Protein 3EN9 (pdb70)

Foldseek 3Di:
DPWAKEWEFEFQEFKTFIWIATLVLRTQDWDIDGHFFDDPDPPGDDSLVVNLVVVVVRVVVVCVRPPLLRHAEYEYAQDAHAQSRNVSRLVVSVVSCVVSVHFYYHDHQVVLLVVVLVSQKVDPWAFEFEAEFAWTFTWGDDDQFIATQETELFGTLCVLQCVLCVLVPHHPPCLVVLLVLLVVADDQDDADQADFALYGYCPRRSVVLSVCVVVPDDSSNSSVNSCLRVLVSSLVSSLVVCVVRVDQEYEYAEPSCPRVLSVQLNVLQSVVVNGHYGYGPPSSRYTHGNSRGNVSCQVVVQPDGDDSVNSNRDNFDHRRVDRHRRHDQWDKDWDDDPPFIKIKIFRDFRPSHDVVVRLCLLLQLLVQFLVVQDVLVVLVAAEWAWDDGDSVRSMTITGDDDAAFQLVCCVVPVLVLLLLLQSLLSCLLQQKQQRHDESRQWGDDPHIYGYGRSVMDGHNDLLRSLNSVVSHLSNCCRSVVVCNVSSNVSSLVNSVVRHVCSVVSPVVNVVSSVSGHDD/DFAKEWFWEQFEFKTFIWIATQVQDTQDWDIDGDDDVDDLVVSLVVNLVVVVVRVVVVCVRPPLLRHAEYEYAQDAHRDSRNVSRLVVSVVSCVVSVHFYYYDHPVVLLVVVQVSQKVDDFAFEFEAEQAWTFTWGDDDQFIATQETEQDGTLQVLQCVLCVLVVHDPVCLVVLLVLLVVADDADDADQAAFALYGYCPRRSVVLSVCVVVDHDSSNSSNNSCQSSLVSSLLSSLPVCVVNVGQEYEYAEDNCVRVLSVLLNVLSSVVVNGYYGYGDPSSRYGHGNSSRNVRSQCVVQPDTDDSVRSHRDNHDHRGVDRDRRDVPQWDWDWDADPNATKIKTAGDARVSHDNVVRLVLLLLLLVQFQVVLVVLVVLVAAEWAWPDRDSVRSMTITGDDPFDFQLPDCLVPLVVLLLLLLSLLSQLQQQKAQSHDERRQWGDDPHIYGYGRSPMDGGNPLLRSLSSVVSHLVHCCVRVVPVSVCSVVSSLVSNVVRHVVSVPSVVSNVVSPD

Solvent-accessible surface area: 42790 Å² total; per-residue (Å²): 217,126,55,56,15,0,0,0,0,0,0,3,21,62,62,0,0,0,0,0,0,3,23,111,18,94,51,70,20,26,82,46,52,36,23,34,32,9,80,140,54,159,80,103,66,76,5,14,63,0,0,51,89,7,0,75,128,0,19,134,61,0,60,119,92,19,77,84,108,108,0,44,0,0,0,0,0,4,0,12,1,65,2,51,0,0,103,28,0,0,71,29,0,67,78,18,7,119,100,27,183,72,42,4,1,0,0,1,1,1,0,0,0,0,6,2,0,38,63,38,27,147,0,112,65,6,0,0,0,2,0,12,23,35,22,5,28,0,0,0,38,45,59,150,66,5,22,29,12,0,38,25,15,20,38,4,0,8,44,0,14,30,72,0,4,106,68,9,53,18,7,36,37,1,26,57,7,0,34,106,12,5,192,156,15,133,106,26,3,132,18,54,46,23,6,38,1,20,9,0,16,0,47,41,0,10,68,26,0,39,122,11,78,84,86,65,48,125,31,29,6,0,0,40,0,0,4,1,15,0,0,0,0,0,0,5,2,0,10,47,0,8,65,48,19,139,35,48,25,0,0,0,0,0,42,20,2,71,12,82,53,0,72,97,1,0,109,38,5,1,111,67,70,140,26,76,38,45,43,6,65,159,94,17,11,10,17,1,0,0,1,0,0,28,0,0,0,11,8,15,113,63,50,71,164,26,59,72,132,93,0,120,27,33,12,58,27,120,2,21,102,3,109,20,47,34,117,79,35,25,67,92,113,143,91,62,159,152,103,143,37,26,23,45,24,44,4,64,108,12,62,14,10,19,130,106,5,3,68,91,9,34,72,39,5,1,17,69,0,10,156,23,0,49,68,0,62,115,38,47,2,33,6,2,141,42,102,95,49,54,62,108,67,15,87,2,80,6,21,74,24,101,34,140,62,0,69,95,34,0,41,143,59,33,85,1,0,68,48,0,0,44,2,0,0,57,0,0,130,65,51,1,3,1,12,12,0,21,6,38,21,0,26,46,73,187,73,0,48,0,33,13,0,1,27,7,118,118,15,101,102,28,88,40,5,0,15,0,0,5,4,0,47,63,13,2,49,6,30,3,45,111,78,34,119,68,0,42,92,72,0,20,84,0,1,111,66,35,12,124,92,56,110,87,0,31,102,34,4,91,96,6,62,177,125,62,46,204,142,186,60,54,12,0,0,0,0,0,0,8,31,44,66,0,0,0,0,0,0,7,26,113,16,103,42,61,20,29,86,45,50,76,21,158,75,77,84,69,54,132,91,3,0,77,33,0,51,120,3,0,74,114,2,16,133,64,0,62,117,92,19,72,84,108,108,0,47,0,0,0,0,0,2,0,20,24,82,13,28,0,0,132,26,0,0,78,28,0,56,70,18,8,115,102,29,160,50,51,9,0,0,0,1,1,5,0,0,0,1,7,1,0,40,62,35,30,148,6,127,58,6,0,0,0,2,0,13,44,61,34,3,32,0,0,0,45,29,58,160,43,5,44,34,6,0,44,24,73,60,36,6,0,8,49,0,10,28,65,0,2,109,76,5,124,42,66,71,58,0,24,87,87,0,29,112,41,5,175,122,16,148,108,22,9,129,18,52,44,34,12,38,4,34,5,0,18,0,50,40,0,14,62,25,0,34,122,10,72,87,81,68,54,100,44,38,8,0,0,42,0,0,4,2,8,0,0,0,0,0,0,6,2,0,9,36,0,15,52,60,8,131,30,44,22,0,0,0,0,1,46,21,3,64,13,80,55,0,85,111,0,0,112,42,4,1,120,61,48,145,28,74,41,39,48,7,67,168,94,16,11,12,28,0,0,0,0,0,0,23,0,0,0,13,6,32,97,63,49,62,166,29,57,82,125,90,0,125,32,28,54,126,23,134,7,28,105,6,105,23,43,32,112,76,40,36,17,57,113,116,148,78,70,28,11,124,29,83,0,15,28,26,41,5,58,106,21,58,14,11,11,116,91,3,1,58,72,10,36,71,38,9,1,13,80,0,0,45,9,0,21,35,1,103,88,36,59,2,39,4,4,36,12,0,10,4,39,28,86,69,18,83,1,18,7,23,74,26,108,17,96,64,0,50,95,25,1,62,134,51,50,71,2,4,59,61,2,0,48,9,1,0,41,1,0,90,53,50,4,0,1,7,22,1,23,6,35,19,1,23,38,63,142,54,3,52,1,39,30,0,2,33,1,82,100,10,107,114,34,120,25,1,2,29,0,3,18,11,7,40,74,19,4,76,23,47,11,66,140,62,29,107,62,5,58,90,86,2,42,88,0,2,102,68,32,14,128,117,74,116,75,0,52,108,44,21,129,84,64,116,208

Sequence (1030 aa):
MDPMICLGLEGTAEKTGVGIVTSDGEVLFNKTIMYKPPKQGINPREAADHHAETFPKLIKEAFEVVDKNEIDLIAFSQGPGLGPSLRVTATVARTLSLTLKKPIIGVNHCIAHIEIGKLTTEAEDPLTLYVSGGNTQVIAYVSKKYRVFGETLDIAVGNCLDQFARYVNLPHPGGPYIEELARKGKKLVDLPYTVKGMDIAFSGLLTAAMRAYDAGERLEDICYSLQEYAFSMLTEITERALAHTNKGEVMLVGGVAANNRLREMLKAMCEGQNVDFYVPPKEFCGDNGAMIAWLGLLMHKNGRWMSLDETKIIPNYRTDMVEVNWIAEADIKRDSYLDFDVIIKERVKKGYRDERLDENIRKSRTAREARYLALVKDFGIPAPYIFDVDLDNKRIMMSYINGKLAKDVIEDNLDIAYKIGEIVGKLHKNDVIHNDLTTSNFIFDKDLYIIDFGLGKISNLDEDKAVDLIVFKKAVLSTHHEKFDEIWERFLEGYKSVYDRWEIILELMKDVERRARYVDPMICLGLEGTAEKTGVGIVTSDGEVLFNKTIMYKPGINPREAADHHAETFPKLIKEAFEVVDKNEIDLIAFSQGPGLGPSLRVTATVARTLSLTLKKPIIGVNHCIAHIEIGKLTTEAEDPLTLYVSGGNTQVIAYVSKKYRVFGETLDIAVGNCLDQFARYVNLPHPGGPYIEELARKGKKLVDLPYTVKGMDIAFSGLLTAAMRAYDAGERLEDICYSLQEYAFSMLTEITERALAHTNKGEVMLVGGVAANNRLREMLKAMCEGQNVDFYVPPKEFCGDNGAMIAWLGLLMHKNGRWMSLDETKIIPNYRTDMVEVNWIGAEADIKRDSYLDFDVIIKERVKKGYRDERLDENIRKSRTAREARYLALVKDFGIPAPYIFDVDLDNKRIMMSYINGKLAKDVIEDNLDIAYKIGEIVGKLHKNDVIHNDLTTSNFIFDKDLYIIDFGLGKISNLDEDKAVDLIVFKKAVLSTHHEKFDEIWERFLEGYKSVYDRWEIILELMKDVER

Organism: Methanocaldococcus jannaschii (strain ATCC 43067 / DSM 2661 / JAL-1 / JCM 10045 / NBRC 100440) (NCBI:txid243232)

Secondary structure (DSSP, 8-state):
--S-EEEEEE-SSSEEEEEEEETTS-EEEEEEEE-----SSSS---HHHHHHHHHHHHHHHHHHHS-GGG--EEEEEEESS-HHHHHHHHHHHHHHHHHHT--EEEEEHHHHHHHHHHHHSS-SS-EEEEE-SS-EEEEEEETTEEEEEEEBSSS-HHHHHHHHHHHTTPPSS-HHHHHHHHHT----------EETTEE--HHHHHHHHHHHHTT--HHHHHHHHHHHHHHHHHHHHHHHHHHHT-SEEEEESGGGG-HHHHHHHHHHHHHTT-EEE---HHHHSS-HHHHHHHHHHHHHT-----GGG----TT--STTS-------EEEEEEE-SS-EEEEEEE---TTS-HHHHHHHHHHHHHHHHHHHHHGGGGT-----EEEEETTTTEEEEE---SEEHHHHSTT-THHHHHHHHHHHHHHHTTEE-TT--TTSEEESSSEEE---TT-EE---HHHHHHHHHHHHHHHHHH-GGGHHHHHHHHHHHHHHH-TTHHHHHHHHHHHHT-S---/---EEEEEE-SSSEEEEEEEETTS-EEEEEEEE------HHHHHHHHHHHHHHHHHHHHTTS-GGGEEEEEEEEESS-HHHHHHHHHHHHHHHHHTT--EEEEEHHHHHHHHHHHSSS-SS-EEEEESSS-EEEEEEETTEEEEEEEBSSS-HHHHHHHHHHHTT--SS-HHHHHHHHHT--SPP-----EETTEE--HHHHHHHHHHHHTT--HHHHHHHHHHHHHHHHHHHHHHHHHHHT-SEEEEESGGGG-HHHHHHHHHHHHTTT-EEE---HHHHSS-HHHHHHHHHHHHHTS--B-TGGG---TT--GGGS-------SEEEEEEEETTEEEEEEEE---TTS-HHHHHHHHHHHHHHHHHHHHHGGGTT-----EEEEETTTTEEEEE---SEEGGGTTTT-HHHHHHHHHHHHHHHHTTEE-S---GGGEEESSSEEE---TT-EE---HHHHHHHHHHHHHHHHHH-TTTHHHHHHHHHHHHHHH-TTHHHHHHHHHHH--

InterPro domains:
  IPR000719 Protein kinase domain [PS50011] (333-535)
  IPR000905 Gcp-like domain [PF00814] (27-291)
  IPR000905 Gcp-like domain [PTHR11735] (1-323)
  IPR008266 Tyrosine-protein kinase, active site [PS00109] (447-459)
  IPR009220 Probable bifunctional tRNA threonylcarbamoyladenosine biosynthesis protein [MF_01447] (1-534)
  IPR009220 Probable bifunctional tRNA threonylcarbamoyladenosine biosynthesis protein [PIRSF036401] (1-534)
  IPR011009 Protein kinase-like domain superfamily [SSF56112] (337-484)
  IPR017860 Peptidase M22, conserved site [PS01016] (91-111)
  IPR017861 Kae1/TsaD family [PR00789] (4-17)
  IPR017861 Kae1/TsaD family [PR00789] (71-91)
  IPR017861 Kae1/TsaD family [PR00789] (92-111)
  IPR017861 Kae1/TsaD family [PR00789] (124-136)
  IPR017861 Kae1/TsaD family [PR00789] (146-167)
  IPR017861 Kae1/TsaD family [PR00789] (247-256)
  IPR017861 Kae1/TsaD family [TIGR00329] (4-290)
  IPR018934 RIO-type domain [PF01163] (359-469)
  IPR022495 Serine/threonine-protein kinase Bud32 [TIGR03724] (342-534)
  IPR034680 tRNA N6-adenosine threonylcarbamoyltransferase Kae1, archaeal/eukaryotic [MF_01446] (1-324)
  IPR043129 ATPase, nucleotide binding domain [SSF53067] (1-292)

Structure (mmCIF, N/CA/C/O backbone):
data_3EN9
#
_entry.id   3EN9
#
_cell.length_a   148.730
_cell.length_b   148.730
_cell.length_c   136.420
_cell.angle_alpha   90.00
_cell.angle_beta   90.00
_cell.angle_gamma   90.00
#
_symmetry.space_group_name_H-M   'P 41 2 2'
#
loop_
_entity.id
_entity.type
_entity.pdbx_description
1 polymer 'O-sialoglycoprotein endopeptidase/protein kinase'
2 non-polymer 'MAGNESIUM ION'
3 non-polymer 'HEXATANTALUM DODECABROMIDE'
4 water water
#
loop_
_atom_site.group_PDB
_atom_site.id
_atom_site.type_symbol
_atom_site.label_atom_id
_atom_site.label_alt_id
_atom_site.label_comp_id
_atom_site.label_asym_id
_atom_site.label_entity_id
_atom_site.label_seq_id
_atom_site.pdbx_PDB_ins_code
_atom_site.Cartn_x
_atom_site.Cartn_y
_atom_site.Cartn_z
_atom_site.occupancy
_atom_site.B_iso_or_equiv
_atom_site.auth_seq_id
_atom_site.auth_comp_id
_atom_site.auth_asym_id
_atom_site.auth_atom_id
_atom_site.pdbx_PDB_model_num
ATOM 1 N N . MET A 1 3 ? 49.803 86.246 29.569 1.00 146.47 -2 MET A N 1
ATOM 2 C CA . MET A 1 3 ? 48.617 85.585 30.107 1.00 144.96 -2 MET A CA 1
ATOM 3 C C . MET A 1 3 ? 48.883 84.925 31.461 1.00 143.30 -2 MET A C 1
ATOM 4 O O . MET A 1 3 ? 47.998 84.278 32.027 1.00 142.57 -2 MET A O 1
ATOM 9 N N . ASP A 1 4 ? 50.098 85.101 31.979 1.00 141.34 -1 ASP A N 1
ATOM 10 C CA . ASP A 1 4 ? 50.503 84.449 33.223 1.00 138.33 -1 ASP A CA 1
ATOM 11 C C . ASP A 1 4 ? 49.558 84.753 34.389 1.00 131.49 -1 ASP A C 1
ATOM 12 O O . ASP A 1 4 ? 48.896 83.847 34.895 1.00 131.26 -1 ASP A O 1
ATOM 17 N N . PRO A 1 5 ? 49.488 86.024 34.823 1.00 125.24 0 PRO A N 1
ATOM 18 C CA . PRO A 1 5 ? 48.522 86.316 35.883 1.00 118.39 0 PRO A CA 1
ATOM 19 C C . PRO A 1 5 ? 47.108 86.297 35.314 1.00 111.84 0 PRO A C 1
ATOM 20 O O . PRO A 1 5 ? 46.770 87.139 34.470 1.00 111.13 0 PRO A O 1
ATOM 24 N N . MET A 1 6 ? 46.308 85.326 35.752 1.00 105.49 1 MET A N 1
ATOM 25 C CA . MET A 1 6 ? 44.886 85.281 35.435 1.00 98.05 1 MET A CA 1
ATOM 26 C C . MET A 1 6 ? 44.204 86.401 36.214 1.00 90.89 1 MET A C 1
ATOM 27 O O . MET A 1 6 ? 44.388 86.520 37.421 1.00 89.69 1 MET A O 1
ATOM 32 N N . ILE A 1 7 ? 43.437 87.238 35.526 1.00 85.60 2 ILE A N 1
ATOM 33 C CA . ILE A 1 7 ? 42.833 88.381 36.188 1.00 81.56 2 ILE A CA 1
ATOM 34 C C . ILE A 1 7 ? 41.310 88.211 36.305 1.00 77.77 2 ILE A C 1
ATOM 35 O O . ILE A 1 7 ? 40.657 87.710 35.391 1.00 78.29 2 ILE A O 1
ATOM 40 N N . CYS A 1 8 ? 40.757 88.621 37.445 1.00 74.21 3 CYS A N 1
ATOM 41 C CA . CYS A 1 8 ? 39.328 88.483 37.719 1.00 70.30 3 CYS A CA 1
ATOM 42 C C . CYS A 1 8 ? 38.687 89.799 38.136 1.00 65.79 3 CYS A C 1
ATOM 43 O O . CYS A 1 8 ? 39.249 90.561 38.914 1.00 66.20 3 CYS A O 1
ATOM 46 N N . LEU A 1 9 ? 37.502 90.055 37.604 1.00 62.43 4 LEU A N 1
ATOM 47 C CA . LEU A 1 9 ? 36.704 91.210 37.999 1.00 59.19 4 LEU A CA 1
ATOM 48 C C . LEU A 1 9 ? 35.582 90.767 38.927 1.00 56.89 4 LEU A C 1
ATOM 49 O O . LEU A 1 9 ? 34.765 89.914 38.562 1.00 54.14 4 LEU A O 1
ATOM 54 N N . GLY A 1 10 ? 35.543 91.349 40.123 1.00 57.05 5 GLY A N 1
ATOM 55 C CA . GLY A 1 10 ? 34.532 91.001 41.106 1.00 55.33 5 GLY A CA 1
ATOM 56 C C . GLY A 1 10 ? 33.588 92.136 41.438 1.00 55.21 5 GLY A C 1
ATOM 57 O O . GLY A 1 10 ? 33.985 93.306 41.497 1.00 56.07 5 GLY A O 1
ATOM 58 N N . LEU A 1 11 ? 32.324 91.783 41.652 1.00 54.21 6 LEU A N 1
ATOM 59 C CA . LEU A 1 11 ? 31.293 92.735 42.074 1.00 50.66 6 LEU A CA 1
ATOM 60 C C . LEU A 1 11 ? 30.900 92.531 43.540 1.00 52.18 6 LEU A C 1
ATOM 61 O O . LEU A 1 11 ? 30.640 91.404 43.972 1.00 55.40 6 LEU A O 1
ATOM 66 N N . GLU A 1 12 ? 30.885 93.614 44.314 1.00 51.04 7 GLU A N 1
ATOM 67 C CA . GLU A 1 12 ? 30.322 93.585 45.660 1.00 50.00 7 GLU A CA 1
ATOM 68 C C . GLU A 1 12 ? 29.009 94.342 45.656 1.00 47.88 7 GLU A C 1
ATOM 69 O O . GLU A 1 12 ? 28.918 95.427 45.108 1.00 47.66 7 GLU A O 1
ATOM 75 N N . GLY A 1 13 ? 27.984 93.762 46.256 1.00 48.34 8 GLY A N 1
ATOM 76 C CA . GLY A 1 13 ? 26.707 94.440 46.356 1.00 50.24 8 GLY A CA 1
ATOM 77 C C . GLY A 1 13 ? 25.765 93.738 47.307 1.00 52.46 8 GLY A C 1
ATOM 78 O O . GLY A 1 13 ? 24.576 93.572 47.012 1.00 53.77 8 GLY A O 1
ATOM 79 N N . THR A 1 14 ? 26.285 93.300 48.446 1.00 52.13 9 THR A N 1
ATOM 80 C CA . THR A 1 14 ? 25.448 92.539 49.362 1.00 53.41 9 THR A CA 1
ATOM 81 C C . THR A 1 14 ? 24.666 93.496 50.219 1.00 54.92 9 THR A C 1
ATOM 82 O O . THR A 1 14 ? 23.631 93.142 50.750 1.00 55.15 9 THR A O 1
ATOM 86 N N . ALA A 1 15 ? 25.166 94.716 50.362 1.00 57.00 10 ALA A N 1
ATOM 87 C CA . ALA A 1 15 ? 24.590 95.612 51.348 1.00 58.70 10 ALA A CA 1
ATOM 88 C C . ALA A 1 15 ? 24.372 97.018 50.815 1.00 61.65 10 ALA A C 1
ATOM 89 O O . ALA A 1 15 ? 23.588 97.220 49.897 1.00 61.61 10 ALA A O 1
ATOM 91 N N . GLU A 1 16 ? 25.074 97.984 51.395 1.00 63.69 11 GLU A N 1
ATOM 92 C CA . GLU A 1 16 ? 24.866 99.381 51.056 1.00 64.50 11 GLU A CA 1
ATOM 93 C C . GLU A 1 16 ? 26.011 99.964 50.213 1.00 59.69 11 GLU A C 1
ATOM 94 O O . GLU A 1 16 ? 25.986 101.125 49.820 1.00 57.83 11 GLU A O 1
ATOM 100 N N . LYS A 1 17 ? 27.004 99.146 49.911 1.00 57.89 12 LYS A N 1
ATOM 101 C CA . LYS A 1 17 ? 28.152 99.634 49.167 1.00 57.51 12 LYS A CA 1
ATOM 102 C C . LYS A 1 17 ? 28.307 98.978 47.808 1.00 54.43 12 LYS A C 1
ATOM 103 O O . LYS A 1 17 ? 28.290 97.763 47.689 1.00 54.06 12 LYS A O 1
ATOM 109 N N . THR A 1 18 ? 28.461 99.802 46.781 1.00 52.55 13 THR A N 1
ATOM 110 C CA . THR A 1 18 ? 28.698 99.312 45.435 1.00 50.98 13 THR A CA 1
ATOM 111 C C . THR A 1 18 ? 30.209 99.265 45.188 1.00 53.04 13 THR A C 1
ATOM 112 O O . THR A 1 18 ? 30.891 100.296 45.214 1.00 54.06 13 THR A O 1
ATOM 116 N N . GLY A 1 19 ? 30.733 98.068 44.952 1.00 51.62 14 GLY A N 1
ATOM 117 C CA . GLY A 1 19 ? 32.160 97.895 44.834 1.00 50.72 14 GLY A CA 1
ATOM 118 C C . GLY A 1 19 ? 32.572 97.046 43.656 1.00 52.53 14 GLY A C 1
ATOM 119 O O . GLY A 1 19 ? 32.042 95.970 43.433 1.00 54.64 14 GLY A O 1
ATOM 120 N N . VAL A 1 20 ? 33.542 97.541 42.904 1.00 53.04 15 VAL A N 1
ATOM 121 C CA . VAL A 1 20 ? 34.049 96.851 41.736 1.00 54.33 15 VAL A CA 1
ATOM 122 C C . VAL A 1 20 ? 35.551 96.662 41.877 1.00 57.99 15 VAL A C 1
ATOM 123 O O . VAL A 1 20 ? 36.275 97.603 42.191 1.00 60.00 15 VAL A O 1
ATOM 127 N N . GLY A 1 21 ? 36.017 95.439 41.662 1.00 59.73 16 GLY A N 1
ATOM 128 C CA . GLY A 1 21 ? 37.420 95.134 41.854 1.00 62.60 16 GLY A CA 1
ATOM 129 C C . GLY A 1 21 ? 38.019 94.313 40.724 1.00 65.19 16 GLY A C 1
ATOM 130 O O . GLY A 1 21 ? 37.344 93.448 40.144 1.00 64.69 16 GLY A O 1
ATOM 131 N N . ILE A 1 22 ? 39.286 94.595 40.408 1.00 64.43 17 ILE A N 1
ATOM 132 C CA . ILE A 1 22 ? 40.051 93.752 39.500 1.00 64.02 17 ILE A CA 1
ATOM 133 C C . ILE A 1 22 ? 41.312 93.266 40.191 1.00 66.85 17 ILE A C 1
ATOM 134 O O . ILE A 1 22 ? 42.106 94.059 40.702 1.00 70.07 17 ILE A O 1
ATOM 139 N N . VAL A 1 23 ? 41.492 91.954 40.214 1.00 64.06 18 VAL A N 1
ATOM 140 C CA . VAL A 1 23 ? 42.608 91.364 40.925 1.00 62.43 18 VAL A CA 1
ATOM 141 C C . VAL A 1 23 ? 43.222 90.257 40.066 1.00 65.22 18 VAL A C 1
ATOM 142 O O . VAL A 1 23 ? 42.534 89.653 39.250 1.00 65.44 18 VAL A O 1
ATOM 146 N N . THR A 1 24 ? 44.520 90.007 40.229 1.00 66.88 19 THR A N 1
ATOM 147 C CA . THR A 1 24 ? 45.182 88.943 39.489 1.00 68.33 19 THR A CA 1
ATOM 148 C C . THR A 1 24 ? 45.524 87.777 40.405 1.00 69.46 19 THR A C 1
ATOM 149 O O . THR A 1 24 ? 45.769 87.967 41.593 1.00 70.05 19 THR A O 1
ATOM 153 N N . SER A 1 25 ? 45.561 86.572 39.849 1.00 70.04 20 SER A N 1
ATOM 154 C CA . SER A 1 25 ? 45.836 85.382 40.649 1.00 70.43 20 SER A CA 1
ATOM 155 C C . SER A 1 25 ? 47.134 85.520 41.419 1.00 71.82 20 SER A C 1
ATOM 156 O O . SER A 1 25 ? 47.379 84.774 42.362 1.00 70.97 20 SER A O 1
ATOM 159 N N . ASP A 1 26 ? 47.961 86.481 41.013 1.00 74.54 21 ASP A N 1
ATOM 160 C CA . ASP A 1 26 ? 49.230 86.739 41.689 1.00 78.43 21 ASP A CA 1
ATOM 161 C C . ASP A 1 26 ? 49.054 87.647 42.911 1.00 77.20 21 ASP A C 1
ATOM 162 O O . ASP A 1 26 ? 50.023 88.033 43.559 1.00 79.04 21 ASP A O 1
ATOM 167 N N . GLY A 1 27 ? 47.810 87.983 43.226 1.00 74.07 22 GLY A N 1
ATOM 168 C CA . GLY A 1 27 ? 47.518 88.735 44.431 1.00 71.12 22 GLY A CA 1
ATOM 169 C C . GLY A 1 27 ? 47.621 90.228 44.211 1.00 69.44 22 GLY A C 1
ATOM 170 O O . GLY A 1 27 ? 47.591 91.015 45.160 1.00 68.27 22 GLY A O 1
ATOM 171 N N . GLU A 1 28 ? 47.746 90.621 42.950 1.00 69.46 23 GLU A N 1
ATOM 172 C CA . GLU A 1 28 ? 47.864 92.030 42.613 1.00 70.97 23 GLU A CA 1
ATOM 173 C C . GLU A 1 28 ? 46.481 92.659 42.426 1.00 71.16 23 GLU A C 1
ATOM 174 O O . GLU A 1 28 ? 45.623 92.093 41.738 1.00 69.62 23 GLU A O 1
ATOM 180 N N . VAL A 1 29 ? 46.273 93.819 43.055 1.00 69.75 24 VAL A N 1
ATOM 181 C CA . VAL A 1 29 ? 45.031 94.564 42.915 1.00 65.69 24 VAL A CA 1
ATOM 182 C C . VAL A 1 29 ? 45.226 95.679 41.899 1.00 67.31 24 VAL A C 1
ATOM 183 O O . VAL A 1 29 ? 45.846 96.699 42.187 1.00 69.53 24 VAL A O 1
ATOM 187 N N . LEU A 1 30 ? 44.703 95.462 40.699 1.00 66.48 25 LEU A N 1
ATOM 188 C CA . LEU A 1 30 ? 44.817 96.414 39.612 1.00 66.03 25 LEU A CA 1
ATOM 189 C C . LEU A 1 30 ? 43.777 97.526 39.731 1.00 65.73 25 LEU A C 1
ATOM 190 O O . LEU A 1 30 ? 43.970 98.634 39.237 1.00 65.90 25 LEU A O 1
ATOM 195 N N . PHE A 1 31 ? 42.670 97.222 40.395 1.00 64.59 26 PHE A N 1
ATOM 196 C CA . PHE A 1 31 ? 41.563 98.156 40.492 1.00 62.21 26 PHE A CA 1
ATOM 197 C C . PHE A 1 31 ? 40.673 97.834 41.679 1.00 61.96 26 PHE A C 1
ATOM 198 O O . PHE A 1 31 ? 40.412 96.664 41.958 1.00 62.88 26 PHE A O 1
ATOM 206 N N . ASN A 1 32 ? 40.193 98.876 42.356 1.00 59.97 27 ASN A N 1
ATOM 207 C CA . ASN A 1 32 ? 39.295 98.719 43.490 1.00 57.68 27 ASN A CA 1
ATOM 208 C C . ASN A 1 32 ? 38.664 100.031 43.934 1.00 58.52 27 ASN A C 1
ATOM 209 O O . ASN A 1 32 ? 39.273 100.777 44.704 1.00 61.03 27 ASN A O 1
ATOM 214 N N . LYS A 1 33 ? 37.445 100.300 43.462 1.00 56.38 28 LYS A N 1
ATOM 215 C CA . LYS A 1 33 ? 36.678 101.472 43.892 1.00 57.55 28 LYS A CA 1
ATOM 216 C C . LYS A 1 33 ? 35.292 101.061 44.376 1.00 56.60 28 LYS A C 1
ATOM 217 O O . LYS A 1 33 ? 34.679 100.151 43.820 1.00 55.53 28 LYS A O 1
ATOM 223 N N . THR A 1 34 ? 34.805 101.746 45.409 1.00 55.46 29 THR A N 1
ATOM 224 C CA . THR A 1 34 ? 33.503 101.471 45.980 1.00 55.03 29 THR A CA 1
ATOM 225 C C . THR A 1 34 ? 32.777 102.787 46.269 1.00 56.59 29 THR A C 1
ATOM 226 O O . THR A 1 34 ? 33.398 103.768 46.687 1.00 57.99 29 THR A O 1
ATOM 230 N N . ILE A 1 35 ? 31.461 102.797 46.051 1.00 53.96 30 ILE A N 1
ATOM 231 C CA . ILE A 1 35 ? 30.621 103.960 46.340 1.00 52.24 30 ILE A CA 1
ATOM 232 C C . ILE A 1 35 ? 29.399 103.576 47.181 1.00 52.86 30 ILE A C 1
ATOM 233 O O . ILE A 1 35 ? 28.731 102.563 46.923 1.00 53.40 30 ILE A O 1
ATOM 238 N N . MET A 1 36 ? 29.095 104.402 48.173 1.00 50.62 31 MET A N 1
ATOM 239 C CA . MET A 1 36 ? 28.059 104.056 49.124 1.00 48.50 31 MET A CA 1
ATOM 240 C C . MET A 1 36 ? 26.685 104.616 48.777 1.00 49.84 31 MET A C 1
ATOM 241 O O . MET A 1 36 ? 26.557 105.704 48.204 1.00 53.29 31 MET A O 1
ATOM 246 N N . TYR A 1 37 ? 25.666 103.848 49.143 1.00 47.37 32 TYR A N 1
ATOM 247 C CA . TYR A 1 37 ? 24.280 104.281 49.113 1.00 47.47 32 TYR A CA 1
ATOM 248 C C . TYR A 1 37 ? 24.049 105.439 50.092 1.00 50.74 32 TYR A C 1
ATOM 249 O O . TYR A 1 37 ? 24.448 105.374 51.254 1.00 51.50 32 TYR A O 1
ATOM 258 N N . LYS A 1 38 ? 23.412 106.502 49.619 1.00 51.55 33 LYS A N 1
ATOM 259 C CA . LYS A 1 38 ? 23.099 107.640 50.472 1.00 50.92 33 LYS A CA 1
ATOM 260 C C . LYS A 1 38 ? 21.584 107.721 50.573 1.00 53.04 33 LYS A C 1
ATOM 261 O O . LYS A 1 38 ? 20.929 108.243 49.687 1.00 55.45 33 LYS A O 1
ATOM 267 N N . PRO A 1 39 ? 21.022 107.186 51.658 1.00 53.24 34 PRO A N 1
ATOM 268 C CA . PRO A 1 39 ? 19.574 107.012 51.777 1.00 55.67 34 PRO A CA 1
ATOM 269 C C . PRO A 1 39 ? 18.832 108.333 51.772 1.00 63.60 34 PRO A C 1
ATOM 270 O O . PRO A 1 39 ? 19.265 109.270 52.441 1.00 64.82 34 PRO A O 1
ATOM 274 N N . PRO A 1 40 ? 17.722 108.407 51.023 1.00 69.97 35 PRO A N 1
ATOM 275 C CA . PRO A 1 40 ? 16.803 109.549 51.025 1.00 74.84 35 PRO A CA 1
ATOM 276 C C . PRO A 1 40 ? 15.839 109.463 52.201 1.00 80.99 35 PRO A C 1
ATOM 277 O O . PRO A 1 40 ? 15.707 108.386 52.786 1.00 80.96 35 PRO A O 1
ATOM 281 N N . LYS A 1 41 ? 15.183 110.575 52.530 1.00 86.32 36 LYS A N 1
ATOM 282 C CA . LYS A 1 41 ? 14.226 110.637 53.642 1.00 90.94 36 LYS A CA 1
ATOM 283 C C . LYS A 1 41 ? 13.277 109.425 53.677 1.00 95.60 36 LYS A C 1
ATOM 284 O O . LYS A 1 41 ? 12.702 109.034 52.653 1.00 94.28 36 LYS A O 1
ATOM 290 N N . GLN A 1 42 ? 13.136 108.836 54.865 1.00 101.36 37 GLN A N 1
ATOM 291 C CA . GLN A 1 42 ? 12.443 107.556 55.036 1.00 106.44 37 GLN A CA 1
ATOM 292 C C . GLN A 1 42 ? 10.929 107.665 54.903 1.00 109.78 37 GLN A C 1
ATOM 293 O O . GLN A 1 42 ? 10.202 106.764 55.325 1.00 110.05 37 GLN A O 1
ATOM 299 N N . GLY A 1 43 ? 10.458 108.761 54.314 1.00 112.16 38 GLY A N 1
ATOM 300 C CA . GLY A 1 43 ? 9.032 108.987 54.147 1.00 113.98 38 GLY A CA 1
ATOM 301 C C . GLY A 1 43 ? 8.446 108.310 52.922 1.00 114.09 38 GLY A C 1
ATOM 302 O O . GLY A 1 43 ? 8.711 107.134 52.661 1.00 113.15 38 GLY A O 1
ATOM 303 N N . ILE A 1 44 ? 7.626 109.050 52.181 1.00 114.96 39 ILE A N 1
ATOM 304 C CA . ILE A 1 44 ? 7.111 108.573 50.902 1.00 113.78 39 ILE A CA 1
ATOM 305 C C . ILE A 1 44 ? 8.132 108.913 49.827 1.00 110.69 39 ILE A C 1
ATOM 306 O O . ILE A 1 44 ? 9.057 109.687 50.075 1.00 111.39 39 ILE A O 1
ATOM 311 N N . ASN A 1 45 ? 7.961 108.348 48.637 1.00 106.63 40 ASN A N 1
ATOM 312 C CA . ASN A 1 45 ? 8.966 108.483 47.589 1.00 101.35 40 ASN A CA 1
ATOM 313 C C . ASN A 1 45 ? 10.236 107.749 48.043 1.00 93.92 40 ASN A C 1
ATOM 314 O O . ASN A 1 45 ? 11.301 108.355 48.209 1.00 92.51 40 ASN A O 1
ATOM 319 N N . PRO A 1 46 ? 10.119 106.426 48.255 1.00 87.53 41 PRO A N 1
ATOM 320 C CA . PRO A 1 46 ? 11.207 105.642 48.840 1.00 82.48 41 PRO A CA 1
ATOM 321 C C . PRO A 1 46 ? 12.198 105.162 47.789 1.00 77.78 41 PRO A C 1
ATOM 322 O O . PRO A 1 46 ? 11.903 105.138 46.589 1.00 78.59 41 PRO A O 1
ATOM 326 N N . ARG A 1 47 ? 13.384 104.795 48.257 1.00 70.45 42 ARG A N 1
ATOM 327 C CA . ARG A 1 47 ? 14.388 104.184 47.415 1.00 61.48 42 ARG A CA 1
ATOM 328 C C . ARG A 1 47 ? 14.958 103.047 48.219 1.00 56.62 42 ARG A C 1
ATOM 329 O O . ARG A 1 47 ? 14.719 102.944 49.411 1.00 56.42 42 ARG A O 1
ATOM 337 N N . GLU A 1 48 ? 15.718 102.193 47.562 1.00 54.55 43 GLU A N 1
ATOM 338 C CA . GLU A 1 48 ? 16.375 101.089 48.228 1.00 52.98 43 GLU A CA 1
ATOM 339 C C . GLU A 1 48 ? 17.808 100.991 47.698 1.00 49.09 43 GLU A C 1
ATOM 340 O O . GLU A 1 48 ? 18.117 101.524 46.620 1.00 48.17 43 GLU A O 1
ATOM 346 N N . ALA A 1 49 ? 18.691 100.339 48.453 1.00 45.98 44 ALA A N 1
ATOM 347 C CA . ALA A 1 49 ? 20.082 100.208 48.025 1.00 42.59 44 ALA A CA 1
ATOM 348 C C . ALA A 1 49 ? 20.190 99.590 46.633 1.00 44.10 44 ALA A C 1
ATOM 349 O O . ALA A 1 49 ? 21.026 100.001 45.832 1.00 45.06 44 ALA A O 1
ATOM 351 N N . ALA A 1 50 ? 19.339 98.611 46.342 1.00 44.30 45 ALA A N 1
ATOM 352 C CA . ALA A 1 50 ? 19.257 98.053 44.988 1.00 42.46 45 ALA A CA 1
ATOM 353 C C . ALA A 1 50 ? 19.232 99.133 43.893 1.00 47.52 45 ALA A C 1
ATOM 354 O O . ALA A 1 50 ? 19.969 99.030 42.900 1.00 50.76 45 ALA A O 1
ATOM 356 N N . ASP A 1 51 ? 18.390 100.157 44.070 1.00 46.66 46 ASP A N 1
ATOM 357 C CA . ASP A 1 51 ? 18.303 101.270 43.112 1.00 47.20 46 ASP A CA 1
ATOM 358 C C . ASP A 1 51 ? 19.664 101.936 42.972 1.00 47.23 46 ASP A C 1
ATOM 359 O O . ASP A 1 51 ? 20.104 102.255 41.872 1.00 47.50 46 ASP A O 1
ATOM 364 N N . HIS A 1 52 ? 20.334 102.131 44.104 1.00 48.66 47 HIS A N 1
ATOM 365 C CA . HIS A 1 52 ? 21.683 102.687 44.119 1.00 47.57 47 HIS A CA 1
ATOM 366 C C . HIS A 1 52 ? 22.669 101.805 43.370 1.00 45.11 47 HIS A C 1
ATOM 367 O O . HIS A 1 52 ? 23.489 102.305 42.593 1.00 44.23 47 HIS A O 1
ATOM 374 N N . HIS A 1 53 ? 22.590 100.498 43.592 1.00 43.91 48 HIS A N 1
ATOM 375 C CA . HIS A 1 53 ? 23.495 99.592 42.890 1.00 45.05 48 HIS A CA 1
ATOM 376 C C . HIS A 1 53 ? 23.271 99.645 41.382 1.00 45.13 48 HIS A C 1
ATOM 377 O O . HIS A 1 53 ? 24.216 99.649 40.594 1.00 44.67 48 HIS A O 1
ATOM 384 N N . ALA A 1 54 ? 22.014 99.729 40.976 1.00 44.04 49 ALA A N 1
ATOM 385 C CA . ALA A 1 54 ? 21.732 99.729 39.561 1.00 42.54 49 ALA A CA 1
ATOM 386 C C . ALA A 1 54 ? 22.312 100.978 38.896 1.00 45.53 49 ALA A C 1
ATOM 387 O O . ALA A 1 54 ? 22.865 100.902 37.794 1.00 44.01 49 ALA A O 1
ATOM 389 N N . GLU A 1 55 ? 22.204 102.118 39.571 1.00 48.98 50 GLU A N 1
ATOM 390 C CA . GLU A 1 55 ? 22.760 103.361 39.034 1.00 52.14 50 GLU A CA 1
ATOM 391 C C . GLU A 1 55 ? 24.277 103.397 39.089 1.00 53.31 50 GLU A C 1
ATOM 392 O O . GLU A 1 55 ? 24.895 104.057 38.282 1.00 57.80 50 GLU A O 1
ATOM 398 N N . THR A 1 56 ? 24.878 102.692 40.040 1.00 51.27 51 THR A N 1
ATOM 399 C CA . THR A 1 56 ? 26.286 102.898 40.349 1.00 50.34 51 THR A CA 1
ATOM 400 C C . THR A 1 56 ? 27.225 101.894 39.676 1.00 51.11 51 THR A C 1
ATOM 401 O O . THR A 1 56 ? 28.306 102.267 39.197 1.00 50.82 51 THR A O 1
ATOM 405 N N . PHE A 1 57 ? 26.815 100.630 39.627 1.00 49.71 52 PHE A N 1
ATOM 406 C CA . PHE A 1 57 ? 27.639 99.589 39.007 1.00 48.11 52 PHE A CA 1
ATOM 407 C C . PHE A 1 57 ? 28.174 99.968 37.634 1.00 48.76 52 PHE A C 1
ATOM 408 O O . PHE A 1 57 ? 29.333 99.749 37.346 1.00 50.98 52 PHE A O 1
ATOM 416 N N . PRO A 1 58 ? 27.322 100.503 36.757 1.00 47.73 53 PRO A N 1
ATOM 417 C CA . PRO A 1 58 ? 27.918 100.743 35.444 1.00 49.70 53 PRO A CA 1
ATOM 418 C C . PRO A 1 58 ? 28.850 101.950 35.434 1.00 52.25 53 PRO A C 1
ATOM 419 O O . PRO A 1 58 ? 29.716 101.980 34.577 1.00 56.00 53 PRO A O 1
ATOM 423 N N . LYS A 1 59 ? 28.690 102.913 36.338 1.00 52.32 54 LYS A N 1
ATOM 424 C CA . LYS A 1 59 ? 29.639 104.030 36.391 1.00 57.43 54 LYS A CA 1
ATOM 425 C C . LYS A 1 59 ? 31.010 103.487 36.787 1.00 58.05 54 LYS A C 1
ATOM 426 O O . LYS A 1 59 ? 32.040 103.861 36.223 1.00 60.07 54 LYS A O 1
ATOM 432 N N . LEU A 1 60 ? 30.994 102.569 37.743 1.00 56.32 55 LEU A N 1
ATOM 433 C CA . LEU A 1 60 ? 32.198 101.948 38.264 1.00 54.95 55 LEU A CA 1
ATOM 434 C C . LEU A 1 60 ? 32.879 101.006 37.279 1.00 56.10 55 LEU A C 1
ATOM 435 O O . LEU A 1 60 ? 34.097 100.857 37.298 1.00 55.32 55 LEU A O 1
ATOM 440 N N . ILE A 1 61 ? 32.083 100.351 36.440 1.00 57.02 56 ILE A N 1
ATOM 441 C CA . ILE A 1 61 ? 32.601 99.363 35.504 1.00 57.92 56 ILE A CA 1
ATOM 442 C C . ILE A 1 61 ? 33.278 100.077 34.342 1.00 58.32 56 ILE A C 1
ATOM 443 O O . ILE A 1 61 ? 34.271 99.593 33.798 1.00 58.15 56 ILE A O 1
ATOM 448 N N . LYS A 1 62 ? 32.735 101.237 33.977 1.00 58.93 57 LYS A N 1
ATOM 449 C CA . LYS A 1 62 ? 33.366 102.108 32.986 1.00 60.01 57 LYS A CA 1
ATOM 450 C C . LYS A 1 62 ? 34.786 102.487 33.440 1.00 60.89 57 LYS A C 1
ATOM 451 O O . LYS A 1 62 ? 35.751 102.326 32.696 1.00 62.37 57 LYS A O 1
ATOM 457 N N . GLU A 1 63 ? 34.903 102.972 34.673 1.00 59.98 58 GLU A N 1
ATOM 458 C CA . GLU A 1 63 ? 36.193 103.327 35.222 1.00 61.11 58 GLU A CA 1
ATOM 459 C C . GLU A 1 63 ? 37.123 102.137 35.174 1.00 61.64 58 GLU A C 1
ATOM 460 O O . GLU A 1 63 ? 38.286 102.273 34.803 1.00 65.92 58 GLU A O 1
ATOM 466 N N . ALA A 1 64 ? 36.611 100.971 35.545 1.00 58.32 59 ALA A N 1
ATOM 467 C CA . ALA A 1 64 ? 37.423 99.768 35.571 1.00 59.47 59 ALA A CA 1
ATOM 468 C C . ALA A 1 64 ? 37.995 99.459 34.190 1.00 62.22 59 ALA A C 1
ATOM 469 O O . ALA A 1 64 ? 39.165 99.071 34.059 1.00 64.60 59 ALA A O 1
ATOM 471 N N . PHE A 1 65 ? 37.168 99.630 33.165 1.00 59.70 60 PHE A N 1
ATOM 472 C CA . PHE A 1 65 ? 37.564 99.252 31.820 1.00 60.10 60 PHE A CA 1
ATOM 473 C C . PHE A 1 65 ? 38.472 100.309 31.213 1.00 63.76 60 PHE A C 1
ATOM 474 O O . PHE A 1 65 ? 39.131 100.084 30.195 1.00 64.04 60 PHE A O 1
ATOM 482 N N . GLU A 1 66 ? 38.483 101.476 31.840 1.00 64.72 61 GLU A N 1
ATOM 483 C CA . GLU A 1 66 ? 39.433 102.507 31.487 1.00 65.00 61 GLU A CA 1
ATOM 484 C C . GLU A 1 66 ? 40.810 102.190 32.073 1.00 65.47 61 GLU A C 1
ATOM 485 O O . GLU A 1 66 ? 41.822 102.661 31.558 1.00 68.24 61 GLU A O 1
ATOM 491 N N . VAL A 1 67 ? 40.855 101.398 33.143 1.00 61.72 62 VAL A N 1
ATOM 492 C CA . VAL A 1 67 ? 42.141 101.034 33.724 1.00 61.53 62 VAL A CA 1
ATOM 493 C C . VAL A 1 67 ? 42.705 99.735 33.166 1.00 66.18 62 VAL A C 1
ATOM 494 O O . VAL A 1 67 ? 43.902 99.656 32.896 1.00 70.85 62 VAL A O 1
ATOM 498 N N . VAL A 1 68 ? 41.865 98.716 33.000 1.00 65.23 63 VAL A N 1
ATOM 499 C CA . VAL A 1 68 ? 42.322 97.492 32.347 1.00 64.07 63 VAL A CA 1
ATOM 500 C C . VAL A 1 68 ? 41.465 97.091 31.160 1.00 65.38 63 VAL A C 1
ATOM 501 O O . VAL A 1 68 ? 40.270 97.397 31.094 1.00 63.11 63 VAL A O 1
ATOM 505 N N . ASP A 1 69 ? 42.101 96.397 30.224 1.00 68.03 64 ASP A N 1
ATOM 506 C CA . ASP A 1 69 ? 41.434 95.922 29.024 1.00 70.81 64 ASP A CA 1
ATOM 507 C C . ASP A 1 69 ? 40.426 94.830 29.382 1.00 69.22 64 ASP A C 1
ATOM 508 O O . ASP A 1 69 ? 40.793 93.795 29.937 1.00 69.54 64 ASP A O 1
ATOM 513 N N . LYS A 1 70 ? 39.159 95.056 29.063 1.00 67.19 65 LYS A N 1
ATOM 514 C CA . LYS A 1 70 ? 38.135 94.073 29.390 1.00 67.00 65 LYS A CA 1
ATOM 515 C C . LYS A 1 70 ? 38.401 92.712 28.742 1.00 66.28 65 LYS A C 1
ATOM 516 O O . LYS A 1 70 ? 37.971 91.671 29.252 1.00 65.11 65 LYS A O 1
ATOM 522 N N . ASN A 1 71 ? 39.118 92.717 27.625 1.00 67.55 66 ASN A N 1
ATOM 523 C CA . ASN A 1 71 ? 39.438 91.472 26.939 1.00 69.58 66 ASN A CA 1
ATOM 524 C C . ASN A 1 71 ? 40.486 90.688 27.705 1.00 72.55 66 ASN A C 1
ATOM 525 O O . ASN A 1 71 ? 40.659 89.485 27.508 1.00 72.82 66 ASN A O 1
ATOM 530 N N . GLU A 1 72 ? 41.152 91.385 28.618 1.00 74.72 67 GLU A N 1
ATOM 531 C CA . GLU A 1 72 ? 42.173 90.790 29.457 1.00 77.50 67 GLU A CA 1
ATOM 532 C C . GLU A 1 72 ? 41.600 90.076 30.683 1.00 77.15 67 GLU A C 1
ATOM 533 O O . GLU A 1 72 ? 42.284 89.235 31.283 1.00 79.82 67 GLU A O 1
ATOM 539 N N . ILE A 1 73 ? 40.361 90.399 31.066 1.00 73.04 68 ILE A N 1
ATOM 540 C CA . ILE A 1 73 ? 39.790 89.781 32.261 1.00 70.42 68 ILE A CA 1
ATOM 541 C C . ILE A 1 73 ? 39.297 88.364 31.951 1.00 69.40 68 ILE A C 1
ATOM 542 O O . ILE A 1 73 ? 38.681 88.127 30.918 1.00 70.19 68 ILE A O 1
ATOM 547 N N . ASP A 1 74 ? 39.604 87.422 32.839 1.00 69.42 69 ASP A N 1
ATOM 548 C CA . ASP A 1 74 ? 39.416 85.998 32.561 1.00 70.87 69 ASP A CA 1
ATOM 549 C C . ASP A 1 74 ? 38.300 85.370 33.363 1.00 69.57 69 ASP A C 1
ATOM 550 O O . ASP A 1 74 ? 37.799 84.303 33.023 1.00 70.16 69 ASP A O 1
ATOM 555 N N . LEU A 1 75 ? 37.917 86.028 34.442 1.00 67.45 70 LEU A N 1
ATOM 556 C CA . LEU A 1 75 ? 36.874 85.496 35.294 1.00 66.11 70 LEU A CA 1
ATOM 557 C C . LEU A 1 75 ? 36.103 86.660 35.873 1.00 63.15 70 LEU A C 1
ATOM 558 O O . LEU A 1 75 ? 36.677 87.708 36.180 1.00 62.33 70 LEU A O 1
ATOM 563 N N . ILE A 1 76 ? 34.798 86.496 36.011 1.00 61.12 71 ILE A N 1
ATOM 564 C CA . ILE A 1 76 ? 34.034 87.487 36.744 1.00 59.76 71 ILE A CA 1
ATOM 565 C C . ILE A 1 76 ? 33.366 86.855 37.961 1.00 59.46 71 ILE A C 1
ATOM 566 O O . ILE A 1 76 ? 32.780 85.771 37.880 1.00 61.04 71 ILE A O 1
ATOM 571 N N . ALA A 1 77 ? 33.510 87.522 39.099 1.00 57.21 72 ALA A N 1
ATOM 572 C CA . ALA A 1 77 ? 32.965 87.030 40.354 1.00 56.96 72 ALA A CA 1
ATOM 573 C C . ALA A 1 77 ? 32.005 88.049 40.963 1.00 56.60 72 ALA A C 1
ATOM 574 O O . ALA A 1 77 ? 32.113 89.249 40.718 1.00 57.54 72 ALA A O 1
ATOM 576 N N . PHE A 1 78 ? 31.065 87.574 41.767 1.00 55.24 73 PHE A N 1
ATOM 577 C CA . PHE A 1 78 ? 30.153 88.487 42.442 1.00 54.01 73 PHE A CA 1
ATOM 578 C C . PHE A 1 78 ? 29.757 87.938 43.789 1.00 55.00 73 PHE A C 1
ATOM 579 O O . PHE A 1 78 ? 29.838 86.730 44.029 1.00 54.69 73 PHE A O 1
ATOM 587 N N . SER A 1 79 ? 29.334 88.844 44.666 1.00 55.08 74 SER A N 1
ATOM 588 C CA . SER A 1 79 ? 28.933 88.490 46.014 1.00 53.71 74 SER A CA 1
ATOM 589 C C . SER A 1 79 ? 27.574 87.823 45.963 1.00 53.98 74 SER A C 1
ATOM 590 O O . SER A 1 79 ? 26.580 88.462 45.676 1.00 55.22 74 SER A O 1
ATOM 593 N N . GLN A 1 80 ? 27.548 86.522 46.223 1.00 55.48 75 GLN A N 1
ATOM 594 C CA . GLN A 1 80 ? 26.334 85.722 46.109 1.00 57.35 75 GLN A CA 1
ATOM 595 C C . GLN A 1 80 ? 25.443 85.832 47.352 1.00 57.75 75 GLN A C 1
ATOM 596 O O . GLN A 1 80 ? 24.257 85.505 47.316 1.00 55.73 75 GLN A O 1
ATOM 602 N N . GLY A 1 81 ? 26.045 86.294 48.448 1.00 58.06 76 GLY A N 1
ATOM 603 C CA . GLY A 1 81 ? 25.418 86.317 49.754 1.00 53.47 76 GLY A CA 1
ATOM 604 C C . GLY A 1 81 ? 26.472 86.229 50.840 1.00 49.41 76 GLY A C 1
ATOM 605 O O . GLY A 1 81 ? 27.655 86.019 50.559 1.00 48.76 76 GLY A O 1
ATOM 606 N N . PRO A 1 82 ? 26.055 86.397 52.097 1.00 46.20 77 PRO A N 1
ATOM 607 C CA . PRO A 1 82 ? 24.676 86.690 52.474 1.00 44.67 77 PRO A CA 1
ATOM 608 C C . PRO A 1 82 ? 24.391 88.152 52.186 1.00 43.68 77 PRO A C 1
ATOM 609 O O . PRO A 1 82 ? 25.265 88.823 51.666 1.00 43.90 77 PRO A O 1
ATOM 613 N N . GLY A 1 83 ? 23.195 88.637 52.509 1.00 43.69 78 GLY A N 1
ATOM 614 C CA . GLY A 1 83 ? 22.863 90.039 52.323 1.00 43.56 78 GLY A CA 1
ATOM 615 C C . GLY A 1 83 ? 21.452 90.341 51.844 1.00 46.32 78 GLY A C 1
ATOM 616 O O . GLY A 1 83 ? 20.609 89.450 51.744 1.00 45.77 78 GLY A O 1
ATOM 617 N N . LEU A 1 84 ? 21.207 91.622 51.557 1.00 48.37 79 LEU A N 1
ATOM 618 C CA . LEU A 1 84 ? 19.922 92.112 51.086 1.00 50.01 79 LEU A CA 1
ATOM 619 C C . LEU A 1 84 ? 19.571 91.502 49.750 1.00 51.85 79 LEU A C 1
ATOM 620 O O . LEU A 1 84 ? 20.350 91.591 48.800 1.00 55.04 79 LEU A O 1
ATOM 625 N N . GLY A 1 85 ? 18.387 90.900 49.676 1.00 47.97 80 GLY A N 1
ATOM 626 C CA . GLY A 1 85 ? 17.949 90.224 48.478 1.00 45.42 80 GLY A CA 1
ATOM 627 C C . GLY A 1 85 ? 17.913 91.145 47.272 1.00 47.79 80 GLY A C 1
ATOM 628 O O . GLY A 1 85 ? 18.486 90.857 46.209 1.00 47.13 80 GLY A O 1
ATOM 629 N N . PRO A 1 86 ? 17.200 92.261 47.405 1.00 47.74 81 PRO A N 1
ATOM 630 C CA . PRO A 1 86 ? 17.119 93.101 46.209 1.00 47.26 81 PRO A CA 1
ATOM 631 C C . PRO A 1 86 ? 18.492 93.605 45.776 1.00 48.13 81 PRO A C 1
ATOM 632 O O . PRO A 1 86 ? 18.682 93.895 44.605 1.00 49.90 81 PRO A O 1
ATOM 636 N N . SER A 1 87 ? 19.445 93.690 46.697 1.00 49.11 82 SER A N 1
ATOM 637 C CA . SER A 1 87 ? 20.785 94.135 46.325 1.00 50.89 82 SER A CA 1
ATOM 638 C C . SER A 1 87 ? 21.566 93.008 45.656 1.00 49.44 82 SER A C 1
ATOM 639 O O . SER A 1 87 ? 22.262 93.217 44.665 1.00 49.91 82 SER A O 1
ATOM 642 N N . LEU A 1 88 ? 21.413 91.809 46.201 1.00 47.30 83 LEU A N 1
ATOM 643 C CA . LEU A 1 88 ? 21.998 90.609 45.623 1.00 46.61 83 LEU A CA 1
ATOM 644 C C . LEU A 1 88 ? 21.598 90.416 44.156 1.00 47.70 83 LEU A C 1
ATOM 645 O O . LEU A 1 88 ? 22.437 90.064 43.328 1.00 49.36 83 LEU A O 1
ATOM 650 N N . ARG A 1 89 ? 20.327 90.677 43.839 1.00 45.94 84 ARG A N 1
ATOM 651 C CA . ARG A 1 89 ? 19.796 90.445 42.497 1.00 46.62 84 ARG A CA 1
ATOM 652 C C . ARG A 1 89 ? 20.327 91.420 41.476 1.00 49.85 84 ARG A C 1
ATOM 653 O O . ARG A 1 89 ? 20.611 91.031 40.352 1.00 55.57 84 ARG A O 1
ATOM 661 N N . VAL A 1 90 ? 20.449 92.690 41.838 1.00 48.76 85 VAL A N 1
ATOM 662 C CA . VAL A 1 90 ? 21.079 93.640 40.923 1.00 45.73 85 VAL A CA 1
ATOM 663 C C . VAL A 1 90 ? 22.539 93.243 40.701 1.00 47.17 85 VAL A C 1
ATOM 664 O O . VAL A 1 90 ? 23.000 93.146 39.566 1.00 49.03 85 VAL A O 1
ATOM 668 N N . THR A 1 91 ? 23.264 92.989 41.784 1.00 46.76 86 THR A N 1
ATOM 669 C CA . THR A 1 91 ? 24.631 92.508 41.652 1.00 49.92 86 THR A CA 1
ATOM 670 C C . THR A 1 91 ? 24.727 91.278 40.721 1.00 49.30 86 THR A C 1
ATOM 671 O O . THR A 1 91 ? 25.524 91.270 39.777 1.00 44.98 86 THR A O 1
ATOM 675 N N . ALA A 1 92 ? 23.891 90.264 40.966 1.00 49.83 87 ALA A N 1
ATOM 676 C CA . ALA A 1 92 ? 23.915 89.043 40.152 1.00 49.27 87 ALA A CA 1
ATOM 677 C C . ALA A 1 92 ? 23.593 89.291 38.682 1.00 48.94 87 ALA A C 1
ATOM 678 O O . ALA A 1 92 ? 24.263 88.738 37.793 1.00 50.37 87 ALA A O 1
ATOM 680 N N . THR A 1 93 ? 22.580 90.119 38.425 1.00 45.37 88 THR A N 1
ATOM 681 C CA . THR A 1 93 ? 22.145 90.367 37.057 1.00 48.23 88 THR A CA 1
ATOM 682 C C . THR A 1 93 ? 23.244 91.104 36.279 1.00 51.02 88 THR A C 1
ATOM 683 O O . THR A 1 93 ? 23.420 90.889 35.084 1.00 54.62 88 THR A O 1
ATOM 687 N N . VAL A 1 94 ? 24.000 91.952 36.968 1.00 49.40 89 VAL A N 1
ATOM 688 C CA . VAL A 1 94 ? 25.073 92.703 36.333 1.00 47.77 89 VAL A CA 1
ATOM 689 C C . VAL A 1 94 ? 26.248 91.778 36.096 1.00 46.73 89 VAL A C 1
ATOM 690 O O . VAL A 1 94 ? 26.884 91.807 35.044 1.00 46.70 89 VAL A O 1
ATOM 694 N N . ALA A 1 95 ? 26.537 90.945 37.082 1.00 48.74 90 ALA A N 1
ATOM 695 C CA . ALA A 1 95 ? 27.599 89.956 36.932 1.00 49.77 90 ALA A CA 1
ATOM 696 C C . ALA A 1 95 ? 27.284 88.963 35.810 1.00 50.62 90 ALA A C 1
ATOM 697 O O . ALA A 1 95 ? 28.182 88.549 35.085 1.00 49.35 90 ALA A O 1
ATOM 699 N N . ARG A 1 96 ? 26.013 88.591 35.654 1.00 51.84 91 ARG A N 1
ATOM 700 C CA . ARG A 1 96 ? 25.662 87.610 34.628 1.00 53.02 91 ARG A CA 1
ATOM 701 C C . ARG A 1 96 ? 25.784 88.213 33.244 1.00 54.84 91 ARG A C 1
ATOM 702 O O . ARG A 1 96 ? 26.256 87.574 32.309 1.00 58.00 91 ARG A O 1
ATOM 710 N N . THR A 1 97 ? 25.387 89.466 33.116 1.00 53.76 92 THR A N 1
ATOM 711 C CA . THR A 1 97 ? 25.506 90.143 31.836 1.00 53.50 92 THR A CA 1
ATOM 712 C C . THR A 1 97 ? 26.966 90.222 31.390 1.00 54.08 92 THR A C 1
ATOM 713 O O . THR A 1 97 ? 27.265 90.137 30.203 1.00 56.92 92 THR A O 1
ATOM 717 N N . LEU A 1 98 ? 27.874 90.371 32.343 1.00 54.51 93 LEU A N 1
ATOM 718 C CA . LEU A 1 98 ? 29.302 90.489 32.036 1.00 55.86 93 LEU A CA 1
ATOM 719 C C . LEU A 1 98 ? 29.858 89.161 31.556 1.00 60.00 93 LEU A C 1
ATOM 720 O O . LEU A 1 98 ? 30.602 89.101 30.579 1.00 61.57 93 LEU A O 1
ATOM 725 N N . SER A 1 99 ? 29.498 88.095 32.259 1.00 61.86 94 SER A N 1
ATOM 726 C CA . SER A 1 99 ? 29.945 86.761 31.893 1.00 62.27 94 SER A CA 1
ATOM 727 C C . SER A 1 99 ? 29.463 86.390 30.492 1.00 62.48 94 SER A C 1
ATOM 728 O O . SER A 1 99 ? 30.194 85.772 29.718 1.00 65.36 94 SER A O 1
ATOM 731 N N . LEU A 1 100 ? 28.237 86.780 30.163 1.00 59.61 95 LEU A N 1
ATOM 732 C CA . LEU A 1 100 ? 27.644 86.417 28.882 1.00 59.61 95 LEU A CA 1
ATOM 733 C C . LEU A 1 100 ? 28.200 87.223 27.698 1.00 63.21 95 LEU A C 1
ATOM 734 O O . LEU A 1 100 ? 28.269 86.722 26.571 1.00 63.96 95 LEU A O 1
ATOM 739 N N . THR A 1 101 ? 28.592 88.471 27.927 1.00 64.39 96 THR A N 1
ATOM 740 C CA . THR A 1 101 ? 29.004 89.276 26.789 1.00 66.76 96 THR A CA 1
ATOM 741 C C . THR A 1 101 ? 30.500 89.195 26.620 1.00 65.23 96 THR A C 1
ATOM 742 O O . THR A 1 101 ? 30.999 89.310 25.512 1.00 67.60 96 THR A O 1
ATOM 746 N N . LEU A 1 102 ? 31.212 88.992 27.722 1.00 63.35 97 LEU A N 1
ATOM 747 C CA . LEU A 1 102 ? 32.650 88.737 27.677 1.00 62.89 97 LEU A CA 1
ATOM 748 C C . LEU A 1 102 ? 32.884 87.281 27.326 1.00 66.66 97 LEU A C 1
ATOM 749 O O . LEU A 1 102 ? 33.988 86.890 26.939 1.00 68.34 97 LEU A O 1
ATOM 754 N N . LYS A 1 103 ? 31.843 86.472 27.496 1.00 67.90 98 LYS A N 1
ATOM 755 C CA . LYS A 1 103 ? 31.934 85.054 27.207 1.00 69.73 98 LYS A CA 1
ATOM 756 C C . LYS A 1 103 ? 33.027 84.439 28.091 1.00 66.95 98 LYS A C 1
ATOM 757 O O . LYS A 1 103 ? 33.938 83.788 27.598 1.00 68.08 98 LYS A O 1
ATOM 763 N N . LYS A 1 104 ? 32.926 84.667 29.399 1.00 62.89 99 LYS A N 1
ATOM 764 C CA . LYS A 1 104 ? 33.901 84.175 30.362 1.00 61.30 99 LYS A CA 1
ATOM 765 C C . LYS A 1 104 ? 33.187 83.532 31.538 1.00 62.87 99 LYS A C 1
ATOM 766 O O . LYS A 1 104 ? 32.006 83.757 31.749 1.00 61.33 99 LYS A O 1
ATOM 772 N N . PRO A 1 105 ? 33.903 82.711 32.316 1.00 66.84 100 PRO A N 1
ATOM 773 C CA . PRO A 1 105 ? 33.193 81.996 33.378 1.00 65.90 100 PRO A CA 1
ATOM 774 C C . PRO A 1 105 ? 32.782 82.950 34.493 1.00 62.83 100 PRO A C 1
ATOM 775 O O . PRO A 1 105 ? 33.315 84.050 34.579 1.00 60.00 100 PRO A O 1
ATOM 779 N N . ILE A 1 106 ? 31.860 82.513 35.346 1.00 62.80 101 ILE A N 1
ATOM 780 C CA . ILE A 1 106 ? 31.354 83.343 36.430 1.00 59.64 101 ILE A CA 1
ATOM 781 C C . ILE A 1 106 ? 31.374 82.519 37.702 1.00 57.55 101 ILE A C 1
ATOM 782 O O . ILE A 1 106 ? 31.094 81.327 37.672 1.00 56.97 101 ILE A O 1
ATOM 787 N N . ILE A 1 107 ? 31.720 83.143 38.821 1.00 56.69 102 ILE A N 1
ATOM 788 C CA . ILE A 1 107 ? 31.675 82.433 40.091 1.00 56.49 102 ILE A CA 1
ATOM 789 C C . ILE A 1 107 ? 31.018 83.238 41.224 1.00 57.52 102 ILE A C 1
ATOM 790 O O . ILE A 1 107 ? 31.384 84.389 41.489 1.00 59.25 102 ILE A O 1
ATOM 795 N N . GLY A 1 108 ? 30.038 82.619 41.876 1.00 56.40 103 GLY A N 1
ATOM 796 C CA . GLY A 1 108 ? 29.370 83.202 43.028 1.00 56.89 103 GLY A CA 1
ATOM 797 C C . GLY A 1 108 ? 30.142 82.907 44.297 1.00 60.19 103 GLY A C 1
ATOM 798 O O . GLY A 1 108 ? 30.568 81.777 44.533 1.00 65.33 103 GLY A O 1
ATOM 799 N N . VAL A 1 109 ? 30.310 83.930 45.124 1.00 57.73 104 VAL A N 1
ATOM 800 C CA . VAL A 1 109 ? 31.287 83.917 46.205 1.00 54.76 104 VAL A CA 1
ATOM 801 C C . VAL A 1 109 ? 30.623 84.324 47.510 1.00 53.73 104 VAL A C 1
ATOM 802 O O . VAL A 1 109 ? 29.714 85.152 47.524 1.00 56.16 104 VAL A O 1
ATOM 806 N N . ASN A 1 110 ? 31.050 83.717 48.606 1.00 51.68 105 ASN A N 1
ATOM 807 C CA . ASN A 1 110 ? 30.545 84.094 49.916 1.00 50.59 105 ASN A CA 1
ATOM 808 C C . ASN A 1 110 ? 31.215 85.365 50.435 1.00 48.42 105 ASN A C 1
ATOM 809 O O . ASN A 1 110 ? 32.407 85.375 50.710 1.00 49.04 105 ASN A O 1
ATOM 814 N N . HIS A 1 111 ? 30.420 86.423 50.559 1.00 46.67 106 HIS A N 1
ATOM 815 C CA . HIS A 1 111 ? 30.846 87.743 51.008 1.00 45.12 106 HIS A CA 1
ATOM 816 C C . HIS A 1 111 ? 31.608 87.684 52.328 1.00 48.42 106 HIS A C 1
ATOM 817 O O . HIS A 1 111 ? 32.625 88.353 52.517 1.00 50.68 106 HIS A O 1
ATOM 824 N N . CYS A 1 112 ? 31.106 86.884 53.256 1.00 49.14 107 CYS A N 1
ATOM 825 C CA . CYS A 1 112 ? 31.740 86.800 54.553 1.00 50.17 107 CYS A CA 1
ATOM 826 C C . CYS A 1 112 ? 33.150 86.237 54.474 1.00 55.92 107 CYS A C 1
ATOM 827 O O . CYS A 1 112 ? 34.064 86.787 55.065 1.00 56.98 107 CYS A O 1
ATOM 830 N N . ILE A 1 113 ? 33.345 85.135 53.759 1.00 60.19 108 ILE A N 1
ATOM 831 C CA . ILE A 1 113 ? 34.676 84.553 53.765 1.00 63.10 108 ILE A CA 1
ATOM 832 C C . ILE A 1 113 ? 35.572 85.255 52.767 1.00 62.92 108 ILE A C 1
ATOM 833 O O . ILE A 1 113 ? 36.757 84.982 52.699 1.00 67.58 108 ILE A O 1
ATOM 838 N N . ALA A 1 114 ? 35.002 86.190 52.018 1.00 58.87 109 ALA A N 1
ATOM 839 C CA . ALA A 1 114 ? 35.787 87.064 51.161 1.00 57.68 109 ALA A CA 1
ATOM 840 C C . ALA A 1 114 ? 36.403 88.182 51.988 1.00 55.36 109 ALA A C 1
ATOM 841 O O . ALA A 1 114 ? 37.536 88.581 51.747 1.00 54.77 109 ALA A O 1
ATOM 843 N N . HIS A 1 115 ? 35.657 88.701 52.955 1.00 53.59 110 HIS A N 1
ATOM 844 C CA . HIS A 1 115 ? 36.225 89.696 53.855 1.00 54.09 110 HIS A CA 1
ATOM 845 C C . HIS A 1 115 ? 37.509 89.169 54.487 1.00 57.99 110 HIS A C 1
ATOM 846 O O . HIS A 1 115 ? 38.492 89.902 54.644 1.00 58.64 110 HIS A O 1
ATOM 853 N N . ILE A 1 116 ? 37.498 87.899 54.877 1.00 57.42 111 ILE A N 1
ATOM 854 C CA . ILE A 1 116 ? 38.633 87.393 55.618 1.00 57.43 111 ILE A CA 1
ATOM 855 C C . ILE A 1 116 ? 39.762 86.955 54.707 1.00 59.52 111 ILE A C 1
ATOM 856 O O . ILE A 1 116 ? 40.922 87.139 55.047 1.00 61.52 111 ILE A O 1
ATOM 861 N N . GLU A 1 117 ? 39.440 86.419 53.535 1.00 60.58 112 GLU A N 1
ATOM 862 C CA . GLU A 1 117 ? 40.501 86.035 52.605 1.00 62.13 112 GLU A CA 1
ATOM 863 C C . GLU A 1 117 ? 41.416 87.195 52.159 1.00 62.11 112 GLU A C 1
ATOM 864 O O . GLU A 1 117 ? 42.639 87.013 52.079 1.00 63.61 112 GLU A O 1
ATOM 870 N N . ILE A 1 118 ? 40.859 88.377 51.893 1.00 59.95 113 ILE A N 1
ATOM 871 C CA . ILE A 1 118 ? 41.729 89.512 51.581 1.00 61.60 113 ILE A CA 1
ATOM 872 C C . ILE A 1 118 ? 42.398 90.021 52.824 1.00 60.84 113 ILE A C 1
ATOM 873 O O . ILE A 1 118 ? 43.357 90.787 52.739 1.00 61.90 113 ILE A O 1
ATOM 878 N N . GLY A 1 119 ? 41.864 89.635 53.974 1.00 57.28 114 GLY A N 1
ATOM 879 C CA . GLY A 1 119 ? 42.557 89.867 55.222 1.00 56.89 114 GLY A CA 1
ATOM 880 C C . GLY A 1 119 ? 43.897 89.166 55.188 1.00 59.08 114 GLY A C 1
ATOM 881 O O . GLY A 1 119 ? 44.917 89.758 55.536 1.00 60.10 114 GLY A O 1
ATOM 882 N N . LYS A 1 120 ? 43.888 87.908 54.744 1.00 60.20 115 LYS A N 1
ATOM 883 C CA . LYS A 1 120 ? 45.068 87.050 54.762 1.00 63.58 115 LYS A CA 1
ATOM 884 C C . LYS A 1 120 ? 46.054 87.480 53.701 1.00 67.29 115 LYS A C 1
ATOM 885 O O . LYS A 1 120 ? 47.274 87.386 53.883 1.00 70.76 115 LYS A O 1
ATOM 891 N N . LEU A 1 121 ? 45.493 87.968 52.602 1.00 66.99 116 LEU A N 1
ATOM 892 C CA . LEU A 1 121 ? 46.234 88.404 51.426 1.00 66.97 116 LEU A CA 1
ATOM 893 C C . LEU A 1 121 ? 46.888 89.762 51.660 1.00 68.05 116 LEU A C 1
ATOM 894 O O . LEU A 1 121 ? 47.903 90.101 51.062 1.00 72.32 116 LEU A O 1
ATOM 899 N N . THR A 1 122 ? 46.315 90.531 52.563 1.00 64.52 117 THR A N 1
ATOM 900 C CA . THR A 1 122 ? 46.579 91.952 52.591 1.00 62.56 117 THR A CA 1
ATOM 901 C C . THR A 1 122 ? 47.243 92.321 53.922 1.00 61.20 117 THR A C 1
ATOM 902 O O . THR A 1 122 ? 47.632 93.462 54.158 1.00 60.55 117 THR A O 1
ATOM 906 N N . THR A 1 123 ? 47.387 91.314 54.771 1.00 59.51 118 THR A N 1
ATOM 907 C CA . THR A 1 123 ? 47.843 91.485 56.133 1.00 61.11 118 THR A CA 1
ATOM 908 C C . THR A 1 123 ? 48.778 90.322 56.407 1.00 65.28 118 THR A C 1
ATOM 909 O O . THR A 1 123 ? 48.863 89.385 55.597 1.00 66.03 118 THR A O 1
ATOM 913 N N . GLU A 1 124 ? 49.486 90.376 57.530 1.00 67.25 119 GLU A N 1
ATOM 914 C CA . GLU A 1 124 ? 50.384 89.292 57.894 1.00 71.50 119 GLU A CA 1
ATOM 915 C C . GLU A 1 124 ? 49.691 88.169 58.661 1.00 72.80 119 GLU A C 1
ATOM 916 O O . GLU A 1 124 ? 50.338 87.343 59.297 1.00 75.49 119 GLU A O 1
ATOM 922 N N . ALA A 1 125 ? 48.367 88.148 58.607 1.00 70.95 120 ALA A N 1
ATOM 923 C CA . ALA A 1 125 ? 47.600 87.076 59.199 1.00 69.79 120 ALA A CA 1
ATOM 924 C C . ALA A 1 125 ? 47.636 85.885 58.260 1.00 71.99 120 ALA A C 1
ATOM 925 O O . ALA A 1 125 ? 47.740 86.061 57.047 1.00 73.11 120 ALA A O 1
ATOM 927 N N . GLU A 1 126 ? 47.554 84.675 58.807 1.00 74.22 121 GLU A N 1
ATOM 928 C CA . GLU A 1 126 ? 47.476 83.479 57.961 1.00 77.00 121 GLU A CA 1
ATOM 929 C C . GLU A 1 126 ? 46.392 82.469 58.370 1.00 77.13 121 GLU A C 1
ATOM 930 O O . GLU A 1 126 ? 45.887 81.717 57.540 1.00 78.08 121 GLU A O 1
ATOM 936 N N . ASP A 1 127 ? 46.029 82.463 59.644 1.00 75.95 122 ASP A N 1
ATOM 937 C CA . ASP A 1 127 ? 45.007 81.551 60.135 1.00 73.61 122 ASP A CA 1
ATOM 938 C C . ASP A 1 127 ? 44.332 82.148 61.365 1.00 69.69 122 ASP A C 1
ATOM 939 O O . ASP A 1 127 ? 44.382 81.577 62.451 1.00 70.87 122 ASP A O 1
ATOM 944 N N . PRO A 1 128 ? 43.688 83.306 61.187 1.00 66.72 123 PRO A N 1
ATOM 945 C CA . PRO A 1 128 ? 43.129 84.112 62.273 1.00 65.57 123 PRO A CA 1
ATOM 946 C C . PRO A 1 128 ? 41.698 83.746 62.697 1.00 62.64 123 PRO A C 1
ATOM 947 O O . PRO A 1 128 ? 40.899 83.241 61.912 1.00 62.51 123 PRO A O 1
ATOM 951 N N . LEU A 1 129 ? 41.407 84.000 63.965 1.00 60.29 124 LEU A N 1
ATOM 952 C CA . LEU A 1 129 ? 40.050 84.072 64.454 1.00 58.92 124 LEU A CA 1
ATOM 953 C C . LEU A 1 129 ? 39.598 85.482 64.120 1.00 60.09 124 LEU A C 1
ATOM 954 O O . LEU A 1 129 ? 40.193 86.459 64.585 1.00 60.43 124 LEU A O 1
ATOM 959 N N . THR A 1 130 ? 38.563 85.606 63.301 1.00 59.65 125 THR A N 1
ATOM 960 C CA . THR A 1 130 ? 38.234 86.929 62.793 1.00 59.52 125 THR A CA 1
ATOM 961 C C . THR A 1 130 ? 36.847 87.432 63.200 1.00 56.29 125 THR A C 1
ATOM 962 O O . THR A 1 130 ? 35.843 86.736 63.032 1.00 55.53 125 THR A O 1
ATOM 966 N N . LEU A 1 131 ? 36.828 88.628 63.792 1.00 53.16 126 LEU A N 1
ATOM 967 C CA . LEU A 1 131 ? 35.590 89.269 64.200 1.00 50.20 126 LEU A CA 1
ATOM 968 C C . LEU A 1 131 ? 35.151 90.130 63.040 1.00 49.81 126 LEU A C 1
ATOM 969 O O . LEU A 1 131 ? 35.848 91.083 62.676 1.00 49.63 126 LEU A O 1
ATOM 974 N N . TYR A 1 132 ? 34.020 89.777 62.434 1.00 47.96 127 TYR A N 1
ATOM 975 C CA . TYR A 1 132 ? 33.507 90.542 61.300 1.00 48.79 127 TYR A CA 1
ATOM 976 C C . TYR A 1 132 ? 32.313 91.389 61.729 1.00 49.17 127 TYR A C 1
ATOM 977 O O . TYR A 1 132 ? 31.268 90.858 62.074 1.00 50.10 127 TYR A O 1
ATOM 986 N N . VAL A 1 133 ? 32.486 92.707 61.733 1.00 49.25 128 VAL A N 1
ATOM 987 C CA . VAL A 1 133 ? 31.402 93.623 62.111 1.00 48.19 128 VAL A CA 1
ATOM 988 C C . VAL A 1 133 ? 31.088 94.639 61.019 1.00 50.70 128 VAL A C 1
ATOM 989 O O . VAL A 1 133 ? 31.973 95.182 60.354 1.00 50.52 128 VAL A O 1
ATOM 993 N N . SER A 1 134 ? 29.804 94.899 60.851 1.00 53.88 129 SER A N 1
ATOM 994 C CA . SER A 1 134 ? 29.332 95.817 59.830 1.00 53.80 129 SER A CA 1
ATOM 995 C C . SER A 1 134 ? 27.888 96.163 60.136 1.00 51.72 129 SER A C 1
ATOM 996 O O . SER A 1 134 ? 27.375 95.867 61.218 1.00 51.01 129 SER A O 1
ATOM 999 N N . GLY A 1 135 ? 27.228 96.777 59.168 1.00 49.99 130 GLY A N 1
ATOM 1000 C CA . GLY A 1 135 ? 25.873 97.236 59.363 1.00 50.10 130 GLY A CA 1
ATOM 1001 C C . GLY A 1 135 ? 24.865 96.114 59.395 1.00 50.84 130 GLY A C 1
ATOM 1002 O O . GLY A 1 135 ? 23.830 96.239 60.025 1.00 53.43 130 GLY A O 1
ATOM 1003 N N . GLY A 1 136 ? 25.162 95.022 58.704 1.00 50.20 131 GLY A N 1
ATOM 1004 C CA . GLY A 1 136 ? 24.216 93.937 58.576 1.00 50.52 131 GLY A CA 1
ATOM 1005 C C . GLY A 1 136 ? 24.748 92.638 59.141 1.00 52.24 131 GLY A C 1
ATOM 1006 O O . GLY A 1 136 ? 24.003 91.676 59.369 1.00 52.32 131 GLY A O 1
ATOM 1007 N N . ASN A 1 137 ? 26.050 92.622 59.378 1.00 52.20 132 ASN A N 1
ATOM 1008 C CA . ASN A 1 137 ? 26.722 91.419 59.823 1.00 52.41 132 ASN A CA 1
ATOM 1009 C C . ASN A 1 137 ? 27.490 91.647 61.118 1.00 51.58 132 ASN A C 1
ATOM 1010 O O . ASN A 1 137 ? 28.110 92.690 61.302 1.00 53.70 132 ASN A O 1
ATOM 1015 N N . THR A 1 138 ? 27.421 90.696 62.034 1.00 48.49 133 THR A N 1
ATOM 1016 C CA . THR A 1 138 ? 28.446 90.605 63.064 1.00 49.13 133 THR A CA 1
ATOM 1017 C C . THR A 1 138 ? 28.576 89.173 63.522 1.00 49.60 133 THR A C 1
ATOM 1018 O O . THR A 1 138 ? 27.679 88.619 64.146 1.00 48.74 133 THR A O 1
ATOM 1022 N N . GLN A 1 139 ? 29.704 88.569 63.183 1.00 50.70 134 GLN A N 1
ATOM 1023 C CA . GLN A 1 139 ? 29.969 87.218 63.615 1.00 52.12 134 GLN A CA 1
ATOM 1024 C C . GLN A 1 139 ? 31.457 86.939 63.769 1.00 50.84 134 GLN A C 1
ATOM 1025 O O . GLN A 1 139 ? 32.284 87.568 63.122 1.00 50.36 134 GLN A O 1
ATOM 1031 N N . VAL A 1 140 ? 31.780 85.994 64.647 1.00 51.04 135 VAL A N 1
ATOM 1032 C CA . VAL A 1 140 ? 33.151 85.554 64.865 1.00 51.52 135 VAL A CA 1
ATOM 1033 C C . VAL A 1 140 ? 33.425 84.302 64.036 1.00 55.13 135 VAL A C 1
ATOM 1034 O O . VAL A 1 140 ? 32.785 83.282 64.246 1.00 57.94 135 VAL A O 1
ATOM 1038 N N . ILE A 1 141 ? 34.352 84.380 63.085 1.00 56.01 136 ILE A N 1
ATOM 1039 C CA . ILE A 1 141 ? 34.637 83.248 62.190 1.00 56.25 136 ILE A CA 1
ATOM 1040 C C . ILE A 1 141 ? 36.072 82.758 62.259 1.00 58.68 136 ILE A C 1
ATOM 1041 O O . ILE A 1 141 ? 37.015 83.551 62.351 1.00 58.91 136 ILE A O 1
ATOM 1046 N N . ALA A 1 142 ? 36.226 81.439 62.195 1.00 59.70 137 ALA A N 1
ATOM 1047 C CA . ALA A 1 142 ? 37.536 80.807 62.099 1.00 58.77 137 ALA A CA 1
ATOM 1048 C C . ALA A 1 142 ? 37.449 79.561 61.220 1.00 59.96 137 ALA A C 1
ATOM 1049 O O . ALA A 1 142 ? 36.416 78.893 61.192 1.00 60.31 137 ALA A O 1
ATOM 1051 N N . TYR A 1 143 ? 38.530 79.254 60.501 1.00 61.17 138 TYR A N 1
ATOM 1052 C CA . TYR A 1 143 ? 38.594 78.048 59.669 1.00 63.28 138 TYR A CA 1
ATOM 1053 C C . TYR A 1 143 ? 38.968 76.820 60.506 1.00 68.07 138 TYR A C 1
ATOM 1054 O O . TYR A 1 143 ? 40.116 76.659 60.932 1.00 71.84 138 TYR A O 1
ATOM 1063 N N . VAL A 1 144 ? 37.988 75.959 60.752 1.00 67.41 139 VAL A N 1
ATOM 1064 C CA . VAL A 1 144 ? 38.206 74.774 61.567 1.00 67.96 139 VAL A CA 1
ATOM 1065 C C . VAL A 1 144 ? 37.555 73.562 60.935 1.00 71.98 139 VAL A C 1
ATOM 1066 O O . VAL A 1 144 ? 36.401 73.632 60.480 1.00 72.84 139 VAL A O 1
ATOM 1070 N N . SER A 1 145 ? 38.306 72.457 60.911 1.00 72.35 140 SER A N 1
ATOM 1071 C CA . SER A 1 145 ? 37.877 71.213 60.267 1.00 71.10 140 SER A CA 1
ATOM 1072 C C . SER A 1 145 ? 37.433 71.427 58.821 1.00 71.60 140 SER A C 1
ATOM 1073 O O . SER A 1 145 ? 36.319 71.063 58.448 1.00 71.51 140 SER A O 1
ATOM 1076 N N . LYS A 1 146 ? 38.304 72.020 58.014 1.00 71.89 141 LYS A N 1
ATOM 1077 C CA . LYS A 1 146 ? 38.094 72.038 56.574 1.00 74.02 141 LYS A CA 1
ATOM 1078 C C . LYS A 1 146 ? 36.974 72.977 56.141 1.00 72.85 141 LYS A C 1
ATOM 1079 O O . LYS A 1 146 ? 36.588 72.985 54.968 1.00 72.98 141 LYS A O 1
ATOM 1085 N N . LYS A 1 147 ? 36.459 73.765 57.083 1.00 70.78 142 LYS A N 1
ATOM 1086 C CA . LYS A 1 147 ? 35.351 74.676 56.798 1.00 67.12 142 LYS A CA 1
ATOM 1087 C C . LYS A 1 147 ? 35.431 75.976 57.598 1.00 64.43 142 LYS A C 1
ATOM 1088 O O . LYS A 1 147 ? 35.847 75.977 58.758 1.00 64.39 142 LYS A O 1
ATOM 1094 N N . TYR A 1 148 ? 35.032 77.083 56.974 1.00 61.90 143 TYR A N 1
ATOM 1095 C CA . TYR A 1 148 ? 34.893 78.339 57.697 1.00 58.34 143 TYR A CA 1
ATOM 1096 C C . TYR A 1 148 ? 33.616 78.300 58.516 1.00 56.45 143 TYR A C 1
ATOM 1097 O O . TYR A 1 148 ? 32.541 78.161 57.964 1.00 56.41 143 TYR A O 1
ATOM 1106 N N . ARG A 1 149 ? 33.737 78.437 59.831 1.00 55.94 144 ARG A N 1
ATOM 1107 C CA . ARG A 1 149 ? 32.601 78.264 60.728 1.00 56.36 144 ARG A CA 1
ATOM 1108 C C . ARG A 1 149 ? 32.379 79.482 61.622 1.00 54.88 144 ARG A C 1
ATOM 1109 O O . ARG A 1 149 ? 33.320 80.197 61.964 1.00 56.57 144 ARG A O 1
ATOM 1117 N N . VAL A 1 150 ? 31.120 79.690 62.003 1.00 51.66 145 VAL A N 1
ATOM 1118 C CA . VAL A 1 150 ? 30.721 80.723 62.946 1.00 48.66 145 VAL A CA 1
ATOM 1119 C C . VAL A 1 150 ? 30.786 80.182 64.362 1.00 54.34 145 VAL A C 1
ATOM 1120 O O . VAL A 1 150 ? 30.199 79.161 64.671 1.00 60.20 145 VAL A O 1
ATOM 1124 N N . PHE A 1 151 ? 31.497 80.871 65.232 1.00 55.28 146 PHE A N 1
ATOM 1125 C CA . PHE A 1 151 ? 31.596 80.445 66.614 1.00 57.74 146 PHE A CA 1
ATOM 1126 C C . PHE A 1 151 ? 30.865 81.419 67.536 1.00 59.65 146 PHE A C 1
ATOM 1127 O O . PHE A 1 151 ? 30.675 81.167 68.726 1.00 64.65 146 PHE A O 1
ATOM 1135 N N . GLY A 1 152 ? 30.448 82.535 66.975 1.00 54.92 147 GLY A N 1
ATOM 1136 C CA . GLY A 1 152 ? 29.767 83.546 67.746 1.00 54.85 147 GLY A CA 1
ATOM 1137 C C . GLY A 1 152 ? 29.136 84.473 66.743 1.00 54.80 147 GLY A C 1
ATOM 1138 O O . GLY A 1 152 ? 29.730 84.774 65.708 1.00 56.07 147 GLY A O 1
ATOM 1139 N N . GLU A 1 153 ? 27.916 84.898 67.016 1.00 53.57 148 GLU A N 1
ATOM 1140 C CA . GLU A 1 153 ? 27.251 85.785 66.084 1.00 55.20 148 GLU A CA 1
ATOM 1141 C C . GLU A 1 153 ? 26.183 86.537 66.825 1.00 50.53 148 GLU A C 1
ATOM 1142 O O . GLU A 1 153 ? 25.833 86.175 67.938 1.00 49.87 148 GLU A O 1
ATOM 1148 N N . THR A 1 154 ? 25.699 87.612 66.225 1.00 46.02 149 THR A N 1
ATOM 1149 C CA . THR A 1 154 ? 24.598 88.318 66.823 1.00 46.37 149 THR A CA 1
ATOM 1150 C C . THR A 1 154 ? 23.298 87.506 66.706 1.00 47.46 149 THR A C 1
ATOM 1151 O O . THR A 1 154 ? 23.090 86.775 65.747 1.00 46.31 149 THR A O 1
ATOM 1155 N N . LEU A 1 155 ? 22.446 87.646 67.712 1.00 48.86 150 LEU A N 1
ATOM 1156 C CA . LEU A 1 155 ? 21.140 87.000 67.746 1.00 48.82 150 LEU A CA 1
ATOM 1157 C C . LEU A 1 155 ? 20.025 87.891 67.232 1.00 50.85 150 LEU A C 1
ATOM 1158 O O . LEU A 1 155 ? 18.883 87.466 67.180 1.00 55.87 150 LEU A O 1
ATOM 1163 N N . ASP A 1 156 ? 20.320 89.139 66.903 1.00 49.36 151 ASP A N 1
ATOM 1164 C CA . ASP A 1 156 ? 19.271 90.003 66.382 1.00 50.52 151 ASP A CA 1
ATOM 1165 C C . ASP A 1 156 ? 19.796 90.945 65.303 1.00 52.07 151 ASP A C 1
ATOM 1166 O O . ASP A 1 156 ? 19.969 90.545 64.153 1.00 56.59 151 ASP A O 1
ATOM 1171 N N . ILE A 1 157 ? 20.055 92.188 65.669 1.00 48.48 152 ILE A N 1
ATOM 1172 C CA . ILE A 1 157 ? 20.667 93.127 64.748 1.00 46.35 152 ILE A CA 1
ATOM 1173 C C . ILE A 1 157 ? 22.198 93.146 64.846 1.00 46.90 152 ILE A C 1
ATOM 1174 O O . ILE A 1 157 ? 22.767 92.775 65.864 1.00 48.02 152 ILE A O 1
ATOM 1179 N N . ALA A 1 158 ? 22.854 93.575 63.773 1.00 47.87 153 ALA A N 1
ATOM 1180 C CA . ALA A 1 158 ? 24.309 93.742 63.744 1.00 45.66 153 ALA A CA 1
ATOM 1181 C C . ALA A 1 158 ? 24.709 95.045 64.451 1.00 47.21 153 ALA A C 1
ATOM 1182 O O . ALA A 1 158 ? 23.892 95.964 64.547 1.00 49.51 153 ALA A O 1
ATOM 1184 N N . VAL A 1 159 ? 25.944 95.118 64.957 1.00 47.04 154 VAL A N 1
ATOM 1185 C CA . VAL A 1 159 ? 26.392 96.276 65.748 1.00 48.25 154 VAL A CA 1
ATOM 1186 C C . VAL A 1 159 ? 26.322 97.587 64.949 1.00 51.85 154 VAL A C 1
ATOM 1187 O O . VAL A 1 159 ? 25.894 98.629 65.465 1.00 53.91 154 VAL A O 1
ATOM 1191 N N . GLY A 1 160 ? 26.748 97.523 63.689 1.00 51.11 155 GLY A N 1
ATOM 1192 C CA . GLY A 1 160 ? 26.630 98.648 62.794 1.00 50.37 155 GLY A CA 1
ATOM 1193 C C . GLY A 1 160 ? 25.206 99.160 62.767 1.00 51.59 155 GLY A C 1
ATOM 1194 O O . GLY A 1 160 ? 24.970 100.370 62.785 1.00 53.40 155 GLY A O 1
ATOM 1195 N N . ASN A 1 161 ? 24.243 98.244 62.726 1.00 50.12 156 ASN A N 1
ATOM 1196 C CA . ASN A 1 161 ? 22.854 98.667 62.718 1.00 49.94 156 ASN A CA 1
ATOM 1197 C C . ASN A 1 161 ? 22.374 99.229 64.050 1.00 48.25 156 ASN A C 1
ATOM 1198 O O . ASN A 1 161 ? 21.550 100.142 64.079 1.00 47.81 156 ASN A O 1
ATOM 1203 N N . CYS A 1 162 ? 22.879 98.674 65.148 1.00 46.26 157 CYS A N 1
ATOM 1204 C CA . CYS A 1 162 ? 22.614 99.232 66.471 1.00 46.99 157 CYS A CA 1
ATOM 1205 C C . CYS A 1 162 ? 23.001 100.702 66.536 1.00 52.11 157 CYS A C 1
ATOM 1206 O O . CYS A 1 162 ? 22.201 101.553 66.902 1.00 55.84 157 CYS A O 1
ATOM 1209 N N . LEU A 1 163 ? 24.242 101.001 66.176 1.00 51.93 158 LEU A N 1
ATOM 1210 C CA . LEU A 1 163 ? 24.697 102.379 66.125 1.00 50.45 158 LEU A CA 1
ATOM 1211 C C . LEU A 1 163 ? 23.886 103.265 65.161 1.00 50.76 158 LEU A C 1
ATOM 1212 O O . LEU A 1 163 ? 23.591 104.411 65.484 1.00 50.26 158 LEU A O 1
ATOM 1217 N N . ASP A 1 164 ? 23.539 102.730 63.989 1.00 51.20 159 ASP A N 1
ATOM 1218 C CA . ASP A 1 164 ? 22.874 103.498 62.953 1.00 54.17 159 ASP A CA 1
ATOM 1219 C C . ASP A 1 164 ? 21.510 103.932 63.417 1.00 54.87 159 ASP A C 1
ATOM 1220 O O . ASP A 1 164 ? 21.133 105.094 63.253 1.00 56.08 159 ASP A O 1
ATOM 1225 N N . GLN A 1 165 ? 20.769 102.999 64.007 1.00 54.59 160 GLN A N 1
ATOM 1226 C CA . GLN A 1 165 ? 19.450 103.309 64.565 1.00 54.42 160 GLN A CA 1
ATOM 1227 C C . GLN A 1 165 ? 19.520 104.326 65.705 1.00 54.42 160 GLN A C 1
ATOM 1228 O O . GLN A 1 165 ? 18.651 105.187 65.830 1.00 56.05 160 GLN A O 1
ATOM 1234 N N . PHE A 1 166 ? 20.541 104.217 66.546 1.00 53.40 161 PHE A N 1
ATOM 1235 C CA . PHE A 1 166 ? 20.692 105.152 67.653 1.00 52.85 161 PHE A CA 1
ATOM 1236 C C . PHE A 1 166 ? 20.966 106.545 67.117 1.00 57.16 161 PHE A C 1
ATOM 1237 O O . PHE A 1 166 ? 20.332 107.510 67.533 1.00 59.26 161 PHE A O 1
ATOM 1245 N N . ALA A 1 167 ? 21.923 106.641 66.195 1.00 57.13 162 ALA A N 1
ATOM 1246 C CA . ALA A 1 167 ? 22.263 107.907 65.550 1.00 54.89 162 ALA A CA 1
ATOM 1247 C C . ALA A 1 167 ? 21.012 108.562 64.970 1.00 53.97 162 ALA A C 1
ATOM 1248 O O . ALA A 1 167 ? 20.842 109.776 65.043 1.00 50.81 162 ALA A O 1
ATOM 1250 N N . ARG A 1 168 ? 20.143 107.743 64.383 1.00 55.81 163 ARG A N 1
ATOM 1251 C CA . ARG A 1 168 ? 18.928 108.241 63.761 1.00 59.16 163 ARG A CA 1
ATOM 1252 C C . ARG A 1 168 ? 18.023 108.813 64.846 1.00 58.11 163 ARG A C 1
ATOM 1253 O O . ARG A 1 168 ? 17.468 109.890 64.706 1.00 59.39 163 ARG A O 1
ATOM 1261 N N . TYR A 1 169 ? 17.910 108.082 65.942 1.00 56.09 164 TYR A N 1
ATOM 1262 C CA . TYR A 1 169 ? 17.016 108.430 67.021 1.00 55.17 164 TYR A CA 1
ATOM 1263 C C . TYR A 1 169 ? 17.385 109.776 67.578 1.00 53.89 164 TYR A C 1
ATOM 1264 O O . TYR A 1 169 ? 16.526 110.572 67.914 1.00 52.52 164 TYR A O 1
ATOM 1273 N N . VAL A 1 170 ? 18.679 110.025 67.686 1.00 57.56 165 VAL A N 1
ATOM 1274 C CA . VAL A 1 170 ? 19.173 111.234 68.333 1.00 59.59 165 VAL A CA 1
ATOM 1275 C C . VAL A 1 170 ? 19.458 112.307 67.289 1.00 60.52 165 VAL A C 1
ATOM 1276 O O . VAL A 1 170 ? 19.997 113.365 67.592 1.00 62.35 165 VAL A O 1
ATOM 1280 N N . ASN A 1 171 ? 19.083 112.025 66.048 1.00 60.13 166 ASN A N 1
ATOM 1281 C CA . ASN A 1 171 ? 19.055 113.054 65.020 1.00 62.47 166 ASN A CA 1
ATOM 1282 C C . ASN A 1 171 ? 20.408 113.455 64.472 1.00 58.10 166 ASN A C 1
ATOM 1283 O O . ASN A 1 171 ? 20.598 114.591 64.041 1.00 58.22 166 ASN A O 1
ATOM 1288 N N . LEU A 1 172 ? 21.345 112.519 64.490 1.00 54.80 167 LEU A N 1
ATOM 1289 C CA . LEU A 1 172 ? 22.634 112.717 63.848 1.00 51.79 167 LEU A CA 1
ATOM 1290 C C . LEU A 1 172 ? 22.533 112.347 62.367 1.00 52.69 167 LEU A C 1
ATOM 1291 O O . LEU A 1 172 ? 21.693 111.524 61.975 1.00 55.60 167 LEU A O 1
ATOM 1296 N N . PRO A 1 173 ? 23.362 112.969 61.526 1.00 51.99 168 PRO A N 1
ATOM 1297 C CA . PRO A 1 173 ? 23.280 112.708 60.087 1.00 54.06 168 PRO A CA 1
ATOM 1298 C C . PRO A 1 173 ? 23.927 111.380 59.714 1.00 54.28 168 PRO A C 1
ATOM 1299 O O . PRO A 1 173 ? 24.625 110.769 60.529 1.00 53.35 168 PRO A O 1
ATOM 1303 N N . HIS A 1 174 ? 23.710 110.943 58.481 1.00 55.87 169 HIS A N 1
ATOM 1304 C CA . HIS A 1 174 ? 24.171 109.630 58.049 1.00 56.31 169 HIS A CA 1
ATOM 1305 C C . HIS A 1 174 ? 25.434 109.760 57.222 1.00 55.70 169 HIS A C 1
ATOM 1306 O O . HIS A 1 174 ? 25.509 110.618 56.351 1.00 58.54 169 HIS A O 1
ATOM 1313 N N . PRO A 1 175 ? 26.452 108.936 57.500 1.00 54.17 170 PRO A N 1
ATOM 1314 C CA . PRO A 1 175 ? 26.591 107.907 58.531 1.00 52.79 170 PRO A CA 1
ATOM 1315 C C . PRO A 1 175 ? 26.820 108.551 59.903 1.00 53.87 170 PRO A C 1
ATOM 1316 O O . PRO A 1 175 ? 27.578 109.506 59.992 1.00 52.83 170 PRO A O 1
ATOM 1320 N N . GLY A 1 176 ? 26.199 108.025 60.953 1.00 55.52 171 GLY A N 1
ATOM 1321 C CA . GLY A 1 176 ? 26.294 108.644 62.264 1.00 56.73 171 GLY A CA 1
ATOM 1322 C C . GLY A 1 176 ? 27.399 108.062 63.119 1.00 56.10 171 GLY A C 1
ATOM 1323 O O . GLY A 1 176 ? 27.808 108.661 64.113 1.00 56.16 171 GLY A O 1
ATOM 1324 N N . GLY A 1 177 ? 27.886 106.893 62.717 1.00 53.93 172 GLY A N 1
ATOM 1325 C CA . GLY A 1 177 ? 28.981 106.241 63.404 1.00 50.57 172 GLY A CA 1
ATOM 1326 C C . GLY A 1 177 ? 30.057 107.219 63.830 1.00 51.48 172 GLY A C 1
ATOM 1327 O O . GLY A 1 177 ? 30.420 107.277 65.005 1.00 54.91 172 GLY A O 1
ATOM 1328 N N . PRO A 1 178 ? 30.588 107.997 62.880 1.00 48.85 173 PRO A N 1
ATOM 1329 C CA . PRO A 1 178 ? 31.688 108.918 63.256 1.00 47.06 173 PRO A CA 1
ATOM 1330 C C . PRO A 1 178 ? 31.291 109.911 64.328 1.00 47.92 173 PRO A C 1
ATOM 1331 O O . PRO A 1 178 ? 32.104 110.231 65.202 1.00 47.20 173 PRO A O 1
ATOM 1335 N N . TYR A 1 179 ? 30.044 110.372 64.292 1.00 50.08 174 TYR A N 1
ATOM 1336 C CA . TYR A 1 179 ? 29.584 111.310 65.316 1.00 52.17 174 TYR A CA 1
ATOM 1337 C C . TYR A 1 179 ? 29.490 110.689 66.710 1.00 53.32 174 TYR A C 1
ATOM 1338 O O . TYR A 1 179 ? 29.856 111.318 67.702 1.00 55.72 174 TYR A O 1
ATOM 1347 N N . ILE A 1 180 ? 28.990 109.458 66.784 1.00 50.25 175 ILE A N 1
ATOM 1348 C CA . ILE A 1 180 ? 28.877 108.791 68.067 1.00 50.69 175 ILE A CA 1
ATOM 1349 C C . ILE A 1 180 ? 30.268 108.572 68.642 1.00 55.27 175 ILE A C 1
ATOM 1350 O O . ILE A 1 180 ? 30.484 108.667 69.841 1.00 57.72 175 ILE A O 1
ATOM 1355 N N . GLU A 1 181 ? 31.215 108.275 67.766 1.00 56.16 176 GLU A N 1
ATOM 1356 C CA . GLU A 1 181 ? 32.574 107.991 68.193 1.00 54.58 176 GLU A CA 1
ATOM 1357 C C . GLU A 1 181 ? 33.260 109.240 68.739 1.00 54.94 176 GLU A C 1
ATOM 1358 O O . GLU A 1 181 ? 34.064 109.162 69.651 1.00 56.01 176 GLU A O 1
ATOM 1364 N N . GLU A 1 182 ? 32.934 110.391 68.175 1.00 56.06 177 GLU A N 1
ATOM 1365 C CA . GLU A 1 182 ? 33.473 111.639 68.665 1.00 60.34 177 GLU A CA 1
ATOM 1366 C C . GLU A 1 182 ? 32.787 112.053 69.959 1.00 60.59 177 GLU A C 1
ATOM 1367 O O . GLU A 1 182 ? 33.444 112.465 70.906 1.00 62.95 177 GLU A O 1
ATOM 1373 N N . LEU A 1 183 ? 31.469 111.957 70.012 1.00 59.83 178 LEU A N 1
ATOM 1374 C CA . LEU A 1 183 ? 30.766 112.334 71.232 1.00 60.96 178 LEU A CA 1
ATOM 1375 C C . LEU A 1 183 ? 31.210 111.466 72.407 1.00 59.34 178 LEU A C 1
ATOM 1376 O O . LEU A 1 183 ? 31.329 111.941 73.545 1.00 57.39 178 LEU A O 1
ATOM 1381 N N . ALA A 1 184 ? 31.470 110.195 72.118 1.00 57.61 179 ALA A N 1
ATOM 1382 C CA . ALA A 1 184 ? 31.868 109.255 73.149 1.00 59.52 179 ALA A CA 1
ATOM 1383 C C . ALA A 1 184 ? 33.184 109.651 73.823 1.00 60.50 179 ALA A C 1
ATOM 1384 O O . ALA A 1 184 ? 33.396 109.376 75.003 1.00 58.91 179 ALA A O 1
ATOM 1386 N N . ARG A 1 185 ? 34.058 110.295 73.062 1.00 62.60 180 ARG A N 1
ATOM 1387 C CA . ARG A 1 185 ? 35.346 110.735 73.578 1.00 65.91 180 ARG A CA 1
ATOM 1388 C C . ARG A 1 185 ? 35.169 111.813 74.640 1.00 67.16 180 ARG A C 1
ATOM 1389 O O . ARG A 1 185 ? 35.958 111.899 75.564 1.00 68.65 180 ARG A O 1
ATOM 1397 N N . LYS A 1 186 ? 34.123 112.617 74.515 1.00 68.65 181 LYS A N 1
ATOM 1398 C CA . LYS A 1 186 ? 33.837 113.667 75.490 1.00 72.59 181 LYS A CA 1
ATOM 1399 C C . LYS A 1 186 ? 32.935 113.204 76.644 1.00 73.85 181 LYS A C 1
ATOM 1400 O O . LYS A 1 186 ? 32.526 114.009 77.475 1.00 74.90 181 LYS A O 1
ATOM 1406 N N . GLY A 1 187 ? 32.623 111.914 76.697 1.00 74.74 182 GLY A N 1
ATOM 1407 C CA . GLY A 1 187 ? 31.750 111.396 77.735 1.00 76.48 182 GLY A CA 1
ATOM 1408 C C . GLY A 1 187 ? 32.542 110.924 78.932 1.00 80.06 182 GLY A C 1
ATOM 1409 O O . GLY A 1 187 ? 33.748 110.711 78.834 1.00 81.41 182 GLY A O 1
ATOM 1410 N N . LYS A 1 188 ? 31.873 110.742 80.065 1.00 82.44 183 LYS A N 1
ATOM 1411 C CA . LYS A 1 188 ? 32.596 110.433 81.295 1.00 85.20 183 LYS A CA 1
ATOM 1412 C C . LYS A 1 188 ? 31.807 109.597 82.283 1.00 81.38 183 LYS A C 1
ATOM 1413 O O . LYS A 1 188 ? 32.391 108.815 83.031 1.00 81.12 183 LYS A O 1
ATOM 1419 N N . LYS A 1 189 ? 30.490 109.766 82.293 1.00 78.23 184 LYS A N 1
ATOM 1420 C CA . LYS A 1 189 ? 29.617 108.905 83.094 1.00 75.41 184 LYS A CA 1
ATOM 1421 C C . LYS A 1 189 ? 29.313 107.618 82.336 1.00 72.33 184 LYS A C 1
ATOM 1422 O O . LYS A 1 189 ? 29.035 107.644 81.137 1.00 72.68 184 LYS A O 1
ATOM 1428 N N . LEU A 1 190 ? 29.368 106.489 83.026 1.00 69.21 185 LEU A N 1
ATOM 1429 C CA . LEU A 1 190 ? 29.036 105.219 82.391 1.00 67.07 185 LEU A CA 1
ATOM 1430 C C . LEU A 1 190 ? 27.604 104.826 82.717 1.00 66.72 185 LEU A C 1
ATOM 1431 O O . LEU A 1 190 ? 27.354 104.130 83.692 1.00 68.29 185 LEU A O 1
ATOM 1436 N N . VAL A 1 191 ? 26.675 105.288 81.887 1.00 65.81 186 VAL A N 1
ATOM 1437 C CA . VAL A 1 191 ? 25.236 105.091 82.079 1.00 64.51 186 VAL A CA 1
ATOM 1438 C C . VAL A 1 191 ? 24.841 103.638 82.242 1.00 64.02 186 VAL A C 1
ATOM 1439 O O . VAL A 1 191 ? 25.427 102.769 81.624 1.00 62.85 186 VAL A O 1
ATOM 1443 N N . ASP A 1 192 ? 23.836 103.379 83.072 1.00 67.60 187 ASP A N 1
ATOM 1444 C CA . ASP A 1 192 ? 23.325 102.018 83.275 1.00 67.51 187 ASP A CA 1
ATOM 1445 C C . ASP A 1 192 ? 22.709 101.465 81.991 1.00 61.97 187 ASP A C 1
ATOM 1446 O O . ASP A 1 192 ? 21.733 102.008 81.496 1.00 61.47 187 ASP A O 1
ATOM 1451 N N . LEU A 1 193 ? 23.289 100.389 81.464 1.00 57.87 188 LEU A N 1
ATOM 1452 C CA . LEU A 1 193 ? 22.834 99.767 80.218 1.00 56.77 188 LEU A CA 1
ATOM 1453 C C . LEU A 1 193 ? 22.895 98.241 80.363 1.00 55.72 188 LEU A C 1
ATOM 1454 O O . LEU A 1 193 ? 23.647 97.723 81.189 1.00 56.22 188 LEU A O 1
ATOM 1459 N N . PRO A 1 194 ? 22.089 97.508 79.587 1.00 52.98 189 PRO A N 1
ATOM 1460 C CA . PRO A 1 194 ? 22.187 96.043 79.657 1.00 52.71 189 PRO A CA 1
ATOM 1461 C C . PRO A 1 194 ? 23.396 95.444 78.913 1.00 54.82 189 PRO A C 1
ATOM 1462 O O . PRO A 1 194 ? 23.545 95.652 77.704 1.00 57.35 189 PRO A O 1
ATOM 1466 N N . TYR A 1 195 ? 24.226 94.686 79.628 1.00 51.62 190 TYR A N 1
ATOM 1467 C CA . TYR A 1 195 ? 25.323 93.946 79.016 1.00 49.79 190 TYR A CA 1
ATOM 1468 C C . TYR A 1 195 ? 24.850 92.547 78.633 1.00 51.88 190 TYR A C 1
ATOM 1469 O O . TYR A 1 195 ? 24.570 91.725 79.492 1.00 52.65 190 TYR A O 1
ATOM 1478 N N . THR A 1 196 ? 24.750 92.254 77.345 1.00 54.76 191 THR A N 1
ATOM 1479 C CA . THR A 1 196 ? 24.102 90.998 76.983 1.00 57.78 191 THR A CA 1
ATOM 1480 C C . THR A 1 196 ? 24.898 90.028 76.095 1.00 58.87 191 THR A C 1
ATOM 1481 O O . THR A 1 196 ? 24.768 90.026 74.879 1.00 59.42 191 THR A O 1
ATOM 1485 N N . VAL A 1 197 ? 25.704 89.190 76.741 1.00 59.99 192 VAL A N 1
ATOM 1486 C CA . VAL A 1 197 ? 26.399 88.089 76.087 1.00 60.20 192 VAL A CA 1
ATOM 1487 C C . VAL A 1 197 ? 25.706 86.769 76.441 1.00 62.39 192 VAL A C 1
ATOM 1488 O O . VAL A 1 197 ? 25.348 86.547 77.597 1.00 64.78 192 VAL A O 1
ATOM 1492 N N . LYS A 1 198 ? 25.503 85.898 75.458 1.00 60.96 193 LYS A N 1
ATOM 1493 C CA . LYS A 1 198 ? 24.902 84.593 75.724 1.00 60.14 193 LYS A CA 1
ATOM 1494 C C . LYS A 1 198 ? 25.718 83.514 75.052 1.00 59.78 193 LYS A C 1
ATOM 1495 O O . LYS A 1 198 ? 25.662 83.364 73.839 1.00 58.44 193 LYS A O 1
ATOM 1501 N N . GLY A 1 199 ? 26.464 82.739 75.827 1.00 61.46 194 GLY A N 1
ATOM 1502 C CA . GLY A 1 199 ? 27.361 81.773 75.217 1.00 62.58 194 GLY A CA 1
ATOM 1503 C C . GLY A 1 199 ? 28.445 82.540 74.481 1.00 62.39 194 GLY A C 1
ATOM 1504 O O . GLY A 1 199 ? 29.152 83.356 75.092 1.00 61.65 194 GLY A O 1
ATOM 1505 N N . MET A 1 200 ? 28.577 82.302 73.178 1.00 61.03 195 MET A N 1
ATOM 1506 C CA . MET A 1 200 ? 29.529 83.074 72.385 1.00 60.96 195 MET A CA 1
ATOM 1507 C C . MET A 1 200 ? 28.835 84.043 71.449 1.00 60.04 195 MET A C 1
ATOM 1508 O O . MET A 1 200 ? 29.471 84.680 70.615 1.00 61.47 195 MET A O 1
ATOM 1513 N N . ASP A 1 201 ? 27.525 84.153 71.608 1.00 56.84 196 ASP A N 1
ATOM 1514 C CA . ASP A 1 201 ? 26.717 85.039 70.797 1.00 55.12 196 ASP A CA 1
ATOM 1515 C C . ASP A 1 201 ? 26.412 86.304 71.577 1.00 52.35 196 ASP A C 1
ATOM 1516 O O . ASP A 1 201 ? 26.659 86.370 72.789 1.00 51.06 196 ASP A O 1
ATOM 1521 N N . ILE A 1 202 ? 25.881 87.310 70.888 1.00 50.99 197 ILE A N 1
ATOM 1522 C CA . ILE A 1 202 ? 25.367 88.498 71.566 1.00 50.32 197 ILE A CA 1
ATOM 1523 C C . ILE A 1 202 ? 24.061 89.041 70.983 1.00 49.02 197 ILE A C 1
ATOM 1524 O O . ILE A 1 202 ? 23.575 88.609 69.926 1.00 47.19 197 ILE A O 1
ATOM 1529 N N . ALA A 1 203 ? 23.504 90.010 71.693 1.00 49.17 198 ALA A N 1
ATOM 1530 C CA . ALA A 1 203 ? 22.280 90.663 71.279 1.00 49.20 198 ALA A CA 1
ATOM 1531 C C . ALA A 1 203 ? 22.357 92.183 71.546 1.00 48.48 198 ALA A C 1
ATOM 1532 O O . ALA A 1 203 ? 22.779 92.594 72.623 1.00 49.33 198 ALA A O 1
ATOM 1534 N N . PHE A 1 204 ? 21.948 93.001 70.571 1.00 46.31 199 PHE A N 1
ATOM 1535 C CA . PHE A 1 204 ? 22.082 94.455 70.675 1.00 48.06 199 PHE A CA 1
ATOM 1536 C C . PHE A 1 204 ? 20.755 95.167 70.816 1.00 52.26 199 PHE A C 1
ATOM 1537 O O . PHE A 1 204 ? 20.705 96.383 70.950 1.00 52.85 199 PHE A O 1
ATOM 1545 N N . SER A 1 205 ? 19.665 94.423 70.780 1.00 55.82 200 SER A N 1
ATOM 1546 C CA . SER A 1 205 ? 18.378 95.086 70.772 1.00 57.81 200 SER A CA 1
ATOM 1547 C C . SER A 1 205 ? 18.031 95.757 72.092 1.00 56.83 200 SER A C 1
ATOM 1548 O O . SER A 1 205 ? 17.576 96.901 72.107 1.00 57.57 200 SER A O 1
ATOM 1551 N N . GLY A 1 206 ? 18.269 95.061 73.195 1.00 56.01 201 GLY A N 1
ATOM 1552 C CA . GLY A 1 206 ? 17.948 95.604 74.503 1.00 57.10 201 GLY A CA 1
ATOM 1553 C C . GLY A 1 206 ? 18.767 96.848 74.756 1.00 58.34 201 GLY A C 1
ATOM 1554 O O . GLY A 1 206 ? 18.241 97.889 75.151 1.00 60.30 201 GLY A O 1
ATOM 1555 N N . LEU A 1 207 ? 20.066 96.711 74.505 1.00 56.16 202 LEU A N 1
ATOM 1556 C CA . LEU A 1 207 ? 21.034 97.793 74.556 1.00 51.34 202 LEU A CA 1
ATOM 1557 C C . LEU A 1 207 ? 20.548 99.009 73.795 1.00 50.48 202 LEU A C 1
ATOM 1558 O O . LEU A 1 207 ? 20.420 100.094 74.353 1.00 52.59 202 LEU A O 1
ATOM 1563 N N . LEU A 1 208 ? 20.292 98.832 72.508 1.00 47.52 203 LEU A N 1
ATOM 1564 C CA . LEU A 1 208 ? 19.798 99.930 71.699 1.00 47.19 203 LEU A CA 1
ATOM 1565 C C . LEU A 1 208 ? 18.630 100.616 72.406 1.00 52.15 203 LEU A C 1
ATOM 1566 O O . LEU A 1 208 ? 18.651 101.827 72.602 1.00 53.31 203 LEU A O 1
ATOM 1571 N N . THR A 1 209 ? 17.631 99.832 72.821 1.00 54.93 204 THR A N 1
ATOM 1572 C CA . THR A 1 209 ? 16.442 100.379 73.476 1.00 55.15 204 THR A CA 1
ATOM 1573 C C . THR A 1 209 ? 16.766 101.130 74.777 1.00 54.41 204 THR A C 1
ATOM 1574 O O . THR A 1 209 ? 16.250 102.233 75.027 1.00 56.56 204 THR A O 1
ATOM 1578 N N . ALA A 1 210 ? 17.611 100.543 75.608 1.00 48.47 205 ALA A N 1
ATOM 1579 C CA . ALA A 1 210 ? 17.994 101.233 76.823 1.00 50.13 205 ALA A CA 1
ATOM 1580 C C . ALA A 1 210 ? 18.733 102.551 76.520 1.00 55.75 205 ALA A C 1
ATOM 1581 O O . ALA A 1 210 ? 18.529 103.552 77.209 1.00 58.13 205 ALA A O 1
ATOM 1583 N N . ALA A 1 211 ? 19.580 102.551 75.488 1.00 56.17 206 ALA A N 1
ATOM 1584 C CA . ALA A 1 211 ? 20.256 103.773 75.067 1.00 56.23 206 ALA A CA 1
ATOM 1585 C C . ALA A 1 211 ? 19.217 104.823 74.698 1.00 57.34 206 ALA A C 1
ATOM 1586 O O . ALA A 1 211 ? 19.355 105.990 75.057 1.00 57.24 206 ALA A O 1
ATOM 1588 N N . MET A 1 212 ? 18.170 104.396 73.991 1.00 57.10 207 MET A N 1
ATOM 1589 C CA . MET A 1 212 ? 17.102 105.298 73.588 1.00 58.60 207 MET A CA 1
ATOM 1590 C C . MET A 1 212 ? 16.378 105.866 74.809 1.00 61.25 207 MET A C 1
ATOM 1591 O O . MET A 1 212 ? 16.153 107.070 74.901 1.00 61.39 207 MET A O 1
ATOM 1596 N N . ARG A 1 213 ? 16.027 104.993 75.746 1.00 63.26 208 ARG A N 1
ATOM 1597 C CA . ARG A 1 213 ? 15.323 105.403 76.954 1.00 65.20 208 ARG A CA 1
ATOM 1598 C C . ARG A 1 213 ? 16.185 106.318 77.810 1.00 64.97 208 ARG A C 1
ATOM 1599 O O . ARG A 1 213 ? 15.680 107.210 78.495 1.00 67.14 208 ARG A O 1
ATOM 1607 N N . ALA A 1 214 ? 17.488 106.088 77.785 1.00 62.58 209 ALA A N 1
ATOM 1608 C CA . ALA A 1 214 ? 18.398 106.932 78.540 1.00 61.70 209 ALA A CA 1
ATOM 1609 C C . ALA A 1 214 ? 18.412 108.326 77.921 1.00 62.61 209 ALA A C 1
ATOM 1610 O O . ALA A 1 214 ? 18.496 109.335 78.622 1.00 62.44 209 ALA A O 1
ATOM 1612 N N . TYR A 1 215 ? 18.325 108.376 76.599 1.00 63.15 210 TYR A N 1
ATOM 1613 C CA . TYR A 1 215 ? 18.281 109.650 75.903 1.00 66.16 210 TYR A CA 1
ATOM 1614 C C . TYR A 1 215 ? 17.012 110.417 76.269 1.00 67.95 210 TYR A C 1
ATOM 1615 O O . TYR A 1 215 ? 17.057 111.625 76.503 1.00 68.73 210 TYR A O 1
ATOM 1624 N N . ASP A 1 216 ? 15.890 109.700 76.310 1.00 66.34 211 ASP A N 1
ATOM 1625 C CA . ASP A 1 216 ? 14.603 110.282 76.658 1.00 66.03 211 ASP A CA 1
ATOM 1626 C C . ASP A 1 216 ? 14.571 110.764 78.107 1.00 67.17 211 ASP A C 1
ATOM 1627 O O . ASP A 1 216 ? 13.869 111.716 78.441 1.00 68.33 211 ASP A O 1
ATOM 1632 N N . ALA A 1 217 ? 15.332 110.093 78.963 1.00 65.79 212 ALA A N 1
ATOM 1633 C CA . ALA A 1 217 ? 15.365 110.411 80.383 1.00 65.32 212 ALA A CA 1
ATOM 1634 C C . ALA A 1 217 ? 16.265 111.613 80.671 1.00 66.49 212 ALA A C 1
ATOM 1635 O O . ALA A 1 217 ? 16.360 112.079 81.815 1.00 68.53 212 ALA A O 1
ATOM 1637 N N . GLY A 1 218 ? 16.934 112.103 79.634 1.00 64.89 213 GLY A N 1
ATOM 1638 C CA . GLY A 1 218 ? 17.809 113.253 79.768 1.00 66.24 213 GLY A CA 1
ATOM 1639 C C . GLY A 1 218 ? 19.223 112.981 80.260 1.00 67.28 213 GLY A C 1
ATOM 1640 O O . GLY A 1 218 ? 19.800 113.808 80.961 1.00 66.73 213 GLY A O 1
ATOM 1641 N N . GLU A 1 219 ? 19.787 111.831 79.900 1.00 69.71 214 GLU A N 1
ATOM 1642 C CA . GLU A 1 219 ? 21.205 111.578 80.135 1.00 73.26 214 GLU A CA 1
ATOM 1643 C C . GLU A 1 219 ? 22.025 112.339 79.090 1.00 74.19 214 GLU A C 1
ATOM 1644 O O . GLU A 1 219 ? 21.579 112.512 77.964 1.00 76.01 214 GLU A O 1
ATOM 1650 N N . ARG A 1 220 ? 23.218 112.798 79.450 1.00 72.65 215 ARG A N 1
ATOM 1651 C CA . ARG A 1 220 ? 24.056 113.528 78.496 1.00 71.28 215 ARG A CA 1
ATOM 1652 C C . ARG A 1 220 ? 24.394 112.711 77.240 1.00 66.22 215 ARG A C 1
ATOM 1653 O O . ARG A 1 220 ? 24.930 111.608 77.336 1.00 64.83 215 ARG A O 1
ATOM 1661 N N . LEU A 1 221 ? 24.105 113.262 76.064 1.00 63.33 216 LEU A N 1
ATOM 1662 C CA . LEU A 1 221 ? 24.371 112.552 74.811 1.00 60.88 216 LEU A CA 1
ATOM 1663 C C . LEU A 1 221 ? 25.759 111.920 74.789 1.00 60.63 216 LEU A C 1
ATOM 1664 O O . LEU A 1 221 ? 25.918 110.761 74.409 1.00 61.49 216 LEU A O 1
ATOM 1669 N N . GLU A 1 222 ? 26.754 112.687 75.211 1.00 60.71 217 GLU A N 1
ATOM 1670 C CA . GLU A 1 222 ? 28.136 112.231 75.248 1.00 62.01 217 GLU A CA 1
ATOM 1671 C C . GLU A 1 222 ? 28.305 110.973 76.102 1.00 60.79 217 GLU A C 1
ATOM 1672 O O . GLU A 1 222 ? 28.958 110.008 75.695 1.00 59.97 217 GLU A O 1
ATOM 1678 N N . ASP A 1 223 ? 27.720 110.985 77.295 1.00 60.92 218 ASP A N 1
ATOM 1679 C CA . ASP A 1 223 ? 27.774 109.818 78.171 1.00 59.93 218 ASP A CA 1
ATOM 1680 C C . ASP A 1 223 ? 27.064 108.612 77.550 1.00 57.39 218 ASP A C 1
ATOM 1681 O O . ASP A 1 223 ? 27.562 107.488 77.609 1.00 56.73 218 ASP A O 1
ATOM 1686 N N . ILE A 1 224 ? 25.893 108.840 76.969 1.00 56.15 219 ILE A N 1
ATOM 1687 C CA . ILE A 1 224 ? 25.185 107.745 76.346 1.00 59.21 219 ILE A CA 1
ATOM 1688 C C . ILE A 1 224 ? 26.050 107.144 75.238 1.00 59.20 219 ILE A C 1
ATOM 1689 O O . ILE A 1 224 ? 26.184 105.923 75.151 1.00 58.67 219 ILE A O 1
ATOM 1694 N N . CYS A 1 225 ? 26.659 107.999 74.416 1.00 58.54 220 CYS A N 1
ATOM 1695 C CA . CYS A 1 225 ? 27.523 107.517 73.332 1.00 57.16 220 CYS A CA 1
ATOM 1696 C C . CYS A 1 225 ? 28.727 106.740 73.837 1.00 57.75 220 CYS A C 1
ATOM 1697 O O . CYS A 1 225 ? 29.028 105.663 73.333 1.00 56.98 220 CYS A O 1
ATOM 1700 N N . TYR A 1 226 ? 29.429 107.303 74.818 1.00 58.61 221 TYR A N 1
ATOM 1701 C CA . TYR A 1 226 ? 30.531 106.593 75.454 1.00 56.88 221 TYR A CA 1
ATOM 1702 C C . TYR A 1 226 ? 30.056 105.226 75.961 1.00 53.06 221 TYR A C 1
ATOM 1703 O O . TYR A 1 226 ? 30.692 104.207 75.708 1.00 52.39 221 TYR A O 1
ATOM 1712 N N . SER A 1 227 ? 28.925 105.208 76.654 1.00 51.28 222 SER A N 1
ATOM 1713 C CA . SER A 1 227 ? 28.415 103.965 77.220 1.00 53.49 222 SER A CA 1
ATOM 1714 C C . SER A 1 227 ? 28.023 102.964 76.138 1.00 52.33 222 SER A C 1
ATOM 1715 O O . SER A 1 227 ? 28.451 101.817 76.184 1.00 54.27 222 SER A O 1
ATOM 1718 N N . LEU A 1 228 ? 27.222 103.407 75.170 1.00 48.84 223 LEU A N 1
ATOM 1719 C CA . LEU A 1 228 ? 26.857 102.575 74.037 1.00 48.19 223 LEU A CA 1
ATOM 1720 C C . LEU A 1 228 ? 28.069 101.840 73.500 1.00 50.32 223 LEU A C 1
ATOM 1721 O O . LEU A 1 228 ? 28.039 100.623 73.319 1.00 51.11 223 LEU A O 1
ATOM 1726 N N . GLN A 1 229 ? 29.137 102.587 73.253 1.00 50.81 224 GLN A N 1
ATOM 1727 C CA . GLN A 1 229 ? 30.347 102.019 72.668 1.00 49.82 224 GLN A CA 1
ATOM 1728 C C . GLN A 1 229 ? 31.064 101.055 73.616 1.00 48.77 224 GLN A C 1
ATOM 1729 O O . GLN A 1 229 ? 31.327 99.909 73.257 1.00 47.53 224 GLN A O 1
ATOM 1735 N N . GLU A 1 230 ? 31.365 101.505 74.829 1.00 49.45 225 GLU A N 1
ATOM 1736 C CA . GLU A 1 230 ? 31.992 100.627 75.810 1.00 51.09 225 GLU A CA 1
ATOM 1737 C C . GLU A 1 230 ? 31.272 99.275 75.960 1.00 53.40 225 GLU A C 1
ATOM 1738 O O . GLU A 1 230 ? 31.913 98.222 75.988 1.00 53.86 225 GLU A O 1
ATOM 1744 N N . TYR A 1 231 ? 29.945 99.305 76.052 1.00 52.16 226 TYR A N 1
ATOM 1745 C CA . TYR A 1 231 ? 29.185 98.082 76.254 1.00 53.19 226 TYR A CA 1
ATOM 1746 C C . TYR A 1 231 ? 29.241 97.171 75.039 1.00 55.16 226 TYR A C 1
ATOM 1747 O O . TYR A 1 231 ? 29.575 95.986 75.139 1.00 54.55 226 TYR A O 1
ATOM 1756 N N . ALA A 1 232 ? 28.889 97.738 73.891 1.00 55.06 227 ALA A N 1
ATOM 1757 C CA . ALA A 1 232 ? 28.824 96.987 72.662 1.00 51.86 227 ALA A CA 1
ATOM 1758 C C . ALA A 1 232 ? 30.198 96.431 72.336 1.00 54.12 227 ALA A C 1
ATOM 1759 O O . ALA A 1 232 ? 30.331 95.254 71.970 1.00 55.91 227 ALA A O 1
ATOM 1761 N N . PHE A 1 233 ? 31.225 97.269 72.471 1.00 52.34 228 PHE A N 1
ATOM 1762 C CA . PHE A 1 233 ? 32.567 96.839 72.102 1.00 50.19 228 PHE A CA 1
ATOM 1763 C C . PHE A 1 233 ? 33.134 95.827 73.074 1.00 50.96 228 PHE A C 1
ATOM 1764 O O . PHE A 1 233 ? 33.817 94.897 72.660 1.00 53.14 228 PHE A O 1
ATOM 1772 N N . SER A 1 234 ? 32.833 95.990 74.359 1.00 50.02 229 SER A N 1
ATOM 1773 C CA . SER A 1 234 ? 33.200 94.991 75.359 1.00 50.14 229 SER A CA 1
ATOM 1774 C C . SER A 1 234 ? 32.519 93.648 75.076 1.00 51.69 229 SER A C 1
ATOM 1775 O O . SER A 1 234 ? 33.144 92.588 75.120 1.00 52.98 229 SER A O 1
ATOM 1778 N N . MET A 1 235 ? 31.223 93.697 74.801 1.00 50.97 230 MET A N 1
ATOM 1779 C CA . MET A 1 235 ? 30.497 92.489 74.484 1.00 50.79 230 MET A CA 1
ATOM 1780 C C . MET A 1 235 ? 31.175 91.795 73.314 1.00 54.03 230 MET A C 1
ATOM 1781 O O . MET A 1 235 ? 31.320 90.567 73.306 1.00 56.70 230 MET A O 1
ATOM 1786 N N . LEU A 1 236 ? 31.593 92.580 72.325 1.00 52.70 231 LEU A N 1
ATOM 1787 C CA . LEU A 1 236 ? 32.194 92.010 71.124 1.00 52.28 231 LEU A CA 1
ATOM 1788 C C . LEU A 1 236 ? 33.597 91.494 71.398 1.00 56.54 231 LEU A C 1
ATOM 1789 O O . LEU A 1 236 ? 34.036 90.518 70.792 1.00 58.17 231 LEU A O 1
ATOM 1794 N N . THR A 1 237 ? 34.302 92.156 72.307 1.00 56.35 232 THR A N 1
ATOM 1795 C CA . THR A 1 237 ? 35.649 91.731 72.646 1.00 58.39 232 THR A CA 1
ATOM 1796 C C . THR A 1 237 ? 35.562 90.461 73.502 1.00 58.98 232 THR A C 1
ATOM 1797 O O . THR A 1 237 ? 36.403 89.560 73.391 1.00 61.25 232 THR A O 1
ATOM 1801 N N . GLU A 1 238 ? 34.529 90.376 74.333 1.00 55.79 233 GLU A N 1
ATOM 1802 C CA . GLU A 1 238 ? 34.341 89.188 75.152 1.00 55.75 233 GLU A CA 1
ATOM 1803 C C . GLU A 1 238 ? 34.101 87.933 74.315 1.00 53.35 233 GLU A C 1
ATOM 1804 O O . GLU A 1 238 ? 34.767 86.925 74.507 1.00 53.61 233 GLU A O 1
ATOM 1810 N N . ILE A 1 239 ? 33.154 87.980 73.392 1.00 51.57 234 ILE A N 1
ATOM 1811 C CA . ILE A 1 239 ? 32.859 86.777 72.633 1.00 53.11 234 ILE A CA 1
ATOM 1812 C C . ILE A 1 239 ? 34.022 86.378 71.737 1.00 56.76 234 ILE A C 1
ATOM 1813 O O . ILE A 1 239 ? 34.194 85.196 71.436 1.00 58.72 234 ILE A O 1
ATOM 1818 N N . THR A 1 240 ? 34.821 87.362 71.322 1.00 57.38 235 THR A N 1
ATOM 1819 C CA . THR A 1 240 ? 36.018 87.089 70.543 1.00 57.87 235 THR A CA 1
ATOM 1820 C C . THR A 1 240 ? 37.053 86.448 71.466 1.00 61.01 235 THR A C 1
ATOM 1821 O O . THR A 1 240 ? 37.713 85.479 71.090 1.00 63.04 235 THR A O 1
ATOM 1825 N N . GLU A 1 241 ? 37.186 86.982 72.677 1.00 59.91 236 GLU A N 1
ATOM 1826 C CA . GLU A 1 241 ? 38.019 86.343 73.677 1.00 62.62 236 GLU A CA 1
ATOM 1827 C C . GLU A 1 241 ? 37.579 84.894 73.908 1.00 65.12 236 GLU A C 1
ATOM 1828 O O . GLU A 1 241 ? 38.416 83.991 73.909 1.00 66.52 236 GLU A O 1
ATOM 1834 N N . ARG A 1 242 ? 36.277 84.663 74.095 1.00 65.50 237 ARG A N 1
ATOM 1835 C CA . ARG A 1 242 ? 35.785 83.304 74.345 1.00 67.20 237 ARG A CA 1
ATOM 1836 C C . ARG A 1 242 ? 36.033 82.417 73.125 1.00 66.98 237 ARG A C 1
ATOM 1837 O O . ARG A 1 242 ? 36.381 81.251 73.256 1.00 68.84 237 ARG A O 1
ATOM 1845 N N . ALA A 1 243 ? 35.853 82.970 71.933 1.00 65.15 238 ALA A N 1
ATOM 1846 C CA . ALA A 1 243 ? 36.062 82.194 70.715 1.00 64.59 238 ALA A CA 1
ATOM 1847 C C . ALA A 1 243 ? 37.532 81.804 70.572 1.00 64.96 238 ALA A C 1
ATOM 1848 O O . ALA A 1 243 ? 37.876 80.752 70.031 1.00 63.28 238 ALA A O 1
ATOM 1850 N N . LEU A 1 244 ? 38.392 82.679 71.068 1.00 67.37 239 LEU A N 1
ATOM 1851 C CA . LEU A 1 244 ? 39.828 82.528 70.937 1.00 70.21 239 LEU A CA 1
ATOM 1852 C C . LEU A 1 244 ? 40.299 81.349 71.778 1.00 74.06 239 LEU A C 1
ATOM 1853 O O . LEU A 1 244 ? 41.032 80.472 71.305 1.00 74.88 239 LEU A O 1
ATOM 1858 N N . ALA A 1 245 ? 39.862 81.333 73.032 1.00 75.98 240 ALA A N 1
ATOM 1859 C CA . ALA A 1 245 ? 40.176 80.236 73.927 1.00 78.59 240 ALA A CA 1
ATOM 1860 C C . ALA A 1 245 ? 39.539 78.934 73.434 1.00 81.40 240 ALA A C 1
ATOM 1861 O O . ALA A 1 245 ? 39.875 77.857 73.912 1.00 83.09 240 ALA A O 1
ATOM 1863 N N . HIS A 1 246 ? 38.643 79.041 72.456 1.00 81.39 241 HIS A N 1
ATOM 1864 C CA . HIS A 1 246 ? 37.790 77.926 72.054 1.00 81.40 241 HIS A CA 1
ATOM 1865 C C . HIS A 1 246 ? 38.219 77.275 70.737 1.00 82.67 241 HIS A C 1
ATOM 1866 O O . HIS A 1 246 ? 37.937 76.104 70.493 1.00 83.55 241 HIS A O 1
ATOM 1873 N N . THR A 1 247 ? 38.895 78.042 69.889 1.00 83.22 242 THR A N 1
ATOM 1874 C CA . THR A 1 247 ? 39.341 77.559 68.588 1.00 83.06 242 THR A CA 1
ATOM 1875 C C . THR A 1 247 ? 40.846 77.361 68.607 1.00 84.97 242 THR A C 1
ATOM 1876 O O . THR A 1 247 ? 41.442 76.888 67.636 1.00 84.87 242 THR A O 1
ATOM 1880 N N . ASN A 1 248 ? 41.455 77.741 69.726 1.00 86.64 243 ASN A N 1
ATOM 1881 C CA . ASN A 1 248 ? 42.899 77.704 69.867 1.00 88.17 243 ASN A CA 1
ATOM 1882 C C . ASN A 1 248 ? 43.588 78.229 68.611 1.00 86.75 243 ASN A C 1
ATOM 1883 O O . ASN A 1 248 ? 44.205 77.473 67.856 1.00 90.55 243 ASN A O 1
ATOM 1888 N N . LYS A 1 249 ? 43.448 79.531 68.387 1.00 80.08 244 LYS A N 1
ATOM 1889 C CA . LYS A 1 249 ? 44.118 80.219 67.296 1.00 73.43 244 LYS A CA 1
ATOM 1890 C C . LYS A 1 249 ? 45.095 81.197 67.939 1.00 72.57 244 LYS A C 1
ATOM 1891 O O . LYS A 1 249 ? 44.972 81.504 69.128 1.00 72.65 244 LYS A O 1
ATOM 1897 N N . GLY A 1 250 ? 46.055 81.697 67.169 1.00 71.65 245 GLY A N 1
ATOM 1898 C CA . GLY A 1 250 ? 47.105 82.524 67.736 1.00 72.72 245 GLY A CA 1
ATOM 1899 C C . GLY A 1 250 ? 47.134 83.941 67.207 1.00 72.33 245 GLY A C 1
ATOM 1900 O O . GLY A 1 250 ? 48.097 84.691 67.402 1.00 73.52 245 GLY A O 1
ATOM 1901 N N . GLU A 1 251 ? 46.063 84.312 66.529 1.00 70.38 246 GLU A N 1
ATOM 1902 C CA . GLU A 1 251 ? 45.953 85.646 65.970 1.00 69.33 246 GLU A CA 1
ATOM 1903 C C . GLU A 1 251 ? 44.481 85.984 65.772 1.00 66.90 246 GLU A C 1
ATOM 1904 O O . GLU A 1 251 ? 43.651 85.096 65.548 1.00 67.37 246 GLU A O 1
ATOM 1910 N N . VAL A 1 252 ? 44.159 87.266 65.889 1.00 63.63 247 VAL A N 1
ATOM 1911 C CA . VAL A 1 252 ? 42.801 87.741 65.692 1.00 59.22 247 VAL A CA 1
ATOM 1912 C C . VAL A 1 252 ? 42.803 88.788 64.584 1.00 60.85 247 VAL A C 1
ATOM 1913 O O . VAL A 1 252 ? 43.677 89.657 64.552 1.00 61.80 247 VAL A O 1
ATOM 1917 N N . MET A 1 253 ? 41.838 88.703 63.669 1.00 60.16 248 MET A N 1
ATOM 1918 C CA . MET A 1 253 ? 41.721 89.711 62.619 1.00 58.80 248 MET A CA 1
ATOM 1919 C C . MET A 1 253 ? 40.358 90.402 62.676 1.00 59.32 248 MET A C 1
ATOM 1920 O O . MET A 1 253 ? 39.315 89.754 62.688 1.00 58.32 248 MET A O 1
ATOM 1925 N N . LEU A 1 254 ? 40.387 91.727 62.747 1.00 59.83 249 LEU A N 1
ATOM 1926 C CA . LEU A 1 254 ? 39.173 92.526 62.780 1.00 57.68 249 LEU A CA 1
ATOM 1927 C C . LEU A 1 254 ? 38.898 93.010 61.374 1.00 58.71 249 LEU A C 1
ATOM 1928 O O . LEU A 1 254 ? 39.812 93.430 60.669 1.00 60.23 249 LEU A O 1
ATOM 1933 N N . VAL A 1 255 ? 37.631 92.963 60.982 1.00 57.69 250 VAL A N 1
ATOM 1934 C CA . VAL A 1 255 ? 37.226 93.136 59.592 1.00 55.62 250 VAL A CA 1
ATOM 1935 C C . VAL A 1 255 ? 35.833 93.755 59.510 1.00 55.09 250 VAL A C 1
ATOM 1936 O O . VAL A 1 255 ? 34.953 93.458 60.336 1.00 54.74 250 VAL A O 1
ATOM 1940 N N . GLY A 1 256 ? 35.633 94.617 58.519 1.00 54.56 251 GLY A N 1
ATOM 1941 C CA . GLY A 1 256 ? 34.334 95.231 58.316 1.00 54.22 251 GLY A CA 1
ATOM 1942 C C . GLY A 1 256 ? 34.303 96.730 58.538 1.00 53.91 251 GLY A C 1
ATOM 1943 O O . GLY A 1 256 ? 35.178 97.284 59.191 1.00 57.97 251 GLY A O 1
ATOM 1944 N N . GLY A 1 257 ? 33.289 97.383 57.987 1.00 48.64 252 GLY A N 1
ATOM 1945 C CA . GLY A 1 257 ? 33.140 98.813 58.106 1.00 47.58 252 GLY A CA 1
ATOM 1946 C C . GLY A 1 257 ? 33.264 99.352 59.521 1.00 50.33 252 GLY A C 1
ATOM 1947 O O . GLY A 1 257 ? 33.736 100.472 59.736 1.00 52.19 252 GLY A O 1
ATOM 1948 N N . VAL A 1 258 ? 32.832 98.566 60.497 1.00 48.79 253 VAL A N 1
ATOM 1949 C CA . VAL A 1 258 ? 32.833 99.045 61.870 1.00 48.99 253 VAL A CA 1
ATOM 1950 C C . VAL A 1 258 ? 34.257 99.044 62.426 1.00 49.61 253 VAL A C 1
ATOM 1951 O O . VAL A 1 258 ? 34.571 99.787 63.363 1.00 50.64 253 VAL A O 1
ATOM 1955 N N . ALA A 1 259 ? 35.126 98.237 61.821 1.00 50.23 254 ALA A N 1
ATOM 1956 C CA . ALA A 1 259 ? 36.546 98.220 62.190 1.00 51.05 254 ALA A CA 1
ATOM 1957 C C . ALA A 1 259 ? 37.152 99.612 62.118 1.00 52.17 254 ALA A C 1
ATOM 1958 O O . ALA A 1 259 ? 38.200 99.850 62.680 1.00 56.16 254 ALA A O 1
ATOM 1960 N N . ALA A 1 260 ? 36.487 100.524 61.421 1.00 50.51 255 ALA A N 1
ATOM 1961 C CA . ALA A 1 260 ? 36.935 101.913 61.323 1.00 50.76 255 ALA A CA 1
ATOM 1962 C C . ALA A 1 260 ? 36.983 102.609 62.679 1.00 53.19 255 ALA A C 1
ATOM 1963 O O . ALA A 1 260 ? 37.717 103.579 62.851 1.00 53.23 255 ALA A O 1
ATOM 1965 N N . ASN A 1 261 ? 36.196 102.113 63.634 1.00 52.23 256 ASN A N 1
ATOM 1966 C CA . ASN A 1 261 ? 36.091 102.758 64.933 1.00 52.11 256 ASN A CA 1
ATOM 1967 C C . ASN A 1 261 ? 37.349 102.542 65.753 1.00 56.14 256 ASN A C 1
ATOM 1968 O O . ASN A 1 261 ? 37.628 101.414 66.151 1.00 59.06 256 ASN A O 1
ATOM 1973 N N . ASN A 1 262 ? 38.104 103.614 66.008 1.00 56.72 257 ASN A N 1
ATOM 1974 C CA . ASN A 1 262 ? 39.362 103.513 66.755 1.00 59.49 257 ASN A CA 1
ATOM 1975 C C . ASN A 1 262 ? 39.215 102.802 68.101 1.00 60.30 257 ASN A C 1
ATOM 1976 O O . ASN A 1 262 ? 39.999 101.914 68.439 1.00 59.47 257 ASN A O 1
ATOM 1981 N N . ARG A 1 263 ? 38.212 103.214 68.872 1.00 61.84 258 ARG A N 1
ATOM 1982 C CA . ARG A 1 263 ? 37.960 102.661 70.201 1.00 59.31 258 ARG A CA 1
ATOM 1983 C C . ARG A 1 263 ? 37.840 101.151 70.131 1.00 59.49 258 ARG A C 1
ATOM 1984 O O . ARG A 1 263 ? 38.540 100.425 70.834 1.00 62.71 258 ARG A O 1
ATOM 1992 N N . LEU A 1 264 ? 36.945 100.677 69.276 1.00 54.11 259 LEU A N 1
ATOM 1993 C CA . LEU A 1 264 ? 36.829 99.250 69.062 1.00 50.47 259 LEU A CA 1
ATOM 1994 C C . LEU A 1 264 ? 38.182 98.640 68.699 1.00 48.44 259 LEU A C 1
ATOM 1995 O O . LEU A 1 264 ? 38.556 97.614 69.232 1.00 47.63 259 LEU A O 1
ATOM 2000 N N . ARG A 1 265 ? 38.926 99.269 67.801 1.00 50.38 260 ARG A N 1
ATOM 2001 C CA . ARG A 1 265 ? 40.256 98.757 67.479 1.00 53.78 260 ARG A CA 1
ATOM 2002 C C . ARG A 1 265 ? 41.187 98.652 68.684 1.00 55.32 260 ARG A C 1
ATOM 2003 O O . ARG A 1 265 ? 41.914 97.672 68.821 1.00 56.78 260 ARG A O 1
ATOM 2011 N N . GLU A 1 266 ? 41.152 99.633 69.572 1.00 56.19 261 GLU A N 1
ATOM 2012 C CA . GLU A 1 266 ? 42.097 99.626 70.674 1.00 60.88 261 GLU A CA 1
ATOM 2013 C C . GLU A 1 266 ? 41.695 98.671 71.790 1.00 60.74 261 GLU A C 1
ATOM 2014 O O . GLU A 1 266 ? 42.536 97.969 72.345 1.00 63.21 261 GLU A O 1
ATOM 2020 N N . MET A 1 267 ? 40.413 98.627 72.112 1.00 59.22 262 MET A N 1
ATOM 2021 C CA . MET A 1 267 ? 39.919 97.650 73.082 1.00 58.17 262 MET A CA 1
ATOM 2022 C C . MET A 1 267 ? 40.242 96.246 72.600 1.00 56.86 262 MET A C 1
ATOM 2023 O O . MET A 1 267 ? 40.631 95.398 73.378 1.00 56.69 262 MET A O 1
ATOM 2028 N N . LEU A 1 268 ? 40.091 96.020 71.301 1.00 57.03 263 LEU A N 1
ATOM 2029 C CA . LEU A 1 268 ? 40.390 94.731 70.697 1.00 57.29 263 LEU A CA 1
ATOM 2030 C C . LEU A 1 268 ? 41.901 94.416 70.727 1.00 63.05 263 LEU A C 1
ATOM 2031 O O . LEU A 1 268 ? 42.291 93.262 70.938 1.00 65.39 263 LEU A O 1
ATOM 2036 N N . LYS A 1 269 ? 42.758 95.421 70.535 1.00 62.90 264 LYS A N 1
ATOM 2037 C CA . LYS A 1 269 ? 44.189 95.157 70.653 1.00 63.50 264 LYS A CA 1
ATOM 2038 C C . LYS A 1 269 ? 44.619 94.870 72.097 1.00 63.15 264 LYS A C 1
ATOM 2039 O O . LYS A 1 269 ? 45.470 94.009 72.335 1.00 66.32 264 LYS A O 1
ATOM 2045 N N . ALA A 1 270 ? 44.045 95.578 73.061 1.00 57.08 265 ALA A N 1
ATOM 2046 C CA . ALA A 1 270 ? 44.394 95.296 74.438 1.00 52.72 265 ALA A CA 1
ATOM 2047 C C . ALA A 1 270 ? 44.090 93.838 74.691 1.00 54.36 265 ALA A C 1
ATOM 2048 O O . ALA A 1 270 ? 44.931 93.096 75.197 1.00 53.35 265 ALA A O 1
ATOM 2050 N N . MET A 1 271 ? 42.883 93.418 74.323 1.00 56.58 266 MET A N 1
ATOM 2051 C CA . MET A 1 271 ? 42.467 92.051 74.613 1.00 57.51 266 MET A CA 1
ATOM 2052 C C . MET A 1 271 ? 43.489 91.063 74.051 1.00 60.45 266 MET A C 1
ATOM 2053 O O . MET A 1 271 ? 43.934 90.167 74.760 1.00 61.21 266 MET A O 1
ATOM 2058 N N . CYS A 1 272 ? 43.875 91.245 72.791 1.00 62.69 267 CYS A N 1
ATOM 2059 C CA . CYS A 1 272 ? 44.830 90.338 72.154 1.00 65.76 267 CYS A CA 1
ATOM 2060 C C . CYS A 1 272 ? 46.204 90.404 72.826 1.00 69.01 267 CYS A C 1
ATOM 2061 O O . CYS A 1 272 ? 46.891 89.399 72.916 1.00 69.84 267 CYS A O 1
ATOM 2064 N N . GLU A 1 273 ? 46.599 91.584 73.296 1.00 71.58 268 GLU A N 1
ATOM 2065 C CA . GLU A 1 273 ? 47.871 91.735 73.997 1.00 75.61 268 GLU A CA 1
ATOM 2066 C C . GLU A 1 273 ? 47.837 90.999 75.326 1.00 78.39 268 GLU A C 1
ATOM 2067 O O . GLU A 1 273 ? 48.834 90.414 75.747 1.00 78.96 268 GLU A O 1
ATOM 2073 N N . GLY A 1 274 ? 46.683 91.043 75.986 1.00 80.06 269 GLY A N 1
ATOM 2074 C CA . GLY A 1 274 ? 46.479 90.312 77.219 1.00 81.84 269 GLY A CA 1
ATOM 2075 C C . GLY A 1 274 ? 46.665 88.819 77.022 1.00 85.17 269 GLY A C 1
ATOM 2076 O O . GLY A 1 274 ? 47.301 88.161 77.848 1.00 87.53 269 GLY A O 1
ATOM 2077 N N . GLN A 1 275 ? 46.127 88.287 75.924 1.00 85.02 270 GLN A N 1
ATOM 2078 C CA . GLN A 1 275 ? 46.169 86.847 75.652 1.00 86.49 270 GLN A CA 1
ATOM 2079 C C . GLN A 1 275 ? 47.382 86.443 74.811 1.00 87.48 270 GLN A C 1
ATOM 2080 O O . GLN A 1 275 ? 47.462 85.313 74.325 1.00 87.53 270 GLN A O 1
ATOM 2086 N N . ASN A 1 276 ? 48.321 87.373 74.662 1.00 88.00 271 ASN A N 1
ATOM 2087 C CA . ASN A 1 276 ? 49.518 87.198 73.831 1.00 88.33 271 ASN A CA 1
ATOM 2088 C C . ASN A 1 276 ? 49.260 86.596 72.441 1.00 85.41 271 ASN A C 1
ATOM 2089 O O . ASN A 1 276 ? 49.898 85.625 72.027 1.00 87.08 271 ASN A O 1
ATOM 2094 N N . VAL A 1 277 ? 48.319 87.196 71.724 1.00 80.94 272 VAL A N 1
ATOM 2095 C CA . VAL A 1 277 ? 48.040 86.816 70.348 1.00 77.22 272 VAL A CA 1
ATOM 2096 C C . VAL A 1 277 ? 48.218 88.025 69.439 1.00 75.82 272 VAL A C 1
ATOM 2097 O O . VAL A 1 277 ? 48.220 89.184 69.899 1.00 74.46 272 VAL A O 1
ATOM 2101 N N . ASP A 1 278 ? 48.381 87.751 68.147 1.00 74.83 273 ASP A N 1
ATOM 2102 C CA . ASP A 1 278 ? 48.562 88.821 67.178 1.00 73.50 273 ASP A CA 1
ATOM 2103 C C . ASP A 1 278 ? 47.218 89.400 66.781 1.00 70.39 273 ASP A C 1
ATOM 2104 O O . ASP A 1 278 ? 46.189 88.728 66.856 1.00 69.99 273 ASP A O 1
ATOM 2109 N N . PHE A 1 279 ? 47.243 90.663 66.376 1.00 67.90 274 PHE A N 1
ATOM 2110 C CA . PHE A 1 279 ? 46.041 91.392 66.022 1.00 62.25 274 PHE A CA 1
ATOM 2111 C C . PHE A 1 279 ? 46.253 92.169 64.729 1.00 62.61 274 PHE A C 1
ATOM 2112 O O . PHE A 1 279 ? 47.085 93.083 64.667 1.00 63.65 274 PHE A O 1
ATOM 2120 N N . TYR A 1 280 ? 45.477 91.811 63.708 1.00 61.49 275 TYR A N 1
ATOM 2121 C CA . TYR A 1 280 ? 45.591 92.401 62.381 1.00 60.83 275 TYR A CA 1
ATOM 2122 C C . TYR A 1 280 ? 44.310 93.095 61.916 1.00 58.60 275 TYR A C 1
ATOM 2123 O O . TYR A 1 280 ? 43.216 92.625 62.212 1.00 63.18 275 TYR A O 1
ATOM 2132 N N . VAL A 1 281 ? 44.451 94.201 61.184 1.00 52.65 276 VAL A N 1
ATOM 2133 C CA . VAL A 1 281 ? 43.336 94.821 60.475 1.00 51.44 276 VAL A CA 1
ATOM 2134 C C . VAL A 1 281 ? 43.717 95.184 59.038 1.00 55.58 276 VAL A C 1
ATOM 2135 O O . VAL A 1 281 ? 44.732 95.839 58.802 1.00 61.70 276 VAL A O 1
ATOM 2139 N N . PRO A 1 282 ? 42.898 94.778 58.064 1.00 53.61 277 PRO A N 1
ATOM 2140 C CA . PRO A 1 282 ? 43.281 95.151 56.705 1.00 53.44 277 PRO A CA 1
ATOM 2141 C C . PRO A 1 282 ? 43.243 96.666 56.537 1.00 55.34 277 PRO A C 1
ATOM 2142 O O . PRO A 1 282 ? 42.645 97.355 57.363 1.00 56.30 277 PRO A O 1
ATOM 2146 N N . PRO A 1 283 ? 43.879 97.183 55.473 1.00 56.78 278 PRO A N 1
ATOM 2147 C CA . PRO A 1 283 ? 43.815 98.614 55.160 1.00 56.94 278 PRO A CA 1
ATOM 2148 C C . PRO A 1 283 ? 42.390 99.009 54.853 1.00 59.99 278 PRO A C 1
ATOM 2149 O O . PRO A 1 283 ? 41.637 98.175 54.372 1.00 61.90 278 PRO A O 1
ATOM 2153 N N . LYS A 1 284 ? 42.034 100.260 55.116 1.00 62.02 279 LYS A N 1
ATOM 2154 C CA . LYS A 1 284 ? 40.673 100.740 54.921 1.00 61.58 279 LYS A CA 1
ATOM 2155 C C . LYS A 1 284 ? 39.958 100.137 53.703 1.00 58.85 279 LYS A C 1
ATOM 2156 O O . LYS A 1 284 ? 38.822 99.688 53.817 1.00 62.75 279 LYS A O 1
ATOM 2162 N N . GLU A 1 285 ? 40.629 100.105 52.556 1.00 55.37 280 GLU A N 1
ATOM 2163 C CA . GLU A 1 285 ? 40.001 99.782 51.270 1.00 53.71 280 GLU A CA 1
ATOM 2164 C C . GLU A 1 285 ? 39.700 98.302 51.093 1.00 53.76 280 GLU A C 1
ATOM 2165 O O . GLU A 1 285 ? 39.053 97.900 50.121 1.00 53.32 280 GLU A O 1
ATOM 2171 N N . PHE A 1 286 ? 40.204 97.490 52.009 1.00 53.08 281 PHE A N 1
ATOM 2172 C CA . PHE A 1 286 ? 39.931 96.065 51.976 1.00 54.66 281 PHE A CA 1
ATOM 2173 C C . PHE A 1 286 ? 39.244 95.668 53.251 1.00 54.27 281 PHE A C 1
ATOM 2174 O O . PHE A 1 286 ? 38.881 94.517 53.433 1.00 55.79 281 PHE A O 1
ATOM 2182 N N . CYS A 1 287 ? 39.054 96.642 54.127 1.00 53.08 282 CYS A N 1
ATOM 2183 C CA . CYS A 1 287 ? 38.382 96.409 55.390 1.00 53.01 282 CYS A CA 1
ATOM 2184 C C . CYS A 1 287 ? 36.849 96.473 55.285 1.00 50.82 282 CYS A C 1
ATOM 2185 O O . CYS A 1 287 ? 36.147 95.603 55.778 1.00 49.78 282 CYS A O 1
ATOM 2188 N N . GLY A 1 288 ? 36.335 97.514 54.651 1.00 50.21 283 GLY A N 1
ATOM 2189 C CA . GLY A 1 288 ? 34.901 97.640 54.460 1.00 47.97 283 GLY A CA 1
ATOM 2190 C C . GLY A 1 288 ? 34.547 96.884 53.203 1.00 49.31 283 GLY A C 1
ATOM 2191 O O . GLY A 1 288 ? 35.446 96.350 52.526 1.00 51.31 283 GLY A O 1
ATOM 2192 N N . ASP A 1 289 ? 33.255 96.814 52.896 1.00 48.09 284 ASP A N 1
ATOM 2193 C CA . ASP A 1 289 ? 32.803 96.150 51.680 1.00 52.09 284 ASP A CA 1
ATOM 2194 C C . ASP A 1 289 ? 33.565 96.691 50.466 1.00 55.94 284 ASP A C 1
ATOM 2195 O O . ASP A 1 289 ? 33.724 97.904 50.305 1.00 57.62 284 ASP A O 1
ATOM 2200 N N . ASN A 1 290 ? 34.056 95.783 49.630 1.00 55.63 285 ASN A N 1
ATOM 2201 C CA . ASN A 1 290 ? 34.769 96.168 48.429 1.00 54.18 285 ASN A CA 1
ATOM 2202 C C . ASN A 1 290 ? 34.761 95.047 47.397 1.00 54.36 285 ASN A C 1
ATOM 2203 O O . ASN A 1 290 ? 34.537 93.892 47.747 1.00 54.96 285 ASN A O 1
ATOM 2208 N N . GLY A 1 291 ? 35.003 95.394 46.133 1.00 53.03 286 GLY A N 1
ATOM 2209 C CA . GLY A 1 291 ? 34.961 94.431 45.048 1.00 50.58 286 GLY A CA 1
ATOM 2210 C C . GLY A 1 291 ? 36.198 93.557 44.906 1.00 49.47 286 GLY A C 1
ATOM 2211 O O . GLY A 1 291 ? 36.140 92.450 44.359 1.00 48.91 286 GLY A O 1
ATOM 2212 N N . ALA A 1 292 ? 37.324 94.048 45.397 1.00 49.85 287 ALA A N 1
ATOM 2213 C CA . ALA A 1 292 ? 38.581 93.322 45.249 1.00 51.74 287 ALA A CA 1
ATOM 2214 C C . ALA A 1 292 ? 38.517 91.975 45.965 1.00 53.15 287 ALA A C 1
ATOM 2215 O O . ALA A 1 292 ? 39.034 90.978 45.483 1.00 54.73 287 ALA A O 1
ATOM 2217 N N . MET A 1 293 ? 37.879 91.954 47.125 1.00 52.11 288 MET A N 1
ATOM 2218 C CA . MET A 1 293 ? 37.813 90.741 47.907 1.00 53.24 288 MET A CA 1
ATOM 2219 C C . MET A 1 293 ? 36.958 89.697 47.200 1.00 54.94 288 MET A C 1
ATOM 2220 O O . MET A 1 293 ? 37.268 88.511 47.216 1.00 57.81 288 MET A O 1
ATOM 2225 N N . ILE A 1 294 ? 35.881 90.144 46.568 1.00 53.29 289 ILE A N 1
ATOM 2226 C CA . ILE A 1 294 ? 35.063 89.256 45.759 1.00 52.13 289 ILE A CA 1
ATOM 2227 C C . ILE A 1 294 ? 35.904 88.606 44.668 1.00 53.83 289 ILE A C 1
ATOM 2228 O O . ILE A 1 294 ? 35.862 87.386 44.478 1.00 53.35 289 ILE A O 1
ATOM 2233 N N . ALA A 1 295 ? 36.663 89.435 43.954 1.00 53.96 290 ALA A N 1
ATOM 2234 C CA . ALA A 1 295 ? 37.526 88.952 42.892 1.00 55.94 290 ALA A CA 1
ATOM 2235 C C . ALA A 1 295 ? 38.570 87.947 43.398 1.00 57.23 290 ALA A C 1
ATOM 2236 O O . ALA A 1 295 ? 38.730 86.866 42.822 1.00 58.73 290 ALA A O 1
ATOM 2238 N N . TRP A 1 296 ? 39.275 88.294 44.470 1.00 56.07 291 TRP A N 1
ATOM 2239 C CA . TRP A 1 296 ? 40.355 87.441 44.938 1.00 58.79 291 TRP A CA 1
ATOM 2240 C C . TRP A 1 296 ? 39.837 86.078 45.364 1.00 61.62 291 TRP A C 1
ATOM 2241 O O . TRP A 1 296 ? 40.464 85.062 45.075 1.00 63.62 291 TRP A O 1
ATOM 2252 N N . LEU A 1 297 ? 38.689 86.050 46.033 1.00 61.71 292 LEU A N 1
ATOM 2253 C CA . LEU A 1 297 ? 38.114 84.780 46.464 1.00 61.96 292 LEU A CA 1
ATOM 2254 C C . LEU A 1 297 ? 37.622 84.046 45.236 1.00 65.26 292 LEU A C 1
ATOM 2255 O O . LEU A 1 297 ? 37.797 82.836 45.123 1.00 69.04 292 LEU A O 1
ATOM 2260 N N . GLY A 1 298 ? 37.019 84.784 44.306 1.00 64.36 293 GLY A N 1
ATOM 2261 C CA . GLY A 1 298 ? 36.639 84.221 43.022 1.00 63.63 293 GLY A CA 1
ATOM 2262 C C . GLY A 1 298 ? 37.774 83.412 42.411 1.00 64.30 293 GLY A C 1
ATOM 2263 O O . GLY A 1 298 ? 37.593 82.258 42.043 1.00 63.49 293 GLY A O 1
ATOM 2264 N N . LEU A 1 299 ? 38.950 84.030 42.319 1.00 66.48 294 LEU A N 1
ATOM 2265 C CA . LEU A 1 299 ? 40.160 83.387 41.810 1.00 67.35 294 LEU A CA 1
ATOM 2266 C C . LEU A 1 299 ? 40.534 82.151 42.605 1.00 66.97 294 LEU A C 1
ATOM 2267 O O . LEU A 1 299 ? 40.763 81.094 42.045 1.00 66.55 294 LEU A O 1
ATOM 2272 N N . LEU A 1 300 ? 40.612 82.302 43.918 1.00 68.04 295 LEU A N 1
ATOM 2273 C CA . LEU A 1 300 ? 40.920 81.189 44.801 1.00 71.06 295 LEU A CA 1
ATOM 2274 C C . LEU A 1 300 ? 40.143 79.921 44.462 1.00 73.47 295 LEU A C 1
ATOM 2275 O O . LEU A 1 300 ? 40.709 78.838 44.419 1.00 76.72 295 LEU A O 1
ATOM 2280 N N . MET A 1 301 ? 38.849 80.050 44.217 1.00 73.67 296 MET A N 1
ATOM 2281 C CA . MET A 1 301 ? 37.999 78.876 44.035 1.00 76.04 296 MET A CA 1
ATOM 2282 C C . MET A 1 301 ? 38.080 78.317 42.620 1.00 76.83 296 MET A C 1
ATOM 2283 O O . MET A 1 301 ? 37.954 77.109 42.392 1.00 77.53 296 MET A O 1
ATOM 2288 N N . HIS A 1 302 ? 38.284 79.212 41.670 1.00 77.18 297 HIS A N 1
ATOM 2289 C CA . HIS A 1 302 ? 38.304 78.844 40.271 1.00 80.22 297 HIS A CA 1
ATOM 2290 C C . HIS A 1 302 ? 39.697 78.373 39.894 1.00 86.67 297 HIS A C 1
ATOM 2291 O O . HIS A 1 302 ? 39.859 77.448 39.102 1.00 88.51 297 HIS A O 1
ATOM 2298 N N . LYS A 1 303 ? 40.698 79.032 40.474 1.00 89.41 298 LYS A N 1
ATOM 2299 C CA . LYS A 1 303 ? 42.094 78.661 40.308 1.00 90.66 298 LYS A CA 1
ATOM 2300 C C . LYS A 1 303 ? 42.241 77.242 40.817 1.00 90.30 298 LYS A C 1
ATOM 2301 O O . LYS A 1 303 ? 43.084 76.489 40.343 1.00 91.92 298 LYS A O 1
ATOM 2307 N N . ASN A 1 304 ? 41.408 76.879 41.786 1.00 88.32 299 ASN A N 1
ATOM 2308 C CA . ASN A 1 304 ? 41.423 75.527 42.325 1.00 87.96 299 ASN A CA 1
ATOM 2309 C C . ASN A 1 304 ? 40.330 74.669 41.714 1.00 87.71 299 ASN A C 1
ATOM 2310 O O . ASN A 1 304 ? 39.972 73.613 42.235 1.00 87.59 299 ASN A O 1
ATOM 2315 N N . GLY A 1 305 ? 39.813 75.145 40.590 1.00 88.01 300 GLY A N 1
ATOM 2316 C CA . GLY A 1 305 ? 38.940 74.356 39.749 1.00 89.56 300 GLY A CA 1
ATOM 2317 C C . GLY A 1 305 ? 37.559 74.174 40.317 1.00 90.08 300 GLY A C 1
ATOM 2318 O O . GLY A 1 305 ? 37.273 73.158 40.944 1.00 91.11 300 GLY A O 1
ATOM 2319 N N . ARG A 1 306 ? 36.709 75.175 40.117 1.00 89.48 301 ARG A N 1
ATOM 2320 C CA . ARG A 1 306 ? 35.291 75.035 40.395 1.00 88.52 301 ARG A CA 1
ATOM 2321 C C . ARG A 1 306 ? 34.513 76.010 39.516 1.00 88.55 301 ARG A C 1
ATOM 2322 O O . ARG A 1 306 ? 34.925 77.158 39.311 1.00 87.62 301 ARG A O 1
ATOM 2330 N N . TRP A 1 307 ? 33.399 75.521 38.981 1.00 89.32 302 TRP A N 1
ATOM 2331 C CA . TRP A 1 307 ? 32.646 76.218 37.952 1.00 89.43 302 TRP A CA 1
ATOM 2332 C C . TRP A 1 307 ? 31.251 76.579 38.415 1.00 86.02 302 TRP A C 1
ATOM 2333 O O . TRP A 1 307 ? 30.780 76.094 39.439 1.00 85.38 302 TRP A O 1
ATOM 2344 N N . MET A 1 308 ? 30.583 77.421 37.638 1.00 83.76 303 MET A N 1
ATOM 2345 C CA . MET A 1 308 ? 29.200 77.734 37.915 1.00 82.96 303 MET A CA 1
ATOM 2346 C C . MET A 1 308 ? 28.390 77.929 36.653 1.00 83.54 303 MET A C 1
ATOM 2347 O O . MET A 1 308 ? 28.700 78.789 35.829 1.00 82.87 303 MET A O 1
ATOM 2352 N N . SER A 1 309 ? 27.350 77.116 36.515 1.00 84.41 304 SER A N 1
ATOM 2353 C CA . SER A 1 309 ? 26.348 77.334 35.492 1.00 85.04 304 SER A CA 1
ATOM 2354 C C . SER A 1 309 ? 25.582 78.579 35.895 1.00 82.59 304 SER A C 1
ATOM 2355 O O . SER A 1 309 ? 25.440 78.865 37.082 1.00 79.79 304 SER A O 1
ATOM 2358 N N . LEU A 1 310 ? 25.092 79.321 34.915 1.00 84.39 305 LEU A N 1
ATOM 2359 C CA . LEU A 1 310 ? 24.276 80.482 35.212 1.00 87.38 305 LEU A CA 1
ATOM 2360 C C . LEU A 1 310 ? 23.137 80.158 36.180 1.00 90.00 305 LEU A C 1
ATOM 2361 O O . LEU A 1 310 ? 22.692 81.035 36.911 1.00 91.15 305 LEU A O 1
ATOM 2366 N N . ASP A 1 311 ? 22.663 78.912 36.190 1.00 90.91 306 ASP A N 1
ATOM 2367 C CA . ASP A 1 311 ? 21.582 78.529 37.106 1.00 90.12 306 ASP A CA 1
ATOM 2368 C C . ASP A 1 311 ? 22.062 78.301 38.537 1.00 87.22 306 ASP A C 1
ATOM 2369 O O . ASP A 1 311 ? 21.269 78.327 39.484 1.00 86.36 306 ASP A O 1
ATOM 2374 N N . GLU A 1 312 ? 23.363 78.083 38.687 1.00 85.28 307 GLU A N 1
ATOM 2375 C CA . GLU A 1 312 ? 23.978 77.997 40.007 1.00 83.21 307 GLU A CA 1
ATOM 2376 C C . GLU A 1 312 ? 24.340 79.373 40.578 1.00 77.26 307 GLU A C 1
ATOM 2377 O O . GLU A 1 312 ? 24.826 79.477 41.700 1.00 77.99 307 GLU A O 1
ATOM 2383 N N . THR A 1 313 ? 24.118 80.428 39.806 1.00 71.08 308 THR A N 1
ATOM 2384 C CA . THR A 1 313 ? 24.407 81.771 40.287 1.00 65.82 308 THR A CA 1
ATOM 2385 C C . THR A 1 313 ? 23.187 82.443 40.891 1.00 62.49 308 THR A C 1
ATOM 2386 O O . THR A 1 313 ? 23.032 83.640 40.772 1.00 61.60 308 THR A O 1
ATOM 2390 N N . LYS A 1 314 ? 22.314 81.672 41.518 1.00 64.14 309 LYS A N 1
ATOM 2391 C CA . LYS A 1 314 ? 21.172 82.235 42.232 1.00 67.37 309 LYS A CA 1
ATOM 2392 C C . LYS A 1 314 ? 21.642 82.821 43.551 1.00 65.67 309 LYS A C 1
ATOM 2393 O O . LYS A 1 314 ? 22.485 82.231 44.235 1.00 66.30 309 LYS A O 1
ATOM 2399 N N . ILE A 1 315 ? 21.112 83.985 43.911 1.00 62.26 310 ILE A N 1
ATOM 2400 C CA . ILE A 1 315 ? 21.570 84.645 45.127 1.00 59.39 310 ILE A CA 1
ATOM 2401 C C . ILE A 1 315 ? 21.092 83.902 46.380 1.00 57.10 310 ILE A C 1
ATOM 2402 O O . ILE A 1 315 ? 19.993 83.354 46.396 1.00 59.64 310 ILE A O 1
ATOM 2407 N N . ILE A 1 316 ? 21.949 83.837 47.395 1.00 51.93 311 ILE A N 1
ATOM 2408 C CA . ILE A 1 316 ? 21.633 83.158 48.646 1.00 50.50 311 ILE A CA 1
ATOM 2409 C C . ILE A 1 316 ? 21.627 84.178 49.760 1.00 50.33 311 ILE A C 1
ATOM 2410 O O . ILE A 1 316 ? 22.655 84.387 50.394 1.00 50.29 311 ILE A O 1
ATOM 2415 N N . PRO A 1 317 ? 20.477 84.817 50.015 1.00 50.80 312 PRO A N 1
ATOM 2416 C CA . PRO A 1 317 ? 20.407 85.875 51.042 1.00 49.31 312 PRO A CA 1
ATOM 2417 C C . PRO A 1 317 ? 20.963 85.461 52.409 1.00 49.88 312 PRO A C 1
ATOM 2418 O O . PRO A 1 317 ? 21.526 86.281 53.131 1.00 50.84 312 PRO A O 1
ATOM 2422 N N . ASN A 1 318 ? 20.806 84.201 52.777 1.00 48.83 313 ASN A N 1
ATOM 2423 C CA . ASN A 1 318 ? 21.311 83.776 54.068 1.00 48.11 313 ASN A CA 1
ATOM 2424 C C . ASN A 1 318 ? 22.436 82.754 53.938 1.00 52.92 313 ASN A C 1
ATOM 2425 O O . ASN A 1 318 ? 22.507 81.803 54.711 1.00 55.12 313 ASN A O 1
ATOM 2430 N N . TYR A 1 319 ? 23.297 82.966 52.942 1.00 54.77 314 TYR A N 1
ATOM 2431 C CA . TYR A 1 319 ? 24.474 82.145 52.688 1.00 55.55 314 TYR A CA 1
ATOM 2432 C C . TYR A 1 319 ? 25.252 81.992 53.985 1.00 57.52 314 TYR A C 1
ATOM 2433 O O . TYR A 1 319 ? 25.779 82.971 54.518 1.00 57.39 314 TYR A O 1
ATOM 2442 N N . ARG A 1 320 ? 25.317 80.773 54.506 1.00 58.83 315 ARG A N 1
ATOM 2443 C CA . ARG A 1 320 ? 26.067 80.534 55.726 1.00 60.92 315 ARG A CA 1
ATOM 2444 C C . ARG A 1 320 ? 27.468 80.190 55.328 1.00 61.50 315 ARG A C 1
ATOM 2445 O O . ARG A 1 320 ? 27.725 79.798 54.207 1.00 62.98 315 ARG A O 1
ATOM 2453 N N . THR A 1 321 ? 28.384 80.329 56.260 1.00 64.01 316 THR A N 1
ATOM 2454 C CA . THR A 1 321 ? 29.783 80.139 55.979 1.00 65.24 316 THR A CA 1
ATOM 2455 C C . THR A 1 321 ? 30.081 78.626 55.820 1.00 67.14 316 THR A C 1
ATOM 2456 O O . THR A 1 321 ? 30.824 78.225 54.911 1.00 65.02 316 THR A O 1
ATOM 2460 N N . ASP A 1 322 ? 29.464 77.809 56.686 1.00 69.79 317 ASP A N 1
ATOM 2461 C CA . ASP A 1 322 ? 29.435 76.336 56.585 1.00 72.91 317 ASP A CA 1
ATOM 2462 C C . ASP A 1 322 ? 29.171 75.818 55.185 1.00 73.76 317 ASP A C 1
ATOM 2463 O O . ASP A 1 322 ? 29.727 74.803 54.766 1.00 74.31 317 ASP A O 1
ATOM 2468 N N . MET A 1 323 ? 28.261 76.488 54.489 1.00 73.07 318 MET A N 1
ATOM 2469 C CA . MET A 1 323 ? 27.796 76.020 53.195 1.00 73.38 318 MET A CA 1
ATOM 2470 C C . MET A 1 323 ? 28.862 76.124 52.105 1.00 73.73 318 MET A C 1
ATOM 2471 O O . MET A 1 323 ? 28.621 75.744 50.961 1.00 75.01 318 MET A O 1
ATOM 2476 N N . VAL A 1 324 ? 30.032 76.653 52.435 1.00 73.22 319 VAL A N 1
ATOM 2477 C CA . VAL A 1 324 ? 31.051 76.836 51.410 1.00 74.01 319 VAL A CA 1
ATOM 2478 C C . VAL A 1 324 ? 32.160 75.798 51.459 1.00 77.54 319 VAL A C 1
ATOM 2479 O O . VAL A 1 324 ? 32.943 75.744 52.411 1.00 78.15 319 VAL A O 1
ATOM 2483 N N . GLU A 1 325 ? 32.214 74.979 50.415 1.00 79.86 320 GLU A N 1
ATOM 2484 C CA . GLU A 1 325 ? 33.272 74.002 50.247 1.00 83.33 320 GLU A CA 1
ATOM 2485 C C . GLU A 1 325 ? 34.605 74.726 50.126 1.00 80.05 320 GLU A C 1
ATOM 2486 O O . GLU A 1 325 ? 34.836 75.445 49.153 1.00 79.60 320 GLU A O 1
ATOM 2492 N N . VAL A 1 326 ? 35.484 74.553 51.106 1.00 76.99 321 VAL A N 1
ATOM 2493 C CA . VAL A 1 326 ? 36.795 75.177 51.012 1.00 74.78 321 VAL A CA 1
ATOM 2494 C C . VAL A 1 326 ? 37.719 74.308 50.182 1.00 73.82 321 VAL A C 1
ATOM 2495 O O . VAL A 1 326 ? 37.791 73.109 50.404 1.00 75.96 321 VAL A O 1
ATOM 2499 N N . ASN A 1 327 ? 38.429 74.912 49.235 1.00 71.49 322 ASN A N 1
ATOM 2500 C CA . ASN A 1 327 ? 39.279 74.155 48.320 1.00 71.21 322 ASN A CA 1
ATOM 2501 C C . ASN A 1 327 ? 40.614 74.829 48.008 1.00 69.10 322 ASN A C 1
ATOM 2502 O O . ASN A 1 327 ? 41.316 74.415 47.093 1.00 68.91 322 ASN A O 1
ATOM 2507 N N . TRP A 1 328 ? 40.955 75.868 48.762 1.00 67.31 323 TRP A N 1
ATOM 2508 C CA . TRP A 1 328 ? 42.113 76.691 48.453 1.00 67.08 323 TRP A CA 1
ATOM 2509 C C . TRP A 1 328 ? 43.110 76.775 49.595 1.00 71.02 323 TRP A C 1
ATOM 2510 O O . TRP A 1 328 ? 44.044 77.566 49.532 1.00 72.26 323 TRP A O 1
ATOM 2521 N N . ILE A 1 329 ? 42.932 75.967 50.635 1.00 74.76 324 ILE A N 1
ATOM 2522 C CA . ILE A 1 329 ? 43.843 76.037 51.784 1.00 80.23 324 ILE A CA 1
ATOM 2523 C C . ILE A 1 329 ? 44.998 75.022 51.762 1.00 83.14 324 ILE A C 1
ATOM 2524 O O . ILE A 1 329 ? 44.916 73.959 51.140 1.00 84.84 324 ILE A O 1
ATOM 2529 N N . ALA A 1 348 ? 40.170 83.005 78.690 1.00 78.34 343 ALA A N 1
ATOM 2530 C CA . ALA A 1 348 ? 39.498 82.444 79.862 1.00 78.32 343 ALA A CA 1
ATOM 2531 C C . ALA A 1 348 ? 39.093 83.540 80.847 1.00 79.56 343 ALA A C 1
ATOM 2532 O O . ALA A 1 348 ? 39.899 84.416 81.182 1.00 80.68 343 ALA A O 1
ATOM 2534 N N . GLU A 1 349 ? 37.841 83.473 81.304 1.00 77.86 344 GLU A N 1
ATOM 2535 C CA . GLU A 1 349 ? 37.266 84.466 82.211 1.00 75.02 344 GLU A CA 1
ATOM 2536 C C . GLU A 1 349 ? 37.542 84.162 83.678 1.00 74.83 344 GLU A C 1
ATOM 2537 O O . GLU A 1 349 ? 37.607 85.075 84.501 1.00 74.62 344 GLU A O 1
ATOM 2543 N N . ALA A 1 350 ? 37.709 82.885 84.007 1.00 76.07 345 ALA A N 1
ATOM 2544 C CA . ALA A 1 350 ? 37.881 82.493 85.403 1.00 79.35 345 ALA A CA 1
ATOM 2545 C C . ALA A 1 350 ? 39.090 81.609 85.684 1.00 81.72 345 ALA A C 1
ATOM 2546 O O . ALA A 1 350 ? 39.205 80.502 85.166 1.00 81.46 345 ALA A O 1
ATOM 2548 N N . ASP A 1 351 ? 39.981 82.109 86.531 1.00 84.42 346 ASP A N 1
ATOM 2549 C CA . ASP A 1 351 ? 41.035 81.292 87.112 1.00 86.79 346 ASP A CA 1
ATOM 2550 C C . ASP A 1 351 ? 40.444 80.354 88.166 1.00 86.77 346 ASP A C 1
ATOM 2551 O O . ASP A 1 351 ? 39.810 80.808 89.112 1.00 87.67 346 ASP A O 1
ATOM 2556 N N . ILE A 1 352 ? 40.633 79.049 88.005 1.00 86.58 347 ILE A N 1
ATOM 2557 C CA . ILE A 1 352 ? 40.185 78.104 89.030 1.00 86.62 347 ILE A CA 1
ATOM 2558 C C . ILE A 1 352 ? 41.366 77.368 89.686 1.00 87.39 347 ILE A C 1
ATOM 2559 O O . ILE A 1 352 ? 42.273 76.909 89.004 1.00 86.63 347 ILE A O 1
ATOM 2564 N N . LYS A 1 353 ? 41.354 77.274 91.013 1.00 90.25 348 LYS A N 1
ATOM 2565 C CA . LYS A 1 353 ? 42.408 76.577 91.750 1.00 94.90 348 LYS A CA 1
ATOM 2566 C C . LYS A 1 353 ? 41.838 75.537 92.710 1.00 95.99 348 LYS A C 1
ATOM 2567 O O . LYS A 1 353 ? 40.800 75.764 93.334 1.00 95.53 348 LYS A O 1
ATOM 2573 N N . ARG A 1 354 ? 42.534 74.408 92.833 1.00 97.57 349 ARG A N 1
ATOM 2574 C CA . ARG A 1 354 ? 42.098 73.302 93.684 1.00 99.44 349 ARG A CA 1
ATOM 2575 C C . ARG A 1 354 ? 42.952 73.186 94.947 1.00 101.88 349 ARG A C 1
ATOM 2576 O O . ARG A 1 354 ? 44.159 72.996 94.871 1.00 101.68 349 ARG A O 1
ATOM 2584 N N . ASP A 1 355 ? 42.310 73.319 96.103 1.00 105.01 350 ASP A N 1
ATOM 2585 C CA . ASP A 1 355 ? 42.969 73.211 97.400 1.00 109.52 350 ASP A CA 1
ATOM 2586 C C . ASP A 1 355 ? 42.560 71.878 98.022 1.00 113.12 350 ASP A C 1
ATOM 2587 O O . ASP A 1 355 ? 41.407 71.461 97.903 1.00 111.90 350 ASP A O 1
ATOM 2592 N N . SER A 1 356 ? 43.501 71.202 98.674 1.00 118.56 351 SER A N 1
ATOM 2593 C CA . SER A 1 356 ? 43.208 69.911 99.295 1.00 122.96 351 SER A CA 1
ATOM 2594 C C . SER A 1 356 ? 43.629 69.827 100.760 1.00 127.87 351 SER A C 1
ATOM 2595 O O . SER A 1 356 ? 44.670 70.355 101.153 1.00 127.97 351 SER A O 1
ATOM 2598 N N . TYR A 1 357 ? 42.804 69.165 101.564 1.00 132.17 352 TYR A N 1
ATOM 2599 C CA . TYR A 1 357 ? 43.268 68.611 102.828 1.00 137.15 352 TYR A CA 1
ATOM 2600 C C . TYR A 1 357 ? 43.565 67.145 102.533 1.00 136.81 352 TYR A C 1
ATOM 2601 O O . TYR A 1 357 ? 43.613 66.751 101.372 1.00 137.23 352 TYR A O 1
ATOM 2610 N N . LEU A 1 358 ? 43.767 66.323 103.551 1.00 135.97 353 LEU A N 1
ATOM 2611 C CA . LEU A 1 358 ? 44.145 64.947 103.256 1.00 135.51 353 LEU A CA 1
ATOM 2612 C C . LEU A 1 358 ? 42.963 64.079 102.801 1.00 132.52 353 LEU A C 1
ATOM 2613 O O . LEU A 1 358 ? 43.127 62.880 102.553 1.00 134.54 353 LEU A O 1
ATOM 2618 N N . ASP A 1 359 ? 41.782 64.686 102.673 1.00 127.14 354 ASP A N 1
ATOM 2619 C CA . ASP A 1 359 ? 40.598 63.960 102.195 1.00 123.54 354 ASP A CA 1
ATOM 2620 C C . ASP A 1 359 ? 39.449 64.857 101.706 1.00 115.48 354 ASP A C 1
ATOM 2621 O O . ASP A 1 359 ? 38.587 64.407 100.943 1.00 112.40 354 ASP A O 1
ATOM 2626 N N . PHE A 1 360 ? 39.445 66.115 102.152 1.00 111.49 355 PHE A N 1
ATOM 2627 C CA . PHE A 1 360 ? 38.472 67.117 101.697 1.00 106.25 355 PHE A CA 1
ATOM 2628 C C . PHE A 1 360 ? 39.023 67.937 100.520 1.00 104.46 355 PHE A C 1
ATOM 2629 O O . PHE A 1 360 ? 40.219 68.235 100.461 1.00 104.25 355 PHE A O 1
ATOM 2637 N N . ASP A 1 361 ? 38.152 68.319 99.593 1.00 102.42 356 ASP A N 1
ATOM 2638 C CA . ASP A 1 361 ? 38.589 69.114 98.448 1.00 100.14 356 ASP A CA 1
ATOM 2639 C C . ASP A 1 361 ? 37.685 70.301 98.144 1.00 96.22 356 ASP A C 1
ATOM 2640 O O . ASP A 1 361 ? 36.456 70.160 98.080 1.00 95.97 356 ASP A O 1
ATOM 2645 N N . VAL A 1 362 ? 38.304 71.467 97.952 1.00 92.29 357 VAL A N 1
ATOM 2646 C CA . VAL A 1 362 ? 37.581 72.682 97.563 1.00 87.33 357 VAL A CA 1
ATOM 2647 C C . VAL A 1 362 ? 38.187 73.317 96.315 1.00 82.73 357 VAL A C 1
ATOM 2648 O O . VAL A 1 362 ? 39.392 73.218 96.086 1.00 84.05 357 VAL A O 1
ATOM 2652 N N . ILE A 1 363 ? 37.365 73.971 95.504 1.00 77.59 358 ILE A N 1
ATOM 2653 C CA . ILE A 1 363 ? 37.929 74.808 94.447 1.00 75.22 358 ILE A CA 1
ATOM 2654 C C . ILE A 1 363 ? 37.537 76.272 94.629 1.00 72.53 358 ILE A C 1
ATOM 2655 O O . ILE A 1 363 ? 36.424 76.584 95.063 1.00 71.65 358 ILE A O 1
ATOM 2660 N N . ILE A 1 364 ? 38.467 77.170 94.329 1.00 71.65 359 ILE A N 1
ATOM 2661 C CA . ILE A 1 364 ? 38.143 78.586 94.344 1.00 71.59 359 ILE A CA 1
ATOM 2662 C C . ILE A 1 364 ? 38.159 79.114 92.908 1.00 71.35 359 ILE A C 1
ATOM 2663 O O . ILE A 1 364 ? 39.098 78.875 92.152 1.00 74.14 359 ILE A O 1
ATOM 2668 N N . LYS A 1 365 ? 37.085 79.800 92.533 1.00 66.85 360 LYS A N 1
ATOM 2669 C CA . LYS A 1 365 ? 36.915 80.317 91.186 1.00 62.68 360 LYS A CA 1
ATOM 2670 C C . LYS A 1 365 ? 37.032 81.822 91.214 1.00 61.73 360 LYS A C 1
ATOM 2671 O O . LYS A 1 365 ? 36.187 82.491 91.779 1.00 63.26 360 LYS A O 1
ATOM 2677 N N . GLU A 1 366 ? 38.069 82.363 90.600 1.00 61.58 361 GLU A N 1
ATOM 2678 C CA . GLU A 1 366 ? 38.235 83.813 90.581 1.00 62.82 361 GLU A CA 1
ATOM 2679 C C . GLU A 1 366 ? 37.988 84.427 89.212 1.00 61.25 361 GLU A C 1
ATOM 2680 O O . GLU A 1 366 ? 38.688 84.125 88.261 1.00 63.50 361 GLU A O 1
ATOM 2686 N N . ARG A 1 367 ? 36.989 85.291 89.107 1.00 59.31 362 ARG A N 1
ATOM 2687 C CA . ARG A 1 367 ? 36.784 86.017 87.864 1.00 59.17 362 ARG A CA 1
ATOM 2688 C C . ARG A 1 367 ? 37.779 87.171 87.766 1.00 60.97 362 ARG A C 1
ATOM 2689 O O . ARG A 1 367 ? 37.638 88.226 88.394 1.00 56.63 362 ARG A O 1
ATOM 2697 N N . VAL A 1 368 ? 38.807 86.935 86.966 1.00 66.82 363 VAL A N 1
ATOM 2698 C CA . VAL A 1 368 ? 39.932 87.849 86.866 1.00 69.72 363 VAL A CA 1
ATOM 2699 C C . VAL A 1 368 ? 39.595 89.094 86.038 1.00 67.92 363 VAL A C 1
ATOM 2700 O O . VAL A 1 368 ? 38.676 89.086 85.218 1.00 64.97 363 VAL A O 1
ATOM 2704 N N . LYS A 1 369 ? 40.342 90.167 86.262 1.00 69.44 364 LYS A N 1
ATOM 2705 C CA . LYS A 1 369 ? 40.020 91.427 85.621 1.00 70.38 364 LYS A CA 1
ATOM 2706 C C . LYS A 1 369 ? 40.419 91.443 84.153 1.00 69.20 364 LYS A C 1
ATOM 2707 O O . LYS A 1 369 ? 41.386 90.814 83.744 1.00 69.77 364 LYS A O 1
ATOM 2713 N N . LYS A 1 370 ? 39.636 92.156 83.362 1.00 68.18 365 LYS A N 1
ATOM 2714 C CA . LYS A 1 370 ? 39.897 92.286 81.942 1.00 67.53 365 LYS A CA 1
ATOM 2715 C C . LYS A 1 370 ? 40.381 93.708 81.703 1.00 66.86 365 LYS A C 1
ATOM 2716 O O . LYS A 1 370 ? 39.635 94.681 81.888 1.00 66.92 365 LYS A O 1
ATOM 2722 N N . GLY A 1 371 ? 41.647 93.823 81.319 1.00 65.60 366 GLY A N 1
ATOM 2723 C CA . GLY A 1 371 ? 42.269 95.117 81.167 1.00 64.33 366 GLY A CA 1
ATOM 2724 C C . GLY A 1 371 ? 41.660 95.919 80.049 1.00 62.45 366 GLY A C 1
ATOM 2725 O O . GLY A 1 371 ? 41.614 97.144 80.114 1.00 63.29 366 GLY A O 1
ATOM 2726 N N . TYR A 1 372 ? 41.185 95.230 79.022 1.00 61.06 367 TYR A N 1
ATOM 2727 C CA . TYR A 1 372 ? 40.637 95.916 77.858 1.00 61.75 367 TYR A CA 1
ATOM 2728 C C . TYR A 1 372 ? 39.384 96.754 78.138 1.00 63.16 367 TYR A C 1
ATOM 2729 O O . TYR A 1 372 ? 39.114 97.722 77.426 1.00 65.09 367 TYR A O 1
ATOM 2738 N N . ARG A 1 373 ? 38.616 96.410 79.163 1.00 62.24 368 ARG A N 1
ATOM 2739 C CA . ARG A 1 373 ? 37.406 97.191 79.417 1.00 61.97 368 ARG A CA 1
ATOM 2740 C C . ARG A 1 373 ? 37.559 98.280 80.481 1.00 63.07 368 ARG A C 1
ATOM 2741 O O . ARG A 1 373 ? 38.462 98.239 81.322 1.00 64.17 368 ARG A O 1
ATOM 2749 N N . ASP A 1 374 ? 36.673 99.266 80.401 1.00 62.55 369 ASP A N 1
ATOM 2750 C CA . ASP A 1 374 ? 36.551 100.325 81.387 1.00 64.42 369 ASP A CA 1
ATOM 2751 C C . ASP A 1 374 ? 36.453 99.697 82.778 1.00 64.09 369 ASP A C 1
ATOM 2752 O O . ASP A 1 374 ? 35.570 98.886 83.045 1.00 63.07 369 ASP A O 1
ATOM 2757 N N . GLU A 1 375 ? 37.368 100.054 83.667 1.00 65.70 370 GLU A N 1
ATOM 2758 C CA . GLU A 1 375 ? 37.390 99.440 84.991 1.00 67.81 370 GLU A CA 1
ATOM 2759 C C . GLU A 1 375 ? 36.027 99.447 85.692 1.00 65.26 370 GLU A C 1
ATOM 2760 O O . GLU A 1 375 ? 35.690 98.494 86.388 1.00 65.81 370 GLU A O 1
ATOM 2766 N N . ARG A 1 376 ? 35.243 100.507 85.518 1.00 62.32 371 ARG A N 1
ATOM 2767 C CA . ARG A 1 376 ? 33.899 100.538 86.096 1.00 60.99 371 ARG A CA 1
ATOM 2768 C C . ARG A 1 376 ? 33.038 99.355 85.630 1.00 58.34 371 ARG A C 1
ATOM 2769 O O . ARG A 1 376 ? 32.457 98.646 86.453 1.00 58.38 371 ARG A O 1
ATOM 2777 N N . LEU A 1 377 ? 32.960 99.154 84.316 1.00 56.18 372 LEU A N 1
ATOM 2778 C CA . LEU A 1 377 ? 32.271 98.001 83.745 1.00 56.77 372 LEU A CA 1
ATOM 2779 C C . LEU A 1 377 ? 32.843 96.697 84.317 1.00 59.49 372 LEU A C 1
ATOM 2780 O O . LEU A 1 377 ? 32.105 95.823 84.788 1.00 60.73 372 LEU A O 1
ATOM 2785 N N . ASP A 1 378 ? 34.169 96.587 84.269 1.00 58.28 373 ASP A N 1
ATOM 2786 C CA . ASP A 1 378 ? 34.879 95.382 84.651 1.00 56.90 373 ASP A CA 1
ATOM 2787 C C . ASP A 1 378 ? 34.506 94.985 86.070 1.00 56.95 373 ASP A C 1
ATOM 2788 O O . ASP A 1 378 ? 34.341 93.808 86.385 1.00 54.53 373 ASP A O 1
ATOM 2793 N N . GLU A 1 379 ? 34.367 95.992 86.921 1.00 59.23 374 GLU A N 1
ATOM 2794 C CA . GLU A 1 379 ? 34.000 95.786 88.303 1.00 61.41 374 GLU A CA 1
ATOM 2795 C C . GLU A 1 379 ? 32.571 95.247 88.409 1.00 63.19 374 GLU A C 1
ATOM 2796 O O . GLU A 1 379 ? 32.297 94.379 89.241 1.00 64.68 374 GLU A O 1
ATOM 2802 N N . ASN A 1 380 ? 31.657 95.756 87.587 1.00 63.48 375 ASN A N 1
ATOM 2803 C CA . ASN A 1 380 ? 30.285 95.282 87.671 1.00 68.28 375 ASN A CA 1
ATOM 2804 C C . ASN A 1 380 ? 30.117 93.909 87.059 1.00 66.46 375 ASN A C 1
ATOM 2805 O O . ASN A 1 380 ? 29.341 93.093 87.546 1.00 68.75 375 ASN A O 1
ATOM 2810 N N . ILE A 1 381 ? 30.845 93.647 85.989 1.00 60.77 376 ILE A N 1
ATOM 2811 C CA . ILE A 1 381 ? 30.721 92.359 85.344 1.00 57.07 376 ILE A CA 1
ATOM 2812 C C . ILE A 1 381 ? 31.261 91.240 86.233 1.00 56.02 376 ILE A C 1
ATOM 2813 O O . ILE A 1 381 ? 30.657 90.178 86.345 1.00 59.16 376 ILE A O 1
ATOM 2818 N N . ARG A 1 382 ? 32.387 91.479 86.879 1.00 50.56 377 ARG A N 1
ATOM 2819 C CA . ARG A 1 382 ? 32.975 90.446 87.703 1.00 49.74 377 ARG A CA 1
ATOM 2820 C C . ARG A 1 382 ? 32.197 90.204 88.998 1.00 50.82 377 ARG A C 1
ATOM 2821 O O . ARG A 1 382 ? 32.040 89.070 89.430 1.00 50.98 377 ARG A O 1
ATOM 2829 N N . LYS A 1 383 ? 31.719 91.269 89.624 1.00 52.78 378 LYS A N 1
ATOM 2830 C CA . LYS A 1 383 ? 31.015 91.141 90.891 1.00 54.68 378 LYS A CA 1
ATOM 2831 C C . LYS A 1 383 ? 29.654 90.496 90.695 1.00 55.17 378 LYS A C 1
ATOM 2832 O O . LYS A 1 383 ? 29.320 89.528 91.370 1.00 57.10 378 LYS A O 1
ATOM 2838 N N . SER A 1 384 ? 28.874 91.033 89.765 1.00 52.77 379 SER A N 1
ATOM 2839 C CA . SER A 1 384 ? 27.519 90.547 89.558 1.00 52.91 379 SER A CA 1
ATOM 2840 C C . SER A 1 384 ? 27.468 89.091 89.079 1.00 52.30 379 SER A C 1
ATOM 2841 O O . SER A 1 384 ? 26.693 88.293 89.607 1.00 53.37 379 SER A O 1
ATOM 2844 N N . ARG A 1 385 ? 28.299 88.735 88.106 1.00 49.05 380 ARG A N 1
ATOM 2845 C CA . ARG A 1 385 ? 28.382 87.336 87.677 1.00 46.59 380 ARG A CA 1
ATOM 2846 C C . ARG A 1 385 ? 28.782 86.420 88.828 1.00 46.96 380 ARG A C 1
ATOM 2847 O O . ARG A 1 385 ? 28.180 85.373 89.027 1.00 47.20 380 ARG A O 1
ATOM 2855 N N . THR A 1 386 ? 29.777 86.826 89.604 1.00 49.44 381 THR A N 1
ATOM 2856 C CA . THR A 1 386 ? 30.170 86.060 90.783 1.00 52.95 381 THR A CA 1
ATOM 2857 C C . THR A 1 386 ? 28.996 85.888 91.756 1.00 55.34 381 THR A C 1
ATOM 2858 O O . THR A 1 386 ? 28.732 84.785 92.224 1.00 57.87 381 THR A O 1
ATOM 2862 N N . ALA A 1 387 ? 28.283 86.969 92.048 1.00 53.97 382 ALA A N 1
ATOM 2863 C CA . ALA A 1 387 ? 27.191 86.899 93.010 1.00 51.95 382 ALA A CA 1
ATOM 2864 C C . ALA A 1 387 ? 26.058 86.037 92.447 1.00 53.26 382 ALA A C 1
ATOM 2865 O O . ALA A 1 387 ? 25.552 85.130 93.121 1.00 55.16 382 ALA A O 1
ATOM 2867 N N . ARG A 1 388 ? 25.676 86.320 91.206 1.00 51.37 383 ARG A N 1
ATOM 2868 C CA . ARG A 1 388 ? 24.677 85.533 90.503 1.00 50.68 383 ARG A CA 1
ATOM 2869 C C . ARG A 1 388 ? 25.042 84.067 90.567 1.00 50.55 383 ARG A C 1
ATOM 2870 O O . ARG A 1 388 ? 24.241 83.231 90.966 1.00 50.45 383 ARG A O 1
ATOM 2878 N N . GLU A 1 389 ? 26.260 83.753 90.156 1.00 51.37 384 GLU A N 1
ATOM 2879 C CA . GLU A 1 389 ? 26.655 82.361 90.034 1.00 51.92 384 GLU A CA 1
ATOM 2880 C C . GLU A 1 389 ? 26.492 81.627 91.361 1.00 51.10 384 GLU A C 1
ATOM 2881 O O . GLU A 1 389 ? 25.865 80.555 91.421 1.00 50.03 384 GLU A O 1
ATOM 2887 N N . ALA A 1 390 ? 27.057 82.212 92.417 1.00 49.14 385 ALA A N 1
ATOM 2888 C CA . ALA A 1 390 ? 26.916 81.662 93.758 1.00 48.39 385 ALA A CA 1
ATOM 2889 C C . ALA A 1 390 ? 25.450 81.459 94.112 1.00 52.21 385 ALA A C 1
ATOM 2890 O O . ALA A 1 390 ? 25.039 80.391 94.587 1.00 54.22 385 ALA A O 1
ATOM 2892 N N . ARG A 1 391 ? 24.661 82.501 93.889 1.00 53.16 386 ARG A N 1
ATOM 2893 C CA . ARG A 1 391 ? 23.269 82.465 94.274 1.00 55.20 386 ARG A CA 1
ATOM 2894 C C . ARG A 1 391 ? 22.557 81.381 93.463 1.00 53.95 386 ARG A C 1
ATOM 2895 O O . ARG A 1 391 ? 21.777 80.611 94.005 1.00 54.58 386 ARG A O 1
ATOM 2903 N N . TYR A 1 392 ? 22.857 81.297 92.169 1.00 54.15 387 TYR A N 1
ATOM 2904 C CA . TYR A 1 392 ? 22.201 80.322 91.286 1.00 55.07 387 TYR A CA 1
ATOM 2905 C C . TYR A 1 392 ? 22.641 78.876 91.490 1.00 56.11 387 TYR A C 1
ATOM 2906 O O . TYR A 1 392 ? 21.814 77.973 91.481 1.00 55.38 387 TYR A O 1
ATOM 2915 N N . LEU A 1 393 ? 23.934 78.643 91.671 1.00 59.06 388 LEU A N 1
ATOM 2916 C CA . LEU A 1 393 ? 24.375 77.274 91.888 1.00 63.16 388 LEU A CA 1
ATOM 2917 C C . LEU A 1 393 ? 23.717 76.715 93.148 1.00 68.22 388 LEU A C 1
ATOM 2918 O O . LEU A 1 393 ? 23.438 75.521 93.239 1.00 70.85 388 LEU A O 1
ATOM 2923 N N . ALA A 1 394 ? 23.442 77.583 94.114 1.00 69.30 389 ALA A N 1
ATOM 2924 C CA . ALA A 1 394 ? 22.743 77.145 95.312 1.00 70.81 389 ALA A CA 1
ATOM 2925 C C . ALA A 1 394 ? 21.294 76.827 94.979 1.00 72.10 389 ALA A C 1
ATOM 2926 O O . ALA A 1 394 ? 20.824 75.714 95.192 1.00 73.85 389 ALA A O 1
ATOM 2928 N N . LEU A 1 395 ? 20.601 77.818 94.435 1.00 71.77 390 LEU A N 1
ATOM 2929 C CA . LEU A 1 395 ? 19.158 77.756 94.218 1.00 71.12 390 LEU A CA 1
ATOM 2930 C C . LEU A 1 395 ? 18.695 76.528 93.437 1.00 73.18 390 LEU A C 1
ATOM 2931 O O . LEU A 1 395 ? 17.561 76.078 93.587 1.00 76.56 390 LEU A O 1
ATOM 2936 N N . VAL A 1 396 ? 19.584 75.975 92.623 1.00 71.62 391 VAL A N 1
ATOM 2937 C CA . VAL A 1 396 ? 19.213 74.992 91.602 1.00 69.52 391 VAL A CA 1
ATOM 2938 C C . VAL A 1 396 ? 19.126 73.531 92.089 1.00 69.30 391 VAL A C 1
ATOM 2939 O O . VAL A 1 396 ? 18.532 72.676 91.426 1.00 67.87 391 VAL A O 1
ATOM 2943 N N . LYS A 1 397 ? 19.706 73.251 93.251 1.00 70.50 392 LYS A N 1
ATOM 2944 C CA . LYS A 1 397 ? 19.538 71.943 93.871 1.00 73.98 392 LYS A CA 1
ATOM 2945 C C . LYS A 1 397 ? 18.090 71.765 94.310 1.00 75.41 392 LYS A C 1
ATOM 2946 O O . LYS A 1 397 ? 17.601 70.646 94.430 1.00 77.51 392 LYS A O 1
ATOM 2952 N N . ASP A 1 398 ? 17.403 72.879 94.536 1.00 74.16 393 ASP A N 1
ATOM 2953 C CA . ASP A 1 398 ? 15.988 72.844 94.876 1.00 74.59 393 ASP A CA 1
ATOM 2954 C C . ASP A 1 398 ? 15.171 72.188 93.759 1.00 72.22 393 ASP A C 1
ATOM 2955 O O . ASP A 1 398 ? 14.018 71.827 93.966 1.00 71.27 393 ASP A O 1
ATOM 2960 N N . PHE A 1 399 ? 15.767 72.055 92.575 1.00 70.08 394 PHE A N 1
ATOM 2961 C CA . PHE A 1 399 ? 15.062 71.530 91.406 1.00 68.99 394 PHE A CA 1
ATOM 2962 C C . PHE A 1 399 ? 15.499 70.122 91.050 1.00 69.41 394 PHE A C 1
ATOM 2963 O O . PHE A 1 399 ? 15.011 69.555 90.076 1.00 69.82 394 PHE A O 1
ATOM 2971 N N . GLY A 1 400 ? 16.427 69.569 91.824 1.00 71.72 395 GLY A N 1
ATOM 2972 C CA . GLY A 1 400 ? 16.992 68.258 91.532 1.00 74.83 395 GLY A CA 1
ATOM 2973 C C . GLY A 1 400 ? 18.060 68.296 90.447 1.00 76.20 395 GLY A C 1
ATOM 2974 O O . GLY A 1 400 ? 18.075 67.460 89.540 1.00 76.94 395 GLY A O 1
ATOM 2975 N N . ILE A 1 401 ? 18.953 69.279 90.538 1.00 74.72 396 ILE A N 1
ATOM 2976 C CA . ILE A 1 401 ? 20.014 69.449 89.558 1.00 70.53 396 ILE A CA 1
ATOM 2977 C C . ILE A 1 401 ? 21.376 69.447 90.224 1.00 69.52 396 ILE A C 1
ATOM 2978 O O . ILE A 1 401 ? 21.699 70.380 90.960 1.00 69.02 396 ILE A O 1
ATOM 2983 N N . PRO A 1 402 ? 22.198 68.422 89.940 1.00 66.99 397 PRO A N 1
ATOM 2984 C CA . PRO A 1 402 ? 23.515 68.353 90.585 1.00 64.40 397 PRO A CA 1
ATOM 2985 C C . PRO A 1 402 ? 24.349 69.597 90.242 1.00 59.22 397 PRO A C 1
ATOM 2986 O O . PRO A 1 402 ? 24.320 70.081 89.104 1.00 56.80 397 PRO A O 1
ATOM 2990 N N . ALA A 1 403 ? 25.055 70.122 91.235 1.00 55.50 398 ALA A N 1
ATOM 2991 C CA . ALA A 1 403 ? 25.890 71.284 91.036 1.00 54.08 398 ALA A CA 1
ATOM 2992 C C . ALA A 1 403 ? 26.912 71.224 92.125 1.00 55.83 398 ALA A C 1
ATOM 2993 O O . ALA A 1 403 ? 26.798 70.391 93.008 1.00 58.25 398 ALA A O 1
ATOM 2995 N N . PRO A 1 404 ? 27.930 72.090 92.068 1.00 56.67 399 PRO A N 1
ATOM 2996 C CA . PRO A 1 404 ? 28.829 72.160 93.231 1.00 59.86 399 PRO A CA 1
ATOM 2997 C C . PRO A 1 404 ? 28.095 72.736 94.435 1.00 64.41 399 PRO A C 1
ATOM 2998 O O . PRO A 1 404 ? 27.133 73.491 94.241 1.00 64.89 399 PRO A O 1
ATOM 3002 N N . TYR A 1 405 ? 28.507 72.374 95.650 1.00 67.55 400 TYR A N 1
ATOM 3003 C CA . TYR A 1 405 ? 27.981 73.031 96.843 1.00 69.15 400 TYR A CA 1
ATOM 3004 C C . TYR A 1 405 ? 28.735 74.334 97.009 1.00 66.63 400 TYR A C 1
ATOM 3005 O O . TYR A 1 405 ? 29.928 74.398 96.699 1.00 64.74 400 TYR A O 1
ATOM 3014 N N . ILE A 1 406 ? 28.047 75.384 97.454 1.00 66.89 401 ILE A N 1
ATOM 3015 C CA . ILE A 1 406 ? 28.723 76.665 97.667 1.00 68.67 401 ILE A CA 1
ATOM 3016 C C . ILE A 1 406 ? 29.138 76.817 99.127 1.00 71.08 401 ILE A C 1
ATOM 3017 O O . ILE A 1 406 ? 28.292 76.907 100.013 1.00 73.01 401 ILE A O 1
ATOM 3022 N N . PHE A 1 407 ? 30.444 76.832 99.367 1.00 70.78 402 PHE A N 1
ATOM 3023 C CA . PHE A 1 407 ? 30.966 76.933 100.721 1.00 73.06 402 PHE A CA 1
ATOM 3024 C C . PHE A 1 407 ? 30.950 78.373 101.198 1.00 71.35 402 PHE A C 1
ATOM 3025 O O . PHE A 1 407 ? 30.240 78.710 102.142 1.00 70.31 402 PHE A O 1
ATOM 3033 N N . ASP A 1 408 ? 31.744 79.215 100.547 1.00 70.00 403 ASP A N 1
ATOM 3034 C CA . ASP A 1 408 ? 31.732 80.636 100.836 1.00 69.45 403 ASP A CA 1
ATOM 3035 C C . ASP A 1 408 ? 31.841 81.468 99.554 1.00 66.25 403 ASP A C 1
ATOM 3036 O O . ASP A 1 408 ? 31.887 80.932 98.446 1.00 63.79 403 ASP A O 1
ATOM 3041 N N . VAL A 1 409 ? 31.849 82.786 99.716 1.00 65.15 404 VAL A N 1
ATOM 3042 C CA . VAL A 1 409 ? 31.975 83.708 98.605 1.00 61.32 404 VAL A CA 1
ATOM 3043 C C . VAL A 1 409 ? 32.689 84.928 99.116 1.00 60.37 404 VAL A C 1
ATOM 3044 O O . VAL A 1 409 ? 32.493 85.330 100.262 1.00 60.09 404 VAL A O 1
ATOM 3048 N N . ASP A 1 410 ? 33.518 85.516 98.266 1.00 60.61 405 ASP A N 1
ATOM 3049 C CA . ASP A 1 410 ? 34.231 86.744 98.594 1.00 61.89 405 ASP A CA 1
ATOM 3050 C C . ASP A 1 410 ? 34.071 87.705 97.417 1.00 58.97 405 ASP A C 1
ATOM 3051 O O . ASP A 1 410 ? 34.937 87.785 96.539 1.00 55.35 405 ASP A O 1
ATOM 3056 N N . LEU A 1 411 ? 32.947 88.420 97.408 1.00 59.39 406 LEU A N 1
ATOM 3057 C CA . LEU A 1 411 ? 32.599 89.306 96.307 1.00 59.83 406 LEU A CA 1
ATOM 3058 C C . LEU A 1 411 ? 33.619 90.414 96.096 1.00 61.25 406 LEU A C 1
ATOM 3059 O O . LEU A 1 411 ? 33.791 90.893 94.986 1.00 62.27 406 LEU A O 1
ATOM 3064 N N . ASP A 1 412 ? 34.309 90.827 97.145 1.00 61.77 407 ASP A N 1
ATOM 3065 C CA . ASP A 1 412 ? 35.277 91.883 96.945 1.00 64.32 407 ASP A CA 1
ATOM 3066 C C . ASP A 1 412 ? 36.342 91.384 96.005 1.00 64.16 407 ASP A C 1
ATOM 3067 O O . ASP A 1 412 ? 36.724 92.075 95.077 1.00 65.96 407 ASP A O 1
ATOM 3072 N N . ASN A 1 413 ? 36.815 90.170 96.227 1.00 64.11 408 ASN A N 1
ATOM 3073 C CA . ASN A 1 413 ? 37.864 89.628 95.371 1.00 64.28 408 ASN A CA 1
ATOM 3074 C C . ASN A 1 413 ? 37.336 88.851 94.171 1.00 63.50 408 ASN A C 1
ATOM 3075 O O . ASN A 1 413 ? 38.121 88.322 93.386 1.00 65.19 408 ASN A O 1
ATOM 3080 N N . LYS A 1 414 ? 36.012 88.787 94.028 1.00 62.41 409 LYS A N 1
ATOM 3081 C CA . LYS A 1 414 ? 35.369 88.057 92.924 1.00 62.05 409 LYS A CA 1
ATOM 3082 C C . LYS A 1 414 ? 35.632 86.550 92.983 1.00 60.85 409 LYS A C 1
ATOM 3083 O O . LYS A 1 414 ? 35.913 85.927 91.963 1.00 60.80 409 LYS A O 1
ATOM 3089 N N . ARG A 1 415 ? 35.545 85.972 94.176 1.00 59.61 410 ARG A N 1
ATOM 3090 C CA . ARG A 1 415 ? 35.902 84.576 94.358 1.00 60.28 410 ARG A CA 1
ATOM 3091 C C . ARG A 1 415 ? 34.730 83.744 94.849 1.00 60.02 410 ARG A C 1
ATOM 3092 O O . ARG A 1 415 ? 33.790 84.262 95.439 1.00 59.70 410 ARG A O 1
ATOM 3100 N N . ILE A 1 416 ? 34.800 82.445 94.588 1.00 59.12 411 ILE A N 1
ATOM 3101 C CA . ILE A 1 416 ? 33.859 81.497 95.148 1.00 58.93 411 ILE A CA 1
ATOM 3102 C C . ILE A 1 416 ? 34.600 80.266 95.636 1.00 60.75 411 ILE A C 1
ATOM 3103 O O . ILE A 1 416 ? 35.467 79.739 94.946 1.00 62.03 411 ILE A O 1
ATOM 3108 N N . MET A 1 417 ? 34.274 79.820 96.840 1.00 62.23 412 MET A N 1
ATOM 3109 C CA . MET A 1 417 ? 34.788 78.557 97.350 1.00 63.28 412 MET A CA 1
ATOM 3110 C C . MET A 1 417 ? 33.661 77.542 97.156 1.00 62.46 412 MET A C 1
ATOM 3111 O O . MET A 1 417 ? 32.592 77.657 97.758 1.00 60.94 412 MET A O 1
ATOM 3116 N N . MET A 1 418 ? 33.884 76.564 96.288 1.00 64.05 413 MET A N 1
ATOM 3117 C CA . MET A 1 418 ? 32.862 75.554 96.035 1.00 65.41 413 MET A CA 1
ATOM 3118 C C . MET A 1 418 ? 33.403 74.139 96.150 1.00 66.92 413 MET A C 1
ATOM 3119 O O . MET A 1 418 ? 34.614 73.916 96.197 1.00 67.05 413 MET A O 1
ATOM 3124 N N . SER A 1 419 ? 32.484 73.184 96.191 1.00 68.04 414 SER A N 1
ATOM 3125 C CA . SER A 1 419 ? 32.853 71.777 96.238 1.00 69.53 414 SER A CA 1
ATOM 3126 C C . SER A 1 419 ? 33.494 71.339 94.916 1.00 70.86 414 SER A C 1
ATOM 3127 O O . SER A 1 419 ? 33.325 71.986 93.888 1.00 69.46 414 SER A O 1
ATOM 3130 N N . TYR A 1 420 ? 34.233 70.237 94.963 1.00 74.15 415 TYR A N 1
ATOM 3131 C CA . TYR A 1 420 ? 35.004 69.752 93.825 1.00 75.87 415 TYR A CA 1
ATOM 3132 C C . TYR A 1 420 ? 34.332 68.572 93.158 1.00 77.76 415 TYR A C 1
ATOM 3133 O O . TYR A 1 420 ? 34.123 67.538 93.788 1.00 79.12 415 TYR A O 1
ATOM 3142 N N . ILE A 1 421 ? 33.990 68.724 91.884 1.00 77.84 416 ILE A N 1
ATOM 3143 C CA . ILE A 1 421 ? 33.470 67.599 91.125 1.00 80.29 416 ILE A CA 1
ATOM 3144 C C . ILE A 1 421 ? 34.579 67.032 90.237 1.00 82.81 416 ILE A C 1
ATOM 3145 O O . ILE A 1 421 ? 35.054 67.705 89.316 1.00 81.02 416 ILE A O 1
ATOM 3150 N N . ASN A 1 422 ? 35.007 65.804 90.533 1.00 87.79 417 ASN A N 1
ATOM 3151 C CA . ASN A 1 422 ? 35.995 65.113 89.697 1.00 91.54 417 ASN A CA 1
ATOM 3152 C C . ASN A 1 422 ? 35.336 64.401 88.514 1.00 92.89 417 ASN A C 1
ATOM 3153 O O . ASN A 1 422 ? 34.524 63.497 88.693 1.00 94.65 417 ASN A O 1
ATOM 3158 N N . GLY A 1 423 ? 35.690 64.819 87.305 1.00 91.98 418 GLY A N 1
ATOM 3159 C CA . GLY A 1 423 ? 35.134 64.233 86.103 1.00 92.43 418 GLY A CA 1
ATOM 3160 C C . GLY A 1 423 ? 35.561 65.014 84.881 1.00 92.30 418 GLY A C 1
ATOM 3161 O O . GLY A 1 423 ? 36.173 66.075 84.998 1.00 92.31 418 GLY A O 1
ATOM 3162 N N . LYS A 1 424 ? 35.241 64.495 83.702 1.00 91.94 419 LYS A N 1
ATOM 3163 C CA . LYS A 1 424 ? 35.611 65.163 82.459 1.00 90.45 419 LYS A CA 1
ATOM 3164 C C . LYS A 1 424 ? 34.524 66.160 82.027 1.00 85.88 419 LYS A C 1
ATOM 3165 O O . LYS A 1 424 ? 33.375 66.062 82.462 1.00 86.14 419 LYS A O 1
ATOM 3171 N N . LEU A 1 425 ? 34.886 67.130 81.192 1.00 82.40 420 LEU A N 1
ATOM 3172 C CA . LEU A 1 425 ? 33.915 68.103 80.684 1.00 78.33 420 LEU A CA 1
ATOM 3173 C C . LEU A 1 425 ? 32.974 67.456 79.673 1.00 78.05 420 LEU A C 1
ATOM 3174 O O . LEU A 1 425 ? 33.360 66.538 78.940 1.00 79.73 420 LEU A O 1
ATOM 3179 N N . ALA A 1 426 ? 31.735 67.929 79.633 1.00 75.57 421 ALA A N 1
ATOM 3180 C CA . ALA A 1 426 ? 30.761 67.361 78.719 1.00 75.30 421 ALA A CA 1
ATOM 3181 C C . ALA A 1 426 ? 31.298 67.451 77.286 1.00 74.22 421 ALA A C 1
ATOM 3182 O O . ALA A 1 426 ? 31.223 66.491 76.520 1.00 74.62 421 ALA A O 1
ATOM 3184 N N . LYS A 1 427 ? 31.851 68.614 76.957 1.00 72.04 422 LYS A N 1
ATOM 3185 C CA . LYS A 1 427 ? 32.520 68.878 75.694 1.00 73.36 422 LYS A CA 1
ATOM 3186 C C . LYS A 1 427 ? 33.518 67.780 75.311 1.00 77.81 422 LYS A C 1
ATOM 3187 O O . LYS A 1 427 ? 33.787 67.560 74.127 1.00 79.45 422 LYS A O 1
ATOM 3193 N N . ASP A 1 428 ? 34.057 67.083 76.307 1.00 79.94 423 ASP A N 1
ATOM 3194 C CA . ASP A 1 428 ? 35.131 66.121 76.068 1.00 82.25 423 ASP A CA 1
ATOM 3195 C C . ASP A 1 428 ? 34.673 64.663 76.014 1.00 84.83 423 ASP A C 1
ATOM 3196 O O . ASP A 1 428 ? 35.413 63.799 75.550 1.00 88.00 423 ASP A O 1
ATOM 3201 N N . VAL A 1 429 ? 33.458 64.388 76.476 1.00 83.88 424 VAL A N 1
ATOM 3202 C CA . VAL A 1 429 ? 32.962 63.011 76.510 1.00 84.61 424 VAL A CA 1
ATOM 3203 C C . VAL A 1 429 ? 31.595 62.821 75.840 1.00 84.94 424 VAL A C 1
ATOM 3204 O O . VAL A 1 429 ? 31.105 61.694 75.742 1.00 86.44 424 VAL A O 1
ATOM 3208 N N . ILE A 1 430 ? 30.984 63.911 75.379 1.00 82.73 425 ILE A N 1
ATOM 3209 C CA . ILE A 1 430 ? 29.616 63.846 74.866 1.00 82.35 425 ILE A CA 1
ATOM 3210 C C . ILE A 1 430 ? 29.483 63.105 73.534 1.00 83.54 425 ILE A C 1
ATOM 3211 O O . ILE A 1 430 ? 28.489 62.428 73.298 1.00 82.39 425 ILE A O 1
ATOM 3216 N N . GLU A 1 431 ? 30.479 63.238 72.665 1.00 85.35 426 GLU A N 1
ATOM 3217 C CA . GLU A 1 431 ? 30.412 62.602 71.356 1.00 86.34 426 GLU A CA 1
ATOM 3218 C C . GLU A 1 431 ? 30.568 61.085 71.405 1.00 87.76 426 GLU A C 1
ATOM 3219 O O . GLU A 1 431 ? 30.014 60.383 70.565 1.00 88.84 426 GLU A O 1
ATOM 3225 N N . ASP A 1 432 ? 31.309 60.577 72.385 1.00 88.32 427 ASP A N 1
ATOM 3226 C CA . ASP A 1 432 ? 31.508 59.136 72.502 1.00 91.21 427 ASP A CA 1
ATOM 3227 C C . ASP A 1 432 ? 30.547 58.540 73.522 1.00 91.25 427 ASP A C 1
ATOM 3228 O O . ASP A 1 432 ? 30.650 57.369 73.893 1.00 92.20 427 ASP A O 1
ATOM 3233 N N . ASN A 1 433 ? 29.603 59.368 73.957 1.00 89.59 428 ASN A N 1
ATOM 3234 C CA . ASN A 1 433 ? 28.562 58.961 74.889 1.00 89.02 428 ASN A CA 1
ATOM 3235 C C . ASN A 1 433 ? 27.366 59.918 74.819 1.00 83.92 428 ASN A C 1
ATOM 3236 O O . ASN A 1 433 ? 27.174 60.744 75.708 1.00 79.85 428 ASN A O 1
ATOM 3241 N N . LEU A 1 434 ? 26.563 59.792 73.760 1.00 83.73 429 LEU A N 1
ATOM 3242 C CA . LEU A 1 434 ? 25.515 60.775 73.459 1.00 81.78 429 LEU A CA 1
ATOM 3243 C C . LEU A 1 434 ? 24.395 60.830 74.501 1.00 82.69 429 LEU A C 1
ATOM 3244 O O . LEU A 1 434 ? 23.602 61.768 74.524 1.00 79.80 429 LEU A O 1
ATOM 3249 N N . ASP A 1 435 ? 24.334 59.821 75.359 1.00 87.27 430 ASP A N 1
ATOM 3250 C CA . ASP A 1 435 ? 23.370 59.797 76.452 1.00 89.50 430 ASP A CA 1
ATOM 3251 C C . ASP A 1 435 ? 23.439 61.105 77.270 1.00 87.29 430 ASP A C 1
ATOM 3252 O O . ASP A 1 435 ? 22.416 61.645 77.690 1.00 86.55 430 ASP A O 1
ATOM 3257 N N . ILE A 1 436 ? 24.643 61.637 77.465 1.00 85.96 431 ILE A N 1
ATOM 3258 C CA . ILE A 1 436 ? 24.814 62.823 78.306 1.00 81.87 431 ILE A CA 1
ATOM 3259 C C . ILE A 1 436 ? 24.260 64.108 77.672 1.00 77.26 431 ILE A C 1
ATOM 3260 O O . ILE A 1 436 ? 24.167 65.136 78.336 1.00 75.60 431 ILE A O 1
ATOM 3265 N N . ALA A 1 437 ? 23.881 64.045 76.398 1.00 75.34 432 ALA A N 1
ATOM 3266 C CA . ALA A 1 437 ? 23.127 65.141 75.774 1.00 70.70 432 ALA A CA 1
ATOM 3267 C C . ALA A 1 437 ? 21.705 65.174 76.343 1.00 69.74 432 ALA A C 1
ATOM 3268 O O . ALA A 1 437 ? 21.079 66.224 76.449 1.00 67.24 432 ALA A O 1
ATOM 3270 N N . TYR A 1 438 ? 21.214 64.004 76.727 1.00 72.71 433 TYR A N 1
ATOM 3271 C CA . TYR A 1 438 ? 19.890 63.859 77.310 1.00 73.91 433 TYR A CA 1
ATOM 3272 C C . TYR A 1 438 ? 19.828 64.541 78.675 1.00 73.63 433 TYR A C 1
ATOM 3273 O O . TYR A 1 438 ? 18.929 65.346 78.935 1.00 72.52 433 TYR A O 1
ATOM 3282 N N . LYS A 1 439 ? 20.786 64.207 79.540 1.00 73.94 434 LYS A N 1
ATOM 3283 C CA . LYS A 1 439 ? 20.873 64.796 80.874 1.00 72.75 434 LYS A CA 1
ATOM 3284 C C . LYS A 1 439 ? 20.941 66.331 80.824 1.00 67.55 434 LYS A C 1
ATOM 3285 O O . LYS A 1 439 ? 20.366 67.014 81.670 1.00 66.60 434 LYS A O 1
ATOM 3291 N N . ILE A 1 440 ? 21.646 66.874 79.838 1.00 64.22 435 ILE A N 1
ATOM 3292 C CA . ILE A 1 440 ? 21.745 68.321 79.707 1.00 62.82 435 ILE A CA 1
ATOM 3293 C C . ILE A 1 440 ? 20.355 68.891 79.477 1.00 62.26 435 ILE A C 1
ATOM 3294 O O . ILE A 1 440 ? 19.985 69.906 80.059 1.00 61.10 435 ILE A O 1
ATOM 3299 N N . GLY A 1 441 ? 19.595 68.219 78.622 1.00 63.61 436 GLY A N 1
ATOM 3300 C CA . GLY A 1 441 ? 18.217 68.582 78.355 1.00 63.88 436 GLY A CA 1
ATOM 3301 C C . GLY A 1 441 ? 17.318 68.458 79.572 1.00 64.24 436 GLY A C 1
ATOM 3302 O O . GLY A 1 441 ? 16.426 69.280 79.783 1.00 62.72 436 GLY A O 1
ATOM 3303 N N . GLU A 1 442 ? 17.541 67.433 80.383 1.00 66.77 437 GLU A N 1
ATOM 3304 C CA . GLU A 1 442 ? 16.757 67.313 81.600 1.00 70.89 437 GLU A CA 1
ATOM 3305 C C . GLU A 1 442 ? 16.961 68.542 82.487 1.00 70.63 437 GLU A C 1
ATOM 3306 O O . GLU A 1 442 ? 15.992 69.170 82.929 1.00 72.11 437 GLU A O 1
ATOM 3312 N N . ILE A 1 443 ? 18.212 68.907 82.736 1.00 67.39 438 ILE A N 1
ATOM 3313 C CA . ILE A 1 443 ? 18.436 70.021 83.642 1.00 66.17 438 ILE A CA 1
ATOM 3314 C C . ILE A 1 443 ? 18.072 71.383 83.053 1.00 64.05 438 ILE A C 1
ATOM 3315 O O . ILE A 1 443 ? 17.808 72.323 83.801 1.00 65.05 438 ILE A O 1
ATOM 3320 N N . VAL A 1 444 ? 18.023 71.490 81.729 1.00 60.74 439 VAL A N 1
ATOM 3321 C CA . VAL A 1 444 ? 17.548 72.727 81.120 1.00 59.14 439 VAL A CA 1
ATOM 3322 C C . VAL A 1 444 ? 16.041 72.812 81.245 1.00 60.12 439 VAL A C 1
ATOM 3323 O O . VAL A 1 444 ? 15.503 73.868 81.562 1.00 59.09 439 VAL A O 1
ATOM 3327 N N . GLY A 1 445 ? 15.366 71.694 80.992 1.00 62.95 440 GLY A N 1
ATOM 3328 C CA . GLY A 1 445 ? 13.926 71.606 81.178 1.00 64.37 440 GLY A CA 1
ATOM 3329 C C . GLY A 1 445 ? 13.512 71.938 82.603 1.00 64.81 440 GLY A C 1
ATOM 3330 O O . GLY A 1 445 ? 12.564 72.696 82.831 1.00 62.01 440 GLY A O 1
ATOM 3331 N N . LYS A 1 446 ? 14.230 71.377 83.571 1.00 66.48 441 LYS A N 1
ATOM 3332 C CA . LYS A 1 446 ? 13.971 71.699 84.960 1.00 68.72 441 LYS A CA 1
ATOM 3333 C C . LYS A 1 446 ? 14.205 73.186 85.215 1.00 68.91 441 LYS A C 1
ATOM 3334 O O . LYS A 1 446 ? 13.517 73.800 86.030 1.00 71.91 441 LYS A O 1
ATOM 3340 N N . LEU A 1 447 ? 15.180 73.765 84.523 1.00 65.23 442 LEU A N 1
ATOM 3341 C CA . LEU A 1 447 ? 15.461 75.184 84.678 1.00 64.16 442 LEU A CA 1
ATOM 3342 C C . LEU A 1 447 ? 14.275 76.023 84.210 1.00 66.00 442 LEU A C 1
ATOM 3343 O O . LEU A 1 447 ? 13.781 76.861 84.950 1.00 67.20 442 LEU A O 1
ATOM 3348 N N . HIS A 1 448 ? 13.820 75.791 82.983 1.00 66.01 443 HIS A N 1
ATOM 3349 C CA . HIS A 1 448 ? 12.733 76.574 82.405 1.00 67.57 443 HIS A CA 1
ATOM 3350 C C . HIS A 1 448 ? 11.357 76.275 83.021 1.00 72.61 443 HIS A C 1
ATOM 3351 O O . HIS A 1 448 ? 10.456 77.121 83.002 1.00 72.81 443 HIS A O 1
ATOM 3358 N N . LYS A 1 449 ? 11.200 75.072 83.563 1.00 74.81 444 LYS A N 1
ATOM 3359 C CA . LYS A 1 449 ? 9.995 74.732 84.293 1.00 76.82 444 LYS A CA 1
ATOM 3360 C C . LYS A 1 449 ? 9.895 75.635 85.520 1.00 76.71 444 LYS A C 1
ATOM 3361 O O . LYS A 1 449 ? 8.796 75.906 86.016 1.00 79.79 444 LYS A O 1
ATOM 3367 N N . ASN A 1 450 ? 11.049 76.109 85.990 1.00 71.21 445 ASN A N 1
ATOM 3368 C CA . ASN A 1 450 ? 11.133 76.937 87.191 1.00 67.68 445 ASN A CA 1
ATOM 3369 C C . ASN A 1 450 ? 11.467 78.419 86.933 1.00 65.75 445 ASN A C 1
ATOM 3370 O O . ASN A 1 450 ? 11.758 79.163 87.875 1.00 63.50 445 ASN A O 1
ATOM 3375 N N . ASP A 1 451 ? 11.437 78.840 85.668 1.00 65.92 446 ASP A N 1
ATOM 3376 C CA . ASP A 1 451 ? 11.651 80.245 85.297 1.00 66.82 446 ASP A CA 1
ATOM 3377 C C . ASP A 1 451 ? 13.095 80.759 85.374 1.00 67.46 446 ASP A C 1
ATOM 3378 O O . ASP A 1 451 ? 13.338 81.968 85.369 1.00 68.11 446 ASP A O 1
ATOM 3383 N N . VAL A 1 452 ? 14.061 79.857 85.434 1.00 66.70 447 VAL A N 1
ATOM 3384 C CA . VAL A 1 452 ? 15.445 80.301 85.406 1.00 65.47 447 VAL A CA 1
ATOM 3385 C C . VAL A 1 452 ? 16.086 80.148 84.017 1.00 63.32 447 VAL A C 1
ATOM 3386 O O . VAL A 1 452 ? 16.163 79.053 83.449 1.00 62.67 447 VAL A O 1
ATOM 3390 N N . ILE A 1 453 ? 16.510 81.285 83.476 1.00 60.18 448 ILE A N 1
ATOM 3391 C CA . ILE A 1 453 ? 17.194 81.335 82.210 1.00 57.08 448 ILE A CA 1
ATOM 3392 C C . ILE A 1 453 ? 18.681 81.216 82.473 1.00 58.45 448 ILE A C 1
ATOM 3393 O O . ILE A 1 453 ? 19.256 82.024 83.191 1.00 60.87 448 ILE A O 1
ATOM 3398 N N . HIS A 1 454 ? 19.305 80.194 81.911 1.00 57.23 449 HIS A N 1
ATOM 3399 C CA . HIS A 1 454 ? 20.741 80.052 82.024 1.00 57.56 449 HIS A CA 1
ATOM 3400 C C . HIS A 1 454 ? 21.334 80.522 80.710 1.00 64.57 449 HIS A C 1
ATOM 3401 O O . HIS A 1 454 ? 21.262 79.807 79.712 1.00 72.58 449 HIS A O 1
ATOM 3408 N N . ASN A 1 455 ? 21.915 81.707 80.667 1.00 60.59 450 ASN A N 1
ATOM 3409 C CA . ASN A 1 455 ? 22.224 82.268 79.345 1.00 57.24 450 ASN A CA 1
ATOM 3410 C C . ASN A 1 455 ? 23.579 81.881 78.735 1.00 59.49 450 ASN A C 1
ATOM 3411 O O . ASN A 1 455 ? 24.145 82.637 77.956 1.00 61.05 450 ASN A O 1
ATOM 3416 N N . ASP A 1 456 ? 24.084 80.701 79.086 1.00 59.50 451 ASP A N 1
ATOM 3417 C CA . ASP A 1 456 ? 25.390 80.254 78.651 1.00 60.04 451 ASP A CA 1
ATOM 3418 C C . ASP A 1 456 ? 25.427 78.720 78.523 1.00 60.89 451 ASP A C 1
ATOM 3419 O O . ASP A 1 456 ? 26.369 78.067 78.968 1.00 62.02 451 ASP A O 1
ATOM 3424 N N . LEU A 1 457 ? 24.398 78.143 77.912 1.00 60.51 452 LEU A N 1
ATOM 3425 C CA . LEU A 1 457 ? 24.335 76.689 77.751 1.00 59.34 452 LEU A CA 1
ATOM 3426 C C . LEU A 1 457 ? 25.329 76.190 76.709 1.00 59.02 452 LEU A C 1
ATOM 3427 O O . LEU A 1 457 ? 25.131 76.362 75.517 1.00 60.28 452 LEU A O 1
ATOM 3432 N N . THR A 1 458 ? 26.421 75.605 77.176 1.00 59.47 453 THR A N 1
ATOM 3433 C CA . THR A 1 458 ? 27.368 74.926 76.303 1.00 62.16 453 THR A CA 1
ATOM 3434 C C . THR A 1 458 ? 27.854 73.650 76.990 1.00 66.27 453 THR A C 1
ATOM 3435 O O . THR A 1 458 ? 27.480 73.353 78.126 1.00 70.20 453 THR A O 1
ATOM 3439 N N . THR A 1 459 ? 28.681 72.888 76.297 1.00 65.26 454 THR A N 1
ATOM 3440 C CA . THR A 1 459 ? 29.106 71.609 76.811 1.00 66.76 454 THR A CA 1
ATOM 3441 C C . THR A 1 459 ? 30.399 71.804 77.577 1.00 66.32 454 THR A C 1
ATOM 3442 O O . THR A 1 459 ? 30.992 70.856 78.091 1.00 66.74 454 THR A O 1
ATOM 3446 N N . SER A 1 460 ? 30.835 73.051 77.663 1.00 66.11 455 SER A N 1
ATOM 3447 C CA . SER A 1 460 ? 31.996 73.370 78.475 1.00 68.09 455 SER A CA 1
ATOM 3448 C C . SER A 1 460 ? 31.562 73.666 79.911 1.00 66.00 455 SER A C 1
ATOM 3449 O O . SER A 1 460 ? 32.383 73.765 80.816 1.00 64.78 455 SER A O 1
ATOM 3452 N N . ASN A 1 461 ? 30.254 73.787 80.110 1.00 65.22 456 ASN A N 1
ATOM 3453 C CA . ASN A 1 461 ? 29.711 74.215 81.387 1.00 62.93 456 ASN A CA 1
ATOM 3454 C C . ASN A 1 461 ? 29.011 73.101 82.168 1.00 64.23 456 ASN A C 1
ATOM 3455 O O . ASN A 1 461 ? 28.346 73.358 83.176 1.00 65.95 456 ASN A O 1
ATOM 3460 N N . PHE A 1 462 ? 29.161 71.861 81.711 1.00 62.98 457 PHE A N 1
ATOM 3461 C CA . PHE A 1 462 ? 28.765 70.718 82.538 1.00 61.44 457 PHE A CA 1
ATOM 3462 C C . PHE A 1 462 ? 29.920 69.753 82.734 1.00 63.79 457 PHE A C 1
ATOM 3463 O O . PHE A 1 462 ? 30.725 69.551 81.841 1.00 62.90 457 PHE A O 1
ATOM 3471 N N . ILE A 1 463 ? 29.989 69.158 83.916 1.00 68.47 458 ILE A N 1
ATOM 3472 C CA . ILE A 1 463 ? 30.968 68.123 84.191 1.00 73.04 458 ILE A CA 1
ATOM 3473 C C . ILE A 1 463 ? 30.264 66.783 84.361 1.00 76.47 458 ILE A C 1
ATOM 3474 O O . ILE A 1 463 ? 29.271 66.689 85.090 1.00 75.96 458 ILE A O 1
ATOM 3479 N N . PHE A 1 464 ? 30.774 65.750 83.696 1.00 80.33 459 PHE A N 1
ATOM 3480 C CA . PHE A 1 464 ? 30.162 64.431 83.812 1.00 87.92 459 PHE A CA 1
ATOM 3481 C C . PHE A 1 464 ? 30.943 63.452 84.689 1.00 93.59 459 PHE A C 1
ATOM 3482 O O . PHE A 1 464 ? 32.128 63.213 84.462 1.00 94.34 459 PHE A O 1
ATOM 3490 N N . ASP A 1 465 ? 30.260 62.891 85.687 1.00 98.19 460 ASP A N 1
ATOM 3491 C CA . ASP A 1 465 ? 30.842 61.881 86.577 1.00 103.73 460 ASP A CA 1
ATOM 3492 C C . ASP A 1 465 ? 30.000 60.601 86.561 1.00 107.02 460 ASP A C 1
ATOM 3493 O O . ASP A 1 465 ? 30.170 59.739 85.694 1.00 108.72 460 ASP A O 1
ATOM 3498 N N . LYS A 1 466 ? 29.100 60.474 87.529 1.00 107.29 461 LYS A N 1
ATOM 3499 C CA . LYS A 1 466 ? 28.052 59.471 87.436 1.00 108.25 461 LYS A CA 1
ATOM 3500 C C . LYS A 1 466 ? 26.805 60.173 86.906 1.00 104.03 461 LYS A C 1
ATOM 3501 O O . LYS A 1 466 ? 26.279 59.818 85.854 1.00 103.65 461 LYS A O 1
ATOM 3507 N N . ASP A 1 467 ? 26.349 61.189 87.633 1.00 99.78 462 ASP A N 1
ATOM 3508 C CA . ASP A 1 467 ? 25.317 62.077 87.121 1.00 93.44 462 ASP A CA 1
ATOM 3509 C C . ASP A 1 467 ? 26.028 63.178 86.336 1.00 86.54 462 ASP A C 1
ATOM 3510 O O . ASP A 1 467 ? 27.252 63.159 86.175 1.00 85.44 462 ASP A O 1
ATOM 3515 N N . LEU A 1 468 ? 25.262 64.140 85.847 1.00 80.41 463 LEU A N 1
ATOM 3516 C CA . LEU A 1 468 ? 25.843 65.268 85.148 1.00 73.85 463 LEU A CA 1
ATOM 3517 C C . LEU A 1 468 ? 25.681 66.548 85.978 1.00 71.65 463 LEU A C 1
ATOM 3518 O O . LEU A 1 468 ? 24.618 66.801 86.548 1.00 70.58 463 LEU A O 1
ATOM 3523 N N . TYR A 1 469 ? 26.745 67.344 86.049 1.00 70.21 464 TYR A N 1
ATOM 3524 C CA . TYR A 1 469 ? 26.784 68.505 86.931 1.00 69.45 464 TYR A CA 1
ATOM 3525 C C . TYR A 1 469 ? 26.854 69.788 86.133 1.00 69.48 464 TYR A C 1
ATOM 3526 O O . TYR A 1 469 ? 27.601 69.870 85.153 1.00 70.94 464 TYR A O 1
ATOM 3535 N N . ILE A 1 470 ? 26.095 70.799 86.555 1.00 66.50 465 ILE A N 1
ATOM 3536 C CA . ILE A 1 470 ? 26.227 72.120 85.948 1.00 62.79 465 ILE A CA 1
ATOM 3537 C C . ILE A 1 470 ? 27.194 72.966 86.787 1.00 61.08 465 ILE A C 1
ATOM 3538 O O . ILE A 1 470 ? 27.186 72.897 88.016 1.00 60.90 465 ILE A O 1
ATOM 3543 N N . ILE A 1 471 ? 28.053 73.737 86.135 1.00 57.95 466 ILE A N 1
ATOM 3544 C CA . ILE A 1 471 ? 29.164 74.331 86.870 1.00 58.31 466 ILE A CA 1
ATOM 3545 C C . ILE A 1 471 ? 29.407 75.818 86.580 1.00 59.16 466 ILE A C 1
ATOM 3546 O O . ILE A 1 471 ? 30.319 76.428 87.143 1.00 58.49 466 ILE A O 1
ATOM 3551 N N . ASP A 1 472 ? 28.589 76.381 85.698 1.00 59.19 467 ASP A N 1
ATOM 3552 C CA . ASP A 1 472 ? 28.573 77.808 85.431 1.00 59.65 467 ASP A CA 1
ATOM 3553 C C . ASP A 1 472 ? 27.156 78.318 85.629 1.00 59.12 467 ASP A C 1
ATOM 3554 O O . ASP A 1 472 ? 26.175 77.625 85.289 1.00 59.22 467 ASP A O 1
ATOM 3559 N N . PHE A 1 473 ? 27.041 79.532 86.162 1.00 55.81 468 PHE A N 1
ATOM 3560 C CA . PHE A 1 473 ? 25.741 80.187 86.212 1.00 53.30 468 PHE A CA 1
ATOM 3561 C C . PHE A 1 473 ? 25.869 81.709 86.257 1.00 53.95 468 PHE A C 1
ATOM 3562 O O . PHE A 1 473 ? 24.952 82.410 86.654 1.00 56.45 468 PHE A O 1
ATOM 3570 N N . GLY A 1 474 ? 27.007 82.214 85.815 1.00 51.77 469 GLY A N 1
ATOM 3571 C CA . GLY A 1 474 ? 27.261 83.636 85.866 1.00 50.82 469 GLY A CA 1
ATOM 3572 C C . GLY A 1 474 ? 26.340 84.540 85.063 1.00 50.51 469 GLY A C 1
ATOM 3573 O O . GLY A 1 474 ? 26.310 85.744 85.285 1.00 55.52 469 GLY A O 1
ATOM 3574 N N . LEU A 1 475 ? 25.598 83.995 84.117 1.00 46.55 470 LEU A N 1
ATOM 3575 C CA . LEU A 1 475 ? 24.741 84.841 83.295 1.00 47.31 470 LEU A CA 1
ATOM 3576 C C . LEU A 1 475 ? 23.262 84.573 83.530 1.00 51.55 470 LEU A C 1
ATOM 3577 O O . LEU A 1 475 ? 22.427 84.902 82.688 1.00 53.67 470 LEU A O 1
ATOM 3582 N N . GLY A 1 476 ? 22.946 83.979 84.674 1.00 53.80 471 GLY A N 1
ATOM 3583 C CA . GLY A 1 476 ? 21.582 83.593 84.980 1.00 56.12 471 GLY A CA 1
ATOM 3584 C C . GLY A 1 476 ? 20.606 84.747 85.026 1.00 58.27 471 GLY A C 1
ATOM 3585 O O . GLY A 1 476 ? 20.983 85.912 85.117 1.00 61.01 471 GLY A O 1
ATOM 3586 N N . LYS A 1 477 ? 19.333 84.414 84.944 1.00 58.53 472 LYS A N 1
ATOM 3587 C CA . LYS A 1 477 ? 18.268 85.395 85.070 1.00 59.74 472 LYS A CA 1
ATOM 3588 C C . LYS A 1 477 ? 16.956 84.684 85.339 1.00 58.37 472 LYS A C 1
ATOM 3589 O O . LYS A 1 477 ? 16.699 83.627 84.778 1.00 56.49 472 LYS A O 1
ATOM 3595 N N . ILE A 1 478 ? 16.144 85.250 86.223 1.00 60.88 473 ILE A N 1
ATOM 3596 C CA . ILE A 1 478 ? 14.769 84.784 86.395 1.00 64.40 473 ILE A CA 1
ATOM 3597 C C . ILE A 1 478 ? 13.870 85.415 85.324 1.00 62.76 473 ILE A C 1
ATOM 3598 O O . ILE A 1 478 ? 13.926 86.621 85.071 1.00 61.40 473 ILE A O 1
ATOM 3603 N N . SER A 1 479 ? 13.063 84.592 84.674 1.00 61.69 474 SER A N 1
ATOM 3604 C CA . SER A 1 479 ? 12.161 85.101 83.663 1.00 62.54 474 SER A CA 1
ATOM 3605 C C . SER A 1 479 ? 11.070 84.098 83.328 1.00 69.02 474 SER A C 1
ATOM 3606 O O . SER A 1 479 ? 11.316 82.900 83.283 1.00 70.89 474 SER A O 1
ATOM 3609 N N . ASN A 1 480 ? 9.859 84.583 83.094 1.00 73.53 475 ASN A N 1
ATOM 3610 C CA . ASN A 1 480 ? 8.778 83.688 82.692 1.00 77.77 475 ASN A CA 1
ATOM 3611 C C . ASN A 1 480 ? 8.459 83.811 81.201 1.00 78.77 475 ASN A C 1
ATOM 3612 O O . ASN A 1 480 ? 7.654 83.041 80.659 1.00 79.27 475 ASN A O 1
ATOM 3617 N N . LEU A 1 481 ? 9.121 84.769 80.550 1.00 78.23 476 LEU A N 1
ATOM 3618 C CA . LEU A 1 481 ? 8.998 84.985 79.108 1.00 78.78 476 LEU A CA 1
ATOM 3619 C C . LEU A 1 481 ? 9.446 83.774 78.283 1.00 78.81 476 LEU A C 1
ATOM 3620 O O . LEU A 1 481 ? 10.468 83.146 78.573 1.00 79.36 476 LEU A O 1
ATOM 3625 N N . ASP A 1 482 ? 8.679 83.456 77.248 1.00 78.54 477 ASP A N 1
ATOM 3626 C CA . ASP A 1 482 ? 9.018 82.348 76.370 1.00 80.29 477 ASP A CA 1
ATOM 3627 C C . ASP A 1 482 ? 10.180 82.703 75.437 1.00 81.12 477 ASP A C 1
ATOM 3628 O O . ASP A 1 482 ? 11.017 81.854 75.135 1.00 80.02 477 ASP A O 1
ATOM 3633 N N . GLU A 1 483 ? 10.231 83.959 74.990 1.00 82.44 478 GLU A N 1
ATOM 3634 C CA . GLU A 1 483 ? 11.323 84.422 74.125 1.00 82.37 478 GLU A CA 1
ATOM 3635 C C . GLU A 1 483 ? 12.670 84.106 74.772 1.00 77.32 478 GLU A C 1
ATOM 3636 O O . GLU A 1 483 ? 13.628 83.727 74.090 1.00 76.34 478 GLU A O 1
ATOM 3642 N N . ASP A 1 484 ? 12.727 84.254 76.094 1.00 71.64 479 ASP A N 1
ATOM 3643 C CA . ASP A 1 484 ? 13.955 84.029 76.835 1.00 65.62 479 ASP A CA 1
ATOM 3644 C C . ASP A 1 484 ? 14.272 82.559 76.931 1.00 59.93 479 ASP A C 1
ATOM 3645 O O . ASP A 1 484 ? 15.441 82.176 76.922 1.00 60.16 479 ASP A O 1
ATOM 3650 N N . LYS A 1 485 ? 13.245 81.724 77.044 1.00 56.08 480 LYS A N 1
ATOM 3651 C CA . LYS A 1 485 ? 13.492 80.295 77.071 1.00 54.68 480 LYS A CA 1
ATOM 3652 C C . LYS A 1 485 ? 13.917 79.854 75.671 1.00 55.83 480 LYS A C 1
ATOM 3653 O O . LYS A 1 485 ? 14.848 79.059 75.502 1.00 54.63 480 LYS A O 1
ATOM 3659 N N . ALA A 1 486 ? 13.255 80.418 74.666 1.00 57.72 481 ALA A N 1
ATOM 3660 C CA . ALA A 1 486 ? 13.555 80.114 73.275 1.00 59.12 481 ALA A CA 1
ATOM 3661 C C . ALA A 1 486 ? 15.019 80.424 72.935 1.00 59.46 481 ALA A C 1
ATOM 3662 O O . ALA A 1 486 ? 15.751 79.551 72.436 1.00 61.79 481 ALA A O 1
ATOM 3664 N N . VAL A 1 487 ? 15.430 81.663 73.207 1.00 54.01 482 VAL A N 1
ATOM 3665 C CA . VAL A 1 487 ? 16.809 82.074 73.026 1.00 50.52 482 VAL A CA 1
ATOM 3666 C C . VAL A 1 487 ? 17.754 81.148 73.792 1.00 50.03 482 VAL A C 1
ATOM 3667 O O . VAL A 1 487 ? 18.858 80.817 73.328 1.00 50.65 482 VAL A O 1
ATOM 3671 N N . ASP A 1 488 ? 17.322 80.712 74.962 1.00 48.51 483 ASP A N 1
ATOM 3672 C CA . ASP A 1 488 ? 18.177 79.846 75.735 1.00 51.09 483 ASP A CA 1
ATOM 3673 C C . ASP A 1 488 ? 18.498 78.650 74.856 1.00 55.31 483 ASP A C 1
ATOM 3674 O O . ASP A 1 488 ? 19.654 78.299 74.658 1.00 58.09 483 ASP A O 1
ATOM 3679 N N . LEU A 1 489 ? 17.466 78.052 74.284 1.00 56.09 484 LEU A N 1
ATOM 3680 C CA . LEU A 1 489 ? 17.668 76.888 73.447 1.00 55.32 484 LEU A CA 1
ATOM 3681 C C . LEU A 1 489 ? 18.471 77.195 72.184 1.00 56.28 484 LEU A C 1
ATOM 3682 O O . LEU A 1 489 ? 19.250 76.351 71.737 1.00 57.87 484 LEU A O 1
ATOM 3687 N N . ILE A 1 490 ? 18.328 78.384 71.605 1.00 55.15 485 ILE A N 1
ATOM 3688 C CA . ILE A 1 490 ? 19.099 78.613 70.388 1.00 57.62 485 ILE A CA 1
ATOM 3689 C C . ILE A 1 490 ? 20.594 78.722 70.683 1.00 61.00 485 ILE A C 1
ATOM 3690 O O . ILE A 1 490 ? 21.427 78.191 69.941 1.00 63.17 485 ILE A O 1
ATOM 3695 N N . VAL A 1 491 ? 20.937 79.391 71.775 1.00 60.62 486 VAL A N 1
ATOM 3696 C CA . VAL A 1 491 ? 22.337 79.511 72.138 1.00 59.75 486 VAL A CA 1
ATOM 3697 C C . VAL A 1 491 ? 22.945 78.122 72.268 1.00 59.30 486 VAL A C 1
ATOM 3698 O O . VAL A 1 491 ? 24.031 77.860 71.751 1.00 59.94 486 VAL A O 1
ATOM 3702 N N . PHE A 1 492 ? 22.236 77.221 72.937 1.00 59.34 487 PHE A N 1
ATOM 3703 C CA . PHE A 1 492 ? 22.718 75.848 73.033 1.00 60.52 487 PHE A CA 1
ATOM 3704 C C . PHE A 1 492 ? 22.840 75.198 71.654 1.00 61.06 487 PHE A C 1
ATOM 3705 O O . PHE A 1 492 ? 23.893 74.669 71.297 1.00 62.34 487 PHE A O 1
ATOM 3713 N N . LYS A 1 493 ? 21.752 75.225 70.892 1.00 59.42 488 LYS A N 1
ATOM 3714 C CA . LYS A 1 493 ? 21.782 74.762 69.517 1.00 58.29 488 LYS A CA 1
ATOM 3715 C C . LYS A 1 493 ? 23.027 75.278 68.806 1.00 57.73 488 LYS A C 1
ATOM 3716 O O . LYS A 1 493 ? 23.892 74.488 68.415 1.00 59.82 488 LYS A O 1
ATOM 3722 N N . LYS A 1 494 ? 23.125 76.599 68.654 1.00 54.14 489 LYS A N 1
ATOM 3723 C CA . LYS A 1 494 ? 24.235 77.201 67.911 1.00 53.12 489 LYS A CA 1
ATOM 3724 C C . LYS A 1 494 ? 25.622 76.757 68.404 1.00 53.21 489 LYS A C 1
ATOM 3725 O O . LYS A 1 494 ? 26.512 76.448 67.609 1.00 51.75 489 LYS A O 1
ATOM 3731 N N . ALA A 1 495 ? 25.809 76.745 69.716 1.00 55.03 490 ALA A N 1
ATOM 3732 C CA . ALA A 1 495 ? 27.066 76.275 70.278 1.00 56.88 490 ALA A CA 1
ATOM 3733 C C . ALA A 1 495 ? 27.356 74.814 69.882 1.00 61.48 490 ALA A C 1
ATOM 3734 O O . ALA A 1 495 ? 28.481 74.492 69.509 1.00 65.68 490 ALA A O 1
ATOM 3736 N N . VAL A 1 496 ? 26.360 73.932 69.935 1.00 59.26 491 VAL A N 1
ATOM 3737 C CA . VAL A 1 496 ? 26.601 72.542 69.539 1.00 61.02 491 VAL A CA 1
ATOM 3738 C C . VAL A 1 496 ? 27.010 72.440 68.061 1.00 62.04 491 VAL A C 1
ATOM 3739 O O . VAL A 1 496 ? 27.892 71.658 67.687 1.00 61.47 491 VAL A O 1
ATOM 3743 N N . LEU A 1 497 ? 26.363 73.247 67.231 1.00 63.08 492 LEU A N 1
ATOM 3744 C CA . LEU A 1 497 ? 26.593 73.223 65.799 1.00 67.42 492 LEU A CA 1
ATOM 3745 C C . LEU A 1 497 ? 28.035 73.613 65.473 1.00 69.87 492 LEU A C 1
ATOM 3746 O O . LEU A 1 497 ? 28.617 73.121 64.506 1.00 70.55 492 LEU A O 1
ATOM 3751 N N . SER A 1 498 ? 28.621 74.485 66.284 1.00 71.09 493 SER A N 1
ATOM 3752 C CA . SER A 1 498 ? 29.960 74.981 65.979 1.00 72.60 493 SER A CA 1
ATOM 3753 C C . SER A 1 498 ? 31.070 74.119 66.572 1.00 73.15 493 SER A C 1
ATOM 3754 O O . SER A 1 498 ? 32.113 73.941 65.948 1.00 75.80 493 SER A O 1
ATOM 3757 N N . THR A 1 499 ? 30.859 73.589 67.771 1.00 70.44 494 THR A N 1
ATOM 3758 C CA . THR A 1 499 ? 31.912 72.812 68.422 1.00 70.26 494 THR A CA 1
ATOM 3759 C C . THR A 1 499 ? 31.726 71.289 68.361 1.00 70.61 494 THR A C 1
ATOM 3760 O O . THR A 1 499 ? 32.679 70.542 68.577 1.00 69.79 494 THR A O 1
ATOM 3764 N N . HIS A 1 500 ? 30.515 70.833 68.056 1.00 71.60 495 HIS A N 1
ATOM 3765 C CA . HIS A 1 500 ? 30.289 69.406 67.846 1.00 74.16 495 HIS A CA 1
ATOM 3766 C C . HIS A 1 500 ? 29.582 69.144 66.522 1.00 75.34 495 HIS A C 1
ATOM 3767 O O . HIS A 1 500 ? 28.530 68.511 66.497 1.00 75.59 495 HIS A O 1
ATOM 3774 N N . HIS A 1 501 ? 30.161 69.630 65.426 1.00 76.54 496 HIS A N 1
ATOM 3775 C CA . HIS A 1 501 ? 29.531 69.512 64.110 1.00 77.85 496 HIS A CA 1
ATOM 3776 C C . HIS A 1 501 ? 29.459 68.067 63.636 1.00 77.73 496 HIS A C 1
ATOM 3777 O O . HIS A 1 501 ? 28.473 67.652 63.045 1.00 77.40 496 HIS A O 1
ATOM 3784 N N . GLU A 1 502 ? 30.509 67.304 63.912 1.00 77.79 497 GLU A N 1
ATOM 3785 C CA . GLU A 1 502 ? 30.560 65.887 63.566 1.00 76.18 497 GLU A CA 1
ATOM 3786 C C . GLU A 1 502 ? 29.354 65.098 64.118 1.00 75.51 497 GLU A C 1
ATOM 3787 O O . GLU A 1 502 ? 28.966 64.078 63.559 1.00 77.70 497 GLU A O 1
ATOM 3793 N N . LYS A 1 503 ? 28.757 65.566 65.208 1.00 74.22 498 LYS A N 1
ATOM 3794 C CA . LYS A 1 503 ? 27.694 64.806 65.871 1.00 75.09 498 LYS A CA 1
ATOM 3795 C C . LYS A 1 503 ? 26.479 65.660 66.248 1.00 73.16 498 LYS A C 1
ATOM 3796 O O . LYS A 1 503 ? 25.656 65.249 67.067 1.00 71.12 498 LYS A O 1
ATOM 3802 N N . PHE A 1 504 ? 26.371 66.836 65.637 1.00 73.83 499 PHE A N 1
ATOM 3803 C CA . PHE A 1 504 ? 25.329 67.806 65.964 1.00 74.64 499 PHE A CA 1
ATOM 3804 C C . PHE A 1 504 ? 23.914 67.235 65.960 1.00 73.86 499 PHE A C 1
ATOM 3805 O O . PHE A 1 504 ? 23.250 67.244 66.980 1.00 74.23 499 PHE A O 1
ATOM 3813 N N . ASP A 1 505 ? 23.451 66.761 64.809 1.00 73.36 500 ASP A N 1
ATOM 3814 C CA . ASP A 1 505 ? 22.084 66.258 64.681 1.00 72.32 500 ASP A CA 1
ATOM 3815 C C . ASP A 1 505 ? 21.654 65.484 65.925 1.00 70.45 500 ASP A C 1
ATOM 3816 O O . ASP A 1 505 ? 20.665 65.822 66.587 1.00 67.71 500 ASP A O 1
ATOM 3821 N N . GLU A 1 506 ? 22.426 64.453 66.238 1.00 70.58 501 GLU A N 1
ATOM 3822 C CA . GLU A 1 506 ? 22.055 63.521 67.270 1.00 72.94 501 GLU A CA 1
ATOM 3823 C C . GLU A 1 506 ? 22.008 64.162 68.653 1.00 76.95 501 GLU A C 1
ATOM 3824 O O . GLU A 1 506 ? 21.084 63.886 69.428 1.00 77.95 501 GLU A O 1
ATOM 3830 N N . ILE A 1 507 ? 22.996 65.003 68.975 1.00 78.52 502 ILE A N 1
ATOM 3831 C CA . ILE A 1 507 ? 23.027 65.611 70.310 1.00 80.31 502 ILE A CA 1
ATOM 3832 C C . ILE A 1 507 ? 21.828 66.524 70.553 1.00 79.98 502 ILE A C 1
ATOM 3833 O O . ILE A 1 507 ? 21.241 66.491 71.638 1.00 79.74 502 ILE A O 1
ATOM 3838 N N . TRP A 1 508 ? 21.448 67.308 69.544 1.00 79.85 503 TRP A N 1
ATOM 3839 C CA . TRP A 1 508 ? 20.236 68.122 69.645 1.00 80.61 503 TRP A CA 1
ATOM 3840 C C . TRP A 1 508 ? 18.976 67.254 69.791 1.00 79.73 503 TRP A C 1
ATOM 3841 O O . TRP A 1 508 ? 18.157 67.478 70.681 1.00 78.13 503 TRP A O 1
ATOM 3852 N N . GLU A 1 509 ? 18.835 66.252 68.932 1.00 79.53 504 GLU A N 1
ATOM 3853 C CA . GLU A 1 509 ? 17.689 65.370 69.012 1.00 79.65 504 GLU A CA 1
ATOM 3854 C C . GLU A 1 509 ? 17.540 64.822 70.430 1.00 79.63 504 GLU A C 1
ATOM 3855 O O . GLU A 1 509 ? 16.445 64.826 71.002 1.00 79.46 504 GLU A O 1
ATOM 3861 N N . ARG A 1 510 ? 18.637 64.360 71.012 1.00 80.95 505 ARG A N 1
ATOM 3862 C CA . ARG A 1 510 ? 18.562 63.836 72.376 1.00 83.63 505 ARG A CA 1
ATOM 3863 C C . ARG A 1 510 ? 18.438 64.945 73.431 1.00 82.09 505 ARG A C 1
ATOM 3864 O O . ARG A 1 510 ? 17.885 64.726 74.514 1.00 84.38 505 ARG A O 1
ATOM 3872 N N . PHE A 1 511 ? 18.947 66.133 73.124 1.00 76.40 506 PHE A N 1
ATOM 3873 C CA . PHE A 1 511 ? 18.746 67.243 74.034 1.00 72.29 506 PHE A CA 1
ATOM 3874 C C . PHE A 1 511 ? 17.254 67.545 74.156 1.00 69.83 506 PHE A C 1
ATOM 3875 O O . PHE A 1 511 ? 16.750 67.785 75.245 1.00 68.80 506 PHE A O 1
ATOM 3883 N N . LEU A 1 512 ? 16.547 67.534 73.034 1.00 70.81 507 LEU A N 1
ATOM 3884 C CA . LEU A 1 512 ? 15.115 67.808 73.047 1.00 72.08 507 LEU A CA 1
ATOM 3885 C C . LEU A 1 512 ? 14.353 66.698 73.760 1.00 75.01 507 LEU A C 1
ATOM 3886 O O . LEU A 1 512 ? 13.391 66.966 74.473 1.00 74.15 507 LEU A O 1
ATOM 3891 N N . GLU A 1 513 ? 14.806 65.456 73.581 1.00 78.06 508 GLU A N 1
ATOM 3892 C CA . GLU A 1 513 ? 14.233 64.314 74.292 1.00 80.09 508 GLU A CA 1
ATOM 3893 C C . GLU A 1 513 ? 14.244 64.493 75.808 1.00 77.28 508 GLU A C 1
ATOM 3894 O O . GLU A 1 513 ? 13.267 64.161 76.483 1.00 76.47 508 GLU A O 1
ATOM 3900 N N . GLY A 1 514 ? 15.359 64.994 76.337 1.00 74.88 509 GLY A N 1
ATOM 3901 C CA . GLY A 1 514 ? 15.492 65.223 77.764 1.00 74.39 509 GLY A CA 1
ATOM 3902 C C . GLY A 1 514 ? 14.647 66.405 78.204 1.00 72.70 509 GLY A C 1
ATOM 3903 O O . GLY A 1 514 ? 13.965 66.360 79.229 1.00 72.05 509 GLY A O 1
ATOM 3904 N N . TYR A 1 515 ? 14.698 67.468 77.410 1.00 70.92 510 TYR A N 1
ATOM 3905 C CA . TYR A 1 515 ? 13.907 68.664 77.649 1.00 70.21 510 TYR A CA 1
ATOM 3906 C C . TYR A 1 515 ? 12.431 68.304 77.769 1.00 71.75 510 TYR A C 1
ATOM 3907 O O . TYR A 1 515 ? 11.723 68.797 78.648 1.00 68.90 510 TYR A O 1
ATOM 3916 N N . LYS A 1 516 ? 11.996 67.437 76.859 1.00 75.06 511 LYS A N 1
ATOM 3917 C CA . LYS A 1 516 ? 10.610 67.019 76.718 1.00 78.21 511 LYS A CA 1
ATOM 3918 C C . LYS A 1 516 ? 10.184 66.213 77.944 1.00 78.06 511 LYS A C 1
ATOM 3919 O O . LYS A 1 516 ? 9.079 66.368 78.455 1.00 77.55 511 LYS A O 1
ATOM 3925 N N . SER A 1 517 ? 11.077 65.362 78.429 1.00 78.32 512 SER A N 1
ATOM 3926 C CA . SER A 1 517 ? 10.797 64.585 79.620 1.00 80.13 512 SER A CA 1
ATOM 3927 C C . SER A 1 517 ? 10.264 65.454 80.748 1.00 81.77 512 SER A C 1
ATOM 3928 O O . SER A 1 517 ? 9.345 65.061 81.459 1.00 83.54 512 SER A O 1
ATOM 3931 N N . VAL A 1 518 ? 10.840 66.639 80.906 1.00 81.32 513 VAL A N 1
ATOM 3932 C CA . VAL A 1 518 ? 10.666 67.395 82.138 1.00 81.54 513 VAL A CA 1
ATOM 3933 C C . VAL A 1 518 ? 9.745 68.606 82.025 1.00 82.85 513 VAL A C 1
ATOM 3934 O O . VAL A 1 518 ? 8.953 68.879 82.928 1.00 85.17 513 VAL A O 1
ATOM 3938 N N . TYR A 1 519 ? 9.869 69.345 80.931 1.00 81.78 514 TYR A N 1
ATOM 3939 C CA . TYR A 1 519 ? 9.107 70.575 80.758 1.00 81.16 514 TYR A CA 1
ATOM 3940 C C . TYR A 1 519 ? 7.984 70.325 79.768 1.00 84.07 514 TYR A C 1
ATOM 3941 O O . TYR A 1 519 ? 8.234 70.019 78.599 1.00 82.67 514 TYR A O 1
ATOM 3950 N N . ASP A 1 520 ? 6.748 70.447 80.244 1.00 88.34 515 ASP A N 1
ATOM 3951 C CA . ASP A 1 520 ? 5.580 70.121 79.434 1.00 91.78 515 ASP A CA 1
ATOM 3952 C C . ASP A 1 520 ? 5.272 71.178 78.372 1.00 91.46 515 ASP A C 1
ATOM 3953 O O . ASP A 1 520 ? 4.569 70.899 77.403 1.00 93.72 515 ASP A O 1
ATOM 3958 N N . ARG A 1 521 ? 5.805 72.384 78.544 1.00 88.81 516 ARG A N 1
ATOM 3959 C CA . ARG A 1 521 ? 5.562 73.454 77.581 1.00 87.96 516 ARG A CA 1
ATOM 3960 C C . ARG A 1 521 ? 6.607 73.482 76.456 1.00 86.71 516 ARG A C 1
ATOM 3961 O O . ARG A 1 521 ? 6.672 74.435 75.661 1.00 83.13 516 ARG A O 1
ATOM 3969 N N . TRP A 1 522 ? 7.401 72.416 76.379 1.00 88.83 517 TRP A N 1
ATOM 3970 C CA . TRP A 1 522 ? 8.516 72.345 75.440 1.00 89.36 517 TRP A CA 1
ATOM 3971 C C . TRP A 1 522 ? 8.122 72.707 74.017 1.00 90.95 517 TRP A C 1
ATOM 3972 O O . TRP A 1 522 ? 8.876 73.389 73.324 1.00 91.10 517 TRP A O 1
ATOM 3983 N N . GLU A 1 523 ? 6.945 72.258 73.586 1.00 91.89 518 GLU A N 1
ATOM 3984 C CA . GLU A 1 523 ? 6.484 72.545 72.231 1.00 91.55 518 GLU A CA 1
ATOM 3985 C C . GLU A 1 523 ? 6.301 74.038 71.951 1.00 87.90 518 GLU A C 1
ATOM 3986 O O . GLU A 1 523 ? 6.678 74.516 70.880 1.00 85.94 518 GLU A O 1
ATOM 3992 N N . ILE A 1 524 ? 5.730 74.774 72.902 1.00 86.11 519 ILE A N 1
ATOM 3993 C CA . ILE A 1 524 ? 5.445 76.184 72.663 1.00 84.69 519 ILE A CA 1
ATOM 3994 C C . ILE A 1 524 ? 6.716 76.964 72.333 1.00 84.06 519 ILE A C 1
ATOM 3995 O O . ILE A 1 524 ? 6.753 77.744 71.374 1.00 84.44 519 ILE A O 1
ATOM 4000 N N . ILE A 1 525 ? 7.758 76.748 73.126 1.00 81.84 520 ILE A N 1
ATOM 4001 C CA . ILE A 1 525 ? 8.982 77.506 72.953 1.00 79.50 520 ILE A CA 1
ATOM 4002 C C . ILE A 1 525 ? 9.846 76.946 71.827 1.00 76.44 520 ILE A C 1
ATOM 4003 O O . ILE A 1 525 ? 10.614 77.671 71.203 1.00 75.30 520 ILE A O 1
ATOM 4008 N N . LEU A 1 526 ? 9.717 75.659 71.552 1.00 75.71 521 LEU A N 1
ATOM 4009 C CA . LEU A 1 526 ? 10.433 75.085 70.428 1.00 76.26 521 LEU A CA 1
ATOM 4010 C C . LEU A 1 526 ? 9.946 75.728 69.128 1.00 75.65 521 LEU A C 1
ATOM 4011 O O . LEU A 1 526 ? 10.715 75.935 68.188 1.00 74.55 521 LEU A O 1
ATOM 4016 N N . GLU A 1 527 ? 8.663 76.056 69.077 1.00 76.86 522 GLU A N 1
ATOM 4017 C CA . GLU A 1 527 ? 8.104 76.670 67.887 1.00 78.26 522 GLU A CA 1
ATOM 4018 C C . GLU A 1 527 ? 8.441 78.144 67.925 1.00 74.44 522 GLU A C 1
ATOM 4019 O O . GLU A 1 527 ? 8.607 78.805 66.892 1.00 74.33 522 GLU A O 1
ATOM 4025 N N . LEU A 1 528 ? 8.550 78.662 69.135 1.00 71.27 523 LEU A N 1
ATOM 4026 C CA . LEU A 1 528 ? 8.873 80.058 69.299 1.00 69.95 523 LEU A CA 1
ATOM 4027 C C . LEU A 1 528 ? 10.290 80.309 68.793 1.00 70.30 523 LEU A C 1
ATOM 4028 O O . LEU A 1 528 ? 10.633 81.424 68.403 1.00 68.90 523 LEU A O 1
ATOM 4033 N N . MET A 1 529 ? 11.103 79.256 68.805 1.00 71.95 524 MET A N 1
ATOM 4034 C CA . MET A 1 529 ? 12.482 79.336 68.354 1.00 73.26 524 MET A CA 1
ATOM 4035 C C . MET A 1 529 ? 12.521 79.811 66.923 1.00 74.05 524 MET A C 1
ATOM 4036 O O . MET A 1 529 ? 13.315 80.680 66.570 1.00 71.71 524 MET A O 1
ATOM 4041 N N . LYS A 1 530 ? 11.661 79.214 66.103 1.00 77.55 525 LYS A N 1
ATOM 4042 C CA . LYS A 1 530 ? 11.580 79.535 64.690 1.00 80.86 525 LYS A CA 1
ATOM 4043 C C . LYS A 1 530 ? 11.332 81.022 64.456 1.00 82.10 525 LYS A C 1
ATOM 4044 O O . LYS A 1 530 ? 12.071 81.666 63.709 1.00 83.09 525 LYS A O 1
ATOM 4050 N N . ASP A 1 531 ? 10.297 81.575 65.078 1.00 82.16 526 ASP A N 1
ATOM 4051 C CA . ASP A 1 531 ? 9.993 82.978 64.839 1.00 82.66 526 ASP A CA 1
ATOM 4052 C C . ASP A 1 531 ? 11.159 83.872 65.264 1.00 80.05 526 ASP A C 1
ATOM 4053 O O . ASP A 1 531 ? 11.409 84.905 64.644 1.00 81.03 526 ASP A O 1
ATOM 4058 N N . VAL A 1 532 ? 11.881 83.475 66.305 1.00 77.26 527 VAL A N 1
ATOM 4059 C CA . VAL A 1 532 ? 13.026 84.262 66.757 1.00 76.13 527 VAL A CA 1
ATOM 4060 C C . VAL A 1 532 ? 14.221 84.057 65.837 1.00 79.13 527 VAL A C 1
ATOM 4061 O O . VAL A 1 532 ? 14.959 85.000 65.562 1.00 79.19 527 VAL A O 1
ATOM 4065 N N . GLU A 1 533 ? 14.405 82.825 65.364 1.00 82.58 528 GLU A N 1
ATOM 4066 C CA . GLU A 1 533 ? 15.492 82.503 64.442 1.00 85.87 528 GLU A CA 1
ATOM 4067 C C . GLU A 1 533 ? 15.370 83.291 63.136 1.00 89.63 528 GLU A C 1
ATOM 4068 O O . GLU A 1 533 ? 16.379 83.587 62.495 1.00 88.73 528 GLU A O 1
ATOM 4074 N N . ARG A 1 534 ? 14.136 83.640 62.764 1.00 94.22 529 ARG A N 1
ATOM 4075 C CA . ARG A 1 534 ? 13.866 84.456 61.572 1.00 97.50 529 ARG A CA 1
ATOM 4076 C C . ARG A 1 534 ? 14.209 85.939 61.765 1.00 97.93 529 ARG A C 1
ATOM 4077 O O . ARG A 1 534 ? 13.529 86.818 61.239 1.00 96.82 529 ARG A O 1
ATOM 4085 N N . ARG A 1 535 ? 15.253 86.209 62.539 1.00 99.57 530 ARG A N 1
ATOM 4086 C CA . ARG A 1 535 ? 15.881 87.522 62.542 1.00 101.03 530 ARG A CA 1
ATOM 4087 C C . ARG A 1 535 ? 17.074 87.414 61.595 1.00 97.16 530 ARG A C 1
ATOM 4088 O O . ARG A 1 535 ? 18.216 87.746 61.935 1.00 96.18 530 ARG A O 1
ATOM 4096 N N . ALA A 1 536 ? 16.760 86.911 60.401 1.00 92.63 531 ALA A N 1
ATOM 4097 C CA . ALA A 1 536 ? 17.704 86.662 59.324 1.00 86.04 531 ALA A CA 1
ATOM 4098 C C . ALA A 1 536 ? 17.411 87.625 58.171 1.00 81.62 531 ALA A C 1
ATOM 4099 O O . ALA A 1 536 ? 16.712 88.622 58.347 1.00 81.61 531 ALA A O 1
ATOM 4101 N N . ARG A 1 537 ? 17.936 87.331 56.990 1.00 77.02 532 ARG A N 1
ATOM 4102 C CA . ARG A 1 537 ? 17.675 88.176 55.835 1.00 74.06 532 ARG A CA 1
ATOM 4103 C C . ARG A 1 537 ? 16.369 87.798 55.162 1.00 74.01 532 ARG A C 1
ATOM 4104 O O . ARG A 1 537 ? 16.100 86.621 54.927 1.00 69.11 532 ARG A O 1
ATOM 4112 N N . TYR A 1 538 ? 15.571 88.799 54.814 1.00 79.58 533 TYR A N 1
ATOM 4113 C CA . TYR A 1 538 ? 14.318 88.538 54.113 1.00 86.02 533 TYR A CA 1
ATOM 4114 C C . TYR A 1 538 ? 14.514 87.808 52.776 1.00 85.57 533 TYR A C 1
ATOM 4115 O O . TYR A 1 538 ? 15.278 88.256 51.907 1.00 82.96 533 TYR A O 1
ATOM 4124 N N . VAL A 1 539 ? 13.811 86.681 52.646 1.00 87.08 534 VAL A N 1
ATOM 4125 C CA . VAL A 1 539 ? 13.782 85.837 51.439 1.00 87.46 534 VAL A CA 1
ATOM 4126 C C . VAL A 1 539 ? 15.030 84.968 51.255 1.00 87.34 534 VAL A C 1
ATOM 4127 O O . VAL A 1 539 ? 14.977 83.743 51.409 1.00 87.03 534 VAL A O 1
ATOM 4131 N N . ASP B 1 4 ? 54.969 173.181 38.208 1.00 86.72 -1 ASP B N 1
ATOM 4132 C CA . ASP B 1 4 ? 55.283 173.165 39.639 1.00 87.63 -1 ASP B CA 1
ATOM 4133 C C . ASP B 1 4 ? 54.042 172.938 40.518 1.00 84.22 -1 ASP B C 1
ATOM 4134 O O . ASP B 1 4 ? 53.098 173.733 40.514 1.00 83.52 -1 ASP B O 1
ATOM 4139 N N . PRO B 1 5 ? 54.061 171.846 41.292 1.00 81.39 0 PRO B N 1
ATOM 4140 C CA . PRO B 1 5 ? 52.894 171.286 41.965 1.00 79.29 0 PRO B CA 1
ATOM 4141 C C . PRO B 1 5 ? 52.700 171.838 43.358 1.00 78.89 0 PRO B C 1
ATOM 4142 O O . PRO B 1 5 ? 53.506 172.630 43.849 1.00 80.27 0 PRO B O 1
ATOM 4146 N N . MET B 1 6 ? 51.623 171.388 43.990 1.00 77.21 1 MET B N 1
ATOM 4147 C CA . MET B 1 6 ? 51.272 171.760 45.352 1.00 73.90 1 MET B CA 1
ATOM 4148 C C . MET B 1 6 ? 51.974 170.798 46.286 1.00 70.39 1 MET B C 1
ATOM 4149 O O . MET B 1 6 ? 51.953 169.596 46.051 1.00 70.85 1 MET B O 1
ATOM 4154 N N . ILE B 1 7 ? 52.627 171.302 47.328 1.00 67.90 2 ILE B N 1
ATOM 4155 C CA . ILE B 1 7 ? 53.351 170.386 48.207 1.00 66.14 2 ILE B CA 1
ATOM 4156 C C . ILE B 1 7 ? 52.835 170.380 49.654 1.00 63.69 2 ILE B C 1
ATOM 4157 O O . ILE B 1 7 ? 52.481 171.420 50.206 1.00 62.25 2 ILE B O 1
ATOM 4162 N N . CYS B 1 8 ? 52.772 169.182 50.236 1.00 62.08 3 CYS B N 1
ATOM 4163 C CA . CYS B 1 8 ? 52.227 168.974 51.573 1.00 57.09 3 CYS B CA 1
ATOM 4164 C C . CYS B 1 8 ? 53.227 168.305 52.516 1.00 55.18 3 CYS B C 1
ATOM 4165 O O . CYS B 1 8 ? 53.938 167.367 52.140 1.00 53.30 3 CYS B O 1
ATOM 4168 N N . LEU B 1 9 ? 53.271 168.814 53.744 1.00 55.21 4 LEU B N 1
ATOM 4169 C CA . LEU B 1 9 ? 54.069 168.246 54.816 1.00 54.36 4 LEU B CA 1
ATOM 4170 C C . LEU B 1 9 ? 53.114 167.460 55.699 1.00 55.17 4 LEU B C 1
ATOM 4171 O O . LEU B 1 9 ? 52.130 168.015 56.206 1.00 54.42 4 LEU B O 1
ATOM 4176 N N . GLY B 1 10 ? 53.406 166.172 55.877 1.00 55.07 5 GLY B N 1
ATOM 4177 C CA . GLY B 1 10 ? 52.578 165.283 56.677 1.00 52.43 5 GLY B CA 1
ATOM 4178 C C . GLY B 1 10 ? 53.264 164.842 57.954 1.00 52.20 5 GLY B C 1
ATOM 4179 O O . GLY B 1 10 ? 54.465 164.543 57.957 1.00 53.15 5 GLY B O 1
ATOM 4180 N N . LEU B 1 11 ? 52.493 164.815 59.042 1.00 50.17 6 LEU B N 1
ATOM 4181 C CA . LEU B 1 11 ? 52.981 164.387 60.346 1.00 48.48 6 LEU B CA 1
ATOM 4182 C C . LEU B 1 11 ? 52.268 163.118 60.780 1.00 50.98 6 LEU B C 1
ATOM 4183 O O . LEU B 1 11 ? 51.043 163.078 60.822 1.00 52.26 6 LEU B O 1
ATOM 4188 N N . GLU B 1 12 ? 53.038 162.075 61.084 1.00 51.82 7 GLU B N 1
ATOM 4189 C CA . GLU B 1 12 ? 52.493 160.815 61.586 1.00 50.57 7 GLU B CA 1
ATOM 4190 C C . GLU B 1 12 ? 52.928 160.613 63.019 1.00 48.41 7 GLU B C 1
ATOM 4191 O O . GLU B 1 12 ? 54.117 160.618 63.313 1.00 47.65 7 GLU B O 1
ATOM 4197 N N . GLY B 1 13 ? 51.960 160.420 63.904 1.00 48.92 8 GLY B N 1
ATOM 4198 C CA . GLY B 1 13 ? 52.213 160.396 65.331 1.00 51.67 8 GLY B CA 1
ATOM 4199 C C . GLY B 1 13 ? 51.142 159.594 66.033 1.00 56.25 8 GLY B C 1
ATOM 4200 O O . GLY B 1 13 ? 50.790 159.851 67.177 1.00 60.49 8 GLY B O 1
ATOM 4201 N N . THR B 1 14 ? 50.641 158.596 65.325 1.00 57.26 9 THR B N 1
ATOM 4202 C CA . THR B 1 14 ? 49.559 157.739 65.785 1.00 57.48 9 THR B CA 1
ATOM 4203 C C . THR B 1 14 ? 49.902 156.815 66.962 1.00 61.78 9 THR B C 1
ATOM 4204 O O . THR B 1 14 ? 49.180 156.762 67.956 1.00 62.27 9 THR B O 1
ATOM 4208 N N . ALA B 1 15 ? 51.005 156.089 66.845 1.00 65.21 10 ALA B N 1
ATOM 4209 C CA . ALA B 1 15 ? 51.383 155.112 67.853 1.00 66.75 10 ALA B CA 1
ATOM 4210 C C . ALA B 1 15 ? 52.790 155.394 68.393 1.00 67.92 10 ALA B C 1
ATOM 4211 O O . ALA B 1 15 ? 52.992 156.373 69.109 1.00 64.50 10 ALA B O 1
ATOM 4213 N N . GLU B 1 16 ? 53.752 154.539 68.038 1.00 71.83 11 GLU B N 1
ATOM 4214 C CA . GLU B 1 16 ? 55.114 154.645 68.555 1.00 75.89 11 GLU B CA 1
ATOM 4215 C C . GLU B 1 16 ? 56.141 155.180 67.529 1.00 72.73 11 GLU B C 1
ATOM 4216 O O . GLU B 1 16 ? 57.232 155.604 67.899 1.00 74.46 11 GLU B O 1
ATOM 4222 N N . LYS B 1 17 ? 55.795 155.169 66.249 1.00 67.03 12 LYS B N 1
ATOM 4223 C CA . LYS B 1 17 ? 56.673 155.745 65.241 1.00 63.78 12 LYS B CA 1
ATOM 4224 C C . LYS B 1 17 ? 56.341 157.222 64.942 1.00 58.26 12 LYS B C 1
ATOM 4225 O O . LYS B 1 17 ? 55.191 157.560 64.690 1.00 58.67 12 LYS B O 1
ATOM 4231 N N . THR B 1 18 ? 57.350 158.091 64.993 1.00 52.56 13 THR B N 1
ATOM 4232 C CA . THR B 1 18 ? 57.216 159.479 64.561 1.00 49.41 13 THR B CA 1
ATOM 4233 C C . THR B 1 18 ? 57.603 159.629 63.095 1.00 48.23 13 THR B C 1
ATOM 4234 O O . THR B 1 18 ? 58.721 159.323 62.723 1.00 50.87 13 THR B O 1
ATOM 4238 N N . GLY B 1 19 ? 56.689 160.106 62.259 1.00 45.25 14 GLY B N 1
ATOM 4239 C CA . GLY B 1 19 ? 56.995 160.292 60.853 1.00 44.65 14 GLY B CA 1
ATOM 4240 C C . GLY B 1 19 ? 56.729 161.693 60.319 1.00 47.89 14 GLY B C 1
ATOM 4241 O O . GLY B 1 19 ? 55.744 162.336 60.657 1.00 47.69 14 GLY B O 1
ATOM 4242 N N . VAL B 1 20 ? 57.621 162.160 59.460 1.00 51.28 15 VAL B N 1
ATOM 4243 C CA . VAL B 1 20 ? 57.425 163.410 58.748 1.00 52.62 15 VAL B CA 1
ATOM 4244 C C . VAL B 1 20 ? 57.593 163.116 57.266 1.00 53.56 15 VAL B C 1
ATOM 4245 O O . VAL B 1 20 ? 58.557 162.457 56.881 1.00 54.16 15 VAL B O 1
ATOM 4249 N N . GLY B 1 21 ? 56.659 163.593 56.444 1.00 52.87 16 GLY B N 1
ATOM 4250 C CA . GLY B 1 21 ? 56.741 163.391 55.007 1.00 53.78 16 GLY B CA 1
ATOM 4251 C C . GLY B 1 21 ? 56.381 164.613 54.173 1.00 55.57 16 GLY B C 1
ATOM 4252 O O . GLY B 1 21 ? 55.515 165.400 54.550 1.00 59.84 16 GLY B O 1
ATOM 4253 N N . ILE B 1 22 ? 57.046 164.779 53.035 1.00 51.00 17 ILE B N 1
ATOM 4254 C CA . ILE B 1 22 ? 56.714 165.855 52.127 1.00 48.81 17 ILE B CA 1
ATOM 4255 C C . ILE B 1 22 ? 56.414 165.229 50.774 1.00 52.92 17 ILE B C 1
ATOM 4256 O O . ILE B 1 22 ? 57.203 164.440 50.252 1.00 56.69 17 ILE B O 1
ATOM 4261 N N . VAL B 1 23 ? 55.252 165.559 50.222 1.00 52.33 18 VAL B N 1
ATOM 4262 C CA . VAL B 1 23 ? 54.778 164.948 48.985 1.00 52.41 18 VAL B CA 1
ATOM 4263 C C . VAL B 1 23 ? 54.171 165.993 48.066 1.00 53.15 18 VAL B C 1
ATOM 4264 O O . VAL B 1 23 ? 53.592 166.977 48.524 1.00 55.30 18 VAL B O 1
ATOM 4268 N N . THR B 1 24 ? 54.307 165.788 46.765 1.00 53.71 19 THR B N 1
ATOM 4269 C CA . THR B 1 24 ? 53.734 166.713 45.797 1.00 58.14 19 THR B CA 1
ATOM 4270 C C . THR B 1 24 ? 52.382 166.177 45.320 1.00 61.48 19 THR B C 1
ATOM 4271 O O . THR B 1 24 ? 52.088 164.994 45.485 1.00 64.33 19 THR B O 1
ATOM 4275 N N . SER B 1 25 ? 51.555 167.037 44.739 1.00 61.39 20 SER B N 1
ATOM 4276 C CA . SER B 1 25 ? 50.231 166.603 44.322 1.00 62.08 20 SER B CA 1
ATOM 4277 C C . SER B 1 25 ? 50.279 165.673 43.119 1.00 63.66 20 SER B C 1
ATOM 4278 O O . SER B 1 25 ? 49.301 165.002 42.834 1.00 66.23 20 SER B O 1
ATOM 4281 N N . ASP B 1 26 ? 51.399 165.632 42.404 1.00 64.49 21 ASP B N 1
ATOM 4282 C CA . ASP B 1 26 ? 51.525 164.669 41.305 1.00 69.26 21 ASP B CA 1
ATOM 4283 C C . ASP B 1 26 ? 52.244 163.384 41.725 1.00 70.54 21 ASP B C 1
ATOM 4284 O O . ASP B 1 26 ? 52.726 162.626 40.882 1.00 72.90 21 ASP B O 1
ATOM 4289 N N . GLY B 1 27 ? 52.315 163.159 43.035 1.00 68.92 22 GLY B N 1
ATOM 4290 C CA . GLY B 1 27 ? 52.669 161.858 43.579 1.00 68.80 22 GLY B CA 1
ATOM 4291 C C . GLY B 1 27 ? 54.128 161.566 43.885 1.00 68.55 22 GLY B C 1
ATOM 4292 O O . GLY B 1 27 ? 54.471 160.427 44.214 1.00 66.94 22 GLY B O 1
ATOM 4293 N N . GLU B 1 28 ? 54.991 162.574 43.774 1.00 67.38 23 GLU B N 1
ATOM 4294 C CA . GLU B 1 28 ? 56.391 162.391 44.125 1.00 64.99 23 GLU B CA 1
ATOM 4295 C C . GLU B 1 28 ? 56.637 162.606 45.616 1.00 61.93 23 GLU B C 1
ATOM 4296 O O . GLU B 1 28 ? 56.249 163.632 46.192 1.00 59.90 23 GLU B O 1
ATOM 4302 N N . VAL B 1 29 ? 57.309 161.649 46.241 1.00 60.88 24 VAL B N 1
ATOM 4303 C CA . VAL B 1 29 ? 57.670 161.813 47.641 1.00 60.07 24 VAL B CA 1
ATOM 4304 C C . VAL B 1 29 ? 59.024 162.503 47.781 1.00 61.54 24 VAL B C 1
ATOM 4305 O O . VAL B 1 29 ? 60.065 161.911 47.516 1.00 61.74 24 VAL B O 1
ATOM 4309 N N . LEU B 1 30 ? 58.993 163.764 48.201 1.00 62.60 25 LEU B N 1
ATOM 4310 C CA . LEU B 1 30 ? 60.204 164.563 48.359 1.00 63.38 25 LEU B CA 1
ATOM 4311 C C . LEU B 1 30 ? 60.973 164.239 49.636 1.00 65.59 25 LEU B C 1
ATOM 4312 O O . LEU B 1 30 ? 62.189 164.388 49.685 1.00 65.99 25 LEU B O 1
ATOM 4317 N N . PHE B 1 31 ? 60.265 163.804 50.674 1.00 65.81 26 PHE B N 1
ATOM 4318 C CA . PHE B 1 31 ? 60.902 163.537 51.959 1.00 63.22 26 PHE B CA 1
ATOM 4319 C C . PHE B 1 31 ? 60.135 162.475 52.743 1.00 61.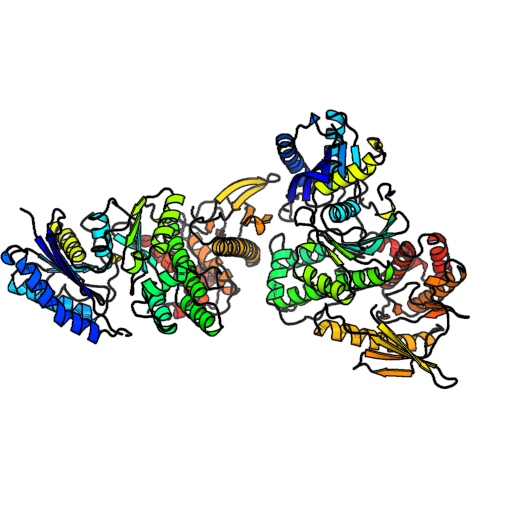60 26 PHE B C 1
ATOM 4320 O O . PHE B 1 31 ? 58.916 162.552 52.844 1.00 61.38 26 PHE B O 1
ATOM 4328 N N . ASN B 1 32 ? 60.838 161.487 53.296 1.00 60.67 27 ASN B N 1
ATOM 4329 C CA . ASN B 1 32 ? 60.186 160.523 54.176 1.00 61.68 27 ASN B CA 1
ATOM 4330 C C . ASN B 1 32 ? 61.106 159.885 55.209 1.00 65.67 27 ASN B C 1
ATOM 4331 O O . ASN B 1 32 ? 61.758 158.893 54.916 1.00 69.51 27 ASN B O 1
ATOM 4336 N N . LYS B 1 33 ? 61.144 160.435 56.419 1.00 65.24 28 LYS B N 1
ATOM 4337 C CA . LYS B 1 33 ? 61.866 159.805 57.530 1.00 66.56 28 LYS B CA 1
ATOM 4338 C C . LYS B 1 33 ? 60.953 159.441 58.701 1.00 64.48 28 LYS B C 1
ATOM 4339 O O . LYS B 1 33 ? 60.083 160.216 59.097 1.00 64.05 28 LYS B O 1
ATOM 4345 N N . THR B 1 34 ? 61.175 158.275 59.287 1.00 62.61 29 THR B N 1
ATOM 4346 C CA . THR B 1 34 ? 60.480 157.945 60.519 1.00 61.29 29 THR B CA 1
ATOM 4347 C C . THR B 1 34 ? 61.463 157.464 61.591 1.00 61.26 29 THR B C 1
ATOM 4348 O O . THR B 1 34 ? 62.337 156.638 61.312 1.00 62.23 29 THR B O 1
ATOM 4352 N N . ILE B 1 35 ? 61.303 157.975 62.814 1.00 59.25 30 ILE B N 1
ATOM 4353 C CA . ILE B 1 35 ? 62.082 157.527 63.967 1.00 58.75 30 ILE B CA 1
ATOM 4354 C C . ILE B 1 35 ? 61.212 156.733 64.937 1.00 62.68 30 ILE B C 1
ATOM 4355 O O . ILE B 1 35 ? 60.188 157.219 65.403 1.00 63.12 30 ILE B O 1
ATOM 4360 N N . MET B 1 36 ? 61.630 155.506 65.234 1.00 67.45 31 MET B N 1
ATOM 4361 C CA . MET B 1 36 ? 60.869 154.619 66.105 1.00 72.60 31 MET B CA 1
ATOM 4362 C C . MET B 1 36 ? 61.308 154.758 67.552 1.00 76.68 31 MET B C 1
ATOM 4363 O O . MET B 1 36 ? 62.450 155.110 67.838 1.00 77.22 31 MET B O 1
ATOM 4368 N N . TYR B 1 37 ? 60.391 154.464 68.461 1.00 79.90 32 TYR B N 1
ATOM 4369 C CA . TYR B 1 37 ? 60.669 154.521 69.889 1.00 83.86 32 TYR B CA 1
ATOM 4370 C C . TYR B 1 37 ? 60.750 153.099 70.465 1.00 86.11 32 TYR B C 1
ATOM 4371 O O . TYR B 1 37 ? 59.817 152.317 70.324 1.00 83.48 32 TYR B O 1
ATOM 4380 N N . LYS B 1 38 ? 61.880 152.764 71.086 1.00 91.77 33 LYS B N 1
ATOM 4381 C CA . LYS B 1 38 ? 62.087 151.425 71.644 1.00 97.12 33 LYS B CA 1
ATOM 4382 C C . LYS B 1 38 ? 62.035 151.392 73.173 1.00 100.37 33 LYS B C 1
ATOM 4383 O O . LYS B 1 38 ? 62.925 151.920 73.836 1.00 101.59 33 LYS B O 1
ATOM 4389 N N . PRO B 1 39 ? 60.993 150.751 73.733 1.00 102.51 34 PRO B N 1
ATOM 4390 C CA . PRO B 1 39 ? 60.748 150.702 75.179 1.00 104.32 34 PRO B CA 1
ATOM 4391 C C . PRO B 1 39 ? 61.769 149.832 75.911 1.00 106.65 34 PRO B C 1
ATOM 4392 O O . PRO B 1 39 ? 61.450 148.690 76.244 1.00 107.76 34 PRO B O 1
ATOM 4396 N N . GLY B 1 43 ? 56.768 146.533 77.700 1.00 107.23 38 GLY B N 1
ATOM 4397 C CA . GLY B 1 43 ? 55.457 147.157 77.673 1.00 106.64 38 GLY B CA 1
ATOM 4398 C C . GLY B 1 43 ? 55.509 148.611 77.240 1.00 105.33 38 GLY B C 1
ATOM 4399 O O . GLY B 1 43 ? 56.487 149.313 77.507 1.00 105.82 38 GLY B O 1
ATOM 4400 N N . ILE B 1 44 ? 54.448 149.068 76.580 1.00 102.68 39 ILE B N 1
ATOM 4401 C CA . ILE B 1 44 ? 54.423 150.407 75.992 1.00 100.38 39 ILE B CA 1
ATOM 4402 C C . ILE B 1 44 ? 53.346 151.299 76.609 1.00 95.60 39 ILE B C 1
ATOM 4403 O O . ILE B 1 44 ? 52.159 150.983 76.535 1.00 96.89 39 ILE B O 1
ATOM 4408 N N . ASN B 1 45 ? 53.750 152.414 77.213 1.00 89.21 40 ASN B N 1
ATOM 4409 C CA . ASN B 1 45 ? 52.767 153.341 77.775 1.00 83.79 40 ASN B CA 1
ATOM 4410 C C . ASN B 1 45 ? 52.713 154.686 77.045 1.00 77.64 40 ASN B C 1
ATOM 4411 O O . ASN B 1 45 ? 53.738 155.221 76.631 1.00 76.92 40 ASN B O 1
ATOM 4416 N N . PRO B 1 46 ? 51.496 155.231 76.904 1.00 71.36 41 PRO B N 1
ATOM 4417 C CA . PRO B 1 46 ? 51.147 156.399 76.101 1.00 67.47 41 PRO B CA 1
ATOM 4418 C C . PRO B 1 46 ? 51.953 157.657 76.395 1.00 64.37 41 PRO B C 1
ATOM 4419 O O . PRO B 1 46 ? 52.351 158.331 75.444 1.00 64.69 41 PRO B O 1
ATOM 4423 N N . ARG B 1 47 ? 52.190 157.987 77.658 1.00 61.59 42 ARG B N 1
ATOM 4424 C CA . ARG B 1 47 ? 52.942 159.208 77.943 1.00 60.72 42 ARG B CA 1
ATOM 4425 C C . ARG B 1 47 ? 54.406 159.116 77.482 1.00 61.31 42 ARG B C 1
ATOM 4426 O O . ARG B 1 47 ? 54.990 160.093 77.027 1.00 61.27 42 ARG B O 1
ATOM 4434 N N . GLU B 1 48 ? 54.996 157.937 77.612 1.00 62.30 43 GLU B N 1
ATOM 4435 C CA . GLU B 1 48 ? 56.358 157.731 77.161 1.00 61.44 43 GLU B CA 1
ATOM 4436 C C . GLU B 1 48 ? 56.372 157.922 75.643 1.00 55.32 43 GLU B C 1
ATOM 4437 O O . GLU B 1 48 ? 57.257 158.601 75.098 1.00 53.32 43 GLU B O 1
ATOM 4443 N N . ALA B 1 49 ? 55.382 157.341 74.962 1.00 50.46 44 ALA B N 1
ATOM 4444 C CA . ALA B 1 49 ? 55.280 157.499 73.516 1.00 49.04 44 ALA B CA 1
ATOM 4445 C C . ALA B 1 49 ? 55.074 158.966 73.089 1.00 49.82 44 ALA B C 1
ATOM 4446 O O . ALA B 1 49 ? 55.706 159.448 72.155 1.00 50.70 44 ALA B O 1
ATOM 4448 N N . ALA B 1 50 ? 54.219 159.692 73.789 1.00 49.02 45 ALA B N 1
ATOM 4449 C CA . ALA B 1 50 ? 54.012 161.088 73.431 1.00 47.98 45 ALA B CA 1
ATOM 4450 C C . ALA B 1 50 ? 55.286 161.898 73.653 1.00 50.87 45 ALA B C 1
ATOM 4451 O O . ALA B 1 50 ? 55.640 162.748 72.835 1.00 52.31 45 ALA B O 1
ATOM 4453 N N . ASP B 1 51 ? 55.985 161.625 74.747 1.00 52.33 46 ASP B N 1
ATOM 4454 C CA . ASP B 1 51 ? 57.250 162.304 75.008 1.00 54.99 46 ASP B CA 1
ATOM 4455 C C . ASP B 1 51 ? 58.250 162.065 73.883 1.00 53.93 46 ASP B C 1
ATOM 4456 O O . ASP B 1 51 ? 58.989 162.979 73.484 1.00 54.01 46 ASP B O 1
ATOM 4461 N N . HIS B 1 52 ? 58.249 160.849 73.346 1.00 51.25 47 HIS B N 1
ATOM 4462 C CA . HIS B 1 52 ? 59.109 160.551 72.220 1.00 51.10 47 HIS B CA 1
ATOM 4463 C C . HIS B 1 52 ? 58.746 161.392 71.003 1.00 51.74 47 HIS B C 1
ATOM 4464 O O . HIS B 1 52 ? 59.630 161.899 70.304 1.00 50.69 47 HIS B O 1
ATOM 4471 N N . HIS B 1 53 ? 57.444 161.537 70.745 1.00 51.68 48 HIS B N 1
ATOM 4472 C CA . HIS B 1 53 ? 56.984 162.377 69.640 1.00 47.86 48 HIS B CA 1
ATOM 4473 C C . HIS B 1 53 ? 57.398 163.838 69.836 1.00 44.06 48 HIS B C 1
ATOM 4474 O O . HIS B 1 53 ? 57.943 164.467 68.932 1.00 42.85 48 HIS B O 1
ATOM 4481 N N . ALA B 1 54 ? 57.158 164.365 71.027 1.00 43.77 49 ALA B N 1
ATOM 4482 C CA . ALA B 1 54 ? 57.511 165.739 71.331 1.00 46.27 49 ALA B CA 1
ATOM 4483 C C . ALA B 1 54 ? 58.978 165.975 71.098 1.00 51.07 49 ALA B C 1
ATOM 4484 O O . ALA B 1 54 ? 59.384 167.083 70.773 1.00 52.62 49 ALA B O 1
ATOM 4486 N N . GLU B 1 55 ? 59.778 164.930 71.280 1.00 53.71 50 GLU B N 1
ATOM 4487 C CA . GLU B 1 55 ? 61.217 165.059 71.132 1.00 56.79 50 GLU B CA 1
ATOM 4488 C C . GLU B 1 55 ? 61.674 164.848 69.693 1.00 56.09 50 GLU B C 1
ATOM 4489 O O . GLU B 1 55 ? 62.641 165.454 69.235 1.00 57.44 50 GLU B O 1
ATOM 4495 N N . THR B 1 56 ? 60.955 164.008 68.969 1.00 53.27 51 THR B N 1
ATOM 4496 C CA . THR B 1 56 ? 61.404 163.600 67.654 1.00 52.94 51 THR B CA 1
ATOM 4497 C C . THR B 1 56 ? 60.836 164.490 66.540 1.00 52.65 51 THR B C 1
ATOM 4498 O O . THR B 1 56 ? 61.471 164.662 65.500 1.00 54.94 51 THR B O 1
ATOM 4502 N N . PHE B 1 57 ? 59.666 165.080 66.752 1.00 48.80 52 PHE B N 1
ATOM 4503 C CA . PHE B 1 57 ? 59.079 165.884 65.682 1.00 46.33 52 PHE B CA 1
ATOM 4504 C C . PHE B 1 57 ? 59.966 167.044 65.245 1.00 44.19 52 PHE B C 1
ATOM 4505 O O . PHE B 1 57 ? 60.205 167.218 64.054 1.00 45.39 52 PHE B O 1
ATOM 4513 N N . PRO B 1 58 ? 60.420 167.872 66.194 1.00 43.50 53 PRO B N 1
ATOM 4514 C CA . PRO B 1 58 ? 61.224 169.004 65.713 1.00 44.46 53 PRO B CA 1
ATOM 4515 C C . PRO B 1 58 ? 62.516 168.583 64.986 1.00 48.05 53 PRO B C 1
ATOM 4516 O O . PRO B 1 58 ? 62.916 169.256 64.033 1.00 49.50 53 PRO B O 1
ATOM 4520 N N . LYS B 1 59 ? 63.139 167.480 65.394 1.00 48.56 54 LYS B N 1
ATOM 4521 C CA . LYS B 1 59 ? 64.315 166.998 64.680 1.00 50.78 54 LYS B CA 1
ATOM 4522 C C . LYS B 1 59 ? 63.985 166.601 63.229 1.00 53.12 54 LYS B C 1
ATOM 4523 O O . LYS B 1 59 ? 64.730 166.933 62.297 1.00 56.32 54 LYS B O 1
ATOM 4529 N N . LEU B 1 60 ? 62.864 165.914 63.033 1.00 51.59 55 LEU B N 1
ATOM 4530 C CA . LEU B 1 60 ? 62.431 165.546 61.688 1.00 52.09 55 LEU B CA 1
ATOM 4531 C C . LEU B 1 60 ? 61.991 166.758 60.838 1.00 51.58 55 LEU B C 1
ATOM 4532 O O . LEU B 1 60 ? 62.210 166.794 59.632 1.00 52.89 55 LEU B O 1
ATOM 4537 N N . ILE B 1 61 ? 61.368 167.746 61.460 1.00 49.16 56 ILE B N 1
ATOM 4538 C CA . ILE B 1 61 ? 60.992 168.948 60.726 1.00 52.15 56 ILE B CA 1
ATOM 4539 C C . ILE B 1 61 ? 62.247 169.748 60.320 1.00 55.31 56 ILE B C 1
ATOM 4540 O O . ILE B 1 61 ? 62.362 170.244 59.192 1.00 55.55 56 ILE B O 1
ATOM 4545 N N . LYS B 1 62 ? 63.199 169.856 61.236 1.00 56.73 57 LYS B N 1
ATOM 4546 C CA . LYS B 1 62 ? 64.475 170.454 60.897 1.00 57.95 57 LYS B CA 1
ATOM 4547 C C . LYS B 1 62 ? 65.023 169.804 59.627 1.00 59.37 57 LYS B C 1
ATOM 4548 O O . LYS B 1 62 ? 65.362 170.500 58.680 1.00 61.39 57 LYS B O 1
ATOM 4554 N N . GLU B 1 63 ? 65.087 168.475 59.596 1.00 58.60 58 GLU B N 1
ATOM 4555 C CA . GLU B 1 63 ? 65.664 167.788 58.446 1.00 61.63 58 GLU B CA 1
ATOM 4556 C C . GLU B 1 63 ? 64.853 167.966 57.172 1.00 60.91 58 GLU B C 1
ATOM 4557 O O . GLU B 1 63 ? 65.400 167.953 56.070 1.00 59.68 58 GLU B O 1
ATOM 4563 N N . ALA B 1 64 ? 63.542 168.106 57.320 1.00 61.25 59 ALA B N 1
ATOM 4564 C CA . ALA B 1 64 ? 62.681 168.308 56.166 1.00 60.19 59 ALA B CA 1
ATOM 4565 C C . ALA B 1 64 ? 62.934 169.693 55.565 1.00 58.79 59 ALA B C 1
ATOM 4566 O O . ALA B 1 64 ? 63.060 169.839 54.343 1.00 56.75 59 ALA B O 1
ATOM 4568 N N . PHE B 1 65 ? 63.025 170.707 56.426 1.00 58.83 60 PHE B N 1
ATOM 4569 C CA . PHE B 1 65 ? 63.270 172.061 55.939 1.00 59.49 60 PHE B CA 1
ATOM 4570 C C . PHE B 1 65 ? 64.675 172.167 55.339 1.00 61.06 60 PHE B C 1
ATOM 4571 O O . PHE B 1 65 ? 64.983 173.107 54.624 1.00 62.17 60 PHE B O 1
ATOM 4579 N N . GLU B 1 66 ? 65.516 171.181 55.618 1.00 62.79 61 GLU B N 1
ATOM 4580 C CA . GLU B 1 66 ? 66.841 171.108 55.017 1.00 66.31 61 GLU B CA 1
ATOM 4581 C C . GLU B 1 66 ? 66.824 170.427 53.654 1.00 67.77 61 GLU B C 1
ATOM 4582 O O . GLU B 1 66 ? 67.858 170.307 53.009 1.00 69.68 61 GLU B O 1
ATOM 4588 N N . VAL B 1 67 ? 65.658 169.960 53.222 1.00 67.51 62 VAL B N 1
ATOM 4589 C CA . VAL B 1 67 ? 65.558 169.228 51.962 1.00 66.86 62 VAL B CA 1
ATOM 4590 C C . VAL B 1 67 ? 64.572 169.903 51.017 1.00 65.63 62 VAL B C 1
ATOM 4591 O O . VAL B 1 67 ? 64.728 169.852 49.790 1.00 65.91 62 VAL B O 1
ATOM 4595 N N . VAL B 1 68 ? 63.560 170.541 51.593 1.00 64.25 63 VAL B N 1
ATOM 4596 C CA . VAL B 1 68 ? 62.654 171.377 50.818 1.00 65.42 63 VAL B CA 1
ATOM 4597 C C . VAL B 1 68 ? 62.386 172.675 51.576 1.00 65.67 63 VAL B C 1
ATOM 4598 O O . VAL B 1 68 ? 62.243 172.663 52.799 1.00 66.22 63 VAL B O 1
ATOM 4602 N N . ASP B 1 69 ? 62.345 173.794 50.861 1.00 67.98 64 ASP B N 1
ATOM 4603 C CA . ASP B 1 69 ? 62.205 175.101 51.509 1.00 70.83 64 ASP B CA 1
ATOM 4604 C C . ASP B 1 69 ? 60.837 175.250 52.167 1.00 66.97 64 ASP B C 1
ATOM 4605 O O . ASP B 1 69 ? 59.824 174.917 51.564 1.00 67.36 64 ASP B O 1
ATOM 4610 N N . LYS B 1 70 ? 60.799 175.758 53.394 1.00 64.74 65 LYS B N 1
ATOM 4611 C CA . LYS B 1 70 ? 59.531 175.822 54.122 1.00 66.83 65 LYS B CA 1
ATOM 4612 C C . LYS B 1 70 ? 58.483 176.728 53.462 1.00 67.95 65 LYS B C 1
ATOM 4613 O O . LYS B 1 70 ? 57.278 176.490 53.584 1.00 67.07 65 LYS B O 1
ATOM 4619 N N . ASN B 1 71 ? 58.944 177.749 52.747 1.00 70.27 66 ASN B N 1
ATOM 4620 C CA . ASN B 1 71 ? 58.042 178.658 52.047 1.00 72.73 66 ASN B CA 1
ATOM 4621 C C . ASN B 1 71 ? 57.247 177.947 50.962 1.00 70.75 66 ASN B C 1
ATOM 4622 O O . ASN B 1 71 ? 56.177 178.405 50.555 1.00 69.62 66 ASN B O 1
ATOM 4627 N N . GLU B 1 72 ? 57.777 176.811 50.520 1.00 70.80 67 GLU B N 1
ATOM 4628 C CA . GLU B 1 72 ? 57.199 176.019 49.442 1.00 72.84 67 GLU B CA 1
ATOM 4629 C C . GLU B 1 72 ? 55.985 175.184 49.863 1.00 71.86 67 GLU B C 1
ATOM 4630 O O . GLU B 1 72 ? 55.142 174.847 49.027 1.00 73.94 67 GLU B O 1
ATOM 4636 N N . ILE B 1 73 ? 55.884 174.829 51.139 1.00 68.46 68 ILE B N 1
ATOM 4637 C CA . ILE B 1 73 ? 54.743 174.022 51.550 1.00 66.98 68 ILE B CA 1
ATOM 4638 C C . ILE B 1 73 ? 53.424 174.830 51.613 1.00 65.29 68 ILE B C 1
ATOM 4639 O O . ILE B 1 73 ? 53.375 175.968 52.102 1.00 62.95 68 ILE B O 1
ATOM 4644 N N . ASP B 1 74 ? 52.366 174.213 51.093 1.00 63.70 69 ASP B N 1
ATOM 4645 C CA . ASP B 1 74 ? 51.076 174.852 50.922 1.00 63.56 69 ASP B CA 1
ATOM 4646 C C . ASP B 1 74 ? 50.063 174.296 51.908 1.00 62.14 69 ASP B C 1
ATOM 4647 O O . ASP B 1 74 ? 49.041 174.914 52.194 1.00 62.96 69 ASP B O 1
ATOM 4652 N N . LEU B 1 75 ? 50.360 173.113 52.422 1.00 59.30 70 LEU B N 1
ATOM 4653 C CA . LEU B 1 75 ? 49.400 172.338 53.175 1.00 56.36 70 LEU B CA 1
ATOM 4654 C C . LEU B 1 75 ? 50.152 171.524 54.194 1.00 55.36 70 LEU B C 1
ATOM 4655 O O . LEU B 1 75 ? 51.166 170.928 53.869 1.00 56.59 70 LEU B O 1
ATOM 4660 N N . ILE B 1 76 ? 49.682 171.513 55.433 1.00 53.36 71 ILE B N 1
ATOM 4661 C CA . ILE B 1 76 ? 50.201 170.536 56.364 1.00 52.66 71 ILE B CA 1
ATOM 4662 C C . ILE B 1 76 ? 49.074 169.592 56.746 1.00 51.09 71 ILE B C 1
ATOM 4663 O O . ILE B 1 76 ? 47.961 170.007 57.055 1.00 50.87 71 ILE B O 1
ATOM 4668 N N . ALA B 1 77 ? 49.370 168.307 56.668 1.00 49.76 72 ALA B N 1
ATOM 4669 C CA . ALA B 1 77 ? 48.422 167.279 57.048 1.00 49.29 72 ALA B CA 1
ATOM 4670 C C . ALA B 1 77 ? 48.939 166.598 58.309 1.00 51.35 72 ALA B C 1
ATOM 4671 O O . ALA B 1 77 ? 50.156 166.465 58.492 1.00 54.99 72 ALA B O 1
ATOM 4673 N N . PHE B 1 78 ? 48.032 166.181 59.188 1.00 47.42 73 PHE B N 1
ATOM 4674 C CA . PHE B 1 78 ? 48.435 165.312 60.286 1.00 47.15 73 PHE B CA 1
ATOM 4675 C C . PHE B 1 78 ? 47.500 164.107 60.493 1.00 49.93 73 PHE B C 1
ATOM 4676 O O . PHE B 1 78 ? 46.317 164.134 60.117 1.00 51.82 73 PHE B O 1
ATOM 4684 N N . SER B 1 79 ? 48.050 163.054 61.094 1.00 48.56 74 SER B N 1
ATOM 4685 C CA . SER B 1 79 ? 47.281 161.880 61.480 1.00 48.19 74 SER B CA 1
ATOM 4686 C C . SER B 1 79 ? 46.321 162.240 62.615 1.00 48.98 74 SER B C 1
ATOM 4687 O O . SER B 1 79 ? 46.720 162.547 63.738 1.00 48.84 74 SER B O 1
ATOM 4690 N N . GLN B 1 80 ? 45.038 162.200 62.310 1.00 48.85 75 GLN B N 1
ATOM 4691 C CA . GLN B 1 80 ? 44.047 162.702 63.227 1.00 47.14 75 GLN B CA 1
ATOM 4692 C C . GLN B 1 80 ? 43.526 161.575 64.106 1.00 45.53 75 GLN B C 1
ATOM 4693 O O . GLN B 1 80 ? 43.054 161.806 65.212 1.00 38.54 75 GLN B O 1
ATOM 4699 N N . GLY B 1 81 ? 43.631 160.354 63.596 1.00 43.97 76 GLY B N 1
ATOM 4700 C CA . GLY B 1 81 ? 43.258 159.166 64.333 1.00 42.85 76 GLY B CA 1
ATOM 4701 C C . GLY B 1 81 ? 43.104 158.068 63.306 1.00 44.76 76 GLY B C 1
ATOM 4702 O O . GLY B 1 81 ? 43.244 158.325 62.106 1.00 45.76 76 GLY B O 1
ATOM 4703 N N . PRO B 1 82 ? 42.839 156.836 63.765 1.00 44.64 77 PRO B N 1
ATOM 4704 C CA . PRO B 1 82 ? 42.758 156.506 65.193 1.00 44.94 77 PRO B CA 1
ATOM 4705 C C . PRO B 1 82 ? 44.141 156.252 65.783 1.00 45.58 77 PRO B C 1
ATOM 4706 O O . PRO B 1 82 ? 45.111 156.122 65.042 1.00 46.99 77 PRO B O 1
ATOM 4710 N N . GLY B 1 83 ? 44.229 156.160 67.101 1.00 43.09 78 GLY B N 1
ATOM 4711 C CA . GLY B 1 83 ? 45.499 155.904 67.747 1.00 40.78 78 GLY B CA 1
ATOM 4712 C C . GLY B 1 83 ? 45.479 156.299 69.205 1.00 44.41 78 GLY B C 1
ATOM 4713 O O . GLY B 1 83 ? 44.442 156.638 69.766 1.00 45.30 78 GLY B O 1
ATOM 4714 N N . LEU B 1 84 ? 46.651 156.281 69.818 1.00 48.07 79 LEU B N 1
ATOM 4715 C CA . LEU B 1 84 ? 46.797 156.640 71.221 1.00 49.07 79 LEU B CA 1
ATOM 4716 C C . LEU B 1 84 ? 46.537 158.122 71.504 1.00 49.07 79 LEU B C 1
ATOM 4717 O O . LEU B 1 84 ? 47.275 158.993 71.052 1.00 50.27 79 LEU B O 1
ATOM 4722 N N . GLY B 1 85 ? 45.490 158.407 72.263 1.00 49.15 80 GLY B N 1
ATOM 4723 C CA . GLY B 1 85 ? 45.177 159.776 72.670 1.00 49.20 80 GLY B CA 1
ATOM 4724 C C . GLY B 1 85 ? 46.338 160.747 72.835 1.00 50.40 80 GLY B C 1
ATOM 4725 O O . GLY B 1 85 ? 46.509 161.675 72.045 1.00 53.45 80 GLY B O 1
ATOM 4726 N N . PRO B 1 86 ? 47.146 160.555 73.877 1.00 48.24 81 PRO B N 1
ATOM 4727 C CA . PRO B 1 86 ? 48.282 161.468 74.096 1.00 47.81 81 PRO B CA 1
ATOM 4728 C C . PRO B 1 86 ? 49.248 161.654 72.900 1.00 48.58 81 PRO B C 1
ATOM 4729 O O . PRO B 1 86 ? 49.716 162.766 72.711 1.00 50.95 81 PRO B O 1
ATOM 4733 N N . SER B 1 87 ? 49.540 160.616 72.123 1.00 46.85 82 SER B N 1
ATOM 4734 C CA . SER B 1 87 ? 50.365 160.768 70.930 1.00 46.98 82 SER B CA 1
ATOM 4735 C C . SER B 1 87 ? 49.686 161.657 69.894 1.00 49.67 82 SER B C 1
ATOM 4736 O O . SER B 1 87 ? 50.308 162.571 69.342 1.00 50.69 82 SER B O 1
ATOM 4739 N N . LEU B 1 88 ? 48.414 161.384 69.617 1.00 49.87 83 LEU B N 1
ATOM 4740 C CA . LEU B 1 88 ? 47.651 162.246 68.728 1.00 49.28 83 LEU B CA 1
ATOM 4741 C C . LEU B 1 88 ? 47.747 163.718 69.164 1.00 49.75 83 LEU B C 1
ATOM 4742 O O . LEU B 1 88 ? 47.985 164.604 68.346 1.00 47.99 83 LEU B O 1
ATOM 4747 N N . ARG B 1 89 ? 47.598 163.977 70.459 1.00 51.58 84 ARG B N 1
ATOM 4748 C CA . ARG B 1 89 ? 47.639 165.355 70.950 1.00 52.33 84 ARG B CA 1
ATOM 4749 C C . ARG B 1 89 ? 48.944 166.057 70.640 1.00 51.79 84 ARG B C 1
ATOM 4750 O O . ARG B 1 89 ? 48.938 167.225 70.278 1.00 53.25 84 ARG B O 1
ATOM 4758 N N . VAL B 1 90 ? 50.058 165.354 70.792 1.00 49.00 85 VAL B N 1
ATOM 4759 C CA . VAL B 1 90 ? 51.354 165.936 70.493 1.00 46.56 85 VAL B CA 1
ATOM 4760 C C . VAL B 1 90 ? 51.480 166.184 68.977 1.00 45.71 85 VAL B C 1
ATOM 4761 O O . VAL B 1 90 ? 52.033 167.188 68.552 1.00 45.39 85 VAL B O 1
ATOM 4765 N N . THR B 1 91 ? 50.943 165.271 68.173 1.00 45.01 86 THR B N 1
ATOM 4766 C CA . THR B 1 91 ? 50.957 165.391 66.720 1.00 44.43 86 THR B CA 1
ATOM 4767 C C . THR B 1 91 ? 50.056 166.546 66.245 1.00 46.81 86 THR B C 1
ATOM 4768 O O . THR B 1 91 ? 50.459 167.387 65.439 1.00 49.26 86 THR B O 1
ATOM 4772 N N . ALA B 1 92 ? 48.837 166.592 66.756 1.00 45.61 87 ALA B N 1
ATOM 4773 C CA . ALA B 1 92 ? 47.985 167.744 66.514 1.00 47.29 87 ALA B CA 1
ATOM 4774 C C . ALA B 1 92 ? 48.670 169.074 66.884 1.00 49.16 87 ALA B C 1
ATOM 4775 O O . ALA B 1 92 ? 48.631 170.018 66.111 1.00 51.54 87 ALA B O 1
ATOM 4777 N N . THR B 1 93 ? 49.301 169.149 68.051 1.00 48.49 88 THR B N 1
ATOM 4778 C CA . THR B 1 93 ? 49.867 170.415 68.520 1.00 49.94 88 THR B CA 1
ATOM 4779 C C . THR B 1 93 ? 50.894 170.957 67.557 1.00 50.20 88 THR B C 1
ATOM 4780 O O . THR B 1 93 ? 50.920 172.157 67.280 1.00 50.05 88 THR B O 1
ATOM 4784 N N . VAL B 1 94 ? 51.756 170.070 67.071 1.00 48.88 89 VAL B N 1
ATOM 4785 C CA . VAL B 1 94 ? 52.854 170.472 66.212 1.00 47.45 89 VAL B CA 1
ATOM 4786 C C . VAL B 1 94 ? 52.332 170.798 64.825 1.00 47.25 89 VAL B C 1
ATOM 4787 O O . VAL B 1 94 ? 52.753 171.775 64.215 1.00 49.76 89 VAL B O 1
ATOM 4791 N N . ALA B 1 95 ? 51.407 169.980 64.338 1.00 44.85 90 ALA B N 1
ATOM 4792 C CA . ALA B 1 95 ? 50.770 170.234 63.056 1.00 46.42 90 ALA B CA 1
ATOM 4793 C C . ALA B 1 95 ? 50.098 171.596 63.029 1.00 46.51 90 ALA B C 1
ATOM 4794 O O . ALA B 1 95 ? 50.209 172.320 62.042 1.00 46.55 90 ALA B O 1
ATOM 4796 N N . ARG B 1 96 ? 49.392 171.934 64.109 1.00 47.81 91 ARG B N 1
ATOM 4797 C CA . ARG B 1 96 ? 48.6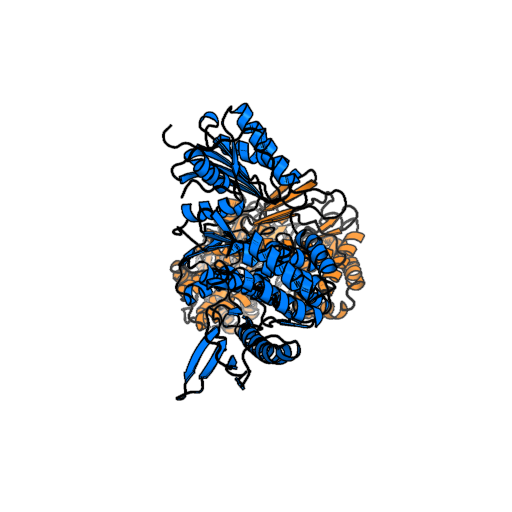69 173.208 64.208 1.00 50.44 91 ARG B CA 1
ATOM 4798 C C . ARG B 1 96 ? 49.615 174.409 64.325 1.00 51.79 91 ARG B C 1
ATOM 4799 O O . ARG B 1 96 ? 49.309 175.497 63.849 1.00 55.89 91 ARG B O 1
ATOM 4807 N N . THR B 1 97 ? 50.755 174.207 64.973 1.00 48.59 92 THR B N 1
ATOM 4808 C CA . THR B 1 97 ? 51.731 175.257 65.122 1.00 48.58 92 THR B CA 1
ATOM 4809 C C . THR B 1 97 ? 52.360 175.538 63.773 1.00 50.95 92 THR B C 1
ATOM 4810 O O . THR B 1 97 ? 52.675 176.687 63.442 1.00 52.72 92 THR B O 1
ATOM 4814 N N . LEU B 1 98 ? 52.538 174.480 62.993 1.00 51.01 93 LEU B N 1
ATOM 4815 C CA . LEU B 1 98 ? 53.016 174.597 61.618 1.00 51.18 93 LEU B CA 1
ATOM 4816 C C . LEU B 1 98 ? 52.031 175.427 60.770 1.00 53.34 93 LEU B C 1
ATOM 4817 O O . LEU B 1 98 ? 52.415 176.389 60.102 1.00 53.98 93 LEU B O 1
ATOM 4822 N N . SER B 1 99 ? 50.757 175.045 60.807 1.00 53.24 94 SER B N 1
ATOM 4823 C CA . SER B 1 99 ? 49.710 175.731 60.057 1.00 53.00 94 SER B CA 1
ATOM 4824 C C . SER B 1 99 ? 49.643 177.231 60.403 1.00 50.39 94 SER B C 1
ATOM 4825 O O . SER B 1 99 ? 49.536 178.077 59.532 1.00 52.05 94 SER B O 1
ATOM 4828 N N . LEU B 1 100 ? 49.708 177.544 61.683 1.00 49.16 95 LEU B N 1
ATOM 4829 C CA . LEU B 1 100 ? 49.714 178.918 62.162 1.00 52.76 95 LEU B CA 1
ATOM 4830 C C . LEU B 1 100 ? 50.901 179.770 61.686 1.00 55.49 95 LEU B C 1
ATOM 4831 O O . LEU B 1 100 ? 50.719 180.859 61.184 1.00 58.60 95 LEU B O 1
ATOM 4836 N N . THR B 1 101 ? 52.118 179.279 61.853 1.00 55.39 96 THR B N 1
ATOM 4837 C CA . THR B 1 101 ? 53.288 180.098 61.596 1.00 58.38 96 THR B CA 1
ATOM 4838 C C . THR B 1 101 ? 53.659 180.199 60.106 1.00 58.70 96 THR B C 1
ATOM 4839 O O . THR B 1 101 ? 54.323 181.143 59.683 1.00 59.57 96 THR B O 1
ATOM 4843 N N . LEU B 1 102 ? 53.234 179.225 59.312 1.00 58.06 97 LEU B N 1
ATOM 4844 C CA . LEU B 1 102 ? 53.453 179.281 57.871 1.00 57.33 97 LEU B CA 1
ATOM 4845 C C . LEU B 1 102 ? 52.212 179.830 57.154 1.00 57.97 97 LEU B C 1
ATOM 4846 O O . LEU B 1 102 ? 52.209 179.988 55.931 1.00 60.35 97 LEU B O 1
ATOM 4851 N N . LYS B 1 103 ? 51.160 180.099 57.925 1.00 54.98 98 LYS B N 1
ATOM 4852 C CA . LYS B 1 103 ? 49.877 180.532 57.389 1.00 53.91 98 LYS B CA 1
ATOM 4853 C C . LYS B 1 103 ? 49.418 179.636 56.219 1.00 52.89 98 LYS B C 1
ATOM 4854 O O . LYS B 1 103 ? 49.060 180.100 55.141 1.00 53.89 98 LYS B O 1
ATOM 4860 N N . LYS B 1 104 ? 49.419 178.328 56.441 1.00 50.67 99 LYS B N 1
ATOM 4861 C CA . LYS B 1 104 ? 48.878 177.417 55.436 1.00 50.21 99 LYS B CA 1
ATOM 4862 C C . LYS B 1 104 ? 47.735 176.593 56.010 1.00 47.98 99 LYS B C 1
ATOM 4863 O O . LYS B 1 104 ? 47.632 176.413 57.219 1.00 42.54 99 LYS B O 1
ATOM 4869 N N . PRO B 1 105 ? 46.853 176.102 55.144 1.00 48.56 100 PRO B N 1
ATOM 4870 C CA . PRO B 1 105 ? 45.738 175.271 55.605 1.00 51.03 100 PRO B CA 1
ATOM 4871 C C . PRO B 1 105 ? 46.177 173.923 56.212 1.00 54.06 100 PRO B C 1
ATOM 4872 O O . PRO B 1 105 ? 47.191 173.355 55.799 1.00 55.97 100 PRO B O 1
ATOM 4876 N N . ILE B 1 106 ? 45.406 173.442 57.189 1.00 54.43 101 ILE B N 1
ATOM 4877 C CA . ILE B 1 106 ? 45.637 172.173 57.876 1.00 51.88 101 ILE B CA 1
ATOM 4878 C C . ILE B 1 106 ? 44.534 171.228 57.475 1.00 52.63 101 ILE B C 1
ATOM 4879 O O . ILE B 1 106 ? 43.392 171.631 57.361 1.00 54.12 101 ILE B O 1
ATOM 4884 N N . ILE B 1 107 ? 44.854 169.958 57.318 1.00 54.13 102 ILE B N 1
ATOM 4885 C CA . ILE B 1 107 ? 43.821 168.960 57.081 1.00 56.49 102 ILE B CA 1
ATOM 4886 C C . ILE B 1 107 ? 44.112 167.713 57.930 1.00 58.82 102 ILE B C 1
ATOM 4887 O O . ILE B 1 107 ? 45.219 167.167 57.900 1.00 61.91 102 ILE B O 1
ATOM 4892 N N . GLY B 1 108 ? 43.127 167.285 58.711 1.00 56.83 103 GLY B N 1
ATOM 4893 C CA . GLY B 1 108 ? 43.281 166.119 59.560 1.00 54.03 103 GLY B CA 1
ATOM 4894 C C . GLY B 1 108 ? 42.970 164.863 58.784 1.00 53.54 103 GLY B C 1
ATOM 4895 O O . GLY B 1 108 ? 42.032 164.829 57.998 1.00 57.75 103 GLY B O 1
ATOM 4896 N N . VAL B 1 109 ? 43.741 163.815 59.013 1.00 50.40 104 VAL B N 1
ATOM 4897 C CA . VAL B 1 109 ? 43.666 162.658 58.136 1.00 51.05 104 VAL B CA 1
ATOM 4898 C C . VAL B 1 109 ? 43.499 161.325 58.860 1.00 53.33 104 VAL B C 1
ATOM 4899 O O . VAL B 1 109 ? 44.116 161.082 59.889 1.00 56.34 104 VAL B O 1
ATOM 4903 N N . ASN B 1 110 ? 42.648 160.467 58.316 1.00 52.68 105 ASN B N 1
ATOM 4904 C CA . ASN B 1 110 ? 42.459 159.132 58.851 1.00 52.22 105 ASN B CA 1
ATOM 4905 C C . ASN B 1 110 ? 43.639 158.224 58.538 1.00 51.51 105 ASN B C 1
ATOM 4906 O O . ASN B 1 110 ? 43.903 157.892 57.379 1.00 51.54 105 ASN B O 1
ATOM 4911 N N . HIS B 1 111 ? 44.321 157.808 59.594 1.00 50.76 106 HIS B N 1
ATOM 4912 C CA . HIS B 1 111 ? 45.502 156.962 59.500 1.00 52.40 106 HIS B CA 1
ATOM 4913 C C . HIS B 1 111 ? 45.299 155.678 58.659 1.00 51.66 106 HIS B C 1
ATOM 4914 O O . HIS B 1 111 ? 46.205 155.237 57.957 1.00 51.09 106 HIS B O 1
ATOM 4921 N N . CYS B 1 112 ? 44.117 155.079 58.719 1.00 51.70 107 CYS B N 1
ATOM 4922 C CA . CYS B 1 112 ? 43.906 153.814 58.011 1.00 51.32 107 CYS B CA 1
ATOM 4923 C C . CYS B 1 112 ? 43.728 154.040 56.524 1.00 53.63 107 CYS B C 1
ATOM 4924 O O . CYS B 1 112 ? 44.346 153.368 55.705 1.00 57.70 107 CYS B O 1
ATOM 4927 N N . ILE B 1 113 ? 42.895 154.999 56.165 1.00 51.11 108 ILE B N 1
ATOM 4928 C CA . ILE B 1 113 ? 42.757 155.330 54.764 1.00 53.31 108 ILE B CA 1
ATOM 4929 C C . ILE B 1 113 ? 44.120 155.743 54.161 1.00 56.69 108 ILE B C 1
ATOM 4930 O O . ILE B 1 113 ? 44.430 155.410 53.013 1.00 58.35 108 ILE B O 1
ATOM 4935 N N . ALA B 1 114 ? 44.941 156.444 54.940 1.00 55.20 109 ALA B N 1
ATOM 4936 C CA . ALA B 1 114 ? 46.293 156.797 54.500 1.00 53.68 109 ALA B CA 1
ATOM 4937 C C . ALA B 1 114 ? 47.155 155.594 54.095 1.00 52.48 109 ALA B C 1
ATOM 4938 O O . ALA B 1 114 ? 47.806 155.629 53.053 1.00 52.60 109 ALA B O 1
ATOM 4940 N N . HIS B 1 115 ? 47.179 154.545 54.915 1.00 50.52 110 HIS B N 1
ATOM 4941 C CA . HIS B 1 115 ? 47.915 153.333 54.555 1.00 50.37 110 HIS B CA 1
ATOM 4942 C C . HIS B 1 115 ? 47.530 152.817 53.155 1.00 52.93 110 HIS B C 1
ATOM 4943 O O . HIS B 1 115 ? 48.400 152.412 52.369 1.00 53.47 110 HIS B O 1
ATOM 4950 N N . ILE B 1 116 ? 46.239 152.825 52.830 1.00 52.72 111 ILE B N 1
ATOM 4951 C CA . ILE B 1 116 ? 45.851 152.285 51.529 1.00 55.03 111 ILE B CA 1
ATOM 4952 C C . ILE B 1 116 ? 46.081 153.221 50.351 1.00 58.65 111 ILE B C 1
ATOM 4953 O O . ILE B 1 116 ? 46.505 152.773 49.287 1.00 61.90 111 ILE B O 1
ATOM 4958 N N . GLU B 1 117 ? 45.856 154.516 50.540 1.00 58.59 112 GLU B N 1
ATOM 4959 C CA . GLU B 1 117 ? 46.154 155.461 49.474 1.00 59.42 112 GLU B CA 1
ATOM 4960 C C . GLU B 1 117 ? 47.636 155.496 49.053 1.00 62.27 112 GLU B C 1
ATOM 4961 O O . GLU B 1 117 ? 47.905 155.628 47.857 1.00 65.78 112 GLU B O 1
ATOM 4967 N N . ILE B 1 118 ? 48.593 155.363 49.981 1.00 61.66 113 ILE B N 1
ATOM 4968 C CA . ILE B 1 118 ? 49.995 155.178 49.537 1.00 64.85 113 ILE B CA 1
ATOM 4969 C C . ILE B 1 118 ? 50.202 153.830 48.896 1.00 67.31 113 ILE B C 1
ATOM 4970 O O . ILE B 1 118 ? 51.075 153.679 48.048 1.00 71.31 113 ILE B O 1
ATOM 4975 N N . GLY B 1 119 ? 49.433 152.843 49.334 1.00 64.02 114 GLY B N 1
ATOM 4976 C CA . GLY B 1 119 ? 49.469 151.548 48.699 1.00 62.06 114 GLY B CA 1
ATOM 4977 C C . GLY B 1 119 ? 49.146 151.699 47.230 1.00 62.86 114 GLY B C 1
ATOM 4978 O O . GLY B 1 119 ? 49.846 151.155 46.378 1.00 64.96 114 GLY B O 1
ATOM 4979 N N . LYS B 1 120 ? 48.094 152.450 46.920 1.00 60.41 115 LYS B N 1
ATOM 4980 C CA . LYS B 1 120 ? 47.671 152.580 45.529 1.00 60.94 115 LYS B CA 1
ATOM 4981 C C . LYS B 1 120 ? 48.660 153.415 44.714 1.00 62.87 115 LYS B C 1
ATOM 4982 O O . LYS B 1 120 ? 48.864 153.170 43.510 1.00 65.48 115 LYS B O 1
ATOM 4988 N N . LEU B 1 121 ? 49.245 154.407 45.388 1.00 59.93 116 LEU B N 1
ATOM 4989 C CA . LEU B 1 121 ? 50.162 155.366 44.791 1.00 59.47 116 LEU B CA 1
ATOM 4990 C C . LEU B 1 121 ? 51.451 154.667 44.447 1.00 62.41 116 LEU B C 1
ATOM 4991 O O . LEU B 1 121 ? 51.971 154.755 43.335 1.00 64.09 116 LEU B O 1
ATOM 4996 N N . THR B 1 122 ? 51.938 153.947 45.438 1.00 63.51 117 THR B N 1
ATOM 4997 C CA . THR B 1 122 ? 53.266 153.392 45.443 1.00 64.98 117 THR B CA 1
ATOM 4998 C C . THR B 1 122 ? 53.267 151.979 44.831 1.00 65.34 117 THR B C 1
ATOM 4999 O O . THR B 1 122 ? 54.280 151.285 44.828 1.00 64.37 117 THR B O 1
ATOM 5003 N N . THR B 1 123 ? 52.127 151.590 44.263 1.00 66.47 118 THR B N 1
ATOM 5004 C CA . THR B 1 123 ? 51.897 150.215 43.831 1.00 68.73 118 THR B CA 1
ATOM 5005 C C . THR B 1 123 ? 51.036 150.144 42.552 1.00 73.01 118 THR B C 1
ATOM 5006 O O . THR B 1 123 ? 50.397 151.134 42.159 1.00 72.86 118 THR B O 1
ATOM 5010 N N . GLU B 1 124 ? 51.043 148.980 41.898 1.00 77.26 119 GLU B N 1
ATOM 5011 C CA . GLU B 1 124 ? 50.179 148.713 40.739 1.00 82.20 119 GLU B CA 1
ATOM 5012 C C . GLU B 1 124 ? 48.691 148.589 41.096 1.00 82.19 119 GLU B C 1
ATOM 5013 O O . GLU B 1 124 ? 47.842 148.558 40.208 1.00 84.90 119 GLU B O 1
ATOM 5019 N N . ALA B 1 125 ? 48.381 148.482 42.386 1.00 78.98 120 ALA B N 1
ATOM 5020 C CA . ALA B 1 125 ? 46.999 148.376 42.835 1.00 78.28 120 ALA B CA 1
ATOM 5021 C C . ALA B 1 125 ? 46.196 149.592 42.386 1.00 80.33 120 ALA B C 1
ATOM 5022 O O . ALA B 1 125 ? 46.751 150.662 42.131 1.00 79.35 120 ALA B O 1
ATOM 5024 N N . GLU B 1 126 ? 44.885 149.422 42.285 1.00 83.02 121 GLU B N 1
ATOM 5025 C CA . GLU B 1 126 ? 44.041 150.469 41.740 1.00 86.65 121 GLU B CA 1
ATOM 5026 C C . GLU B 1 126 ? 42.791 150.622 42.590 1.00 83.79 121 GLU B C 1
ATOM 5027 O O . GLU B 1 126 ? 42.372 151.739 42.890 1.00 84.38 121 GLU B O 1
ATOM 5033 N N . ASP B 1 127 ? 42.215 149.487 42.989 1.00 80.00 122 ASP B N 1
ATOM 5034 C CA . ASP B 1 127 ? 41.000 149.455 43.798 1.00 74.55 122 ASP B CA 1
ATOM 5035 C C . ASP B 1 127 ? 40.979 148.172 44.624 1.00 68.74 122 ASP B C 1
ATOM 5036 O O . ASP B 1 127 ? 40.112 147.320 44.443 1.00 68.53 122 ASP B O 1
ATOM 5041 N N . PRO B 1 128 ? 41.933 148.037 45.553 1.00 64.91 123 PRO B N 1
ATOM 5042 C CA . PRO B 1 128 ? 42.180 146.769 46.242 1.00 63.12 123 PRO B CA 1
ATOM 5043 C C . PRO B 1 128 ? 41.338 146.540 47.490 1.00 60.99 123 PRO B C 1
ATOM 5044 O O . PRO B 1 128 ? 40.889 147.485 48.142 1.00 60.45 123 PRO B O 1
ATOM 5048 N N . LEU B 1 129 ? 41.113 145.263 47.782 1.00 59.62 124 LEU B N 1
ATOM 5049 C CA . LEU B 1 129 ? 40.669 144.816 49.085 1.00 57.05 124 LEU B CA 1
ATOM 5050 C C . LEU B 1 129 ? 41.919 144.868 49.928 1.00 57.30 124 LEU B C 1
ATOM 5051 O O . LEU B 1 129 ? 42.961 144.358 49.527 1.00 58.31 124 LEU B O 1
ATOM 5056 N N . THR B 1 130 ? 41.862 145.492 51.088 1.00 56.06 125 THR B N 1
ATOM 5057 C CA . THR B 1 130 ? 43.105 145.604 51.823 1.00 54.25 125 THR B CA 1
ATOM 5058 C C . THR B 1 130 ? 43.087 145.089 53.273 1.00 52.46 125 THR B C 1
ATOM 5059 O O . THR B 1 130 ? 42.221 145.426 54.071 1.00 51.32 125 THR B O 1
ATOM 5063 N N . LEU B 1 131 ? 44.057 144.235 53.575 1.00 51.60 126 LEU B N 1
ATOM 5064 C CA . LEU B 1 131 ? 44.295 143.769 54.925 1.00 48.50 126 LEU B CA 1
ATOM 5065 C C . LEU B 1 131 ? 45.379 144.620 55.605 1.00 51.28 126 LEU B C 1
ATOM 5066 O O . LEU B 1 131 ? 46.534 144.658 55.164 1.00 54.40 126 LEU B O 1
ATOM 5071 N N . TYR B 1 132 ? 44.988 145.309 56.669 1.00 48.90 127 TYR B N 1
ATOM 5072 C CA . TYR B 1 132 ? 45.886 146.183 57.411 1.00 49.98 127 TYR B CA 1
ATOM 5073 C C . TYR B 1 132 ? 46.234 145.551 58.760 1.00 49.91 127 TYR B C 1
ATOM 5074 O O . TYR B 1 132 ? 45.360 145.236 59.560 1.00 49.57 127 TYR B O 1
ATOM 5083 N N . VAL B 1 133 ? 47.514 145.332 59.002 1.00 50.31 128 VAL B N 1
ATOM 5084 C CA . VAL B 1 133 ? 47.928 144.652 60.223 1.00 51.21 128 VAL B CA 1
ATOM 5085 C C . VAL B 1 133 ? 49.143 145.318 60.870 1.00 52.56 128 VAL B C 1
ATOM 5086 O O . VAL B 1 133 ? 50.169 145.564 60.223 1.00 51.27 128 VAL B O 1
ATOM 5090 N N . SER B 1 134 ? 49.009 145.595 62.160 1.00 54.69 129 SER B N 1
ATOM 5091 C CA . SER B 1 134 ? 50.025 146.319 62.907 1.00 56.07 129 SER B CA 1
ATOM 5092 C C . SER B 1 134 ? 49.939 145.918 64.369 1.00 53.13 129 SER B C 1
ATOM 5093 O O . SER B 1 134 ? 49.276 144.946 64.712 1.00 50.85 129 SER B O 1
ATOM 5096 N N . GLY B 1 135 ? 50.613 146.669 65.226 1.00 52.71 130 GLY B N 1
ATOM 5097 C CA . GLY B 1 135 ? 50.532 146.429 66.646 1.00 54.66 130 GLY B CA 1
ATOM 5098 C C . GLY B 1 135 ? 49.145 146.752 67.174 1.00 57.80 130 GLY B C 1
ATOM 5099 O O . GLY B 1 135 ? 48.668 146.134 68.137 1.00 60.47 130 GLY B O 1
ATOM 5100 N N . GLY B 1 136 ? 48.480 147.711 66.538 1.00 56.61 131 GLY B N 1
ATOM 5101 C CA . GLY B 1 136 ? 47.233 148.214 67.077 1.00 56.71 131 GLY B CA 1
ATOM 5102 C C . GLY B 1 136 ? 46.021 148.018 66.201 1.00 58.84 131 GLY B C 1
ATOM 5103 O O . GLY B 1 136 ? 44.914 148.332 66.603 1.00 61.09 131 GLY B O 1
ATOM 5104 N N . ASN B 1 137 ? 46.217 147.488 65.004 1.00 59.12 132 ASN B N 1
ATOM 5105 C CA . ASN B 1 137 ? 45.107 147.352 64.082 1.00 59.16 132 ASN B CA 1
ATOM 5106 C C . ASN B 1 137 ? 45.180 146.046 63.341 1.00 56.73 132 ASN B C 1
ATOM 5107 O O . ASN B 1 137 ? 46.277 145.570 63.046 1.00 57.81 132 ASN B O 1
ATOM 5112 N N . THR B 1 138 ? 44.016 145.446 63.079 1.00 52.70 133 THR B N 1
ATOM 5113 C CA . THR B 1 138 ? 43.905 144.446 62.019 1.00 49.61 133 THR B CA 1
ATOM 5114 C C . THR B 1 138 ? 42.515 144.464 61.380 1.00 48.28 133 THR B C 1
ATOM 5115 O O . THR B 1 138 ? 41.507 144.149 61.996 1.00 46.23 133 THR B O 1
ATOM 5119 N N . GLN B 1 139 ? 42.472 144.873 60.125 1.00 51.57 134 GLN B N 1
ATOM 5120 C CA . GLN B 1 139 ? 41.209 145.207 59.505 1.00 52.00 134 GLN B CA 1
ATOM 5121 C C . GLN B 1 139 ? 41.261 144.924 58.040 1.00 53.67 134 GLN B C 1
ATOM 5122 O O . GLN B 1 139 ? 42.277 145.193 57.402 1.00 55.58 134 GLN B O 1
ATOM 5128 N N . VAL B 1 140 ? 40.170 144.372 57.515 1.00 53.43 135 VAL B N 1
ATOM 5129 C CA . VAL B 1 140 ? 39.982 144.307 56.077 1.00 56.64 135 VAL B CA 1
ATOM 5130 C C . VAL B 1 140 ? 39.111 145.475 55.669 1.00 58.51 135 VAL B C 1
ATOM 5131 O O . VAL B 1 140 ? 38.031 145.685 56.226 1.00 61.02 135 VAL B O 1
ATOM 5135 N N . ILE B 1 141 ? 39.584 146.227 54.686 1.00 57.83 136 ILE B N 1
ATOM 5136 C CA . ILE B 1 141 ? 38.974 147.489 54.306 1.00 55.71 136 ILE B CA 1
ATOM 5137 C C . ILE B 1 141 ? 38.870 147.539 52.795 1.00 55.10 136 ILE B C 1
ATOM 5138 O O . ILE B 1 141 ? 39.768 147.063 52.085 1.00 55.37 136 ILE B O 1
ATOM 5143 N N . ALA B 1 142 ? 37.760 148.082 52.303 1.00 53.33 137 ALA B N 1
ATOM 5144 C CA . ALA B 1 142 ? 37.545 148.197 50.869 1.00 53.43 137 ALA B CA 1
ATOM 5145 C C . ALA B 1 142 ? 36.679 149.402 50.611 1.00 59.13 137 ALA B C 1
ATOM 5146 O O . ALA B 1 142 ? 35.862 149.762 51.457 1.00 61.37 137 ALA B O 1
ATOM 5148 N N . TYR B 1 143 ? 36.879 150.039 49.457 1.00 61.48 138 TYR B N 1
ATOM 5149 C CA . TYR B 1 143 ? 36.030 151.140 49.029 1.00 61.85 138 TYR B CA 1
ATOM 5150 C C . TYR B 1 143 ? 34.808 150.557 48.327 1.00 62.89 138 TYR B C 1
ATOM 5151 O O . TYR B 1 143 ? 34.889 150.054 47.195 1.00 61.09 138 TYR B O 1
ATOM 5160 N N . VAL B 1 144 ? 33.678 150.569 49.021 1.00 64.94 139 VAL B N 1
ATOM 5161 C CA . VAL B 1 144 ? 32.440 150.140 48.399 1.00 69.10 139 VAL B CA 1
ATOM 5162 C C . VAL B 1 144 ? 31.316 151.051 48.853 1.00 71.31 139 VAL B C 1
ATOM 5163 O O . VAL B 1 144 ? 31.262 151.453 50.027 1.00 70.36 139 VAL B O 1
ATOM 5167 N N . SER B 1 145 ? 30.441 151.390 47.905 1.00 71.91 140 SER B N 1
ATOM 5168 C CA . SER B 1 145 ? 29.307 152.243 48.191 1.00 72.03 140 SER B CA 1
ATOM 5169 C C . SER B 1 145 ? 29.780 153.569 48.800 1.00 68.97 140 SER B C 1
ATOM 5170 O O . SER B 1 145 ? 29.452 153.889 49.937 1.00 66.64 140 SER B O 1
ATOM 5173 N N . LYS B 1 146 ? 30.587 154.307 48.040 1.00 70.44 141 LYS B N 1
ATOM 5174 C CA . LYS B 1 146 ? 30.978 155.693 48.370 1.00 72.60 141 LYS B CA 1
ATOM 5175 C C . LYS B 1 146 ? 31.891 155.923 49.604 1.00 73.23 141 LYS B C 1
ATOM 5176 O O . LYS B 1 146 ? 32.139 157.070 50.003 1.00 71.53 141 LYS B O 1
ATOM 5182 N N . LYS B 1 147 ? 32.406 154.841 50.186 1.00 73.13 142 LYS B N 1
ATOM 5183 C CA . LYS B 1 147 ? 33.149 154.934 51.442 1.00 70.41 142 LYS B CA 1
ATOM 5184 C C . LYS B 1 147 ? 34.082 153.758 51.678 1.00 68.60 142 LYS B C 1
ATOM 5185 O O . LYS B 1 147 ? 33.890 152.691 51.115 1.00 70.43 142 LYS B O 1
ATOM 5191 N N . TYR B 1 148 ? 35.119 153.977 52.483 1.00 66.08 143 TYR B N 1
ATOM 5192 C CA . TYR B 1 148 ? 35.994 152.896 52.922 1.00 63.02 143 TYR B CA 1
ATOM 5193 C C . TYR B 1 148 ? 35.351 152.230 54.119 1.00 61.82 143 TYR B C 1
ATOM 5194 O O . TYR B 1 148 ? 35.154 152.856 55.160 1.00 63.52 143 TYR B O 1
ATOM 5203 N N . ARG B 1 149 ? 35.007 150.964 53.964 1.00 57.82 144 ARG B N 1
ATOM 5204 C CA . ARG B 1 149 ? 34.259 150.278 54.992 1.00 56.32 144 ARG B CA 1
ATOM 5205 C C . ARG B 1 149 ? 35.065 149.089 55.436 1.00 54.28 144 ARG B C 1
ATOM 5206 O O . ARG B 1 149 ? 35.825 148.517 54.643 1.00 55.70 144 ARG B O 1
ATOM 5214 N N . VAL B 1 150 ? 34.934 148.710 56.697 1.00 51.25 145 VAL B N 1
ATOM 5215 C CA . VAL B 1 150 ? 35.597 147.482 57.111 1.00 53.21 145 VAL B CA 1
ATOM 5216 C C . VAL B 1 150 ? 34.703 146.252 56.943 1.00 55.01 145 VAL B C 1
ATOM 5217 O O . VAL B 1 150 ? 33.545 146.226 57.357 1.00 55.08 145 VAL B O 1
ATOM 5221 N N . PHE B 1 151 ? 35.251 145.237 56.300 1.00 55.86 146 PHE B N 1
ATOM 5222 C CA . PHE B 1 151 ? 34.503 144.019 56.078 1.00 57.89 146 PHE B CA 1
ATOM 5223 C C . PHE B 1 151 ? 35.012 142.894 56.958 1.00 58.50 146 PHE B C 1
ATOM 5224 O O . PHE B 1 151 ? 34.642 141.741 56.769 1.00 60.01 146 PHE B O 1
ATOM 5232 N N . GLY B 1 152 ? 35.853 143.235 57.928 1.00 58.23 147 GLY B N 1
ATOM 5233 C CA . GLY B 1 152 ? 36.415 142.244 58.820 1.00 60.95 147 GLY B CA 1
ATOM 5234 C C . GLY B 1 152 ? 37.508 142.843 59.677 1.00 64.48 147 GLY B C 1
ATOM 5235 O O . GLY B 1 152 ? 38.340 143.610 59.185 1.00 67.69 147 GLY B O 1
ATOM 5236 N N . GLU B 1 153 ? 37.505 142.502 60.962 1.00 63.37 148 GLU B N 1
ATOM 5237 C CA . GLU B 1 153 ? 38.473 143.057 61.891 1.00 64.24 148 GLU B CA 1
ATOM 5238 C C . GLU B 1 153 ? 38.585 142.196 63.122 1.00 63.48 148 GLU B C 1
ATOM 5239 O O . GLU B 1 153 ? 37.770 141.314 63.347 1.00 64.47 148 GLU B O 1
ATOM 5245 N N . THR B 1 154 ? 39.600 142.457 63.929 1.00 61.91 149 THR B N 1
ATOM 5246 C CA . THR B 1 154 ? 39.745 141.721 65.168 1.00 59.23 149 THR B CA 1
ATOM 5247 C C . THR B 1 154 ? 38.705 142.162 66.181 1.00 58.42 149 THR B C 1
ATOM 5248 O O . THR B 1 154 ? 38.204 143.286 66.131 1.00 59.58 149 THR B O 1
ATOM 5252 N N . LEU B 1 155 ? 38.393 141.264 67.103 1.00 56.99 150 LEU B N 1
ATOM 5253 C CA . LEU B 1 155 ? 37.374 141.512 68.104 1.00 56.31 150 LEU B CA 1
ATOM 5254 C C . LEU B 1 155 ? 38.013 141.868 69.436 1.00 57.72 150 LEU B C 1
ATOM 5255 O O . LEU B 1 155 ? 37.347 142.349 70.339 1.00 59.58 150 LEU B O 1
ATOM 5260 N N . ASP B 1 156 ? 39.308 141.609 69.565 1.00 58.18 151 ASP B N 1
ATOM 5261 C CA . ASP B 1 156 ? 40.025 141.937 70.787 1.00 58.42 151 ASP B CA 1
ATOM 5262 C C . ASP B 1 156 ? 41.291 142.723 70.472 1.00 56.93 151 ASP B C 1
ATOM 5263 O O . ASP B 1 156 ? 41.250 143.933 70.325 1.00 56.08 151 ASP B O 1
ATOM 5268 N N . ILE B 1 157 ? 42.411 142.028 70.342 1.00 56.17 152 ILE B N 1
ATOM 5269 C CA . ILE B 1 157 ? 43.688 142.686 70.154 1.00 54.88 152 ILE B CA 1
ATOM 5270 C C . ILE B 1 157 ? 44.153 142.509 68.730 1.00 54.89 152 ILE B C 1
ATOM 5271 O O . ILE B 1 157 ? 43.682 141.621 68.031 1.00 56.75 152 ILE B O 1
ATOM 5276 N N . ALA B 1 158 ? 45.084 143.360 68.312 1.00 52.02 153 ALA B N 1
ATOM 5277 C CA . ALA B 1 158 ? 45.637 143.318 66.961 1.00 48.34 153 ALA B CA 1
ATOM 5278 C C . ALA B 1 158 ? 46.663 142.182 66.811 1.00 49.68 153 ALA B C 1
ATOM 5279 O O . ALA B 1 158 ? 47.255 141.713 67.793 1.00 49.29 153 ALA B O 1
ATOM 5281 N N . VAL B 1 159 ? 46.876 141.740 65.580 1.00 49.57 154 VAL B N 1
ATOM 5282 C CA . VAL B 1 159 ? 47.694 140.570 65.378 1.00 50.92 154 VAL B CA 1
ATOM 5283 C C . VAL B 1 159 ? 49.123 140.838 65.881 1.00 53.68 154 VAL B C 1
ATOM 5284 O O . VAL B 1 159 ? 49.799 139.929 66.417 1.00 55.34 154 VAL B O 1
ATOM 5288 N N . GLY B 1 160 ? 49.566 142.085 65.725 1.00 49.35 155 GLY B N 1
ATOM 5289 C CA . GLY B 1 160 ? 50.914 142.457 66.105 1.00 48.97 155 GLY B CA 1
ATOM 5290 C C . GLY B 1 160 ? 51.078 142.445 67.606 1.00 50.12 155 GLY B C 1
ATOM 5291 O O . GLY B 1 160 ? 52.092 141.992 68.156 1.00 47.88 155 GLY B O 1
ATOM 5292 N N . ASN B 1 161 ? 50.049 142.946 68.273 1.00 52.44 156 ASN B N 1
ATOM 5293 C CA . ASN B 1 161 ? 50.042 142.956 69.712 1.00 56.65 156 ASN B CA 1
ATOM 5294 C C . ASN B 1 161 ? 50.092 141.532 70.235 1.00 58.67 156 ASN B C 1
ATOM 5295 O O . ASN B 1 161 ? 50.822 141.236 71.168 1.00 63.22 156 ASN B O 1
ATOM 5300 N N . CYS B 1 162 ? 49.317 140.649 69.620 1.00 55.68 157 CYS B N 1
ATOM 5301 C CA . CYS B 1 162 ? 49.326 139.241 69.982 1.00 54.19 157 CYS B CA 1
ATOM 5302 C C . CYS B 1 162 ? 50.735 138.627 69.904 1.00 55.36 157 CYS B C 1
ATOM 5303 O O . CYS B 1 162 ? 51.175 137.953 70.839 1.00 56.09 157 CYS B O 1
ATOM 5306 N N . LEU B 1 163 ? 51.441 138.853 68.795 1.00 54.37 158 LEU B N 1
ATOM 5307 C CA . LEU B 1 163 ? 52.780 138.295 68.639 1.00 54.67 158 LEU B CA 1
ATOM 5308 C C . LEU B 1 163 ? 53.757 138.862 69.673 1.00 58.76 158 LEU B C 1
ATOM 5309 O O . LEU B 1 163 ? 54.576 138.126 70.231 1.00 58.63 158 LEU B O 1
ATOM 5314 N N . ASP B 1 164 ? 53.653 140.166 69.934 1.00 60.75 159 ASP B N 1
ATOM 5315 C CA . ASP B 1 164 ? 54.490 140.834 70.939 1.00 60.04 159 ASP B CA 1
ATOM 5316 C C . ASP B 1 164 ? 54.285 140.288 72.345 1.00 56.25 159 ASP B C 1
ATOM 5317 O O . ASP B 1 164 ? 55.242 140.120 73.105 1.00 57.28 159 ASP B O 1
ATOM 5322 N N . GLN B 1 165 ? 53.034 140.019 72.695 1.00 51.61 160 GLN B N 1
ATOM 5323 C CA . GLN B 1 165 ? 52.718 139.564 74.039 1.00 50.32 160 GLN B CA 1
ATOM 5324 C C . GLN B 1 165 ? 53.267 138.169 74.280 1.00 50.40 160 GLN B C 1
ATOM 5325 O O . GLN B 1 165 ? 53.697 137.833 75.387 1.00 48.29 160 GLN B O 1
ATOM 5331 N N . PHE B 1 166 ? 53.250 137.360 73.227 1.00 51.31 161 PHE B N 1
ATOM 5332 C CA . PHE B 1 166 ? 53.826 136.034 73.290 1.00 51.52 161 PHE B CA 1
ATOM 5333 C C . PHE B 1 166 ? 55.329 136.137 73.219 1.00 52.95 161 PHE B C 1
ATOM 5334 O O . PHE B 1 166 ? 56.042 135.371 73.859 1.00 54.80 161 PHE B O 1
ATOM 5342 N N . ALA B 1 167 ? 55.816 137.089 72.433 1.00 52.78 162 ALA B N 1
ATOM 5343 C CA . ALA B 1 167 ? 57.237 137.409 72.464 1.00 53.48 162 ALA B CA 1
ATOM 5344 C C . ALA B 1 167 ? 57.681 137.614 73.917 1.00 55.98 162 ALA B C 1
ATOM 5345 O O . ALA B 1 167 ? 58.567 136.920 74.408 1.00 56.95 162 ALA B O 1
ATOM 5347 N N . ARG B 1 168 ? 57.028 138.549 74.598 1.00 56.13 163 ARG B N 1
ATOM 5348 C CA . ARG B 1 168 ? 57.344 138.898 75.973 1.00 59.18 163 ARG B CA 1
ATOM 5349 C C . ARG B 1 168 ? 57.232 137.723 76.930 1.00 57.94 163 ARG B C 1
ATOM 5350 O O . ARG B 1 168 ? 58.055 137.574 77.825 1.00 61.10 163 ARG B O 1
ATOM 5358 N N . TYR B 1 169 ? 56.204 136.898 76.761 1.00 56.67 164 TYR B N 1
ATOM 5359 C CA . TYR B 1 169 ? 55.928 135.796 77.693 1.00 55.73 164 TYR B CA 1
ATOM 5360 C C . TYR B 1 169 ? 57.069 134.792 77.663 1.00 58.38 164 TYR B C 1
ATOM 5361 O O . TYR B 1 169 ? 57.447 134.188 78.672 1.00 57.25 164 TYR B O 1
ATOM 5370 N N . VAL B 1 170 ? 57.621 134.650 76.469 1.00 61.88 165 VAL B N 1
ATOM 5371 C CA . VAL B 1 170 ? 58.580 133.611 76.135 1.00 64.42 165 VAL B CA 1
ATOM 5372 C C . VAL B 1 170 ? 60.017 134.154 76.239 1.00 65.11 165 VAL B C 1
ATOM 5373 O O . VAL B 1 170 ? 60.977 133.549 75.768 1.00 65.81 165 VAL B O 1
ATOM 5377 N N . ASN B 1 171 ? 60.143 135.300 76.894 1.00 64.83 166 ASN B N 1
ATOM 5378 C CA . ASN B 1 171 ? 61.442 135.916 77.155 1.00 70.55 166 ASN B CA 1
ATOM 5379 C C . ASN B 1 171 ? 62.310 136.174 75.914 1.00 70.23 166 ASN B C 1
ATOM 5380 O O . ASN B 1 171 ? 63.522 136.005 75.960 1.00 70.16 166 ASN B O 1
ATOM 5385 N N . LEU B 1 172 ? 61.673 136.597 74.824 1.00 70.50 167 LEU B N 1
ATOM 5386 C CA . LEU B 1 172 ? 62.353 137.042 73.609 1.00 72.64 167 LEU B CA 1
ATOM 5387 C C . LEU B 1 172 ? 62.487 138.562 73.597 1.00 76.48 167 LEU B C 1
ATOM 5388 O O . LEU B 1 172 ? 61.745 139.258 74.294 1.00 74.97 167 LEU B O 1
ATOM 5393 N N . PRO B 1 173 ? 63.444 139.077 72.798 1.00 81.92 168 PRO B N 1
ATOM 5394 C CA . PRO B 1 173 ? 63.705 140.509 72.574 1.00 83.51 168 PRO B CA 1
ATOM 5395 C C . PRO B 1 173 ? 62.507 141.216 71.959 1.00 86.28 168 PRO B C 1
ATOM 5396 O O . PRO B 1 173 ? 61.685 140.549 71.333 1.00 85.53 168 PRO B O 1
ATOM 5400 N N . HIS B 1 174 ? 62.416 142.537 72.118 1.00 90.55 169 HIS B N 1
ATOM 5401 C CA . HIS B 1 174 ? 61.332 143.306 71.500 1.00 93.49 169 HIS B CA 1
ATOM 5402 C C . HIS B 1 174 ? 61.844 144.285 70.443 1.00 94.15 169 HIS B C 1
ATOM 5403 O O . HIS B 1 174 ? 62.853 144.957 70.658 1.00 94.21 169 HIS B O 1
ATOM 5410 N N . PRO B 1 175 ? 61.146 144.372 69.291 1.00 93.44 170 PRO B N 1
ATOM 5411 C CA . PRO B 1 175 ? 59.955 143.595 68.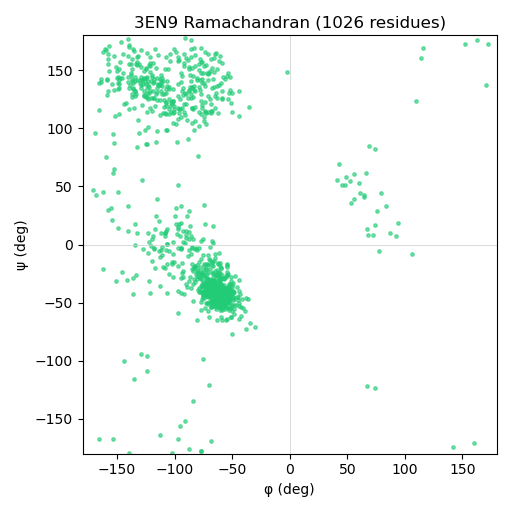903 1.00 90.13 170 PRO B CA 1
ATOM 5412 C C . PRO B 1 175 ? 60.202 142.092 68.709 1.00 87.02 170 PRO B C 1
ATOM 5413 O O . PRO B 1 175 ? 61.184 141.678 68.079 1.00 87.69 170 PRO B O 1
ATOM 5417 N N . GLY B 1 176 ? 59.289 141.285 69.241 1.00 82.06 171 GLY B N 1
ATOM 5418 C CA . GLY B 1 176 ? 59.415 139.841 69.179 1.00 77.12 171 GLY B CA 1
ATOM 5419 C C . GLY B 1 176 ? 59.065 139.263 67.825 1.00 71.13 171 GLY B C 1
ATOM 5420 O O . GLY B 1 176 ? 59.338 138.087 67.552 1.00 70.97 171 GLY B O 1
ATOM 5421 N N . GLY B 1 177 ? 58.463 140.097 66.982 1.00 65.49 172 GLY B N 1
ATOM 5422 C CA . GLY B 1 177 ? 58.080 139.709 65.638 1.00 63.28 172 GLY B CA 1
ATOM 5423 C C . GLY B 1 177 ? 59.082 138.803 64.954 1.00 63.60 172 GLY B C 1
ATOM 5424 O O . GLY B 1 177 ? 58.847 137.599 64.806 1.00 63.45 172 GLY B O 1
ATOM 5425 N N . PRO B 1 178 ? 60.226 139.374 64.549 1.00 63.33 173 PRO B N 1
ATOM 5426 C CA . PRO B 1 178 ? 61.234 138.641 63.776 1.00 62.29 173 PRO B CA 1
ATOM 5427 C C . PRO B 1 178 ? 61.780 137.436 64.519 1.00 61.36 173 PRO B C 1
ATOM 5428 O O . PRO B 1 178 ? 62.191 136.466 63.881 1.00 62.18 173 PRO B O 1
ATOM 5432 N N . TYR B 1 179 ? 61.775 137.487 65.845 1.00 60.15 174 TYR B N 1
ATOM 5433 C CA . TYR B 1 179 ? 62.269 136.369 66.636 1.00 61.29 174 TYR B CA 1
ATOM 5434 C C . TYR B 1 179 ? 61.315 135.167 66.593 1.00 59.30 174 TYR B C 1
ATOM 5435 O O . TYR B 1 179 ? 61.746 134.010 66.565 1.00 56.02 174 TYR B O 1
ATOM 5444 N N . ILE B 1 180 ? 60.018 135.451 66.574 1.00 58.48 175 ILE B N 1
ATOM 5445 C CA . ILE B 1 180 ? 59.024 134.402 66.459 1.00 55.57 175 ILE B CA 1
ATOM 5446 C C . ILE B 1 180 ? 59.057 133.839 65.057 1.00 56.88 175 ILE B C 1
ATOM 5447 O O . ILE B 1 180 ? 59.137 132.634 64.866 1.00 56.34 175 ILE B O 1
ATOM 5452 N N . GLU B 1 181 ? 59.003 134.730 64.071 1.00 59.42 176 GLU B N 1
ATOM 5453 C CA . GLU B 1 181 ? 59.087 134.324 62.679 1.00 59.06 176 GLU B CA 1
ATOM 5454 C C . GLU B 1 181 ? 60.328 133.465 62.455 1.00 60.03 176 GLU B C 1
ATOM 5455 O O . GLU B 1 181 ? 60.261 132.419 61.809 1.00 57.83 176 GLU B O 1
ATOM 5461 N N . GLU B 1 182 ? 61.454 133.901 63.012 1.00 63.25 177 GLU B N 1
ATOM 5462 C CA . GLU B 1 182 ? 62.695 133.137 62.907 1.00 68.22 177 GLU B CA 1
ATOM 5463 C C . GLU B 1 182 ? 62.480 131.711 63.410 1.00 66.77 177 GLU B C 1
ATOM 5464 O O . GLU B 1 182 ? 62.573 130.756 62.646 1.00 68.26 177 GLU B O 1
ATOM 5470 N N . LEU B 1 183 ? 62.179 131.579 64.697 1.00 63.88 178 LEU B N 1
ATOM 5471 C CA . LEU B 1 183 ? 61.922 130.284 65.312 1.00 59.92 178 LEU B CA 1
ATOM 5472 C C . LEU B 1 183 ? 60.858 129.470 64.570 1.00 58.14 178 LEU B C 1
ATOM 5473 O O . LEU B 1 183 ? 60.911 128.250 64.549 1.00 58.42 178 LEU B O 1
ATOM 5478 N N . ALA B 1 184 ? 59.870 130.146 63.994 1.00 55.54 179 ALA B N 1
ATOM 5479 C CA . ALA B 1 184 ? 58.763 129.444 63.370 1.00 54.04 179 ALA B CA 1
ATOM 5480 C C . ALA B 1 184 ? 59.267 128.576 62.220 1.00 56.86 179 ALA B C 1
ATOM 5481 O O . ALA B 1 184 ? 58.783 127.469 61.982 1.00 58.34 179 ALA B O 1
ATOM 5483 N N . ARG B 1 185 ? 60.249 129.102 61.508 1.00 58.07 180 ARG B N 1
ATOM 5484 C CA . ARG B 1 185 ? 60.802 128.430 60.363 1.00 61.49 180 ARG B CA 1
ATOM 5485 C C . ARG B 1 185 ? 61.406 127.087 60.763 1.00 63.30 180 ARG B C 1
ATOM 5486 O O . ARG B 1 185 ? 61.479 126.186 59.940 1.00 66.43 180 ARG B O 1
ATOM 5494 N N . LYS B 1 186 ? 61.806 126.940 62.026 1.00 61.93 181 LYS B N 1
ATOM 5495 C CA . LYS B 1 186 ? 62.426 125.689 62.482 1.00 64.23 181 LYS B CA 1
ATOM 5496 C C . LYS B 1 186 ? 61.470 124.677 63.125 1.00 65.67 181 LYS B C 1
ATOM 5497 O O . LYS B 1 186 ? 61.885 123.574 63.474 1.00 68.16 181 LYS B O 1
ATOM 5503 N N . GLY B 1 187 ? 60.199 125.040 63.271 1.00 65.18 182 GLY B N 1
ATOM 5504 C CA . GLY B 1 187 ? 59.226 124.153 63.887 1.00 65.84 182 GLY B CA 1
ATOM 5505 C C . GLY B 1 187 ? 58.757 123.081 62.931 1.00 68.04 182 GLY B C 1
ATOM 5506 O O . GLY B 1 187 ? 58.877 123.223 61.725 1.00 68.76 182 GLY B O 1
ATOM 5507 N N . LYS B 1 188 ? 58.220 121.992 63.454 1.00 70.97 183 LYS B N 1
ATOM 5508 C CA . LYS B 1 188 ? 57.706 120.961 62.568 1.00 73.15 183 LYS B CA 1
ATOM 5509 C C . LYS B 1 188 ? 56.351 120.403 62.985 1.00 73.23 183 LYS B C 1
ATOM 5510 O O . LYS B 1 188 ? 55.566 119.991 62.140 1.00 76.26 183 LYS B O 1
ATOM 5516 N N . LYS B 1 189 ? 56.065 120.413 64.278 1.00 70.37 184 LYS B N 1
ATOM 5517 C CA . LYS B 1 189 ? 54.771 119.944 64.771 1.00 66.82 184 LYS B CA 1
ATOM 5518 C C . LYS B 1 189 ? 53.769 121.092 64.932 1.00 63.25 184 LYS B C 1
ATOM 5519 O O . LYS B 1 189 ? 54.091 122.128 65.504 1.00 63.86 184 LYS B O 1
ATOM 5525 N N . LEU B 1 190 ? 52.557 120.898 64.419 1.00 60.31 185 LEU B N 1
ATOM 5526 C CA . LEU B 1 190 ? 51.454 121.850 64.602 1.00 55.03 185 LEU B CA 1
ATOM 5527 C C . LEU B 1 190 ? 50.706 121.630 65.920 1.00 52.60 185 LEU B C 1
ATOM 5528 O O . LEU B 1 190 ? 50.119 120.590 66.138 1.00 55.39 185 LEU B O 1
ATOM 5533 N N . VAL B 1 191 ? 50.737 122.612 66.801 1.00 51.52 186 VAL B N 1
ATOM 5534 C CA . VAL B 1 191 ? 50.143 122.477 68.125 1.00 53.12 186 VAL B CA 1
ATOM 5535 C C . VAL B 1 191 ? 48.646 122.782 68.063 1.00 54.42 186 VAL B C 1
ATOM 5536 O O . VAL B 1 191 ? 48.213 123.627 67.286 1.00 53.08 186 VAL B O 1
ATOM 5540 N N . ASP B 1 192 ? 47.854 122.079 68.869 1.00 57.62 187 ASP B N 1
ATOM 5541 C CA . ASP B 1 192 ? 46.414 122.312 68.875 1.00 60.32 187 ASP B CA 1
ATOM 5542 C C . ASP B 1 192 ? 46.087 123.660 69.510 1.00 58.14 187 ASP B C 1
ATOM 5543 O O . ASP B 1 192 ? 46.322 123.876 70.704 1.00 58.73 187 ASP B O 1
ATOM 5548 N N . LEU B 1 193 ? 45.558 124.560 68.686 1.00 53.11 188 LEU B N 1
ATOM 5549 C CA . LEU B 1 193 ? 45.232 125.907 69.100 1.00 51.26 188 LEU B CA 1
ATOM 5550 C C . LEU B 1 193 ? 43.808 126.264 68.658 1.00 51.40 188 LEU B C 1
ATOM 5551 O O . LEU B 1 193 ? 43.294 125.702 67.695 1.00 49.85 188 LEU B O 1
ATOM 5556 N N . PRO B 1 194 ? 43.168 127.210 69.357 1.00 52.99 189 PRO B N 1
ATOM 5557 C CA . PRO B 1 194 ? 41.843 127.670 68.926 1.00 53.05 189 PRO B CA 1
ATOM 5558 C C . PRO B 1 194 ? 41.962 128.402 67.608 1.00 57.51 189 PRO B C 1
ATOM 5559 O O . PRO B 1 194 ? 42.935 129.128 67.415 1.00 58.50 189 PRO B O 1
ATOM 5563 N N . TYR B 1 195 ? 40.977 128.220 66.730 1.00 60.11 190 TYR B N 1
ATOM 5564 C CA . TYR B 1 195 ? 40.870 128.946 65.461 1.00 58.60 190 TYR B CA 1
ATOM 5565 C C . TYR B 1 195 ? 39.483 129.583 65.440 1.00 61.45 190 TYR B C 1
ATOM 5566 O O . TYR B 1 195 ? 38.484 128.940 65.132 1.00 62.31 190 TYR B O 1
ATOM 5575 N N . THR B 1 196 ? 39.431 130.853 65.793 1.00 63.63 191 THR B N 1
ATOM 5576 C CA . THR B 1 196 ? 38.190 131.460 66.220 1.00 68.75 191 THR B CA 1
ATOM 5577 C C . THR B 1 196 ? 37.664 132.520 65.258 1.00 71.35 191 THR B C 1
ATOM 5578 O O . THR B 1 196 ? 38.251 133.594 65.113 1.00 70.02 191 THR B O 1
ATOM 5582 N N . VAL B 1 197 ? 36.544 132.201 64.611 1.00 73.62 192 VAL B N 1
ATOM 5583 C CA . VAL B 1 197 ? 35.893 133.103 63.671 1.00 72.44 192 VAL B CA 1
ATOM 5584 C C . VAL B 1 197 ? 34.470 133.396 64.115 1.00 73.85 192 VAL B C 1
ATOM 5585 O O . VAL B 1 197 ? 33.721 132.485 64.456 1.00 75.88 192 VAL B O 1
ATOM 5589 N N . LYS B 1 198 ? 34.097 134.667 64.120 1.00 73.44 193 LYS B N 1
ATOM 5590 C CA . LYS B 1 198 ? 32.715 135.035 64.397 1.00 74.97 193 LYS B CA 1
ATOM 5591 C C . LYS B 1 198 ? 32.209 136.009 63.337 1.00 76.05 193 LYS B C 1
ATOM 5592 O O . LYS B 1 198 ? 32.436 137.225 63.412 1.00 76.01 193 LYS B O 1
ATOM 5598 N N . GLY B 1 199 ? 31.526 135.446 62.343 1.00 75.15 194 GLY B N 1
ATOM 5599 C CA . GLY B 1 199 ? 31.101 136.191 61.180 1.00 74.97 194 GLY B CA 1
ATOM 5600 C C . GLY B 1 199 ? 32.293 136.452 60.291 1.00 75.00 194 GLY B C 1
ATOM 5601 O O . GLY B 1 199 ? 32.980 135.520 59.872 1.00 75.73 194 GLY B O 1
ATOM 5602 N N . MET B 1 200 ? 32.543 137.725 60.007 1.00 74.99 195 MET B N 1
ATOM 5603 C CA . MET B 1 200 ? 33.698 138.117 59.213 1.00 74.86 195 MET B CA 1
ATOM 5604 C C . MET B 1 200 ? 34.877 138.481 60.110 1.00 73.95 195 MET B C 1
ATOM 5605 O O . MET B 1 200 ? 35.964 138.787 59.626 1.00 74.45 195 MET B O 1
ATOM 5610 N N . ASP B 1 201 ? 34.651 138.444 61.420 1.00 72.68 196 ASP B N 1
ATOM 5611 C CA . ASP B 1 201 ? 35.643 138.899 62.385 1.00 71.69 196 ASP B CA 1
ATOM 5612 C C . ASP B 1 201 ? 36.446 137.747 62.986 1.00 71.39 196 ASP B C 1
ATOM 5613 O O . ASP B 1 201 ? 36.068 136.572 62.864 1.00 72.77 196 ASP B O 1
ATOM 5618 N N . ILE B 1 202 ? 37.555 138.095 63.635 1.00 68.08 197 ILE B N 1
ATOM 5619 C CA . ILE B 1 202 ? 38.408 137.103 64.272 1.00 66.21 197 ILE B CA 1
ATOM 5620 C C . ILE B 1 202 ? 38.835 137.544 65.664 1.00 62.41 197 ILE B C 1
ATOM 5621 O O . ILE B 1 202 ? 38.665 138.696 66.041 1.00 63.17 197 ILE B O 1
ATOM 5626 N N . ALA B 1 203 ? 39.370 136.611 66.434 1.00 60.60 198 ALA B N 1
ATOM 5627 C CA . ALA B 1 203 ? 39.720 136.877 67.820 1.00 62.23 198 ALA B CA 1
ATOM 5628 C C . ALA B 1 203 ? 41.075 136.265 68.137 1.00 62.99 198 ALA B C 1
ATOM 5629 O O . ALA B 1 203 ? 41.377 135.164 67.692 1.00 64.83 198 ALA B O 1
ATOM 5631 N N . PHE B 1 204 ? 41.887 136.977 68.909 1.00 61.21 199 PHE B N 1
ATOM 5632 C CA . PHE B 1 204 ? 43.253 136.538 69.138 1.00 59.44 199 PHE B CA 1
ATOM 5633 C C . PHE B 1 204 ? 43.553 136.223 70.589 1.00 59.04 199 PHE B C 1
ATOM 5634 O O . PHE B 1 204 ? 44.491 135.501 70.897 1.00 60.69 199 PHE B O 1
ATOM 5642 N N . SER B 1 205 ? 42.745 136.760 71.482 1.00 58.01 200 SER B N 1
ATOM 5643 C CA . SER B 1 205 ? 42.993 136.599 72.905 1.00 57.95 200 SER B CA 1
ATOM 5644 C C . SER B 1 205 ? 43.084 135.149 73.357 1.00 54.15 200 SER B C 1
ATOM 5645 O O . SER B 1 205 ? 43.983 134.805 74.103 1.00 56.05 200 SER B O 1
ATOM 5648 N N . GLY B 1 206 ? 42.151 134.309 72.919 1.00 51.63 201 GLY B N 1
ATOM 5649 C CA . GLY B 1 206 ? 42.156 132.897 73.265 1.00 49.70 201 GLY B CA 1
ATOM 5650 C C . GLY B 1 206 ? 43.307 132.155 72.602 1.00 49.57 201 GLY B C 1
ATOM 5651 O O . GLY B 1 206 ? 43.871 131.226 73.169 1.00 49.11 201 GLY B O 1
ATOM 5652 N N . LEU B 1 207 ? 43.650 132.575 71.391 1.00 48.62 202 LEU B N 1
ATOM 5653 C CA . LEU B 1 207 ? 44.813 132.054 70.705 1.00 47.47 202 LEU B CA 1
ATOM 5654 C C . LEU B 1 207 ? 46.068 132.319 71.521 1.00 50.28 202 LEU B C 1
ATOM 5655 O O . LEU B 1 207 ? 46.887 131.414 71.737 1.00 49.91 202 LEU B O 1
ATOM 5660 N N . LEU B 1 208 ? 46.215 133.566 71.970 1.00 49.79 203 LEU B N 1
ATOM 5661 C CA . LEU B 1 208 ? 47.390 133.965 72.737 1.00 50.96 203 LEU B CA 1
ATOM 5662 C C . LEU B 1 208 ? 47.508 133.118 73.992 1.00 53.78 203 LEU B C 1
ATOM 5663 O O . LEU B 1 208 ? 48.562 132.534 74.269 1.00 54.50 203 LEU B O 1
ATOM 5668 N N . THR B 1 209 ? 46.403 133.035 74.730 1.00 53.96 204 THR B N 1
ATOM 5669 C CA . THR B 1 209 ? 46.345 132.264 75.964 1.00 53.99 204 THR B CA 1
ATOM 5670 C C . THR B 1 209 ? 46.726 130.790 75.752 1.00 52.89 204 THR B C 1
ATOM 5671 O O . THR B 1 209 ? 47.478 130.216 76.539 1.00 54.22 204 THR B O 1
ATOM 5675 N N . ALA B 1 210 ? 46.214 130.191 74.683 1.00 49.28 205 ALA B N 1
ATOM 5676 C CA . ALA B 1 210 ? 46.459 128.786 74.407 1.00 49.13 205 ALA B CA 1
ATOM 5677 C C . ALA B 1 210 ? 47.944 128.545 74.148 1.00 50.90 205 ALA B C 1
ATOM 5678 O O . ALA B 1 210 ? 48.533 127.564 74.648 1.00 48.21 205 ALA B O 1
ATOM 5680 N N . ALA B 1 211 ? 48.535 129.454 73.372 1.00 52.44 206 ALA B N 1
ATOM 5681 C CA . ALA B 1 211 ? 49.964 129.433 73.098 1.00 53.77 206 ALA B CA 1
ATOM 5682 C C . ALA B 1 211 ? 50.746 129.513 74.404 1.00 55.12 206 ALA B C 1
ATOM 5683 O O . ALA B 1 211 ? 51.745 128.807 74.602 1.00 52.65 206 ALA B O 1
ATOM 5685 N N . MET B 1 212 ? 50.289 130.398 75.288 1.00 55.83 207 MET B N 1
ATOM 5686 C CA . MET B 1 212 ? 50.966 130.601 76.559 1.00 53.67 207 MET B CA 1
ATOM 5687 C C . MET B 1 212 ? 50.915 129.296 77.347 1.00 53.00 207 MET B C 1
ATOM 5688 O O . MET B 1 212 ? 51.919 128.852 77.929 1.00 52.68 207 MET B O 1
ATOM 5693 N N . ARG B 1 213 ? 49.751 128.658 77.311 1.00 52.21 208 ARG B N 1
ATOM 5694 C CA . ARG B 1 213 ? 49.562 127.439 78.063 1.00 53.62 208 ARG B CA 1
ATOM 5695 C C . ARG B 1 213 ? 50.466 126.360 77.505 1.00 56.75 208 ARG B C 1
ATOM 5696 O O . ARG B 1 213 ? 51.052 125.589 78.256 1.00 60.18 208 ARG B O 1
ATOM 5704 N N . ALA B 1 214 ? 50.616 126.337 76.186 1.00 55.92 209 ALA B N 1
ATOM 5705 C CA . ALA B 1 214 ? 51.438 125.325 75.537 1.00 54.64 209 ALA B CA 1
ATOM 5706 C C . ALA B 1 214 ? 52.911 125.445 75.961 1.00 55.40 209 ALA B C 1
ATOM 5707 O O . ALA B 1 214 ? 53.590 124.443 76.198 1.00 58.21 209 ALA B O 1
ATOM 5709 N N . TYR B 1 215 ? 53.387 126.674 76.072 1.00 52.98 210 TYR B N 1
ATOM 5710 C CA . TYR B 1 215 ? 54.743 126.931 76.499 1.00 55.72 210 TYR B CA 1
ATOM 5711 C C . TYR B 1 215 ? 54.970 126.415 77.922 1.00 58.65 210 TYR B C 1
ATOM 5712 O O . TYR B 1 215 ? 56.022 125.833 78.232 1.00 59.62 210 TYR B O 1
ATOM 5721 N N . ASP B 1 216 ? 53.978 126.619 78.782 1.00 58.12 211 ASP B N 1
ATOM 5722 C CA . ASP B 1 216 ? 54.092 126.210 80.173 1.00 57.81 211 ASP B CA 1
ATOM 5723 C C . ASP B 1 216 ? 54.041 124.701 80.284 1.00 58.17 211 ASP B C 1
ATOM 5724 O O . ASP B 1 216 ? 54.569 124.109 81.236 1.00 59.18 211 ASP B O 1
ATOM 5729 N N . ALA B 1 217 ? 53.434 124.082 79.276 1.00 55.75 212 ALA B N 1
ATOM 5730 C CA . ALA B 1 217 ? 53.147 122.652 79.295 1.00 52.95 212 ALA B CA 1
ATOM 5731 C C . ALA B 1 217 ? 54.305 121.801 78.763 1.00 54.17 212 ALA B C 1
ATOM 5732 O O . ALA B 1 217 ? 54.235 120.565 78.781 1.00 52.97 212 ALA B O 1
ATOM 5734 N N . GLY B 1 218 ? 55.354 122.466 78.278 1.00 56.13 213 GLY B N 1
ATOM 5735 C CA . GLY B 1 218 ? 56.511 121.789 77.707 1.00 57.97 213 GLY B CA 1
ATOM 5736 C C . GLY B 1 218 ? 56.516 121.576 76.193 1.00 57.00 213 GLY B C 1
ATOM 5737 O O . GLY B 1 218 ? 57.245 120.723 75.690 1.00 55.68 213 GLY B O 1
ATOM 5738 N N . GLU B 1 219 ? 55.704 122.324 75.455 1.00 58.50 214 GLU B N 1
ATOM 5739 C CA . GLU B 1 219 ? 55.748 122.237 73.995 1.00 62.27 214 GLU B CA 1
ATOM 5740 C C . GLU B 1 219 ? 56.976 122.974 73.481 1.00 64.68 214 GLU B C 1
ATOM 5741 O O . GLU B 1 219 ? 57.350 124.012 74.019 1.00 65.06 214 GLU B O 1
ATOM 5747 N N . ARG B 1 220 ? 57.603 122.431 72.444 1.00 66.56 215 ARG B N 1
ATOM 5748 C CA . ARG B 1 220 ? 58.801 123.038 71.866 1.00 66.31 215 ARG B CA 1
ATOM 5749 C C . ARG B 1 220 ? 58.543 124.475 71.371 1.00 60.52 215 ARG B C 1
ATOM 5750 O O . ARG B 1 220 ? 57.572 124.744 70.670 1.00 57.48 215 ARG B O 1
ATOM 5758 N N . LEU B 1 221 ? 59.426 125.392 71.742 1.00 60.34 216 LEU B N 1
ATOM 5759 C CA . LEU B 1 221 ? 59.259 126.796 71.396 1.00 61.70 216 LEU B CA 1
ATOM 5760 C C . LEU B 1 221 ? 59.056 127.016 69.890 1.00 64.87 216 LEU B C 1
ATOM 5761 O O . LEU B 1 221 ? 58.151 127.744 69.477 1.00 65.25 216 LEU B O 1
ATOM 5766 N N . GLU B 1 222 ? 59.895 126.378 69.076 1.00 65.75 217 GLU B N 1
ATOM 5767 C CA . GLU B 1 222 ? 59.809 126.508 67.626 1.00 64.30 217 GLU B CA 1
ATOM 5768 C C . GLU B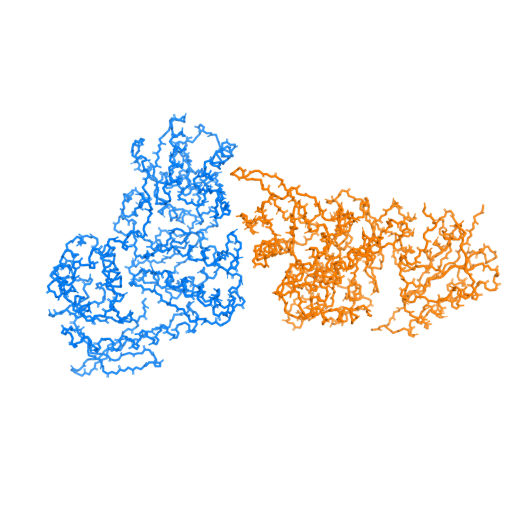 1 222 ? 58.419 126.137 67.147 1.00 63.54 217 GLU B C 1
ATOM 5769 O O . GLU B 1 222 ? 57.852 126.817 66.289 1.00 64.81 217 GLU B O 1
ATOM 5775 N N . ASP B 1 223 ? 57.881 125.054 67.703 1.00 61.46 218 ASP B N 1
ATOM 5776 C CA . ASP B 1 223 ? 56.583 124.533 67.292 1.00 60.51 218 ASP B CA 1
ATOM 5777 C C . ASP B 1 223 ? 55.482 125.513 67.623 1.00 56.51 218 ASP B C 1
ATOM 5778 O O . ASP B 1 223 ? 54.607 125.775 66.798 1.00 53.97 218 ASP B O 1
ATOM 5783 N N . ILE B 1 224 ? 55.535 126.061 68.832 1.00 54.23 219 ILE B N 1
ATOM 5784 C CA . ILE B 1 224 ? 54.512 126.981 69.258 1.00 50.03 219 ILE B CA 1
ATOM 5785 C C . ILE B 1 224 ? 54.582 128.190 68.360 1.00 53.07 219 ILE B C 1
ATOM 5786 O O . ILE B 1 224 ? 53.567 128.647 67.827 1.00 52.86 219 ILE B O 1
ATOM 5791 N N . CYS B 1 225 ? 55.794 128.717 68.200 1.00 54.86 220 CYS B N 1
ATOM 5792 C CA . CYS B 1 225 ? 56.013 129.874 67.343 1.00 52.48 220 CYS B CA 1
ATOM 5793 C C . CYS B 1 225 ? 55.412 129.622 65.980 1.00 52.27 220 CYS B C 1
ATOM 5794 O O . CYS B 1 225 ? 54.582 130.399 65.506 1.00 50.97 220 CYS B O 1
ATOM 5797 N N . TYR B 1 226 ? 55.819 128.512 65.371 1.00 53.45 221 TYR B N 1
ATOM 5798 C CA . TYR B 1 226 ? 55.324 128.123 64.057 1.00 54.52 221 TYR B CA 1
ATOM 5799 C C . TYR B 1 226 ? 53.800 128.079 64.015 1.00 54.74 221 TYR B C 1
ATOM 5800 O O . TYR B 1 226 ? 53.171 128.656 63.137 1.00 55.65 221 TYR B O 1
ATOM 5809 N N . SER B 1 227 ? 53.216 127.390 64.982 1.00 54.06 222 SER B N 1
ATOM 5810 C CA . SER B 1 227 ? 51.778 127.189 65.034 1.00 51.77 222 SER B CA 1
ATOM 5811 C C . SER B 1 227 ? 51.062 128.491 65.270 1.00 54.43 222 SER B C 1
ATOM 5812 O O . SER B 1 227 ? 50.092 128.813 64.582 1.00 58.05 222 SER B O 1
ATOM 5815 N N . LEU B 1 228 ? 51.539 129.231 66.265 1.00 53.47 223 LEU B N 1
ATOM 5816 C CA . LEU B 1 228 ? 51.038 130.567 66.548 1.00 50.55 223 LEU B CA 1
ATOM 5817 C C . LEU B 1 228 ? 50.842 131.338 65.243 1.00 51.04 223 LEU B C 1
ATOM 5818 O O . LEU B 1 228 ? 49.760 131.847 64.984 1.00 53.10 223 LEU B O 1
ATOM 5823 N N . GLN B 1 229 ? 51.888 131.410 64.421 1.00 49.51 224 GLN B N 1
ATOM 5824 C CA . GLN B 1 229 ? 51.810 132.136 63.168 1.00 49.94 224 GLN B CA 1
ATOM 5825 C C . GLN B 1 229 ? 50.800 131.496 62.229 1.00 51.55 224 GLN B C 1
ATOM 5826 O O . GLN B 1 229 ? 50.025 132.194 61.568 1.00 53.45 224 GLN B O 1
ATOM 5832 N N . GLU B 1 230 ? 50.792 130.169 62.179 1.00 50.53 225 GLU B N 1
ATOM 5833 C CA . GLU B 1 230 ? 49.968 129.482 61.200 1.00 52.73 225 GLU B CA 1
ATOM 5834 C C . GLU B 1 230 ? 48.511 129.723 61.453 1.00 54.89 225 GLU B C 1
ATOM 5835 O O . GLU B 1 230 ? 47.760 130.006 60.524 1.00 57.31 225 GLU B O 1
ATOM 5841 N N . TYR B 1 231 ? 48.106 129.615 62.715 1.00 55.26 226 TYR B N 1
ATOM 5842 C CA . TYR B 1 231 ? 46.712 129.822 63.079 1.00 55.07 226 TYR B CA 1
ATOM 5843 C C . TYR B 1 231 ? 46.331 131.284 62.848 1.00 56.40 226 TYR B C 1
ATOM 5844 O O . TYR B 1 231 ? 45.356 131.590 62.158 1.00 57.04 226 TYR B O 1
ATOM 5853 N N . ALA B 1 232 ? 47.118 132.187 63.417 1.00 56.78 227 ALA B N 1
ATOM 5854 C CA . ALA B 1 232 ? 46.839 133.611 63.304 1.00 56.36 227 ALA B CA 1
ATOM 5855 C C . ALA B 1 232 ? 46.797 134.056 61.839 1.00 57.57 227 ALA B C 1
ATOM 5856 O O . ALA B 1 232 ? 45.888 134.786 61.420 1.00 56.75 227 ALA B O 1
ATOM 5858 N N . PHE B 1 233 ? 47.774 133.604 61.054 1.00 56.42 228 PHE B N 1
ATOM 5859 C CA . PHE B 1 233 ? 47.860 134.073 59.683 1.00 54.09 228 PHE B CA 1
ATOM 5860 C C . PHE B 1 233 ? 46.766 133.478 58.809 1.00 54.86 228 PHE B C 1
ATOM 5861 O O . PHE B 1 233 ? 46.196 134.168 57.962 1.00 56.13 228 PHE B O 1
ATOM 5869 N N . SER B 1 234 ? 46.449 132.209 59.033 1.00 53.76 229 SER B N 1
ATOM 5870 C CA . SER B 1 234 ? 45.354 131.578 58.308 1.00 50.82 229 SER B CA 1
ATOM 5871 C C . SER B 1 234 ? 44.045 132.324 58.567 1.00 49.10 229 SER B C 1
ATOM 5872 O O . SER B 1 234 ? 43.319 132.649 57.643 1.00 51.23 229 SER B O 1
ATOM 5875 N N . MET B 1 235 ? 43.757 132.619 59.827 1.00 46.96 230 MET B N 1
ATOM 5876 C CA . MET B 1 235 ? 42.555 133.360 60.161 1.00 49.87 230 MET B CA 1
ATOM 5877 C C . MET B 1 235 ? 42.459 134.691 59.391 1.00 54.51 230 MET B C 1
ATOM 5878 O O . MET B 1 235 ? 41.401 135.025 58.849 1.00 56.82 230 MET B O 1
ATOM 5883 N N . LEU B 1 236 ? 43.549 135.454 59.339 1.00 54.73 231 LEU B N 1
ATOM 5884 C CA . LEU B 1 236 ? 43.549 136.693 58.548 1.00 54.09 231 LEU B CA 1
ATOM 5885 C C . LEU B 1 236 ? 43.339 136.400 57.068 1.00 53.17 231 LEU B C 1
ATOM 5886 O O . LEU B 1 236 ? 42.497 137.016 56.430 1.00 55.22 231 LEU B O 1
ATOM 5891 N N . THR B 1 237 ? 44.107 135.461 56.520 1.00 50.46 232 THR B N 1
ATOM 5892 C CA . THR B 1 237 ? 43.939 135.088 55.126 1.00 51.45 232 THR B CA 1
ATOM 5893 C C . THR B 1 237 ? 42.483 134.719 54.813 1.00 51.87 232 THR B C 1
ATOM 5894 O O . THR B 1 237 ? 41.904 135.221 53.835 1.00 50.42 232 THR B O 1
ATOM 5898 N N . GLU B 1 238 ? 41.877 133.890 55.658 1.00 53.82 233 GLU B N 1
ATOM 5899 C CA . GLU B 1 238 ? 40.480 133.465 55.427 1.00 59.92 233 GLU B CA 1
ATOM 5900 C C . GLU B 1 238 ? 39.411 134.575 55.387 1.00 59.08 233 GLU B C 1
ATOM 5901 O O . GLU B 1 238 ? 38.492 134.512 54.574 1.00 60.83 233 GLU B O 1
ATOM 5907 N N . ILE B 1 239 ? 39.507 135.569 56.265 1.00 56.31 234 ILE B N 1
ATOM 5908 C CA . ILE B 1 239 ? 38.533 136.655 56.239 1.00 56.21 234 ILE B CA 1
ATOM 5909 C C . ILE B 1 239 ? 38.836 137.610 55.102 1.00 58.67 234 ILE B C 1
ATOM 5910 O O . ILE B 1 239 ? 37.945 138.298 54.615 1.00 59.41 234 ILE B O 1
ATOM 5915 N N . THR B 1 240 ? 40.096 137.659 54.682 1.00 60.77 235 THR B N 1
ATOM 5916 C CA . THR B 1 240 ? 40.441 138.416 53.491 1.00 63.36 235 THR B CA 1
ATOM 5917 C C . THR B 1 240 ? 39.808 137.685 52.312 1.00 65.88 235 THR B C 1
ATOM 5918 O O . THR B 1 240 ? 39.106 138.288 51.502 1.00 66.84 235 THR B O 1
ATOM 5922 N N . GLU B 1 241 ? 40.026 136.375 52.237 1.00 66.94 236 GLU B N 1
ATOM 5923 C CA . GLU B 1 241 ? 39.438 135.585 51.158 1.00 68.99 236 GLU B CA 1
ATOM 5924 C C . GLU B 1 241 ? 37.920 135.749 51.100 1.00 67.07 236 GLU B C 1
ATOM 5925 O O . GLU B 1 241 ? 37.350 135.929 50.023 1.00 66.11 236 GLU B O 1
ATOM 5931 N N . ARG B 1 242 ? 37.266 135.675 52.254 1.00 66.20 237 ARG B N 1
ATOM 5932 C CA . ARG B 1 242 ? 35.814 135.792 52.283 1.00 69.12 237 ARG B CA 1
ATOM 5933 C C . ARG B 1 242 ? 35.337 137.191 51.892 1.00 69.74 237 ARG B C 1
ATOM 5934 O O . ARG B 1 242 ? 34.438 137.328 51.080 1.00 70.39 237 ARG B O 1
ATOM 5942 N N . ALA B 1 243 ? 35.940 138.227 52.461 1.00 70.16 238 ALA B N 1
ATOM 5943 C CA . ALA B 1 243 ? 35.599 139.588 52.075 1.00 72.53 238 ALA B CA 1
ATOM 5944 C C . ALA B 1 243 ? 35.647 139.736 50.557 1.00 74.45 238 ALA B C 1
ATOM 5945 O O . ALA B 1 243 ? 34.792 140.382 49.947 1.00 75.67 238 ALA B O 1
ATOM 5947 N N . LEU B 1 244 ? 36.652 139.120 49.954 1.00 74.99 239 LEU B N 1
ATOM 5948 C CA . LEU B 1 244 ? 36.806 139.132 48.512 1.00 77.50 239 LEU B CA 1
ATOM 5949 C C . LEU B 1 244 ? 35.469 138.831 47.841 1.00 82.98 239 LEU B C 1
ATOM 5950 O O . LEU B 1 244 ? 35.137 139.385 46.785 1.00 83.89 239 LEU B O 1
ATOM 5955 N N . ALA B 1 245 ? 34.706 137.943 48.468 1.00 85.16 240 ALA B N 1
ATOM 5956 C CA . ALA B 1 245 ? 33.411 137.548 47.949 1.00 87.48 240 ALA B CA 1
ATOM 5957 C C . ALA B 1 245 ? 32.502 138.747 47.811 1.00 88.30 240 ALA B C 1
ATOM 5958 O O . ALA B 1 245 ? 32.125 139.092 46.703 1.00 89.20 240 ALA B O 1
ATOM 5960 N N . HIS B 1 246 ? 32.139 139.389 48.917 1.00 89.48 241 HIS B N 1
ATOM 5961 C CA . HIS B 1 246 ? 31.173 140.480 48.797 1.00 93.55 241 HIS B CA 1
ATOM 5962 C C . HIS B 1 246 ? 31.729 141.898 48.779 1.00 89.90 241 HIS B C 1
ATOM 5963 O O . HIS B 1 246 ? 31.069 142.846 49.214 1.00 89.08 241 HIS B O 1
ATOM 5970 N N . THR B 1 247 ? 32.933 142.028 48.233 1.00 87.12 242 THR B N 1
ATOM 5971 C CA . THR B 1 247 ? 33.479 143.326 47.878 1.00 84.35 242 THR B CA 1
ATOM 5972 C C . THR B 1 247 ? 33.839 143.322 46.391 1.00 84.82 242 THR B C 1
ATOM 5973 O O . THR B 1 247 ? 34.194 144.348 45.816 1.00 84.97 242 THR B O 1
ATOM 5977 N N . ASN B 1 248 ? 33.733 142.153 45.775 1.00 85.52 243 ASN B N 1
ATOM 5978 C CA . ASN B 1 248 ? 33.965 142.015 44.342 1.00 87.44 243 ASN B CA 1
ATOM 5979 C C . ASN B 1 248 ? 35.165 142.835 43.884 1.00 85.00 243 ASN B C 1
ATOM 5980 O O . ASN B 1 248 ? 35.061 143.677 42.995 1.00 86.98 243 ASN B O 1
ATOM 5985 N N . LYS B 1 249 ? 36.304 142.589 44.513 1.00 80.92 244 LYS B N 1
ATOM 5986 C CA . LYS B 1 249 ? 37.536 143.274 44.162 1.00 78.41 244 LYS B CA 1
ATOM 5987 C C . LYS B 1 249 ? 38.440 142.346 43.360 1.00 78.76 244 LYS B C 1
ATOM 5988 O O . LYS B 1 249 ? 38.229 141.138 43.342 1.00 81.06 244 LYS B O 1
ATOM 5994 N N . GLY B 1 250 ? 39.438 142.910 42.691 1.00 77.01 245 GLY B N 1
ATOM 5995 C CA . GLY B 1 250 ? 40.294 142.124 41.823 1.00 76.35 245 GLY B CA 1
ATOM 5996 C C . GLY B 1 250 ? 41.712 142.009 42.335 1.00 74.85 245 GLY B C 1
ATOM 5997 O O . GLY B 1 250 ? 42.507 141.222 41.817 1.00 74.90 245 GLY B O 1
ATOM 5998 N N . GLU B 1 251 ? 42.038 142.803 43.348 1.00 73.38 246 GLU B N 1
ATOM 5999 C CA . GLU B 1 251 ? 43.338 142.688 44.001 1.00 72.62 246 GLU B CA 1
ATOM 6000 C C . GLU B 1 251 ? 43.257 142.791 45.515 1.00 69.95 246 GLU B C 1
ATOM 6001 O O . GLU B 1 251 ? 42.330 143.383 46.072 1.00 71.66 246 GLU B O 1
ATOM 6007 N N . VAL B 1 252 ? 44.251 142.196 46.164 1.00 64.35 247 VAL B N 1
ATOM 6008 C CA . VAL B 1 252 ? 44.441 142.301 47.598 1.00 56.62 247 VAL B CA 1
ATOM 6009 C C . VAL B 1 252 ? 45.718 143.107 47.833 1.00 53.64 247 VAL B C 1
ATOM 6010 O O . VAL B 1 252 ? 46.700 142.965 47.099 1.00 51.62 247 VAL B O 1
ATOM 6014 N N . MET B 1 253 ? 45.695 143.977 48.835 1.00 54.19 248 MET B N 1
ATOM 6015 C CA . MET B 1 253 ? 46.897 144.713 49.234 1.00 54.65 248 MET B CA 1
ATOM 6016 C C . MET B 1 253 ? 47.187 144.477 50.710 1.00 53.00 248 MET B C 1
ATOM 6017 O O . MET B 1 253 ? 46.281 144.513 51.546 1.00 53.23 248 MET B O 1
ATOM 6022 N N . LEU B 1 254 ? 48.447 144.213 51.031 1.00 51.09 249 LEU B N 1
ATOM 6023 C CA . LEU B 1 254 ? 48.809 143.999 52.417 1.00 49.62 249 LEU B CA 1
ATOM 6024 C C . LEU B 1 254 ? 49.526 145.235 52.905 1.00 52.61 249 LEU B C 1
ATOM 6025 O O . LEU B 1 254 ? 50.395 145.778 52.243 1.00 54.23 249 LEU B O 1
ATOM 6030 N N . VAL B 1 255 ? 49.143 145.686 54.080 1.00 54.01 250 VAL B N 1
ATOM 6031 C CA . VAL B 1 255 ? 49.567 146.981 54.528 1.00 53.75 250 VAL B CA 1
ATOM 6032 C C . VAL B 1 255 ? 49.709 146.967 56.040 1.00 55.25 250 VAL B C 1
ATOM 6033 O O . VAL B 1 255 ? 48.919 146.319 56.727 1.00 56.79 250 VAL B O 1
ATOM 6037 N N . GLY B 1 256 ? 50.734 147.656 56.547 1.00 53.56 251 GLY B N 1
ATOM 6038 C CA . GLY B 1 256 ? 50.988 147.739 57.977 1.00 50.85 251 GLY B CA 1
ATOM 6039 C C . GLY B 1 256 ? 52.306 147.093 58.384 1.00 49.97 251 GLY B C 1
ATOM 6040 O O . GLY B 1 256 ? 52.947 146.390 57.591 1.00 50.11 251 GLY B O 1
ATOM 6041 N N . GLY B 1 257 ? 52.704 147.331 59.630 1.00 47.21 252 GLY B N 1
ATOM 6042 C CA . GLY B 1 257 ? 53.987 146.888 60.127 1.00 48.55 252 GLY B CA 1
ATOM 6043 C C . GLY B 1 257 ? 54.225 145.392 60.030 1.00 49.85 252 GLY B C 1
ATOM 6044 O O . GLY B 1 257 ? 55.341 144.937 59.782 1.00 48.83 252 GLY B O 1
ATOM 6045 N N . VAL B 1 258 ? 53.165 144.622 60.220 1.00 51.49 253 VAL B N 1
ATOM 6046 C CA . VAL B 1 258 ? 53.272 143.178 60.193 1.00 51.61 253 VAL B CA 1
ATOM 6047 C C . VAL B 1 258 ? 53.519 142.605 58.788 1.00 52.31 253 VAL B C 1
ATOM 6048 O O . VAL B 1 258 ? 53.945 141.452 58.652 1.00 53.93 253 VAL B O 1
ATOM 6052 N N . ALA B 1 259 ? 53.254 143.401 57.753 1.00 49.35 254 ALA B N 1
ATOM 6053 C CA . ALA B 1 259 ? 53.413 142.915 56.384 1.00 48.33 254 ALA B CA 1
ATOM 6054 C C . ALA B 1 259 ? 54.846 142.523 56.127 1.00 50.06 254 ALA B C 1
ATOM 6055 O O . ALA B 1 259 ? 55.159 141.970 55.094 1.00 53.65 254 ALA B O 1
ATOM 6057 N N . ALA B 1 260 ? 55.712 142.807 57.083 1.00 49.33 255 ALA B N 1
ATOM 6058 C CA . ALA B 1 260 ? 57.120 142.514 56.940 1.00 51.91 255 ALA B CA 1
ATOM 6059 C C . ALA B 1 260 ? 57.374 141.024 57.053 1.00 54.68 255 ALA B C 1
ATOM 6060 O O . ALA B 1 260 ? 58.405 140.532 56.600 1.00 57.40 255 ALA B O 1
ATOM 6062 N N . ASN B 1 261 ? 56.437 140.313 57.673 1.00 55.07 256 ASN B N 1
ATOM 6063 C CA . ASN B 1 261 ? 56.560 138.874 57.865 1.00 56.61 256 ASN B CA 1
ATOM 6064 C C . ASN B 1 261 ? 56.431 138.160 56.527 1.00 61.31 256 ASN B C 1
ATOM 6065 O O . ASN B 1 261 ? 55.456 138.366 55.803 1.00 62.15 256 ASN B O 1
ATOM 6070 N N . ASN B 1 262 ? 57.425 137.344 56.181 1.00 64.03 257 ASN B N 1
ATOM 6071 C CA . ASN B 1 262 ? 57.439 136.710 54.862 1.00 65.82 257 ASN B CA 1
ATOM 6072 C C . ASN B 1 262 ? 56.382 135.633 54.773 1.00 63.82 257 ASN B C 1
ATOM 6073 O O . ASN B 1 262 ? 55.690 135.513 53.767 1.00 63.88 257 ASN B O 1
ATOM 6078 N N . ARG B 1 263 ? 56.248 134.863 55.842 1.00 61.86 258 ARG B N 1
ATOM 6079 C CA . ARG B 1 263 ? 55.234 133.827 55.885 1.00 59.61 258 ARG B CA 1
ATOM 6080 C C . ARG B 1 263 ? 53.843 134.388 55.617 1.00 58.92 258 ARG B C 1
ATOM 6081 O O . ARG B 1 263 ? 53.056 133.763 54.903 1.00 59.73 258 ARG B O 1
ATOM 6089 N N . LEU B 1 264 ? 53.536 135.558 56.182 1.00 56.32 259 LEU B N 1
ATOM 6090 C CA . LEU B 1 264 ? 52.233 136.179 55.943 1.00 54.91 259 LEU B CA 1
ATOM 6091 C C . LEU B 1 264 ? 52.066 136.631 54.491 1.00 58.17 259 LEU B C 1
ATOM 6092 O O . LEU B 1 264 ? 50.996 136.459 53.910 1.00 58.77 259 LEU B O 1
ATOM 6097 N N . ARG B 1 265 ? 53.118 137.207 53.911 1.00 60.22 260 ARG B N 1
ATOM 6098 C CA . ARG B 1 265 ? 53.096 137.581 52.502 1.00 63.52 260 ARG B CA 1
ATOM 6099 C C . ARG B 1 265 ? 52.961 136.325 51.648 1.00 65.23 260 ARG B C 1
ATOM 6100 O O . ARG B 1 265 ? 52.060 136.229 50.808 1.00 65.85 260 ARG B O 1
ATOM 6108 N N . GLU B 1 266 ? 53.846 135.359 51.885 1.00 66.31 261 GLU B N 1
ATOM 6109 C CA . GLU B 1 266 ? 53.839 134.080 51.167 1.00 67.86 261 GLU B CA 1
ATOM 6110 C C . GLU B 1 266 ? 52.455 133.461 51.157 1.00 64.38 261 GLU B C 1
ATOM 6111 O O . GLU B 1 266 ? 51.971 132.996 50.122 1.00 63.64 261 GLU B O 1
ATOM 6117 N N . MET B 1 267 ? 51.828 133.475 52.327 1.00 62.84 262 MET B N 1
ATOM 6118 C CA . MET B 1 267 ? 50.517 132.880 52.533 1.00 62.30 262 MET B CA 1
ATOM 6119 C C . MET B 1 267 ? 49.419 133.641 51.783 1.00 62.27 262 MET B C 1
ATOM 6120 O O . MET B 1 267 ? 48.649 133.036 51.031 1.00 63.43 262 MET B O 1
ATOM 6125 N N . LEU B 1 268 ? 49.343 134.956 51.990 1.00 59.73 263 LEU B N 1
ATOM 6126 C CA . LEU B 1 268 ? 48.373 135.778 51.261 1.00 59.97 263 LEU B CA 1
ATOM 6127 C C . LEU B 1 268 ? 48.500 135.647 49.750 1.00 63.15 263 LEU B C 1
ATOM 6128 O O . LEU B 1 268 ? 47.493 135.671 49.039 1.00 65.38 263 LEU B O 1
ATOM 6133 N N . LYS B 1 269 ? 49.727 135.552 49.245 1.00 62.07 264 LYS B N 1
ATOM 6134 C CA . LYS B 1 269 ? 49.891 135.411 47.810 1.00 63.06 264 LYS B CA 1
ATOM 6135 C C . LYS B 1 269 ? 49.216 134.130 47.301 1.00 63.90 264 LYS B C 1
ATOM 6136 O O . LYS B 1 269 ? 48.470 134.156 46.317 1.00 64.00 264 LYS B O 1
ATOM 6142 N N . ALA B 1 270 ? 49.471 133.014 47.979 1.00 63.15 265 ALA B N 1
ATOM 6143 C CA . ALA B 1 270 ? 48.929 131.732 47.549 1.00 62.35 265 ALA B CA 1
ATOM 6144 C C . ALA B 1 270 ? 47.413 131.801 47.482 1.00 63.57 265 ALA B C 1
ATOM 6145 O O . ALA B 1 270 ? 46.798 131.277 46.551 1.00 65.10 265 ALA B O 1
ATOM 6147 N N . MET B 1 271 ? 46.814 132.457 48.468 1.00 63.92 266 MET B N 1
ATOM 6148 C CA . MET B 1 271 ? 45.365 132.646 48.493 1.00 65.41 266 MET B CA 1
ATOM 6149 C C . MET B 1 271 ? 44.897 133.394 47.254 1.00 69.26 266 MET B C 1
ATOM 6150 O O . MET B 1 271 ? 43.923 133.011 46.620 1.00 70.94 266 MET B O 1
ATOM 6155 N N . CYS B 1 272 ? 45.613 134.447 46.895 1.00 72.12 267 CYS B N 1
ATOM 6156 C CA . CYS B 1 272 ? 45.231 135.257 45.746 1.00 74.76 267 CYS B CA 1
ATOM 6157 C C . CYS B 1 272 ? 45.453 134.492 44.464 1.00 77.90 267 CYS B C 1
ATOM 6158 O O . CYS B 1 272 ? 44.713 134.649 43.503 1.00 80.14 267 CYS B O 1
ATOM 6161 N N . GLU B 1 273 ? 46.484 133.663 44.447 1.00 80.53 268 GLU B N 1
ATOM 6162 C CA . GLU B 1 273 ? 46.745 132.826 43.291 1.00 84.04 268 GLU B CA 1
ATOM 6163 C C . GLU B 1 273 ? 45.619 131.825 43.097 1.00 83.92 268 GLU B C 1
ATOM 6164 O O . GLU B 1 273 ? 45.371 131.379 41.985 1.00 84.89 268 GLU B O 1
ATOM 6170 N N . GLY B 1 274 ? 44.932 131.477 44.178 1.00 84.06 269 GLY B N 1
ATOM 6171 C CA . GLY B 1 274 ? 43.826 130.539 44.097 1.00 86.12 269 GLY B CA 1
ATOM 6172 C C . GLY B 1 274 ? 42.489 131.178 43.754 1.00 88.27 269 GLY B C 1
ATOM 6173 O O . GLY B 1 274 ? 41.494 130.491 43.516 1.00 90.26 269 GLY B O 1
ATOM 6174 N N . GLN B 1 275 ? 42.459 132.501 43.732 1.00 87.30 270 GLN B N 1
ATOM 6175 C CA . GLN B 1 275 ? 41.234 133.220 43.435 1.00 86.36 270 GLN B CA 1
ATOM 6176 C C . GLN B 1 275 ? 41.443 134.072 42.194 1.00 86.30 270 GLN B C 1
ATOM 6177 O O . GLN B 1 275 ? 40.566 134.838 41.796 1.00 86.51 270 GLN B O 1
ATOM 6183 N N . ASN B 1 276 ? 42.616 133.934 41.583 1.00 85.98 271 ASN B N 1
ATOM 6184 C CA . ASN B 1 276 ? 42.869 134.582 40.309 1.00 87.50 271 ASN B CA 1
ATOM 6185 C C . ASN B 1 276 ? 42.848 136.103 40.466 1.00 84.07 271 ASN B C 1
ATOM 6186 O O . ASN B 1 276 ? 42.309 136.826 39.628 1.00 84.88 271 ASN B O 1
ATOM 6191 N N . VAL B 1 277 ? 43.435 136.584 41.557 1.00 80.00 272 VAL B N 1
ATOM 6192 C CA . VAL B 1 277 ? 43.469 138.018 41.836 1.00 75.06 272 VAL B CA 1
ATOM 6193 C C . VAL B 1 277 ? 44.883 138.498 42.146 1.00 73.09 272 VAL B C 1
ATOM 6194 O O . VAL B 1 277 ? 45.730 137.728 42.608 1.00 72.01 272 VAL B O 1
ATOM 6198 N N . ASP B 1 278 ? 45.136 139.771 41.866 1.00 72.27 273 ASP B N 1
ATOM 6199 C CA . ASP B 1 278 ? 46.449 140.360 42.089 1.00 72.77 273 ASP B CA 1
ATOM 6200 C C . ASP B 1 278 ? 46.770 140.524 43.565 1.00 71.43 273 ASP B C 1
ATOM 6201 O O . ASP B 1 278 ? 45.881 140.783 44.382 1.00 71.89 273 ASP B O 1
ATOM 6206 N N . PHE B 1 279 ? 48.049 140.401 43.900 1.00 68.87 274 PHE B N 1
ATOM 6207 C CA . PHE B 1 279 ? 48.487 140.678 45.261 1.00 66.08 274 PHE B CA 1
ATOM 6208 C C . PHE B 1 279 ? 49.571 141.771 45.341 1.00 66.83 274 PHE B C 1
ATOM 6209 O O . PHE B 1 279 ? 50.579 141.734 44.635 1.00 66.45 274 PHE B O 1
ATOM 6217 N N . TYR B 1 280 ? 49.360 14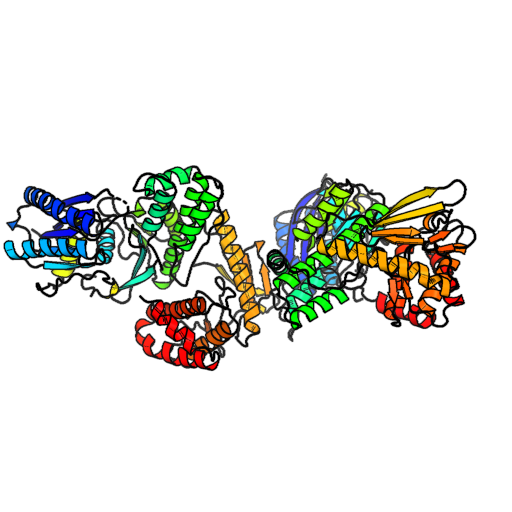2.743 46.216 1.00 66.24 275 TYR B N 1
ATOM 6218 C CA . TYR B 1 280 ? 50.262 143.876 46.269 1.00 67.09 275 TYR B CA 1
ATOM 6219 C C . TYR B 1 280 ? 50.741 144.164 47.690 1.00 66.20 275 TYR B C 1
ATOM 6220 O O . TYR B 1 280 ? 49.979 144.045 48.651 1.00 64.77 275 TYR B O 1
ATOM 6229 N N . VAL B 1 281 ? 52.014 144.531 47.806 1.00 65.84 276 VAL B N 1
ATOM 6230 C CA . VAL B 1 281 ? 52.592 144.976 49.067 1.00 64.93 276 VAL B CA 1
ATOM 6231 C C . VAL B 1 281 ? 53.567 146.102 48.796 1.00 66.02 276 VAL B C 1
ATOM 6232 O O . VAL B 1 281 ? 54.530 145.925 48.044 1.00 70.15 276 VAL B O 1
ATOM 6236 N N . PRO B 1 282 ? 53.326 147.258 49.418 1.00 60.22 277 PRO B N 1
ATOM 6237 C CA . PRO B 1 282 ? 54.086 148.493 49.213 1.00 60.03 277 PRO B CA 1
ATOM 6238 C C . PRO B 1 282 ? 55.521 148.353 49.695 1.00 61.91 277 PRO B C 1
ATOM 6239 O O . PRO B 1 282 ? 55.807 147.451 50.479 1.00 64.43 277 PRO B O 1
ATOM 6243 N N . PRO B 1 283 ? 56.421 149.224 49.215 1.00 60.67 278 PRO B N 1
ATOM 6244 C CA . PRO B 1 283 ? 57.805 149.279 49.703 1.00 61.20 278 PRO B CA 1
ATOM 6245 C C . PRO B 1 283 ? 57.826 149.541 51.195 1.00 64.07 278 PRO B C 1
ATOM 6246 O O . PRO B 1 283 ? 56.976 150.285 51.686 1.00 62.89 278 PRO B O 1
ATOM 6250 N N . LYS B 1 284 ? 58.780 148.940 51.901 1.00 67.76 279 LYS B N 1
ATOM 6251 C CA . LYS B 1 284 ? 58.847 149.063 53.353 1.00 69.16 279 LYS B CA 1
ATOM 6252 C C . LYS B 1 284 ? 58.558 150.472 53.884 1.00 66.49 279 LYS B C 1
ATOM 6253 O O . LYS B 1 284 ? 57.775 150.630 54.820 1.00 65.33 279 LYS B O 1
ATOM 6259 N N . GLU B 1 285 ? 59.168 151.495 53.293 1.00 65.94 280 GLU B N 1
ATOM 6260 C CA . GLU B 1 285 ? 59.016 152.844 53.835 1.00 66.32 280 GLU B CA 1
ATOM 6261 C C . GLU B 1 285 ? 57.585 153.387 53.749 1.00 64.15 280 GLU B C 1
ATOM 6262 O O . GLU B 1 285 ? 57.288 154.438 54.294 1.00 64.97 280 GLU B O 1
ATOM 6268 N N . PHE B 1 286 ? 56.704 152.671 53.069 1.00 61.54 281 PHE B N 1
ATOM 6269 C CA . PHE B 1 286 ? 55.322 153.102 52.941 1.00 59.89 281 PHE B CA 1
ATOM 6270 C C . PHE B 1 286 ? 54.383 152.050 53.477 1.00 59.91 281 PHE B C 1
ATOM 6271 O O . PHE B 1 286 ? 53.172 152.183 53.413 1.00 60.10 281 PHE B O 1
ATOM 6279 N N . CYS B 1 287 ? 54.951 150.984 53.997 1.00 59.30 282 CYS B N 1
ATOM 6280 C CA . CYS B 1 287 ? 54.142 149.895 54.461 1.00 56.84 282 CYS B CA 1
ATOM 6281 C C . CYS B 1 287 ? 53.791 150.087 55.916 1.00 53.36 282 CYS B C 1
ATOM 6282 O O . CYS B 1 287 ? 52.720 149.708 56.355 1.00 55.56 282 CYS B O 1
ATOM 6285 N N . GLY B 1 288 ? 54.705 150.678 56.665 1.00 50.00 283 GLY B N 1
ATOM 6286 C CA . GLY B 1 288 ? 54.512 150.862 58.083 1.00 48.10 283 GLY B CA 1
ATOM 6287 C C . GLY B 1 288 ? 54.126 152.301 58.302 1.00 50.12 283 GLY B C 1
ATOM 6288 O O . GLY B 1 288 ? 54.011 153.053 57.337 1.00 49.61 283 GLY B O 1
ATOM 6289 N N . ASP B 1 289 ? 53.913 152.683 59.559 1.00 53.07 284 ASP B N 1
ATOM 6290 C CA . ASP B 1 289 ? 53.626 154.074 59.885 1.00 55.97 284 ASP B CA 1
ATOM 6291 C C . ASP B 1 289 ? 54.706 155.003 59.313 1.00 55.02 284 ASP B C 1
ATOM 6292 O O . ASP B 1 289 ? 55.905 154.830 59.570 1.00 53.35 284 ASP B O 1
ATOM 6297 N N . ASN B 1 290 ? 54.268 155.980 58.529 1.00 53.23 285 ASN B N 1
ATOM 6298 C CA . ASN B 1 290 ? 55.171 156.946 57.946 1.00 52.75 285 ASN B CA 1
ATOM 6299 C C . ASN B 1 290 ? 54.422 158.243 57.695 1.00 53.12 285 ASN B C 1
ATOM 6300 O O . ASN B 1 290 ? 53.195 158.247 57.645 1.00 53.13 285 ASN B O 1
ATOM 6305 N N . GLY B 1 291 ? 55.162 159.331 57.505 1.00 53.09 286 GLY B N 1
ATOM 6306 C CA . GLY B 1 291 ? 54.562 160.635 57.279 1.00 51.67 286 GLY B CA 1
ATOM 6307 C C . GLY B 1 291 ? 54.168 160.944 55.844 1.00 51.34 286 GLY B C 1
ATOM 6308 O O . GLY B 1 291 ? 53.330 161.820 55.591 1.00 51.88 286 GLY B O 1
ATOM 6309 N N . ALA B 1 292 ? 54.768 160.232 54.898 1.00 49.21 287 ALA B N 1
ATOM 6310 C CA . ALA B 1 292 ? 54.467 160.455 53.489 1.00 48.59 287 ALA B CA 1
ATOM 6311 C C . ALA B 1 292 ? 53.015 160.113 53.203 1.00 50.65 287 ALA B C 1
ATOM 6312 O O . ALA B 1 292 ? 52.370 160.752 52.375 1.00 51.22 287 ALA B O 1
ATOM 6314 N N . MET B 1 293 ? 52.491 159.097 53.882 1.00 52.03 288 MET B N 1
ATOM 6315 C CA . MET B 1 293 ? 51.123 158.697 53.604 1.00 53.21 288 MET B CA 1
ATOM 6316 C C . MET B 1 293 ? 50.134 159.753 54.067 1.00 55.38 288 MET B C 1
ATOM 6317 O O . MET B 1 293 ? 49.198 160.091 53.347 1.00 57.91 288 MET B O 1
ATOM 6322 N N . ILE B 1 294 ? 50.335 160.311 55.251 1.00 54.72 289 ILE B N 1
ATOM 6323 C CA . ILE B 1 294 ? 49.356 161.284 55.691 1.00 54.35 289 ILE B CA 1
ATOM 6324 C C . ILE B 1 294 ? 49.426 162.530 54.801 1.00 54.20 289 ILE B C 1
ATOM 6325 O O . ILE B 1 294 ? 48.403 163.160 54.525 1.00 55.74 289 ILE B O 1
ATOM 6330 N N . ALA B 1 295 ? 50.616 162.843 54.299 1.00 51.25 290 ALA B N 1
ATOM 6331 C CA . ALA B 1 295 ? 50.762 163.976 53.393 1.00 50.48 290 ALA B CA 1
ATOM 6332 C C . ALA B 1 295 ? 50.059 163.693 52.064 1.00 52.88 290 ALA B C 1
ATOM 6333 O O . ALA B 1 295 ? 49.378 164.568 51.500 1.00 54.51 290 ALA B O 1
ATOM 6335 N N . TRP B 1 296 ? 50.207 162.469 51.563 1.00 50.48 291 TRP B N 1
ATOM 6336 C CA . TRP B 1 296 ? 49.539 162.114 50.316 1.00 50.66 291 TRP B CA 1
ATOM 6337 C C . TRP B 1 296 ? 48.015 162.213 50.416 1.00 54.16 291 TRP B C 1
ATOM 6338 O O . TRP B 1 296 ? 47.367 162.681 49.491 1.00 59.09 291 TRP B O 1
ATOM 6349 N N . LEU B 1 297 ? 47.451 161.790 51.542 1.00 53.86 292 LEU B N 1
ATOM 6350 C CA . LEU B 1 297 ? 46.008 161.858 51.746 1.00 55.93 292 LEU B CA 1
ATOM 6351 C C . LEU B 1 297 ? 45.522 163.305 51.948 1.00 57.50 292 LEU B C 1
ATOM 6352 O O . LEU B 1 297 ? 44.495 163.718 51.386 1.00 58.09 292 LEU B O 1
ATOM 6357 N N . GLY B 1 298 ? 46.250 164.065 52.765 1.00 55.35 293 GLY B N 1
ATOM 6358 C CA . GLY B 1 298 ? 46.009 165.487 52.858 1.00 56.03 293 GLY B CA 1
ATOM 6359 C C . GLY B 1 298 ? 45.833 166.073 51.465 1.00 59.31 293 GLY B C 1
ATOM 6360 O O . GLY B 1 298 ? 44.831 166.727 51.174 1.00 59.70 293 GLY B O 1
ATOM 6361 N N . LEU B 1 299 ? 46.799 165.818 50.589 1.00 60.57 294 LEU B N 1
ATOM 6362 C CA . LEU B 1 299 ? 46.748 166.379 49.250 1.00 61.92 294 LEU B CA 1
ATOM 6363 C C . LEU B 1 299 ? 45.490 165.933 48.546 1.00 61.58 294 LEU B C 1
ATOM 6364 O O . LEU B 1 299 ? 44.779 166.744 47.965 1.00 61.80 294 LEU B O 1
ATOM 6369 N N . LEU B 1 300 ? 45.221 164.635 48.591 1.00 59.42 295 LEU B N 1
ATOM 6370 C CA . LEU B 1 300 ? 44.030 164.103 47.959 1.00 58.03 295 LEU B CA 1
ATOM 6371 C C . LEU B 1 300 ? 42.810 164.863 48.450 1.00 59.28 295 LEU B C 1
ATOM 6372 O O . LEU B 1 300 ? 42.068 165.428 47.664 1.00 61.00 295 LEU B O 1
ATOM 6377 N N . MET B 1 301 ? 42.610 164.897 49.760 1.00 58.83 296 MET B N 1
ATOM 6378 C CA . MET B 1 301 ? 41.416 165.519 50.286 1.00 60.41 296 MET B CA 1
ATOM 6379 C C . MET B 1 301 ? 41.371 167.014 49.974 1.00 63.43 296 MET B C 1
ATOM 6380 O O . MET B 1 301 ? 40.302 167.571 49.707 1.00 66.43 296 MET B O 1
ATOM 6385 N N . HIS B 1 302 ? 42.532 167.658 49.981 1.00 63.17 297 HIS B N 1
ATOM 6386 C CA . HIS B 1 302 ? 42.597 169.099 49.748 1.00 65.63 297 HIS B CA 1
ATOM 6387 C C . HIS B 1 302 ? 42.395 169.525 48.274 1.00 68.81 297 HIS B C 1
ATOM 6388 O O . HIS B 1 302 ? 41.673 170.486 47.998 1.00 68.51 297 HIS B O 1
ATOM 6395 N N . LYS B 1 303 ? 43.029 168.817 47.341 1.00 72.25 298 LYS B N 1
ATOM 6396 C CA . LYS B 1 303 ? 42.809 169.045 45.913 1.00 78.73 298 LYS B CA 1
ATOM 6397 C C . LYS B 1 303 ? 41.323 169.042 45.585 1.00 79.76 298 LYS B C 1
ATOM 6398 O O . LYS B 1 303 ? 40.884 169.713 44.662 1.00 79.89 298 LYS B O 1
ATOM 6404 N N . ASN B 1 304 ? 40.552 168.265 46.332 1.00 80.82 299 ASN B N 1
ATOM 6405 C CA . ASN B 1 304 ? 39.135 168.135 46.047 1.00 83.74 299 ASN B CA 1
ATOM 6406 C C . ASN B 1 304 ? 38.285 169.014 46.954 1.00 85.00 299 ASN B C 1
ATOM 6407 O O . ASN B 1 304 ? 37.102 168.755 47.166 1.00 84.08 299 ASN B O 1
ATOM 6412 N N . GLY B 1 305 ? 38.899 170.074 47.466 1.00 87.94 300 GLY B N 1
ATOM 6413 C CA . GLY B 1 305 ? 38.183 171.061 48.250 1.00 92.52 300 GLY B CA 1
ATOM 6414 C C . GLY B 1 305 ? 37.722 170.527 49.591 1.00 96.23 300 GLY B C 1
ATOM 6415 O O . GLY B 1 305 ? 36.590 170.063 49.745 1.00 98.32 300 GLY B O 1
ATOM 6416 N N . ARG B 1 306 ? 38.618 170.589 50.565 1.00 96.57 301 ARG B N 1
ATOM 6417 C CA . ARG B 1 306 ? 38.318 170.155 51.913 1.00 96.80 301 ARG B CA 1
ATOM 6418 C C . ARG B 1 306 ? 39.413 170.695 52.788 1.00 101.31 301 ARG B C 1
ATOM 6419 O O . ARG B 1 306 ? 40.578 170.346 52.613 1.00 100.59 301 ARG B O 1
ATOM 6427 N N . TRP B 1 307 ? 39.052 171.579 53.707 1.00 106.26 302 TRP B N 1
ATOM 6428 C CA . TRP B 1 307 ? 40.012 172.057 54.687 1.00 109.90 302 TRP B CA 1
ATOM 6429 C C . TRP B 1 307 ? 39.344 172.179 56.039 1.00 106.02 302 TRP B C 1
ATOM 6430 O O . TRP B 1 307 ? 38.118 172.200 56.138 1.00 106.94 302 TRP B O 1
ATOM 6441 N N . MET B 1 308 ? 40.160 172.242 57.080 1.00 101.38 303 MET B N 1
ATOM 6442 C CA . MET B 1 308 ? 39.652 172.292 58.439 1.00 96.48 303 MET B CA 1
ATOM 6443 C C . MET B 1 308 ? 40.100 173.564 59.140 1.00 92.62 303 MET B C 1
ATOM 6444 O O . MET B 1 308 ? 41.197 174.067 58.907 1.00 92.23 303 MET B O 1
ATOM 6449 N N . SER B 1 309 ? 39.235 174.082 59.997 1.00 89.84 304 SER B N 1
ATOM 6450 C CA . SER B 1 309 ? 39.619 175.141 60.909 1.00 86.38 304 SER B CA 1
ATOM 6451 C C . SER B 1 309 ? 40.426 174.523 62.046 1.00 83.90 304 SER B C 1
ATOM 6452 O O . SER B 1 309 ? 40.669 173.313 62.062 1.00 81.74 304 SER B O 1
ATOM 6455 N N . LEU B 1 310 ? 40.821 175.355 63.004 1.00 83.57 305 LEU B N 1
ATOM 6456 C CA . LEU B 1 310 ? 41.445 174.862 64.216 1.00 83.07 305 LEU B CA 1
ATOM 6457 C C . LEU B 1 310 ? 40.484 173.897 64.906 1.00 82.85 305 LEU B C 1
ATOM 6458 O O . LEU B 1 310 ? 40.822 172.743 65.141 1.00 82.87 305 LEU B O 1
ATOM 6463 N N . ASP B 1 311 ? 39.279 174.366 65.211 1.00 84.39 306 ASP B N 1
ATOM 6464 C CA . ASP B 1 311 ? 38.282 173.540 65.892 1.00 86.84 306 ASP B CA 1
ATOM 6465 C C . ASP B 1 311 ? 38.094 172.167 65.256 1.00 86.70 306 ASP B C 1
ATOM 6466 O O . ASP B 1 311 ? 37.963 171.166 65.955 1.00 86.86 306 ASP B O 1
ATOM 6471 N N . GLU B 1 312 ? 38.074 172.125 63.929 1.00 86.05 307 GLU B N 1
ATOM 6472 C CA . GLU B 1 312 ? 37.846 170.875 63.210 1.00 84.65 307 GLU B CA 1
ATOM 6473 C C . GLU B 1 312 ? 39.002 169.865 63.374 1.00 80.25 307 GLU B C 1
ATOM 6474 O O . GLU B 1 312 ? 38.845 168.674 63.070 1.00 78.55 307 GLU B O 1
ATOM 6480 N N . THR B 1 313 ? 40.151 170.339 63.857 1.00 76.10 308 THR B N 1
ATOM 6481 C CA . THR B 1 313 ? 41.335 169.489 63.975 1.00 73.54 308 THR B CA 1
ATOM 6482 C C . THR B 1 313 ? 41.430 168.761 65.315 1.00 70.96 308 THR B C 1
ATOM 6483 O O . THR B 1 313 ? 42.518 168.392 65.751 1.00 70.57 308 THR B O 1
ATOM 6487 N N . LYS B 1 314 ? 40.284 168.563 65.959 1.00 68.58 309 LYS B N 1
ATOM 6488 C CA . LYS B 1 314 ? 40.192 167.723 67.141 1.00 66.41 309 LYS B CA 1
ATOM 6489 C C . LYS B 1 314 ? 40.774 166.344 66.836 1.00 64.46 309 LYS B C 1
ATOM 6490 O O . LYS B 1 314 ? 40.681 165.857 65.714 1.00 64.60 309 LYS B O 1
ATOM 6496 N N . ILE B 1 315 ? 41.379 165.713 67.832 1.00 62.32 310 ILE B N 1
ATOM 6497 C CA . ILE B 1 315 ? 41.832 164.337 67.677 1.00 58.96 310 ILE B CA 1
ATOM 6498 C C . ILE B 1 315 ? 40.651 163.365 67.804 1.00 57.82 310 ILE B C 1
ATOM 6499 O O . ILE B 1 315 ? 39.745 163.551 68.613 1.00 58.56 310 ILE B O 1
ATOM 6504 N N . ILE B 1 316 ? 40.662 162.323 66.995 1.00 55.96 311 ILE B N 1
ATOM 6505 C CA . ILE B 1 316 ? 39.608 161.341 67.039 1.00 54.18 311 ILE B CA 1
ATOM 6506 C C . ILE B 1 316 ? 40.242 159.976 67.268 1.00 51.54 311 ILE B C 1
ATOM 6507 O O . ILE B 1 316 ? 40.518 159.262 66.313 1.00 51.58 311 ILE B O 1
ATOM 6512 N N . PRO B 1 317 ? 40.473 159.612 68.541 1.00 50.45 312 PRO B N 1
ATOM 6513 C CA . PRO B 1 317 ? 41.162 158.372 68.935 1.00 51.56 312 PRO B CA 1
ATOM 6514 C C . PRO B 1 317 ? 40.563 157.099 68.366 1.00 55.58 312 PRO B C 1
ATOM 6515 O O . PRO B 1 317 ? 41.281 156.127 68.210 1.00 54.70 312 PRO B O 1
ATOM 6519 N N . ASN B 1 318 ? 39.277 157.110 68.047 1.00 60.95 313 ASN B N 1
ATOM 6520 C CA . ASN B 1 318 ? 38.632 155.935 67.476 1.00 64.45 313 ASN B CA 1
ATOM 6521 C C . ASN B 1 318 ? 38.133 156.170 66.058 1.00 67.59 313 ASN B C 1
ATOM 6522 O O . ASN B 1 318 ? 37.206 155.499 65.609 1.00 70.84 313 ASN B O 1
ATOM 6527 N N . TYR B 1 319 ? 38.748 157.128 65.370 1.00 65.40 314 TYR B N 1
ATOM 6528 C CA . TYR B 1 319 ? 38.382 157.476 64.003 1.00 63.86 314 TYR B CA 1
ATOM 6529 C C . TYR B 1 319 ? 37.961 156.239 63.214 1.00 62.72 314 TYR B C 1
ATOM 6530 O O . TYR B 1 319 ? 38.752 155.310 63.020 1.00 60.99 314 TYR B O 1
ATOM 6539 N N . ARG B 1 320 ? 36.718 156.224 62.749 1.00 64.57 315 ARG B N 1
ATOM 6540 C CA . ARG B 1 320 ? 36.260 155.118 61.911 1.00 66.66 315 ARG B CA 1
ATOM 6541 C C . ARG B 1 320 ? 36.455 155.418 60.434 1.00 64.55 315 ARG B C 1
ATOM 6542 O O . ARG B 1 320 ? 36.132 156.506 59.948 1.00 64.46 315 ARG B O 1
ATOM 6550 N N . THR B 1 321 ? 36.976 154.431 59.726 1.00 62.39 316 THR B N 1
ATOM 6551 C CA . THR B 1 321 ? 37.281 154.589 58.323 1.00 62.22 316 THR B CA 1
ATOM 6552 C C . THR B 1 321 ? 36.100 155.196 57.560 1.00 61.45 316 THR B C 1
ATOM 6553 O O . THR B 1 321 ? 36.285 156.086 56.742 1.00 63.27 316 THR B O 1
ATOM 6557 N N . ASP B 1 322 ? 34.888 154.756 57.876 1.00 59.48 317 ASP B N 1
ATOM 6558 C CA . ASP B 1 322 ? 33.699 155.178 57.142 1.00 61.93 317 ASP B CA 1
ATOM 6559 C C . ASP B 1 322 ? 33.051 156.454 57.645 1.00 63.72 317 ASP B C 1
ATOM 6560 O O . ASP B 1 322 ? 31.984 156.829 57.156 1.00 65.41 317 ASP B O 1
ATOM 6565 N N . MET B 1 323 ? 33.670 157.103 58.628 1.00 63.13 318 MET B N 1
ATOM 6566 C CA . MET B 1 323 ? 33.220 158.416 59.051 1.00 64.28 318 MET B CA 1
ATOM 6567 C C . MET B 1 323 ? 33.794 159.427 58.072 1.00 66.71 318 MET B C 1
ATOM 6568 O O . MET B 1 323 ? 33.541 160.625 58.188 1.00 69.71 318 MET B O 1
ATOM 6573 N N . VAL B 1 324 ? 34.592 158.949 57.117 1.00 67.49 319 VAL B N 1
ATOM 6574 C CA . VAL B 1 324 ? 35.351 159.845 56.226 1.00 68.75 319 VAL B CA 1
ATOM 6575 C C . VAL B 1 324 ? 34.747 159.999 54.831 1.00 69.38 319 VAL B C 1
ATOM 6576 O O . VAL B 1 324 ? 34.602 159.027 54.085 1.00 67.23 319 VAL B O 1
ATOM 6580 N N . GLU B 1 325 ? 34.418 161.244 54.498 1.00 72.20 320 GLU B N 1
ATOM 6581 C CA . GLU B 1 325 ? 33.756 161.584 53.251 1.00 75.67 320 GLU B CA 1
ATOM 6582 C C . GLU B 1 325 ? 34.729 161.498 52.085 1.00 74.10 320 GLU B C 1
ATOM 6583 O O . GLU B 1 325 ? 35.594 162.364 51.916 1.00 73.29 320 GLU B O 1
ATOM 6589 N N . VAL B 1 326 ? 34.590 160.455 51.276 1.00 72.93 321 VAL B N 1
ATOM 6590 C CA . VAL B 1 326 ? 35.520 160.239 50.172 1.00 72.14 321 VAL B CA 1
ATOM 6591 C C . VAL B 1 326 ? 35.250 161.170 48.984 1.00 71.42 321 VAL B C 1
ATOM 6592 O O . VAL B 1 326 ? 34.229 161.050 48.300 1.00 71.83 321 VAL B O 1
ATOM 6596 N N . ASN B 1 327 ? 36.176 162.088 48.729 1.00 69.42 322 ASN B N 1
ATOM 6597 C CA . ASN B 1 327 ? 36.014 163.015 47.615 1.00 68.38 322 ASN B CA 1
ATOM 6598 C C . ASN B 1 327 ? 37.099 162.925 46.558 1.00 68.14 322 ASN B C 1
ATOM 6599 O O . ASN B 1 327 ? 37.133 163.734 45.650 1.00 71.88 322 ASN B O 1
ATOM 6604 N N . TRP B 1 328 ? 37.979 161.942 46.652 1.00 65.85 323 TRP B N 1
ATOM 6605 C CA . TRP B 1 328 ? 39.136 161.916 45.766 1.00 66.00 323 TRP B CA 1
ATOM 6606 C C . TRP B 1 328 ? 39.157 160.755 44.746 1.00 70.22 323 TRP B C 1
ATOM 6607 O O . TRP B 1 328 ? 40.037 160.706 43.880 1.00 71.87 323 TRP B O 1
ATOM 6618 N N . ILE B 1 329 ? 38.195 159.833 44.844 1.00 70.66 324 ILE B N 1
ATOM 6619 C CA . ILE B 1 329 ? 38.022 158.779 43.840 1.00 71.02 324 ILE B CA 1
ATOM 6620 C C . ILE B 1 329 ? 37.044 159.228 42.743 1.00 71.68 324 ILE B C 1
ATOM 6621 O O . ILE B 1 329 ? 37.187 158.879 41.564 1.00 73.05 324 ILE B O 1
ATOM 6626 N N . GLY B 1 347 ? 36.498 128.734 45.829 1.00 83.17 342 GLY B N 1
ATOM 6627 C CA . GLY B 1 347 ? 36.128 130.062 46.305 1.00 84.52 342 GLY B CA 1
ATOM 6628 C C . GLY B 1 347 ? 34.643 130.405 46.178 1.00 86.85 342 GLY B C 1
ATOM 6629 O O . GLY B 1 347 ? 34.098 130.401 45.060 1.00 89.64 342 GLY B O 1
ATOM 6630 N N . ALA B 1 348 ? 33.996 130.767 47.294 1.00 82.76 343 ALA B N 1
ATOM 6631 C CA . ALA B 1 348 ? 34.684 131.070 48.542 1.00 79.23 343 ALA B CA 1
ATOM 6632 C C . ALA B 1 348 ? 35.189 129.827 49.281 1.00 76.85 343 ALA B C 1
ATOM 6633 O O . ALA B 1 348 ? 36.251 129.310 48.944 1.00 77.24 343 ALA B O 1
ATOM 6635 N N . GLU B 1 349 ? 34.462 129.344 50.288 1.00 74.41 344 GLU B N 1
ATOM 6636 C CA . GLU B 1 349 ? 34.965 128.192 51.051 1.00 72.40 344 GLU B CA 1
ATOM 6637 C C . GLU B 1 349 ? 34.804 126.836 50.355 1.00 71.23 344 GLU B C 1
ATOM 6638 O O . GLU B 1 349 ? 35.747 126.055 50.268 1.00 71.30 344 GLU B O 1
ATOM 6644 N N . ALA B 1 350 ? 33.605 126.554 49.868 1.00 70.60 345 ALA B N 1
ATOM 6645 C CA . ALA B 1 350 ? 33.343 125.244 49.304 1.00 71.29 345 ALA B CA 1
ATOM 6646 C C . ALA B 1 350 ? 32.894 125.251 47.847 1.00 72.50 345 ALA B C 1
ATOM 6647 O O . ALA B 1 350 ? 32.322 126.219 47.344 1.00 71.40 345 ALA B O 1
ATOM 6649 N N . ASP B 1 351 ? 33.168 124.141 47.178 1.00 73.83 346 ASP B N 1
ATOM 6650 C CA . ASP B 1 351 ? 32.665 123.908 45.843 1.00 74.86 346 ASP B CA 1
ATOM 6651 C C . ASP B 1 351 ? 31.262 123.336 45.950 1.00 72.01 346 ASP B C 1
ATOM 6652 O O . ASP B 1 351 ? 31.042 122.364 46.665 1.00 72.14 346 ASP B O 1
ATOM 6657 N N . ILE B 1 352 ? 30.304 123.948 45.266 1.00 69.96 347 ILE B N 1
ATOM 6658 C CA . ILE B 1 352 ? 28.962 123.396 45.265 1.00 70.38 347 ILE B CA 1
ATOM 6659 C C . ILE B 1 352 ? 28.491 123.023 43.852 1.00 73.91 347 ILE B C 1
ATOM 6660 O O . ILE B 1 352 ? 28.357 123.879 42.979 1.00 75.29 347 ILE B O 1
ATOM 6665 N N . LYS B 1 353 ? 28.282 121.723 43.634 1.00 74.90 348 LYS B N 1
ATOM 6666 C CA . LYS B 1 353 ? 27.812 121.209 42.352 1.00 75.87 348 LYS B CA 1
ATOM 6667 C C . LYS B 1 353 ? 26.349 120.791 42.461 1.00 73.45 348 LYS B C 1
ATOM 6668 O O . LYS B 1 353 ? 25.935 120.177 43.450 1.00 70.74 348 LYS B O 1
ATOM 6674 N N . ARG B 1 354 ? 25.550 121.139 41.461 1.00 73.50 349 ARG B N 1
ATOM 6675 C CA . ARG B 1 354 ? 24.203 120.599 41.421 1.00 72.91 349 ARG B CA 1
ATOM 6676 C C . ARG B 1 354 ? 24.270 119.261 40.718 1.00 72.14 349 ARG B C 1
ATOM 6677 O O . ARG B 1 354 ? 25.089 119.058 39.817 1.00 72.15 349 ARG B O 1
ATOM 6685 N N . ASP B 1 355 ? 23.425 118.337 41.149 1.00 72.03 350 ASP B N 1
ATOM 6686 C CA . ASP B 1 355 ? 23.441 116.996 40.583 1.00 70.69 350 ASP B CA 1
ATOM 6687 C C . ASP B 1 355 ? 22.122 116.279 40.847 1.00 65.82 350 ASP B C 1
ATOM 6688 O O . ASP B 1 355 ? 21.299 116.721 41.648 1.00 63.21 350 ASP B O 1
ATOM 6693 N N . SER B 1 356 ? 21.933 115.168 40.154 1.00 65.58 351 SER B N 1
ATOM 6694 C CA . SER B 1 356 ? 20.815 114.282 40.405 1.00 66.20 351 SER B CA 1
ATOM 6695 C C . SER B 1 356 ? 21.342 112.958 40.973 1.00 64.65 351 SER B C 1
ATOM 6696 O O . SER B 1 356 ? 22.351 112.442 40.513 1.00 65.21 351 SER B O 1
ATOM 6699 N N . TYR B 1 357 ? 20.667 112.433 41.991 1.00 63.13 352 TYR B N 1
ATOM 6700 C CA . TYR B 1 357 ? 21.037 111.164 42.610 1.00 58.96 352 TYR B CA 1
ATOM 6701 C C . TYR B 1 357 ? 19.763 110.385 42.909 1.00 58.46 352 TYR B C 1
ATOM 6702 O O . TYR B 1 357 ? 18.930 110.824 43.703 1.00 56.54 352 TYR B O 1
ATOM 6711 N N . LEU B 1 358 ? 19.606 109.234 42.269 1.00 62.58 353 LEU B N 1
ATOM 6712 C CA . LEU B 1 358 ? 18.366 108.467 42.382 1.00 65.49 353 LEU B CA 1
ATOM 6713 C C . LEU B 1 358 ? 17.173 109.366 42.040 1.00 69.09 353 LEU B C 1
ATOM 6714 O O . LEU B 1 358 ? 16.094 109.265 42.641 1.00 69.89 353 LEU B O 1
ATOM 6719 N N . ASP B 1 359 ? 17.402 110.261 41.079 1.00 69.90 354 ASP B N 1
ATOM 6720 C CA . ASP B 1 359 ? 16.364 111.143 40.565 1.00 72.57 354 ASP B CA 1
ATOM 6721 C C . ASP B 1 359 ? 16.015 112.330 41.461 1.00 70.83 354 ASP B C 1
ATOM 6722 O O . ASP B 1 359 ? 15.243 113.201 41.065 1.00 72.04 354 ASP B O 1
ATOM 6727 N N . PHE B 1 360 ? 16.591 112.379 42.654 1.00 68.03 355 PHE B N 1
ATOM 6728 C CA . PHE B 1 360 ? 16.420 113.546 43.509 1.00 67.43 355 PHE B CA 1
ATOM 6729 C C . PHE B 1 360 ? 17.355 114.678 43.092 1.00 67.05 355 PHE B C 1
ATOM 6730 O O . PHE B 1 360 ? 18.497 114.436 42.696 1.00 65.17 355 PHE B O 1
ATOM 6738 N N . ASP B 1 361 ? 16.857 115.908 43.166 1.00 68.65 356 ASP B N 1
ATOM 6739 C CA . ASP B 1 361 ? 17.689 117.080 42.938 1.00 71.87 356 ASP B CA 1
ATOM 6740 C C . ASP B 1 361 ? 18.547 117.306 44.168 1.00 67.75 356 ASP B C 1
ATOM 6741 O O . ASP B 1 361 ? 18.026 117.547 45.256 1.00 66.52 356 ASP B O 1
ATOM 6746 N N . VAL B 1 362 ? 19.860 117.228 44.002 1.00 66.19 357 VAL B N 1
ATOM 6747 C CA . VAL B 1 362 ? 20.773 117.364 45.137 1.00 64.21 357 VAL B CA 1
ATOM 6748 C C . VAL B 1 362 ? 21.890 118.330 44.788 1.00 63.88 357 VAL B C 1
ATOM 6749 O O . VAL B 1 362 ? 22.221 118.509 43.609 1.00 66.58 357 VAL B O 1
ATOM 6753 N N . ILE B 1 363 ? 22.476 118.951 45.804 1.00 59.79 358 ILE B N 1
ATOM 6754 C CA . ILE B 1 363 ? 23.763 119.600 45.604 1.00 59.23 358 ILE B CA 1
ATOM 6755 C C . ILE B 1 363 ? 24.838 118.868 46.414 1.00 57.34 358 ILE B C 1
ATOM 6756 O O . ILE B 1 363 ? 24.595 118.454 47.552 1.00 54.50 358 ILE B O 1
ATOM 6761 N N . ILE B 1 364 ? 26.005 118.653 45.807 1.00 58.11 359 ILE B N 1
ATOM 6762 C CA . ILE B 1 364 ? 27.135 118.094 46.543 1.00 57.47 359 ILE B CA 1
ATOM 6763 C C . ILE B 1 364 ? 28.093 119.234 46.915 1.00 57.49 359 ILE B C 1
ATOM 6764 O O . ILE B 1 364 ? 28.635 119.926 46.044 1.00 57.11 359 ILE B O 1
ATOM 6769 N N . LYS B 1 365 ? 28.248 119.449 48.223 1.00 58.05 360 LYS B N 1
ATOM 6770 C CA . LYS B 1 365 ? 29.020 120.578 48.753 1.00 59.87 360 LYS B CA 1
ATOM 6771 C C . LYS B 1 365 ? 30.355 120.159 49.345 1.00 60.54 360 LYS B C 1
ATOM 6772 O O . LYS B 1 365 ? 30.411 119.737 50.488 1.00 62.02 360 LYS B O 1
ATOM 6778 N N . GLU B 1 366 ? 31.425 120.311 48.575 1.00 60.54 361 GLU B N 1
ATOM 6779 C CA . GLU B 1 366 ? 32.741 119.852 48.986 1.00 61.77 361 GLU B CA 1
ATOM 6780 C C . GLU B 1 366 ? 33.620 120.998 49.486 1.00 60.82 361 GLU B C 1
ATOM 6781 O O . GLU B 1 366 ? 33.836 121.967 48.774 1.00 63.36 361 GLU B O 1
ATOM 6787 N N . ARG B 1 367 ? 34.114 120.885 50.715 1.00 57.88 362 ARG B N 1
ATOM 6788 C CA . ARG B 1 367 ? 35.033 121.866 51.283 1.00 55.97 362 ARG B CA 1
ATOM 6789 C C . ARG B 1 367 ? 36.467 121.562 50.836 1.00 60.54 362 ARG B C 1
ATOM 6790 O O . ARG B 1 367 ? 37.144 120.716 51.403 1.00 59.69 362 ARG B O 1
ATOM 6798 N N . VAL B 1 368 ? 36.923 122.265 49.807 1.00 65.67 363 VAL B N 1
ATOM 6799 C CA . VAL B 1 368 ? 38.184 121.938 49.161 1.00 68.26 363 VAL B CA 1
ATOM 6800 C C . VAL B 1 368 ? 39.384 122.349 49.979 1.00 70.47 363 VAL B C 1
ATOM 6801 O O . VAL B 1 368 ? 39.325 123.295 50.766 1.00 72.13 363 VAL B O 1
ATOM 6805 N N . LYS B 1 369 ? 40.484 121.643 49.757 1.00 70.63 364 LYS B N 1
ATOM 6806 C CA . LYS B 1 369 ? 41.776 122.029 50.295 1.00 69.59 364 LYS B CA 1
ATOM 6807 C C . LYS B 1 369 ? 42.093 123.470 49.939 1.00 68.69 364 LYS B C 1
ATOM 6808 O O . LYS B 1 369 ? 41.971 123.871 48.784 1.00 69.42 364 LYS B O 1
ATOM 6814 N N . LYS B 1 370 ? 42.494 124.243 50.942 1.00 67.37 365 LYS B N 1
ATOM 6815 C CA . LYS B 1 370 ? 43.087 125.551 50.716 1.00 67.46 365 LYS B CA 1
ATOM 6816 C C . LYS B 1 37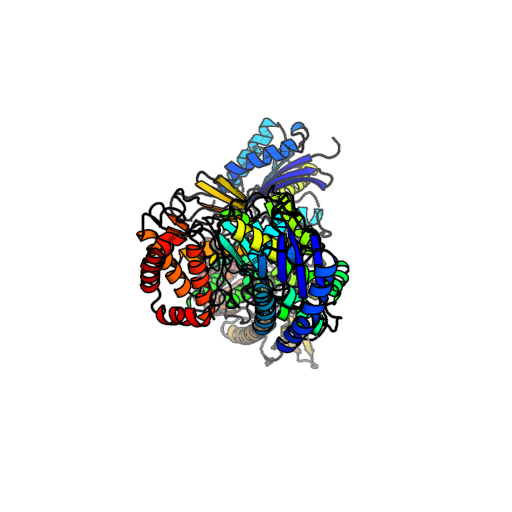0 ? 44.601 125.406 50.754 1.00 69.39 365 LYS B C 1
ATOM 6817 O O . LYS B 1 370 ? 45.193 125.193 51.817 1.00 69.84 365 LYS B O 1
ATOM 6823 N N . GLY B 1 371 ? 45.228 125.507 49.589 1.00 70.39 366 GLY B N 1
ATOM 6824 C CA . GLY B 1 371 ? 46.657 125.274 49.480 1.00 70.60 366 GLY B CA 1
ATOM 6825 C C . GLY B 1 371 ? 47.476 126.138 50.420 1.00 68.96 366 GLY B C 1
ATOM 6826 O O . GLY B 1 371 ? 48.462 125.683 51.003 1.00 69.33 366 GLY B O 1
ATOM 6827 N N . TYR B 1 372 ? 47.051 127.385 50.582 1.00 66.00 367 TYR B N 1
ATOM 6828 C CA . TYR B 1 372 ? 47.833 128.357 51.325 1.00 63.19 367 TYR B CA 1
ATOM 6829 C C . TYR B 1 372 ? 48.112 128.013 52.788 1.00 64.40 367 TYR B C 1
ATOM 6830 O O . TYR B 1 372 ? 49.023 128.580 53.387 1.00 62.92 367 TYR B O 1
ATOM 6839 N N . ARG B 1 373 ? 47.342 127.091 53.364 1.00 66.41 368 ARG B N 1
ATOM 6840 C CA . ARG B 1 373 ? 47.529 126.743 54.777 1.00 64.83 368 ARG B CA 1
ATOM 6841 C C . ARG B 1 373 ? 48.234 125.411 55.047 1.00 65.15 368 ARG B C 1
ATOM 6842 O O . ARG B 1 373 ? 48.264 124.509 54.202 1.00 65.11 368 ARG B O 1
ATOM 6850 N N . ASP B 1 374 ? 48.809 125.315 56.241 1.00 65.50 369 ASP B N 1
ATOM 6851 C CA . ASP B 1 374 ? 49.465 124.094 56.673 1.00 67.25 369 ASP B CA 1
ATOM 6852 C C . ASP B 1 374 ? 48.528 122.904 56.446 1.00 68.58 369 ASP B C 1
ATOM 6853 O O . ASP B 1 374 ? 47.367 122.949 56.820 1.00 66.91 369 ASP B O 1
ATOM 6858 N N . GLU B 1 375 ? 49.031 121.852 55.808 1.00 72.63 370 GLU B N 1
ATOM 6859 C CA . GLU B 1 375 ? 48.178 120.739 55.394 1.00 74.57 370 GLU B CA 1
ATOM 6860 C C . GLU B 1 375 ? 47.367 120.190 56.563 1.00 70.56 370 GLU B C 1
ATOM 6861 O O . GLU B 1 375 ? 46.198 119.868 56.409 1.00 69.63 370 GLU B O 1
ATOM 6867 N N . ARG B 1 376 ? 47.984 120.122 57.739 1.00 68.93 371 ARG B N 1
ATOM 6868 C CA . ARG B 1 376 ? 47.303 119.698 58.970 1.00 65.88 371 ARG B CA 1
ATOM 6869 C C . ARG B 1 376 ? 46.189 120.639 59.435 1.00 59.66 371 ARG B C 1
ATOM 6870 O O . ARG B 1 376 ? 45.133 120.194 59.844 1.00 59.00 371 ARG B O 1
ATOM 6878 N N . LEU B 1 377 ? 46.435 121.939 59.390 1.00 57.50 372 LEU B N 1
ATOM 6879 C CA . LEU B 1 377 ? 45.410 122.920 59.728 1.00 56.82 372 LEU B CA 1
ATOM 6880 C C . LEU B 1 377 ? 44.205 122.761 58.799 1.00 55.91 372 LEU B C 1
ATOM 6881 O O . LEU B 1 377 ? 43.057 122.748 59.238 1.00 53.42 372 LEU B O 1
ATOM 6886 N N . ASP B 1 378 ? 44.502 122.634 57.509 1.00 57.63 373 ASP B N 1
ATOM 6887 C CA . ASP B 1 378 ? 43.516 122.474 56.451 1.00 58.48 373 ASP B CA 1
ATOM 6888 C C . ASP B 1 378 ? 42.624 121.262 56.695 1.00 60.47 373 ASP B C 1
ATOM 6889 O O . ASP B 1 378 ? 41.395 121.357 56.664 1.00 60.90 373 ASP B O 1
ATOM 6894 N N . GLU B 1 379 ? 43.248 120.117 56.940 1.00 60.64 374 GLU B N 1
ATOM 6895 C CA . GLU B 1 379 ? 42.502 118.907 57.235 1.00 60.18 374 GLU B CA 1
ATOM 6896 C C . GLU B 1 379 ? 41.525 119.132 58.389 1.00 59.08 374 GLU B C 1
ATOM 6897 O O . GLU B 1 379 ? 40.347 118.781 58.281 1.00 58.34 374 GLU B O 1
ATOM 6903 N N . ASN B 1 380 ? 42.000 119.730 59.484 1.00 59.27 375 ASN B N 1
ATOM 6904 C CA . ASN B 1 380 ? 41.131 119.956 60.645 1.00 62.54 375 ASN B CA 1
ATOM 6905 C C . ASN B 1 380 ? 39.970 120.894 60.375 1.00 62.25 375 ASN B C 1
ATOM 6906 O O . ASN B 1 380 ? 38.839 120.595 60.741 1.00 62.36 375 ASN B O 1
ATOM 6911 N N . ILE B 1 381 ? 40.237 122.038 59.749 1.00 61.41 376 ILE B N 1
ATOM 6912 C CA . ILE B 1 381 ? 39.148 122.980 59.549 1.00 59.90 376 ILE B CA 1
ATOM 6913 C C . ILE B 1 381 ? 38.112 122.428 58.551 1.00 58.05 376 ILE B C 1
ATOM 6914 O O . ILE B 1 381 ? 36.916 122.640 58.730 1.00 59.26 376 ILE B O 1
ATOM 6919 N N . ARG B 1 382 ? 38.561 121.685 57.540 1.00 54.45 377 ARG B N 1
ATOM 6920 C CA . ARG B 1 382 ? 37.636 121.091 56.558 1.00 52.98 377 ARG B CA 1
ATOM 6921 C C . ARG B 1 382 ? 36.770 119.966 57.119 1.00 51.85 377 ARG B C 1
ATOM 6922 O O . ARG B 1 382 ? 35.567 119.910 56.844 1.00 49.95 377 ARG B O 1
ATOM 6930 N N . LYS B 1 383 ? 37.383 119.057 57.874 1.00 51.76 378 LYS B N 1
ATOM 6931 C CA . LYS B 1 383 ? 36.627 117.971 58.499 1.00 52.64 378 LYS B CA 1
ATOM 6932 C C . LYS B 1 383 ? 35.680 118.495 59.592 1.00 52.11 378 LYS B C 1
ATOM 6933 O O . LYS B 1 383 ? 34.516 118.136 59.626 1.00 51.19 378 LYS B O 1
ATOM 6939 N N . SER B 1 384 ? 36.164 119.356 60.477 1.00 53.54 379 SER B N 1
ATOM 6940 C CA . SER B 1 384 ? 35.285 119.877 61.525 1.00 54.93 379 SER B CA 1
ATOM 6941 C C . SER B 1 384 ? 34.111 120.696 60.979 1.00 54.41 379 SER B C 1
ATOM 6942 O O . SER B 1 384 ? 33.020 120.642 61.524 1.00 56.52 379 SER B O 1
ATOM 6945 N N . ARG B 1 385 ? 34.324 121.457 59.913 1.00 51.32 380 ARG B N 1
ATOM 6946 C CA . ARG B 1 385 ? 33.231 122.274 59.405 1.00 53.13 380 ARG B CA 1
ATOM 6947 C C . ARG B 1 385 ? 32.197 121.437 58.682 1.00 55.81 380 ARG B C 1
ATOM 6948 O O . ARG B 1 385 ? 30.997 121.627 58.872 1.00 55.59 380 ARG B O 1
ATOM 6956 N N . THR B 1 386 ? 32.677 120.508 57.858 1.00 57.48 381 THR B N 1
ATOM 6957 C CA . THR B 1 386 ? 31.808 119.564 57.196 1.00 57.06 381 THR B CA 1
ATOM 6958 C C . THR B 1 386 ? 30.969 118.843 58.238 1.00 58.20 381 THR B C 1
ATOM 6959 O O . THR B 1 386 ? 29.750 118.734 58.102 1.00 61.49 381 THR B O 1
ATOM 6963 N N . ALA B 1 387 ? 31.626 118.366 59.288 1.00 53.93 382 ALA B N 1
ATOM 6964 C CA . ALA B 1 387 ? 30.935 117.624 60.328 1.00 49.05 382 ALA B CA 1
ATOM 6965 C C . ALA B 1 387 ? 29.936 118.506 61.065 1.00 48.86 382 ALA B C 1
ATOM 6966 O O . ALA B 1 387 ? 28.789 118.110 61.267 1.00 48.44 382 ALA B O 1
ATOM 6968 N N . ARG B 1 388 ? 30.350 119.708 61.450 1.00 50.33 383 ARG B N 1
ATOM 6969 C CA . ARG B 1 388 ? 29.430 120.603 62.159 1.00 52.41 383 ARG B CA 1
ATOM 6970 C C . ARG B 1 388 ? 28.224 120.951 61.295 1.00 51.40 383 ARG B C 1
ATOM 6971 O O . ARG B 1 388 ? 27.107 120.998 61.795 1.00 52.72 383 ARG B O 1
ATOM 6979 N N . GLU B 1 389 ? 28.445 121.171 60.000 1.00 48.24 384 GLU B N 1
ATOM 6980 C CA . GLU B 1 389 ? 27.366 121.595 59.122 1.00 48.38 384 GLU B CA 1
ATOM 6981 C C . GLU B 1 389 ? 26.286 120.516 58.964 1.00 49.90 384 GLU B C 1
ATOM 6982 O O . GLU B 1 389 ? 25.097 120.781 59.120 1.00 50.14 384 GLU B O 1
ATOM 6988 N N . ALA B 1 390 ? 26.700 119.298 58.666 1.00 50.59 385 ALA B N 1
ATOM 6989 C CA . ALA B 1 390 ? 25.754 118.199 58.604 1.00 51.16 385 ALA B CA 1
ATOM 6990 C C . ALA B 1 390 ? 25.052 118.046 59.951 1.00 51.97 385 ALA B C 1
ATOM 6991 O O . ALA B 1 390 ? 23.823 117.964 60.017 1.00 53.46 385 ALA B O 1
ATOM 6993 N N . ARG B 1 391 ? 25.822 118.035 61.034 1.00 51.62 386 ARG B N 1
ATOM 6994 C CA . ARG B 1 391 ? 25.216 117.836 62.341 1.00 53.47 386 ARG B CA 1
ATOM 6995 C C . ARG B 1 391 ? 24.095 118.822 62.636 1.00 58.85 386 ARG B C 1
ATOM 6996 O O . ARG B 1 391 ? 23.015 118.416 63.047 1.00 60.89 386 ARG B O 1
ATOM 7004 N N . TYR B 1 392 ? 24.355 120.112 62.432 1.00 62.07 387 TYR B N 1
ATOM 7005 C CA . TYR B 1 392 ? 23.373 121.145 62.757 1.00 65.77 387 TYR B CA 1
ATOM 7006 C C . TYR B 1 392 ? 22.264 121.302 61.701 1.00 67.80 387 TYR B C 1
ATOM 7007 O O . TYR B 1 392 ? 21.150 121.690 62.027 1.00 70.60 387 TYR B O 1
ATOM 7016 N N . LEU B 1 393 ? 22.543 120.984 60.446 1.00 65.35 388 LEU B N 1
ATOM 7017 C CA . LEU B 1 393 ? 21.474 121.047 59.461 1.00 64.63 388 LEU B CA 1
ATOM 7018 C C . LEU B 1 393 ? 20.477 119.936 59.717 1.00 65.23 388 LEU B C 1
ATOM 7019 O O . LEU B 1 393 ? 19.293 120.091 59.452 1.00 64.96 388 LEU B O 1
ATOM 7024 N N . ALA B 1 394 ? 20.963 118.820 60.249 1.00 66.84 389 ALA B N 1
ATOM 7025 C CA . ALA B 1 394 ? 20.090 117.719 60.648 1.00 68.70 389 ALA B CA 1
ATOM 7026 C C . ALA B 1 394 ? 19.348 118.064 61.925 1.00 73.02 389 ALA B C 1
ATOM 7027 O O . ALA B 1 394 ? 18.145 117.853 62.029 1.00 76.24 389 ALA B O 1
ATOM 7029 N N . LEU B 1 395 ? 20.084 118.589 62.898 1.00 73.59 390 LEU B N 1
ATOM 7030 C CA . LEU B 1 395 ? 19.540 118.912 64.210 1.00 73.57 390 LEU B CA 1
ATOM 7031 C C . LEU B 1 395 ? 18.401 119.899 64.103 1.00 73.70 390 LEU B C 1
ATOM 7032 O O . LEU B 1 395 ? 17.352 119.716 64.685 1.00 73.62 390 LEU B O 1
ATOM 7037 N N . VAL B 1 396 ? 18.636 120.966 63.362 1.00 77.06 391 VAL B N 1
ATOM 7038 C CA . VAL B 1 396 ? 17.724 122.092 63.300 1.00 81.66 391 VAL B CA 1
ATOM 7039 C C . VAL B 1 396 ? 16.312 121.693 62.856 1.00 86.49 391 VAL B C 1
ATOM 7040 O O . VAL B 1 396 ? 15.318 122.325 63.228 1.00 85.84 391 VAL B O 1
ATOM 7044 N N . LYS B 1 397 ? 16.238 120.628 62.064 1.00 91.78 392 LYS B N 1
ATOM 7045 C CA . LYS B 1 397 ? 14.992 120.164 61.477 1.00 96.34 392 LYS B CA 1
ATOM 7046 C C . LYS B 1 397 ? 14.069 119.650 62.579 1.00 98.19 392 LYS B C 1
ATOM 7047 O O . LYS B 1 397 ? 12.957 119.187 62.323 1.00 100.96 392 LYS B O 1
ATOM 7053 N N . ASP B 1 398 ? 14.538 119.751 63.813 1.00 96.92 393 ASP B N 1
ATOM 7054 C CA . ASP B 1 398 ? 13.851 119.177 64.952 1.00 97.47 393 ASP B CA 1
ATOM 7055 C C . ASP B 1 398 ? 13.331 120.303 65.828 1.00 95.67 393 ASP B C 1
ATOM 7056 O O . ASP B 1 398 ? 12.639 120.072 66.817 1.00 95.15 393 ASP B O 1
ATOM 7061 N N . PHE B 1 399 ? 13.674 121.531 65.456 1.00 94.35 394 PHE B N 1
ATOM 7062 C CA . PHE B 1 399 ? 13.245 122.703 66.205 1.00 92.32 394 PHE B CA 1
ATOM 7063 C C . PHE B 1 399 ? 12.074 123.385 65.513 1.00 94.19 394 PHE B C 1
ATOM 7064 O O . PHE B 1 399 ? 11.453 124.292 66.064 1.00 96.21 394 PHE B O 1
ATOM 7072 N N . GLY B 1 400 ? 11.764 122.926 64.307 1.00 94.00 395 GLY B N 1
ATOM 7073 C CA . GLY B 1 400 ? 10.678 123.500 63.536 1.00 93.72 395 GLY B CA 1
ATOM 7074 C C . GLY B 1 400 ? 11.224 124.342 62.406 1.00 92.30 395 GLY B C 1
ATOM 7075 O O . GLY B 1 400 ? 10.483 124.803 61.537 1.00 93.19 395 GLY B O 1
ATOM 7076 N N . ILE B 1 401 ? 12.537 124.537 62.422 1.00 89.43 396 ILE B N 1
ATOM 7077 C CA . ILE B 1 401 ? 13.198 125.316 61.389 1.00 86.77 396 ILE B CA 1
ATOM 7078 C C . ILE B 1 401 ? 13.561 124.467 60.164 1.00 84.41 396 ILE B C 1
ATOM 7079 O O . ILE B 1 401 ? 14.203 123.426 60.286 1.00 84.22 396 ILE B O 1
ATOM 7084 N N . PRO B 1 402 ? 13.112 124.908 58.979 1.00 81.42 397 PRO B N 1
ATOM 7085 C CA . PRO B 1 402 ? 13.329 124.250 57.686 1.00 78.56 397 PRO B CA 1
ATOM 7086 C C . PRO B 1 402 ? 14.790 124.201 57.249 1.00 73.05 397 PRO B C 1
ATOM 7087 O O . PRO B 1 402 ? 15.474 125.222 57.214 1.00 71.35 397 PRO B O 1
ATOM 7091 N N . ALA B 1 403 ? 15.254 123.008 56.901 1.00 70.07 398 ALA B N 1
ATOM 7092 C CA . ALA B 1 403 ? 16.634 122.832 56.458 1.00 67.21 398 ALA B CA 1
ATOM 7093 C C . ALA B 1 403 ? 16.754 121.717 55.445 1.00 65.89 398 ALA B C 1
ATOM 7094 O O . ALA B 1 403 ? 15.979 120.760 55.462 1.00 69.29 398 ALA B O 1
ATOM 7096 N N . PRO B 1 404 ? 17.738 121.838 54.555 1.00 60.87 399 PRO B N 1
ATOM 7097 C CA . PRO B 1 404 ? 17.995 120.809 53.547 1.00 59.53 399 PRO B CA 1
ATOM 7098 C C . PRO B 1 404 ? 18.129 119.422 54.172 1.00 57.94 399 PRO B C 1
ATOM 7099 O O . PRO B 1 404 ? 18.632 119.276 55.281 1.00 58.25 399 PRO B O 1
ATOM 7103 N N . TYR B 1 405 ? 17.645 118.408 53.467 1.00 56.66 400 TYR B N 1
ATOM 7104 C CA . TYR B 1 405 ? 17.812 117.042 53.908 1.00 53.89 400 TYR B CA 1
ATOM 7105 C C . TYR B 1 405 ? 19.235 116.544 53.604 1.00 55.23 400 TYR B C 1
ATOM 7106 O O . TYR B 1 405 ? 19.745 116.720 52.495 1.00 56.77 400 TYR B O 1
ATOM 7115 N N . ILE B 1 406 ? 19.864 115.922 54.598 1.00 53.42 401 ILE B N 1
ATOM 7116 C CA . ILE B 1 406 ? 21.227 115.432 54.477 1.00 51.50 401 ILE B CA 1
ATOM 7117 C C . ILE B 1 406 ? 21.245 113.965 54.076 1.00 53.25 401 ILE B C 1
ATOM 7118 O O . ILE B 1 406 ? 20.893 113.096 54.875 1.00 53.29 401 ILE B O 1
ATOM 7123 N N . PHE B 1 407 ? 21.664 113.704 52.839 1.00 53.47 402 PHE B N 1
ATOM 7124 C CA . PHE B 1 407 ? 21.782 112.354 52.303 1.00 54.74 402 PHE B CA 1
ATOM 7125 C C . PHE B 1 407 ? 23.020 111.650 52.840 1.00 56.34 402 PHE B C 1
ATOM 7126 O O . PHE B 1 407 ? 22.992 110.455 53.137 1.00 57.04 402 PHE B O 1
ATOM 7134 N N . ASP B 1 408 ? 24.115 112.405 52.930 1.00 56.86 403 ASP B N 1
ATOM 7135 C CA . ASP B 1 408 ? 25.435 111.864 53.239 1.00 55.83 403 ASP B CA 1
ATOM 7136 C C . ASP B 1 408 ? 26.383 112.926 53.785 1.00 57.48 403 ASP B C 1
ATOM 7137 O O . ASP B 1 408 ? 26.379 114.063 53.333 1.00 57.54 403 ASP B O 1
ATOM 7142 N N . VAL B 1 409 ? 27.205 112.535 54.751 1.00 59.26 404 VAL B N 1
ATOM 7143 C CA . VAL B 1 409 ? 28.321 113.345 55.211 1.00 59.31 404 VAL B CA 1
ATOM 7144 C C . VAL B 1 409 ? 29.572 112.513 55.045 1.00 61.35 404 VAL B C 1
ATOM 7145 O O . VAL B 1 409 ? 29.843 111.626 55.850 1.00 64.37 404 VAL B O 1
ATOM 7149 N N . ASP B 1 410 ? 30.327 112.770 53.991 1.00 61.79 405 ASP B N 1
ATOM 7150 C CA . ASP B 1 410 ? 31.596 112.085 53.778 1.00 61.93 405 ASP B CA 1
ATOM 7151 C C . ASP B 1 410 ? 32.709 112.862 54.470 1.00 60.14 405 ASP B C 1
ATOM 7152 O O . ASP B 1 410 ? 33.309 113.746 53.870 1.00 61.07 405 ASP B O 1
ATOM 7157 N N . LEU B 1 411 ? 32.990 112.542 55.728 1.00 58.97 406 LEU B N 1
ATOM 7158 C CA . LEU B 1 411 ? 34.064 113.228 56.431 1.00 60.90 406 LEU B CA 1
ATOM 7159 C C . LEU B 1 411 ? 35.440 113.074 55.772 1.00 64.18 406 LEU B C 1
ATOM 7160 O O . LEU B 1 411 ? 36.237 113.998 55.804 1.00 66.12 406 LEU B O 1
ATOM 7165 N N . ASP B 1 412 ? 35.710 111.926 55.159 1.00 66.05 407 ASP B N 1
ATOM 7166 C CA . ASP B 1 412 ? 37.015 111.683 54.555 1.00 69.03 407 ASP B CA 1
ATOM 7167 C C . ASP B 1 412 ? 37.226 112.502 53.290 1.00 69.92 407 ASP B C 1
ATOM 7168 O O . ASP B 1 412 ? 38.339 112.897 52.972 1.00 71.29 407 ASP B O 1
ATOM 7173 N N . ASN B 1 413 ? 36.148 112.770 52.570 1.00 69.64 408 ASN B N 1
ATOM 7174 C CA . ASN B 1 413 ? 36.230 113.560 51.346 1.00 66.74 408 ASN B CA 1
ATOM 7175 C C . ASN B 1 413 ? 35.776 115.014 51.542 1.00 61.78 408 ASN B C 1
ATOM 7176 O O . ASN B 1 413 ? 35.745 115.792 50.588 1.00 60.21 408 ASN B O 1
ATOM 7181 N N . LYS B 1 414 ? 35.428 115.351 52.786 1.00 59.63 409 LYS B N 1
ATOM 7182 C CA . LYS B 1 414 ? 34.873 116.651 53.161 1.00 60.57 409 LYS B CA 1
ATOM 7183 C C . LYS B 1 414 ? 33.734 117.066 52.240 1.00 59.34 409 LYS B C 1
ATOM 7184 O O . LYS B 1 414 ? 33.762 118.131 51.610 1.00 57.02 409 LYS B O 1
ATOM 7190 N N . ARG B 1 415 ? 32.718 116.214 52.183 1.00 58.34 410 ARG B N 1
ATOM 7191 C CA . ARG B 1 415 ? 31.688 116.363 51.180 1.00 57.86 410 ARG B CA 1
ATOM 7192 C C . ARG B 1 415 ? 30.321 116.103 51.782 1.00 57.21 410 ARG B C 1
ATOM 7193 O O . ARG B 1 415 ? 30.143 115.200 52.581 1.00 58.95 410 ARG B O 1
ATOM 7201 N N . ILE B 1 416 ? 29.350 116.924 51.433 1.00 56.42 411 ILE B N 1
ATOM 7202 C CA . ILE B 1 416 ? 27.996 116.718 51.917 1.00 54.62 411 ILE B CA 1
ATOM 7203 C C . ILE B 1 416 ? 27.041 116.632 50.745 1.00 56.57 411 ILE B C 1
ATOM 7204 O O . ILE B 1 416 ? 27.028 117.518 49.889 1.00 58.30 411 ILE B O 1
ATOM 7209 N N . MET B 1 417 ? 26.241 115.575 50.693 1.00 54.66 412 MET B N 1
ATOM 7210 C CA . MET B 1 417 ? 25.133 115.574 49.754 1.00 53.88 412 MET B CA 1
ATOM 7211 C C . MET B 1 417 ? 23.851 116.007 50.458 1.00 54.48 412 MET B C 1
ATOM 7212 O O . MET B 1 417 ? 23.397 115.359 51.391 1.00 53.88 412 MET B O 1
ATOM 7217 N N . MET B 1 418 ? 23.278 117.121 50.025 1.00 57.80 413 MET B N 1
ATOM 7218 C CA . MET B 1 418 ? 22.017 117.586 50.597 1.00 60.91 413 MET B CA 1
ATOM 7219 C C . MET B 1 418 ? 21.038 117.978 49.483 1.00 66.47 413 MET B C 1
ATOM 7220 O O . MET B 1 418 ? 21.451 118.268 48.362 1.00 69.78 413 MET B O 1
ATOM 7225 N N . SER B 1 419 ? 19.744 117.965 49.773 1.00 67.87 414 SER B N 1
ATOM 7226 C CA . SER B 1 419 ? 18.768 118.316 48.753 1.00 71.08 414 SER B CA 1
ATOM 7227 C C . SER B 1 419 ? 18.952 119.767 48.342 1.00 73.54 414 SER B C 1
ATOM 7228 O O . SER B 1 419 ? 19.623 120.532 49.023 1.00 72.50 414 SER B O 1
ATOM 7231 N N . TYR B 1 420 ? 18.359 120.136 47.218 1.00 79.58 415 TYR B N 1
ATOM 7232 C CA . TYR B 1 420 ? 18.499 121.475 46.660 1.00 84.64 415 TYR B CA 1
ATOM 7233 C C . TYR B 1 420 ? 17.187 122.235 46.808 1.00 90.16 415 TYR B C 1
ATOM 7234 O O . TYR B 1 420 ? 16.130 121.712 46.450 1.00 91.17 415 TYR B O 1
ATOM 7243 N N . ILE B 1 421 ? 17.246 123.450 47.352 1.00 94.70 416 ILE B N 1
ATOM 7244 C CA . ILE B 1 421 ? 16.061 124.310 47.411 1.00 101.29 416 ILE B CA 1
ATOM 7245 C C . ILE B 1 421 ? 16.151 125.375 46.321 1.00 105.94 416 ILE B C 1
ATOM 7246 O O . ILE B 1 421 ? 17.116 126.137 46.277 1.00 105.61 416 ILE B O 1
ATOM 7251 N N . ASN B 1 422 ? 15.148 125.435 45.447 1.00 110.85 417 ASN B N 1
ATOM 7252 C CA . ASN B 1 422 ? 15.252 126.275 44.247 1.00 115.39 417 ASN B CA 1
ATOM 7253 C C . ASN B 1 422 ? 14.856 127.743 44.420 1.00 115.91 417 ASN B C 1
ATOM 7254 O O . ASN B 1 422 ? 14.792 128.485 43.441 1.00 117.65 417 ASN B O 1
ATOM 7259 N N . GLY B 1 423 ? 14.600 128.162 45.655 1.00 114.17 418 GLY B N 1
ATOM 7260 C CA . GLY B 1 423 ? 14.274 129.553 45.924 1.00 113.45 418 GLY B CA 1
ATOM 7261 C C . GLY B 1 423 ? 15.445 130.497 45.697 1.00 111.92 418 GLY B C 1
ATOM 7262 O O . GLY B 1 423 ? 16.476 130.110 45.140 1.00 112.78 418 GLY B O 1
ATOM 7263 N N . LYS B 1 424 ? 15.291 131.742 46.133 1.00 108.29 419 LYS B N 1
ATOM 7264 C CA . LYS B 1 424 ? 16.345 132.737 45.979 1.00 103.77 419 LYS B CA 1
ATOM 7265 C C . LYS B 1 424 ? 16.858 133.192 47.340 1.00 97.76 419 LYS B C 1
ATOM 7266 O O . LYS B 1 424 ? 16.135 133.148 48.338 1.00 95.97 419 LYS B O 1
ATOM 7272 N N . LEU B 1 425 ? 18.118 133.609 47.378 1.00 95.08 420 LEU B N 1
ATOM 7273 C CA . LEU B 1 425 ? 18.742 134.042 48.621 1.00 93.52 420 LEU B CA 1
ATOM 7274 C C . LEU B 1 425 ? 17.951 135.161 49.287 1.00 96.01 420 LEU B C 1
ATOM 7275 O O . LEU B 1 425 ? 17.412 136.043 48.620 1.00 96.99 420 LEU B O 1
ATOM 7280 N N . ALA B 1 426 ? 17.892 135.130 50.609 1.00 97.23 421 ALA B N 1
ATOM 7281 C CA . ALA B 1 426 ? 17.316 136.238 51.353 1.00 99.17 421 ALA B CA 1
ATOM 7282 C C . ALA B 1 426 ? 18.180 137.499 51.233 1.00 99.61 421 ALA B C 1
ATOM 7283 O O . ALA B 1 426 ? 17.703 138.597 51.500 1.00 99.44 421 ALA B O 1
ATOM 7285 N N . LYS B 1 427 ? 19.440 137.340 50.826 1.00 100.72 422 LYS B N 1
ATOM 7286 C CA . LYS B 1 427 ? 20.333 138.482 50.590 1.00 102.61 422 LYS B CA 1
ATOM 7287 C C . LYS B 1 427 ? 19.864 139.317 49.405 1.00 105.59 422 LYS B C 1
ATOM 7288 O O . LYS B 1 427 ? 20.623 140.117 48.861 1.00 106.13 422 LYS B O 1
ATOM 7294 N N . ASP B 1 428 ? 18.613 139.103 49.003 1.00 107.95 423 ASP B N 1
ATOM 7295 C CA . ASP B 1 428 ? 17.925 139.974 48.052 1.00 110.75 423 ASP B CA 1
ATOM 7296 C C . ASP B 1 428 ? 16.435 139.649 47.921 1.00 111.64 423 ASP B C 1
ATOM 7297 O O . ASP B 1 428 ? 15.912 139.533 46.819 1.00 111.23 423 ASP B O 1
ATOM 7302 N N . VAL B 1 429 ? 15.771 139.495 49.064 1.00 113.55 424 VAL B N 1
ATOM 7303 C CA . VAL B 1 429 ? 14.312 139.519 49.132 1.00 117.27 424 VAL B CA 1
ATOM 7304 C C . VAL B 1 429 ? 13.812 140.248 50.391 1.00 121.04 424 VAL B C 1
ATOM 7305 O O . VAL B 1 429 ? 12.742 140.852 50.368 1.00 123.17 424 VAL B O 1
ATOM 7309 N N . ILE B 1 430 ? 14.582 140.202 51.481 1.00 121.98 425 ILE B N 1
ATOM 7310 C CA . ILE B 1 430 ? 14.185 140.891 52.714 1.00 124.03 425 ILE B CA 1
ATOM 7311 C C . ILE B 1 430 ? 13.982 142.368 52.431 1.00 126.91 425 ILE B C 1
ATOM 7312 O O . ILE B 1 430 ? 13.192 143.043 53.096 1.00 127.23 425 ILE B O 1
ATOM 7317 N N . GLU B 1 431 ? 14.709 142.858 51.434 1.00 129.41 426 GLU B N 1
ATOM 7318 C CA . GLU B 1 431 ? 14.667 144.261 51.063 1.00 131.70 426 GLU B CA 1
ATOM 7319 C C . GLU B 1 431 ? 13.232 144.654 50.759 1.00 133.24 426 GLU B C 1
ATOM 7320 O O . GLU B 1 431 ? 12.692 145.576 51.364 1.00 134.64 426 GLU B O 1
ATOM 7326 N N . ASP B 1 432 ? 12.612 143.931 49.832 1.00 133.03 427 ASP B N 1
ATOM 7327 C CA . ASP B 1 432 ? 11.283 144.278 49.344 1.00 133.95 427 ASP B CA 1
ATOM 7328 C C . ASP B 1 432 ? 10.211 143.329 49.877 1.00 132.12 427 ASP B C 1
ATOM 7329 O O . ASP B 1 432 ? 9.084 143.308 49.381 1.00 133.57 427 ASP B O 1
ATOM 7334 N N . ASN B 1 433 ? 10.577 142.541 50.885 1.00 128.53 428 ASN B N 1
ATOM 7335 C CA . ASN B 1 433 ? 9.655 141.619 51.543 1.00 126.34 428 ASN B CA 1
ATOM 7336 C C . ASN B 1 433 ? 10.082 141.377 52.983 1.00 123.45 428 ASN B C 1
ATOM 7337 O O . ASN B 1 433 ? 10.808 140.427 53.278 1.00 123.07 428 ASN B O 1
ATOM 7342 N N . LEU B 1 434 ? 9.625 142.242 53.879 1.00 121.56 429 LEU B N 1
ATOM 7343 C CA . LEU B 1 434 ? 10.051 142.199 55.270 1.00 118.22 429 LEU B CA 1
ATOM 7344 C C . LEU B 1 434 ? 9.755 140.872 55.948 1.00 115.52 429 LEU B C 1
ATOM 7345 O O . LEU B 1 434 ? 10.523 140.422 56.792 1.00 113.30 429 LEU B O 1
ATOM 7350 N N . ASP B 1 435 ? 8.640 140.252 55.581 1.00 115.93 430 ASP B N 1
ATOM 7351 C CA . ASP B 1 435 ? 8.191 139.041 56.258 1.00 115.54 430 ASP B CA 1
ATOM 7352 C C . ASP B 1 435 ? 9.340 138.071 56.512 1.00 113.41 430 ASP B C 1
ATOM 7353 O O . ASP B 1 435 ? 9.435 137.488 57.592 1.00 113.66 430 ASP B O 1
ATOM 7358 N N . ILE B 1 436 ? 10.218 137.906 55.525 1.00 110.93 431 ILE B N 1
ATOM 7359 C CA . ILE B 1 436 ? 11.284 136.915 55.639 1.00 106.52 431 ILE B CA 1
ATOM 7360 C C . ILE B 1 436 ? 12.374 137.371 56.598 1.00 102.37 431 ILE B C 1
ATOM 7361 O O . ILE B 1 436 ? 12.978 136.550 57.290 1.00 100.77 431 ILE B O 1
ATOM 7366 N N . ALA B 1 437 ? 12.619 138.678 56.644 1.00 100.67 432 ALA B N 1
ATOM 7367 C CA . ALA B 1 437 ? 13.549 139.244 57.615 1.00 97.64 432 ALA B CA 1
ATOM 7368 C C . ALA B 1 437 ? 13.028 138.952 59.013 1.00 96.05 432 ALA B C 1
ATOM 7369 O O . ALA B 1 437 ? 13.795 138.849 59.966 1.00 93.89 432 ALA B O 1
ATOM 7371 N N . TYR B 1 438 ? 11.710 138.809 59.116 1.00 97.21 433 TYR B N 1
ATOM 7372 C CA . TYR B 1 438 ? 11.059 138.478 60.377 1.00 97.51 433 TYR B CA 1
ATOM 7373 C C . TYR B 1 438 ? 11.083 136.981 60.638 1.00 95.79 433 TYR B C 1
ATOM 7374 O O . TYR B 1 438 ? 11.091 136.541 61.786 1.00 94.91 433 TYR B O 1
ATOM 7383 N N . LYS B 1 439 ? 11.083 136.197 59.566 1.00 95.40 434 LYS B N 1
ATOM 7384 C CA . LYS B 1 439 ? 11.043 134.746 59.690 1.00 94.15 434 LYS B CA 1
ATOM 7385 C C . LYS B 1 439 ? 12.450 134.212 59.942 1.00 88.00 434 LYS B C 1
ATOM 7386 O O . LYS B 1 439 ? 12.632 133.094 60.426 1.00 85.17 434 LYS B O 1
ATOM 7392 N N . ILE B 1 440 ? 13.438 135.034 59.610 1.00 85.74 435 ILE B N 1
ATOM 7393 C CA . ILE B 1 440 ? 14.816 134.767 59.982 1.00 83.46 435 ILE B CA 1
ATOM 7394 C C . ILE B 1 440 ? 14.944 134.775 61.500 1.00 85.40 435 ILE B C 1
ATOM 7395 O O . ILE B 1 440 ? 15.251 133.751 62.118 1.00 84.67 435 ILE B O 1
ATOM 7400 N N . GLY B 1 441 ? 14.706 135.941 62.096 1.00 87.00 436 GLY B N 1
ATOM 7401 C CA . GLY B 1 441 ? 14.771 136.081 63.536 1.00 86.92 436 GLY B CA 1
ATOM 7402 C C . GLY B 1 441 ? 13.953 135.005 64.209 1.00 87.19 436 GLY B C 1
ATOM 7403 O O . GLY B 1 441 ? 14.303 134.512 65.278 1.00 86.25 436 GLY B O 1
ATOM 7404 N N . GLU B 1 442 ? 12.852 134.638 63.570 1.00 89.45 437 GLU B N 1
ATOM 7405 C CA . GLU B 1 442 ? 12.000 133.590 64.091 1.00 92.90 437 GLU B CA 1
ATOM 7406 C C . GLU B 1 442 ? 12.837 132.333 64.279 1.00 92.36 437 GLU B C 1
ATOM 7407 O O . GLU B 1 442 ? 12.853 131.744 65.361 1.00 92.71 437 GLU B O 1
ATOM 7413 N N . ILE B 1 443 ? 13.554 131.937 63.230 1.00 91.18 438 ILE B N 1
ATOM 7414 C CA . ILE B 1 443 ? 14.399 130.748 63.314 1.00 89.37 438 ILE B CA 1
ATOM 7415 C C . ILE B 1 443 ? 15.680 130.960 64.128 1.00 87.24 438 ILE B C 1
ATOM 7416 O O . ILE B 1 443 ? 16.206 130.009 64.700 1.00 87.02 438 ILE B O 1
ATOM 7421 N N . VAL B 1 444 ? 16.170 132.194 64.210 1.00 85.74 439 VAL B N 1
ATOM 7422 C CA . VAL B 1 444 ? 17.338 132.459 65.059 1.00 84.47 439 VAL B CA 1
ATOM 7423 C C . VAL B 1 444 ? 16.983 132.348 66.541 1.00 86.23 439 VAL B C 1
ATOM 7424 O O . VAL B 1 444 ? 17.828 132.005 67.372 1.00 84.71 439 VAL B O 1
ATOM 7428 N N . GLY B 1 445 ? 15.728 132.649 66.861 1.00 89.66 440 GLY B N 1
ATOM 7429 C CA . GLY B 1 445 ? 15.221 132.486 68.210 1.00 91.14 440 GLY B CA 1
ATOM 7430 C C . GLY B 1 445 ? 15.034 131.019 68.544 1.00 92.82 440 GLY B C 1
ATOM 7431 O O . GLY B 1 445 ? 15.501 130.543 69.580 1.00 93.74 440 GLY B O 1
ATOM 7432 N N . LYS B 1 446 ? 14.347 130.298 67.662 1.00 91.98 441 LYS B N 1
ATOM 7433 C CA . LYS B 1 446 ? 14.184 128.865 67.827 1.00 89.74 441 LYS B CA 1
ATOM 7434 C C . LYS B 1 446 ? 15.561 128.279 68.093 1.00 86.19 441 LYS B C 1
ATOM 7435 O O . LYS B 1 446 ? 15.725 127.401 68.939 1.00 85.44 441 LYS B O 1
ATOM 7441 N N . LEU B 1 447 ? 16.557 128.797 67.382 1.00 84.76 442 LEU B N 1
ATOM 7442 C CA . LEU B 1 447 ? 17.945 128.397 67.593 1.00 83.41 442 LEU B CA 1
ATOM 7443 C C . LEU B 1 447 ? 18.420 128.676 69.010 1.00 85.99 442 LEU B C 1
ATOM 7444 O O . LEU B 1 447 ? 18.781 127.756 69.738 1.00 85.55 442 LEU B O 1
ATOM 7449 N N . HIS B 1 448 ? 18.432 129.951 69.394 1.00 89.12 443 HIS B N 1
ATOM 7450 C CA . HIS B 1 448 ? 18.950 130.337 70.704 1.00 91.07 443 HIS B CA 1
ATOM 7451 C C . HIS B 1 448 ? 18.114 129.771 71.843 1.00 93.94 443 HIS B C 1
ATOM 7452 O O . HIS B 1 448 ? 18.605 129.614 72.960 1.00 93.12 443 HIS B O 1
ATOM 7459 N N . LYS B 1 449 ? 16.856 129.457 71.550 1.00 98.04 444 LYS B N 1
ATOM 7460 C CA . LYS B 1 449 ? 15.987 128.787 72.513 1.00 102.24 444 LYS B CA 1
ATOM 7461 C C . LYS B 1 449 ? 16.614 127.475 72.972 1.00 100.76 444 LYS B C 1
ATOM 7462 O O . LYS B 1 449 ? 16.643 127.173 74.162 1.00 102.27 444 LYS B O 1
ATOM 7468 N N . ASN B 1 450 ? 17.127 126.706 72.017 1.00 97.95 445 ASN B N 1
ATOM 7469 C CA . ASN B 1 450 ? 17.711 125.399 72.303 1.00 93.80 445 ASN B CA 1
ATOM 7470 C C . ASN B 1 450 ? 19.225 125.424 72.506 1.00 89.72 445 ASN B C 1
ATOM 7471 O O . ASN B 1 450 ? 19.885 124.394 72.427 1.00 87.80 445 ASN B O 1
ATOM 7476 N N . ASP B 1 451 ? 19.769 126.603 72.773 1.00 88.64 446 ASP B N 1
ATOM 7477 C CA . ASP B 1 451 ? 21.185 126.730 73.091 1.00 88.03 446 ASP B CA 1
ATOM 7478 C C . ASP B 1 451 ? 22.062 126.244 71.942 1.00 85.63 446 ASP B C 1
ATOM 7479 O O . ASP B 1 451 ? 23.034 125.515 72.147 1.00 86.42 446 ASP B O 1
ATOM 7484 N N . VAL B 1 452 ? 21.705 126.649 70.728 1.00 81.96 447 VAL B N 1
ATOM 7485 C CA . VAL B 1 452 ? 22.517 126.379 69.546 1.00 76.89 447 VAL B CA 1
ATOM 7486 C C . VAL B 1 452 ? 22.858 127.720 68.932 1.00 71.78 447 VAL B C 1
ATOM 7487 O O . VAL B 1 452 ? 21.960 128.450 68.529 1.00 70.83 447 VAL B O 1
ATOM 7491 N N . ILE B 1 453 ? 24.139 128.065 68.873 1.00 69.38 448 ILE B N 1
ATOM 7492 C CA . ILE B 1 453 ? 24.515 129.321 68.232 1.00 69.73 448 ILE B CA 1
ATOM 7493 C C . ILE B 1 453 ? 25.151 129.082 66.855 1.00 69.14 448 ILE B C 1
ATOM 7494 O O . ILE B 1 453 ? 25.773 128.042 66.619 1.00 69.46 448 ILE B O 1
ATOM 7499 N N . HIS B 1 454 ? 24.985 130.052 65.956 1.00 67.02 449 HIS B N 1
ATOM 7500 C CA . HIS B 1 454 ? 25.369 129.899 64.553 1.00 64.21 449 HIS B CA 1
ATOM 7501 C C . HIS B 1 454 ? 26.770 130.426 64.194 1.00 62.99 449 HIS B C 1
ATOM 7502 O O . HIS B 1 454 ? 27.500 129.790 63.432 1.00 61.73 449 HIS B O 1
ATOM 7509 N N . ASN B 1 455 ? 27.120 131.588 64.733 1.00 63.97 450 ASN B N 1
ATOM 7510 C CA . ASN B 1 455 ? 28.434 132.210 64.530 1.00 66.19 450 ASN B CA 1
ATOM 7511 C C . ASN B 1 455 ? 28.733 132.693 63.117 1.00 67.42 450 ASN B C 1
ATOM 7512 O O . ASN B 1 455 ? 29.891 132.980 62.798 1.00 69.01 450 ASN B O 1
ATOM 7517 N N . ASP B 1 456 ? 27.711 132.767 62.271 1.00 66.32 451 ASP B N 1
ATOM 7518 C CA . ASP B 1 456 ? 27.870 133.338 60.938 1.00 68.12 451 ASP B CA 1
ATOM 7519 C C . ASP B 1 456 ? 26.499 133.687 60.381 1.00 70.06 451 ASP B C 1
ATOM 7520 O O . ASP B 1 456 ? 26.179 133.388 59.230 1.00 69.75 451 ASP B O 1
ATOM 7525 N N . LEU B 1 457 ? 25.677 134.314 61.211 1.00 71.50 452 LEU B N 1
ATOM 7526 C CA . LEU B 1 457 ? 24.365 134.746 60.758 1.00 72.88 452 LEU B CA 1
ATOM 7527 C C . LEU B 1 457 ? 24.474 135.862 59.716 1.00 75.56 452 LEU B C 1
ATOM 7528 O O . LEU B 1 457 ? 24.982 136.951 59.998 1.00 75.21 452 LEU B O 1
ATOM 7533 N N . THR B 1 458 ? 24.039 135.558 58.497 1.00 77.59 453 THR B N 1
ATOM 7534 C CA . THR B 1 458 ? 23.872 136.564 57.460 1.00 80.50 453 THR B CA 1
ATOM 7535 C C . THR B 1 458 ? 22.687 136.165 56.597 1.00 83.01 453 THR B C 1
ATOM 7536 O O . THR B 1 458 ? 22.121 135.082 56.771 1.00 81.34 453 THR B O 1
ATOM 7540 N N . THR B 1 459 ? 22.322 137.041 55.667 1.00 87.17 454 THR B N 1
ATOM 7541 C CA . THR B 1 459 ? 21.147 136.833 54.824 1.00 89.89 454 THR B CA 1
ATOM 7542 C C . THR B 1 459 ? 21.432 135.935 53.622 1.00 90.41 454 THR B C 1
ATOM 7543 O O . THR B 1 459 ? 20.509 135.373 53.028 1.00 91.30 454 THR B O 1
ATOM 7547 N N . SER B 1 460 ? 22.704 135.808 53.259 1.00 89.01 455 SER B N 1
ATOM 7548 C CA . SER B 1 460 ? 23.078 134.921 52.166 1.00 89.01 455 SER B CA 1
ATOM 7549 C C . SER B 1 460 ? 23.115 133.460 52.641 1.00 87.84 455 SER B C 1
ATOM 7550 O O . SER B 1 460 ? 23.339 132.534 51.852 1.00 88.37 455 SER B O 1
ATOM 7553 N N . ASN B 1 461 ? 22.874 133.263 53.935 1.00 84.82 456 ASN B N 1
ATOM 7554 C CA . ASN B 1 461 ? 22.794 131.925 54.511 1.00 80.78 456 ASN B CA 1
ATOM 7555 C C . ASN B 1 461 ? 21.361 131.388 54.662 1.00 77.24 456 ASN B C 1
ATOM 7556 O O . ASN B 1 461 ? 21.131 130.378 55.322 1.00 77.12 456 ASN B O 1
ATOM 7561 N N . PHE B 1 462 ? 20.405 132.055 54.024 1.00 74.28 457 PHE B N 1
ATOM 7562 C CA . PHE B 1 462 ? 19.020 131.613 54.046 1.00 72.53 457 PHE B CA 1
ATOM 7563 C C . PHE B 1 462 ? 18.456 131.599 52.639 1.00 75.84 457 PHE B C 1
ATOM 7564 O O . PHE B 1 462 ? 19.004 132.217 51.735 1.00 75.74 457 PHE B O 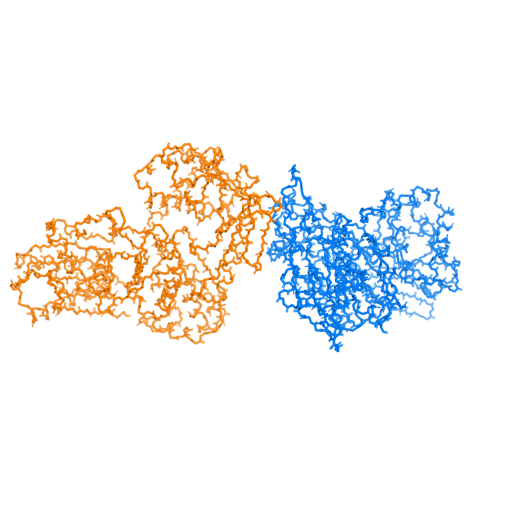1
ATOM 7572 N N . ILE B 1 463 ? 17.352 130.887 52.455 1.00 79.81 458 ILE B N 1
ATOM 7573 C CA . ILE B 1 463 ? 16.732 130.761 51.144 1.00 83.23 458 ILE B CA 1
ATOM 7574 C C . ILE B 1 463 ? 15.222 130.632 51.296 1.00 88.97 458 ILE B C 1
ATOM 7575 O O . ILE B 1 463 ? 14.734 129.884 52.141 1.00 88.01 458 ILE B O 1
ATOM 7580 N N . PHE B 1 464 ? 14.484 131.373 50.478 1.00 96.02 459 PHE B N 1
ATOM 7581 C CA . PHE B 1 464 ? 13.032 131.373 50.562 1.00 102.52 459 PHE B CA 1
ATOM 7582 C C . PHE B 1 464 ? 12.386 131.056 49.223 1.00 108.39 459 PHE B C 1
ATOM 7583 O O . PHE B 1 464 ? 12.706 131.671 48.209 1.00 109.18 459 PHE B O 1
ATOM 7591 N N . ASP B 1 465 ? 11.490 130.079 49.217 1.00 114.19 460 ASP B N 1
ATOM 7592 C CA . ASP B 1 465 ? 10.595 129.897 48.081 1.00 122.64 460 ASP B CA 1
ATOM 7593 C C . ASP B 1 465 ? 9.141 129.986 48.558 1.00 127.34 460 ASP B C 1
ATOM 7594 O O . ASP B 1 465 ? 8.298 130.610 47.906 1.00 128.43 460 ASP B O 1
ATOM 7599 N N . LYS B 1 466 ? 8.872 129.373 49.710 1.00 128.82 461 LYS B N 1
ATOM 7600 C CA . LYS B 1 466 ? 7.608 129.539 50.424 1.00 130.25 461 LYS B CA 1
ATOM 7601 C C . LYS B 1 466 ? 7.898 129.475 51.921 1.00 124.47 461 LYS B C 1
ATOM 7602 O O . LYS B 1 466 ? 7.139 129.990 52.745 1.00 125.18 461 LYS B O 1
ATOM 7608 N N . ASP B 1 467 ? 9.011 128.829 52.256 1.00 117.74 462 ASP B N 1
ATOM 7609 C CA . ASP B 1 467 ? 9.505 128.785 53.621 1.00 110.97 462 ASP B CA 1
ATOM 7610 C C . ASP B 1 467 ? 10.924 129.321 53.650 1.00 103.03 462 ASP B C 1
ATOM 7611 O O . ASP B 1 467 ? 11.571 129.453 52.611 1.00 100.46 462 ASP B O 1
ATOM 7616 N N . LEU B 1 468 ? 11.411 129.637 54.842 1.00 98.85 463 LEU B N 1
ATOM 7617 C CA . LEU B 1 468 ? 12.818 129.975 54.981 1.00 95.28 463 LEU B CA 1
ATOM 7618 C C . LEU B 1 468 ? 13.655 128.745 55.296 1.00 92.55 463 LEU B C 1
ATOM 7619 O O . LEU B 1 468 ? 13.323 127.956 56.173 1.00 92.47 463 LEU B O 1
ATOM 7624 N N . TYR B 1 469 ? 14.731 128.580 54.546 1.00 90.32 464 TYR B N 1
ATOM 7625 C CA . TYR B 1 469 ? 15.628 127.468 54.754 1.00 88.87 464 TYR B CA 1
ATOM 7626 C C . TYR B 1 469 ? 16.981 128.024 55.118 1.00 85.71 464 TYR B C 1
ATOM 7627 O O . TYR B 1 469 ? 17.529 128.857 54.397 1.00 87.53 464 TYR B O 1
ATOM 7636 N N . ILE B 1 470 ? 17.514 127.569 56.245 1.00 80.22 465 ILE B N 1
ATOM 7637 C CA . ILE B 1 470 ? 18.884 127.882 56.613 1.00 74.87 465 ILE B CA 1
ATOM 7638 C C . ILE B 1 470 ? 19.750 126.818 55.944 1.00 74.60 465 ILE B C 1
ATOM 7639 O O . ILE B 1 470 ? 19.396 125.633 55.954 1.00 77.11 465 ILE B O 1
ATOM 7644 N N . ILE B 1 471 ? 20.861 127.221 55.336 1.00 70.44 466 ILE B N 1
ATOM 7645 C CA . ILE B 1 471 ? 21.553 126.304 54.430 1.00 67.42 466 ILE B CA 1
ATOM 7646 C C . ILE B 1 471 ? 23.064 126.189 54.626 1.00 67.35 466 ILE B C 1
ATOM 7647 O O . ILE B 1 471 ? 23.758 125.600 53.791 1.00 66.86 466 ILE B O 1
ATOM 7652 N N . ASP B 1 472 ? 23.566 126.758 55.717 1.00 67.82 467 ASP B N 1
ATOM 7653 C CA . ASP B 1 472 ? 24.990 126.706 56.051 1.00 67.07 467 ASP B CA 1
ATOM 7654 C C . ASP B 1 472 ? 25.072 126.706 57.570 1.00 61.85 467 ASP B C 1
ATOM 7655 O O . ASP B 1 472 ? 24.329 127.433 58.223 1.00 61.61 467 ASP B O 1
ATOM 7660 N N . PHE B 1 473 ? 25.957 125.893 58.138 1.00 56.64 468 PHE B N 1
ATOM 7661 C CA . PHE B 1 473 ? 26.054 125.817 59.584 1.00 55.61 468 PHE B CA 1
ATOM 7662 C C . PHE B 1 473 ? 27.415 125.300 60.032 1.00 56.05 468 PHE B C 1
ATOM 7663 O O . PHE B 1 473 ? 27.521 124.693 61.087 1.00 57.73 468 PHE B O 1
ATOM 7671 N N . GLY B 1 474 ? 28.448 125.560 59.237 1.00 56.48 469 GLY B N 1
ATOM 7672 C CA . GLY B 1 474 ? 29.791 125.061 59.487 1.00 56.76 469 GLY B CA 1
ATOM 7673 C C . GLY B 1 474 ? 30.528 125.642 60.688 1.00 58.90 469 GLY B C 1
ATOM 7674 O O . GLY B 1 474 ? 31.561 125.107 61.114 1.00 59.35 469 GLY B O 1
ATOM 7675 N N . LEU B 1 475 ? 30.014 126.728 61.253 1.00 59.55 470 LEU B N 1
ATOM 7676 C CA . LEU B 1 475 ? 30.655 127.313 62.433 1.00 60.48 470 LEU B CA 1
ATOM 7677 C C . LEU B 1 475 ? 29.833 127.179 63.699 1.00 61.47 470 LEU B C 1
ATOM 7678 O O . LEU B 1 475 ? 30.167 127.775 64.707 1.00 62.10 470 LEU B O 1
ATOM 7683 N N . GLY B 1 476 ? 28.764 126.402 63.659 1.00 63.80 471 GLY B N 1
ATOM 7684 C CA . GLY B 1 476 ? 27.866 126.354 64.795 1.00 68.72 471 GLY B CA 1
ATOM 7685 C C . GLY B 1 476 ? 28.410 125.592 65.990 1.00 73.57 471 GLY B C 1
ATOM 7686 O O . GLY B 1 476 ? 29.384 124.846 65.877 1.00 74.01 471 GLY B O 1
ATOM 7687 N N . LYS B 1 477 ? 27.771 125.771 67.141 1.00 76.52 472 LYS B N 1
ATOM 7688 C CA . LYS B 1 477 ? 28.125 125.001 68.326 1.00 79.11 472 LYS B CA 1
ATOM 7689 C C . LYS B 1 477 ? 27.010 125.061 69.360 1.00 79.73 472 LYS B C 1
ATOM 7690 O O . LYS B 1 477 ? 26.115 125.901 69.261 1.00 79.83 472 LYS B O 1
ATOM 7696 N N . ILE B 1 478 ? 27.069 124.168 70.347 1.00 80.69 473 ILE B N 1
ATOM 7697 C CA . ILE B 1 478 ? 26.080 124.134 71.429 1.00 83.42 473 ILE B CA 1
ATOM 7698 C C . ILE B 1 478 ? 26.578 124.908 72.663 1.00 84.73 473 ILE B C 1
ATOM 7699 O O . ILE B 1 478 ? 27.673 124.653 73.169 1.00 82.82 473 ILE B O 1
ATOM 7704 N N . SER B 1 479 ? 25.775 125.869 73.122 1.00 88.70 474 SER B N 1
ATOM 7705 C CA . SER B 1 479 ? 26.158 126.761 74.223 1.00 92.39 474 SER B CA 1
ATOM 7706 C C . SER B 1 479 ? 24.938 127.395 74.900 1.00 97.22 474 SER B C 1
ATOM 7707 O O . SER B 1 479 ? 24.077 127.974 74.232 1.00 98.65 474 SER B O 1
ATOM 7710 N N . ASN B 1 480 ? 24.868 127.284 76.225 1.00 99.46 475 ASN B N 1
ATOM 7711 C CA . ASN B 1 480 ? 23.788 127.911 76.986 1.00 101.55 475 ASN B CA 1
ATOM 7712 C C . ASN B 1 480 ? 24.184 129.302 77.483 1.00 100.85 475 ASN B C 1
ATOM 7713 O O . ASN B 1 480 ? 23.327 130.150 77.756 1.00 99.66 475 ASN B O 1
ATOM 7718 N N . LEU B 1 481 ? 25.491 129.527 77.583 1.00 101.53 476 LEU B N 1
ATOM 7719 C CA . LEU B 1 481 ? 26.033 130.830 77.946 1.00 103.49 476 LEU B CA 1
ATOM 7720 C C . LEU B 1 481 ? 25.324 131.972 77.213 1.00 105.08 476 LEU B C 1
ATOM 7721 O O . LEU B 1 481 ? 25.487 132.137 76.003 1.00 103.79 476 LEU B O 1
ATOM 7726 N N . ASP B 1 482 ? 24.554 132.763 77.957 1.00 107.66 477 ASP B N 1
ATOM 7727 C CA . ASP B 1 482 ? 23.844 133.915 77.402 1.00 108.98 477 ASP B CA 1
ATOM 7728 C C . ASP B 1 482 ? 24.761 134.902 76.664 1.00 109.39 477 ASP B C 1
ATOM 7729 O O . ASP B 1 482 ? 24.293 135.692 75.848 1.00 109.37 477 ASP B O 1
ATOM 7734 N N . GLU B 1 483 ? 26.061 134.847 76.936 1.00 110.34 478 GLU B N 1
ATOM 7735 C CA . GLU B 1 483 ? 27.013 135.769 76.311 1.00 111.93 478 GLU B CA 1
ATOM 7736 C C . GLU B 1 483 ? 27.358 135.397 74.864 1.00 110.70 478 GLU B C 1
ATOM 7737 O O . GLU B 1 483 ? 27.548 136.270 74.019 1.00 109.61 478 GLU B O 1
ATOM 7743 N N . ASP B 1 484 ? 27.438 134.101 74.579 1.00 110.34 479 ASP B N 1
ATOM 7744 C CA . ASP B 1 484 ? 27.725 133.645 73.223 1.00 108.54 479 ASP B CA 1
ATOM 7745 C C . ASP B 1 484 ? 26.555 133.900 72.271 1.00 106.46 479 ASP B C 1
ATOM 7746 O O . ASP B 1 484 ? 26.759 134.144 71.075 1.00 106.82 479 ASP B O 1
ATOM 7751 N N . LYS B 1 485 ? 25.336 133.841 72.805 1.00 103.48 480 LYS B N 1
ATOM 7752 C CA . LYS B 1 485 ? 24.146 134.186 72.034 1.00 100.70 480 LYS B CA 1
ATOM 7753 C C . LYS B 1 485 ? 24.170 135.669 71.696 1.00 100.60 480 LYS B C 1
ATOM 7754 O O . LYS B 1 485 ? 23.657 136.090 70.662 1.00 101.10 480 LYS B O 1
ATOM 7760 N N . ALA B 1 486 ? 24.781 136.453 72.577 1.00 99.21 481 ALA B N 1
ATOM 7761 C CA . ALA B 1 486 ? 24.914 137.886 72.364 1.00 97.38 481 ALA B CA 1
ATOM 7762 C C . ALA B 1 486 ? 25.767 138.156 71.137 1.00 93.63 481 ALA B C 1
ATOM 7763 O O . ALA B 1 486 ? 25.349 138.865 70.225 1.00 92.53 481 ALA B O 1
ATOM 7765 N N . VAL B 1 487 ? 26.971 137.598 71.128 1.00 91.28 482 VAL B N 1
ATOM 7766 C CA . VAL B 1 487 ? 27.820 137.665 69.951 1.00 89.01 482 VAL B CA 1
ATOM 7767 C C . VAL B 1 487 ? 27.003 137.239 68.725 1.00 87.08 482 VAL B C 1
ATOM 7768 O O . VAL B 1 487 ? 27.001 137.910 67.691 1.00 86.42 482 VAL B O 1
ATOM 7772 N N . ASP B 1 488 ? 26.291 136.125 68.852 1.00 85.06 483 ASP B N 1
ATOM 7773 C CA . ASP B 1 488 ? 25.559 135.593 67.717 1.00 83.45 483 ASP B CA 1
ATOM 7774 C C . ASP B 1 488 ? 24.665 136.657 67.104 1.00 82.04 483 ASP B C 1
ATOM 7775 O O . ASP B 1 488 ? 24.560 136.770 65.886 1.00 81.68 483 ASP B O 1
ATOM 7780 N N . LEU B 1 489 ? 24.031 137.449 67.953 1.00 82.37 484 LEU B N 1
ATOM 7781 C CA . LEU B 1 489 ? 23.146 138.502 67.471 1.00 82.63 484 LEU B CA 1
ATOM 7782 C C . LEU B 1 489 ? 23.875 139.727 66.942 1.00 80.87 484 LEU B C 1
ATOM 7783 O O . LEU B 1 489 ? 23.363 140.398 66.051 1.00 81.12 484 LEU B O 1
ATOM 7788 N N . ILE B 1 490 ? 25.059 140.026 67.474 1.00 79.47 485 ILE B N 1
ATOM 7789 C CA . ILE B 1 490 ? 25.799 141.180 66.967 1.00 79.64 485 ILE B CA 1
ATOM 7790 C C . ILE B 1 490 ? 26.491 140.803 65.672 1.00 79.61 485 ILE B C 1
ATOM 7791 O O . ILE B 1 490 ? 26.823 141.670 64.863 1.00 80.82 485 ILE B O 1
ATOM 7796 N N . VAL B 1 491 ? 26.704 139.507 65.475 1.00 78.74 486 VAL B N 1
ATOM 7797 C CA . VAL B 1 491 ? 27.293 139.040 64.234 1.00 78.99 486 VAL B CA 1
ATOM 7798 C C . VAL B 1 491 ? 26.329 139.350 63.106 1.00 80.37 486 VAL B C 1
ATOM 7799 O O . VAL B 1 491 ? 26.735 139.821 62.045 1.00 79.37 486 VAL B O 1
ATOM 7803 N N . PHE B 1 492 ? 25.045 139.108 63.356 1.00 83.92 487 PHE B N 1
ATOM 7804 C CA . PHE B 1 492 ? 24.004 139.351 62.362 1.00 88.97 487 PHE B CA 1
ATOM 7805 C C . PHE B 1 492 ? 23.770 140.823 62.134 1.00 91.39 487 PHE B C 1
ATOM 7806 O O . PHE B 1 492 ? 23.593 141.257 61.001 1.00 93.32 487 PHE B O 1
ATOM 7814 N N . LYS B 1 493 ? 23.735 141.580 63.224 1.00 91.68 488 LYS B N 1
ATOM 7815 C CA . LYS B 1 493 ? 23.552 143.019 63.148 1.00 92.16 488 LYS B CA 1
ATOM 7816 C C . LYS B 1 493 ? 24.696 143.620 62.339 1.00 89.62 488 LYS B C 1
ATOM 7817 O O . LYS B 1 493 ? 24.474 144.372 61.390 1.00 91.00 488 LYS B O 1
A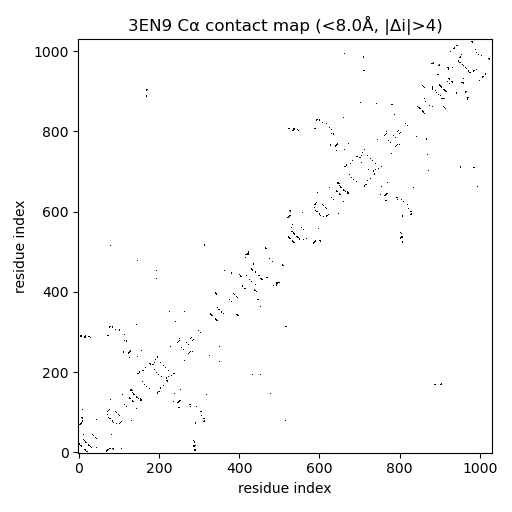TOM 7823 N N . LYS B 1 494 ? 25.918 143.261 62.711 1.00 86.06 489 LYS B N 1
ATOM 7824 C CA . LYS B 1 494 ? 27.111 143.748 62.037 1.00 85.88 489 LYS B CA 1
ATOM 7825 C C . LYS B 1 494 ? 27.071 143.344 60.559 1.00 87.54 489 LYS B C 1
ATOM 7826 O O . LYS B 1 494 ? 27.743 143.935 59.711 1.00 87.73 489 LYS B O 1
ATOM 7832 N N . ALA B 1 495 ? 26.264 142.334 60.258 1.00 88.19 490 ALA B N 1
ATOM 7833 C CA . ALA B 1 495 ? 26.167 141.813 58.904 1.00 89.06 490 ALA B CA 1
ATOM 7834 C C . ALA B 1 495 ? 25.317 142.724 58.034 1.00 90.80 490 ALA B C 1
ATOM 7835 O O . ALA B 1 495 ? 25.763 143.191 56.987 1.00 91.20 490 ALA B O 1
ATOM 7837 N N . VAL B 1 496 ? 24.084 142.955 58.473 1.00 92.22 491 VAL B N 1
ATOM 7838 C CA . VAL B 1 496 ? 23.144 143.800 57.757 1.00 94.47 491 VAL B CA 1
ATOM 7839 C C . VAL B 1 496 ? 23.747 145.157 57.453 1.00 96.65 491 VAL B C 1
ATOM 7840 O O . VAL B 1 496 ? 23.574 145.698 56.366 1.00 96.92 491 VAL B O 1
ATOM 7844 N N . LEU B 1 497 ? 24.463 145.701 58.426 1.00 98.92 492 LEU B N 1
ATOM 7845 C CA . LEU B 1 497 ? 25.092 146.999 58.273 1.00 102.73 492 LEU B CA 1
ATOM 7846 C C . LEU B 1 497 ? 26.330 146.947 57.384 1.00 106.10 492 LEU B C 1
ATOM 7847 O O . LEU B 1 497 ? 27.032 147.947 57.229 1.00 107.56 492 LEU B O 1
ATOM 7852 N N . SER B 1 498 ? 26.608 145.785 56.807 1.00 108.41 493 SER B N 1
ATOM 7853 C CA . SER B 1 498 ? 27.798 145.634 55.978 1.00 111.01 493 SER B CA 1
ATOM 7854 C C . SER B 1 498 ? 27.450 145.692 54.501 1.00 114.01 493 SER B C 1
ATOM 7855 O O . SER B 1 498 ? 28.269 146.093 53.676 1.00 113.58 493 SER B O 1
ATOM 7858 N N . THR B 1 499 ? 26.226 145.295 54.176 1.00 117.94 494 THR B N 1
ATOM 7859 C CA . THR B 1 499 ? 25.794 145.215 52.787 1.00 123.08 494 THR B CA 1
ATOM 7860 C C . THR B 1 499 ? 24.295 145.481 52.648 1.00 126.35 494 THR B C 1
ATOM 7861 O O . THR B 1 499 ? 23.698 145.199 51.606 1.00 127.08 494 THR B O 1
ATOM 7865 N N . HIS B 1 500 ? 23.694 146.017 53.707 1.00 128.33 495 HIS B N 1
ATOM 7866 C CA . HIS B 1 500 ? 22.284 146.399 53.696 1.00 131.32 495 HIS B CA 1
ATOM 7867 C C . HIS B 1 500 ? 22.091 147.717 54.448 1.00 132.78 495 HIS B C 1
ATOM 7868 O O . HIS B 1 500 ? 21.052 147.938 55.078 1.00 133.29 495 HIS B O 1
ATOM 7875 N N . HIS B 1 501 ? 23.099 148.585 54.373 1.00 133.58 496 HIS B N 1
ATOM 7876 C CA . HIS B 1 501 ? 23.096 149.865 55.083 1.00 134.65 496 HIS B CA 1
ATOM 7877 C C . HIS B 1 501 ? 21.697 150.464 55.159 1.00 135.35 496 HIS B C 1
ATOM 7878 O O . HIS B 1 501 ? 21.099 150.549 56.231 1.00 135.02 496 HIS B O 1
ATOM 7885 N N . GLU B 1 502 ? 21.182 150.863 54.002 1.00 135.88 497 GLU B N 1
ATOM 7886 C CA . GLU B 1 502 ? 19.930 151.599 53.914 1.00 136.26 497 GLU B CA 1
ATOM 7887 C C . GLU B 1 502 ? 18.793 150.947 54.690 1.00 133.34 497 GLU B C 1
ATOM 7888 O O . GLU B 1 502 ? 18.438 151.389 55.781 1.00 133.38 497 GLU B O 1
ATOM 7894 N N . LYS B 1 503 ? 18.224 149.892 54.122 1.00 130.62 498 LYS B N 1
ATOM 7895 C CA . LYS B 1 503 ? 17.007 149.302 54.665 1.00 128.06 498 LYS B CA 1
ATOM 7896 C C . LYS B 1 503 ? 17.232 148.640 56.022 1.00 124.33 498 LYS B C 1
ATOM 7897 O O . LYS B 1 503 ? 16.313 148.048 56.591 1.00 123.95 498 LYS B O 1
ATOM 7903 N N . PHE B 1 504 ? 18.452 148.746 56.540 1.00 121.42 499 PHE B N 1
ATOM 7904 C CA . PHE B 1 504 ? 18.791 148.126 57.818 1.00 119.42 499 PHE B CA 1
ATOM 7905 C C . PHE B 1 504 ? 17.774 148.405 58.922 1.00 121.32 499 PHE B C 1
ATOM 7906 O O . PHE B 1 504 ? 17.243 147.481 59.533 1.00 121.62 499 PHE B O 1
ATOM 7914 N N . ASP B 1 505 ? 17.517 149.684 59.168 1.00 123.08 500 ASP B N 1
ATOM 7915 C CA . ASP B 1 505 ? 16.683 150.128 60.285 1.00 124.40 500 ASP B CA 1
ATOM 7916 C C . ASP B 1 505 ? 15.468 149.238 60.572 1.00 126.19 500 ASP B C 1
ATOM 7917 O O . ASP B 1 505 ? 15.205 148.898 61.728 1.00 125.77 500 ASP B O 1
ATOM 7922 N N . GLU B 1 506 ? 14.735 148.855 59.529 1.00 128.25 501 GLU B N 1
ATOM 7923 C CA . GLU B 1 506 ? 13.467 148.143 59.721 1.00 129.76 501 GLU B CA 1
ATOM 7924 C C . GLU B 1 506 ? 13.529 146.614 59.613 1.00 129.69 501 GLU B C 1
ATOM 7925 O O . GLU B 1 506 ? 12.617 145.928 60.073 1.00 130.25 501 GLU B O 1
ATOM 7931 N N . ILE B 1 507 ? 14.582 146.072 59.009 1.00 129.31 502 ILE B N 1
ATOM 7932 C CA . ILE B 1 507 ? 14.703 144.615 58.943 1.00 128.96 502 ILE B CA 1
ATOM 7933 C C . ILE B 1 507 ? 15.111 144.049 60.300 1.00 127.44 502 ILE B C 1
ATOM 7934 O O . ILE B 1 507 ? 14.605 143.010 60.723 1.00 126.59 502 ILE B O 1
ATOM 7939 N N . TRP B 1 508 ? 16.014 144.746 60.984 1.00 127.85 503 TRP B N 1
ATOM 7940 C CA . TRP B 1 508 ? 16.370 144.385 62.349 1.00 128.35 503 TRP B CA 1
ATOM 7941 C C . TRP B 1 508 ? 15.157 144.619 63.237 1.00 127.80 503 TRP B C 1
ATOM 7942 O O . TRP B 1 508 ? 15.066 144.085 64.340 1.00 126.44 503 TRP B O 1
ATOM 7953 N N . GLU B 1 509 ? 14.220 145.415 62.730 1.00 128.72 504 GLU B N 1
ATOM 7954 C CA . GLU B 1 509 ? 12.960 145.678 63.417 1.00 129.51 504 GLU B CA 1
ATOM 7955 C C . GLU B 1 509 ? 12.043 144.447 63.431 1.00 127.44 504 GLU B C 1
ATOM 7956 O O . GLU B 1 509 ? 11.720 143.920 64.498 1.00 127.47 504 GLU B O 1
ATOM 7962 N N . ARG B 1 510 ? 11.628 143.984 62.255 1.00 125.19 505 ARG B N 1
ATOM 7963 C CA . ARG B 1 510 ? 10.797 142.784 62.180 1.00 122.73 505 ARG B CA 1
ATOM 7964 C C . ARG B 1 510 ? 11.593 141.542 62.566 1.00 117.19 505 ARG B C 1
ATOM 7965 O O . ARG B 1 510 ? 11.022 140.521 62.943 1.00 115.83 505 ARG B O 1
ATOM 7973 N N . PHE B 1 511 ? 12.915 141.641 62.482 1.00 113.86 506 PHE B N 1
ATOM 7974 C CA . PHE B 1 511 ? 13.773 140.555 62.930 1.00 111.25 506 PHE B CA 1
ATOM 7975 C C . PHE B 1 511 ? 13.560 140.285 64.413 1.00 109.67 506 PHE B C 1
ATOM 7976 O O . PHE B 1 511 ? 13.291 139.150 64.823 1.00 108.47 506 PHE B O 1
ATOM 7984 N N . LEU B 1 512 ? 13.686 141.339 65.213 1.00 109.21 507 LEU B N 1
ATOM 7985 C CA . LEU B 1 512 ? 13.566 141.216 66.657 1.00 108.33 507 LEU B CA 1
ATOM 7986 C C . LEU B 1 512 ? 12.179 140.738 67.083 1.00 110.51 507 LEU B C 1
ATOM 7987 O O . LEU B 1 512 ? 12.054 139.921 67.992 1.00 109.37 507 LEU B O 1
ATOM 7992 N N . GLU B 1 513 ? 11.139 141.233 66.421 1.00 113.69 508 GLU B N 1
ATOM 7993 C CA . GLU B 1 513 ? 9.790 140.751 66.699 1.00 117.04 508 GLU B CA 1
ATOM 7994 C C . GLU B 1 513 ? 9.694 139.247 66.482 1.00 116.36 508 GLU B C 1
ATOM 7995 O O . GLU B 1 513 ? 9.028 138.547 67.243 1.00 116.34 508 GLU B O 1
ATOM 8001 N N . GLY B 1 514 ? 10.358 138.760 65.437 1.00 115.94 509 GLY B N 1
ATOM 8002 C CA . GLY B 1 514 ? 10.411 137.337 65.151 1.00 115.19 509 GLY B CA 1
ATOM 8003 C C . GLY B 1 514 ? 11.212 136.580 66.194 1.00 114.43 509 GLY B C 1
ATOM 8004 O O . GLY B 1 514 ? 10.840 135.473 66.594 1.00 114.51 509 GLY B O 1
ATOM 8005 N N . TYR B 1 515 ? 12.318 137.178 66.629 1.00 113.88 510 TYR B N 1
ATOM 8006 C CA . TYR B 1 515 ? 13.120 136.620 67.710 1.00 114.12 510 TYR B CA 1
ATOM 8007 C C . TYR B 1 515 ? 12.278 136.532 68.984 1.00 116.66 510 TYR B C 1
ATOM 8008 O O . TYR B 1 515 ? 12.149 135.468 69.594 1.00 116.05 510 TYR B O 1
ATOM 8017 N N . LYS B 1 516 ? 11.694 137.666 69.360 1.00 119.47 511 LYS B N 1
ATOM 8018 C CA . LYS B 1 516 ? 10.839 137.776 70.536 1.00 122.11 511 LYS B CA 1
ATOM 8019 C C . LYS B 1 516 ? 9.679 136.779 70.499 1.00 122.14 511 LYS B C 1
ATOM 8020 O O . LYS B 1 516 ? 9.180 136.358 71.545 1.00 122.65 511 LYS B O 1
ATOM 8026 N N . SER B 1 517 ? 9.260 136.399 69.294 1.00 121.94 512 SER B N 1
ATOM 8027 C CA . SER B 1 517 ? 8.140 135.472 69.112 1.00 122.39 512 SER B CA 1
ATOM 8028 C C . SER B 1 517 ? 8.388 134.111 69.753 1.00 121.06 512 SER B C 1
ATOM 8029 O O . SER B 1 517 ? 7.463 133.483 70.268 1.00 120.96 512 SER B O 1
ATOM 8032 N N . VAL B 1 518 ? 9.641 133.665 69.716 1.00 119.81 513 VAL B N 1
ATOM 8033 C CA . VAL B 1 518 ? 9.990 132.300 70.100 1.00 117.86 513 VAL B CA 1
ATOM 8034 C C . VAL B 1 518 ? 10.826 132.206 71.377 1.00 117.14 513 VAL B C 1
ATOM 8035 O O . VAL B 1 518 ? 10.675 131.261 72.154 1.00 117.26 513 VAL B O 1
ATOM 8039 N N . TYR B 1 519 ? 11.716 133.173 71.589 1.00 116.46 514 TYR B N 1
ATOM 8040 C CA . TYR B 1 519 ? 12.592 133.141 72.757 1.00 117.13 514 TYR B CA 1
ATOM 8041 C C . TYR B 1 519 ? 12.177 134.182 73.801 1.00 122.38 514 TYR B C 1
ATOM 8042 O O . TYR B 1 519 ? 12.508 135.368 73.696 1.00 122.28 514 TYR B O 1
ATOM 8051 N N . ASP B 1 520 ? 11.445 133.716 74.808 1.00 126.27 515 ASP B N 1
ATOM 8052 C CA . ASP B 1 520 ? 10.929 134.573 75.871 1.00 129.38 515 ASP B CA 1
ATOM 8053 C C . ASP B 1 520 ? 12.058 135.222 76.655 1.00 129.65 515 ASP B C 1
ATOM 8054 O O . ASP B 1 520 ? 11.845 136.191 77.383 1.00 131.59 515 ASP B O 1
ATOM 8059 N N . ARG B 1 521 ? 13.260 134.681 76.498 1.00 128.17 516 ARG B N 1
ATOM 8060 C CA . ARG B 1 521 ? 14.423 135.167 77.223 1.00 127.86 516 ARG B CA 1
ATOM 8061 C C . ARG B 1 521 ? 15.089 136.312 76.463 1.00 127.31 516 ARG B C 1
ATOM 8062 O O . ARG B 1 521 ? 16.188 136.743 76.814 1.00 126.48 516 ARG B O 1
ATOM 8070 N N . TRP B 1 522 ? 14.408 136.810 75.434 1.00 128.49 517 TRP B N 1
ATOM 8071 C CA . TRP B 1 522 ? 14.972 137.827 74.542 1.00 129.83 517 TRP B CA 1
ATOM 8072 C C . TRP B 1 522 ? 15.552 139.030 75.283 1.00 131.46 517 TRP B C 1
ATOM 8073 O O . TRP B 1 522 ? 16.631 139.525 74.939 1.00 130.22 517 TRP B O 1
ATOM 8084 N N . GLU B 1 523 ? 14.827 139.492 76.296 1.00 134.01 518 GLU B N 1
ATOM 8085 C CA . GLU B 1 523 ? 15.253 140.626 77.108 1.00 135.16 518 GLU B CA 1
ATOM 8086 C C . GLU B 1 523 ? 16.733 140.583 77.467 1.00 134.75 518 GLU B C 1
ATOM 8087 O O . GLU B 1 523 ? 17.499 141.480 77.107 1.00 133.86 518 GLU B O 1
ATOM 8093 N N . ILE B 1 524 ? 17.123 139.541 78.192 1.00 135.59 519 ILE B N 1
ATOM 8094 C CA . ILE B 1 524 ? 18.467 139.453 78.739 1.00 136.40 519 ILE B CA 1
ATOM 8095 C C . ILE B 1 524 ? 19.513 139.695 77.668 1.00 137.46 519 ILE B C 1
ATOM 8096 O O . ILE B 1 524 ? 20.282 140.655 77.734 1.00 137.28 519 ILE B O 1
ATOM 8101 N N . ILE B 1 525 ? 19.523 138.817 76.672 1.00 138.92 520 ILE B N 1
ATOM 8102 C CA . ILE B 1 525 ? 20.533 138.851 75.623 1.00 139.57 520 ILE B CA 1
ATOM 8103 C C . ILE B 1 525 ? 20.536 140.164 74.846 1.00 140.89 520 ILE B C 1
ATOM 8104 O O . ILE B 1 525 ? 21.528 140.520 74.211 1.00 140.07 520 ILE B O 1
ATOM 8109 N N . LEU B 1 526 ? 19.426 140.887 74.907 1.00 143.33 521 LEU B N 1
ATOM 8110 C CA . LEU B 1 526 ? 19.354 142.200 74.283 1.00 145.26 521 LEU B CA 1
ATOM 8111 C C . LEU B 1 526 ? 20.197 143.230 75.032 1.00 146.68 521 LEU B C 1
ATOM 8112 O O . LEU B 1 526 ? 20.839 144.082 74.417 1.00 145.60 521 LEU B O 1
ATOM 8117 N N . GLU B 1 527 ? 20.189 143.152 76.360 1.00 148.68 522 GLU B N 1
ATOM 8118 C CA . GLU B 1 527 ? 20.950 144.092 77.176 1.00 149.87 522 GLU B CA 1
ATOM 8119 C C . GLU B 1 527 ? 22.445 143.792 77.085 1.00 148.78 522 GLU B C 1
ATOM 8120 O O . GLU B 1 527 ? 23.273 144.706 77.036 1.00 147.72 522 GLU B O 1
ATOM 8126 N N . LEU B 1 528 ? 22.779 142.504 77.053 1.00 149.05 523 LEU B N 1
ATOM 8127 C CA . LEU B 1 528 ? 24.160 142.066 76.889 1.00 149.12 523 LEU B CA 1
ATOM 8128 C C . LEU B 1 528 ? 24.777 142.684 75.634 1.00 149.79 523 LEU B C 1
ATOM 8129 O O . LEU B 1 528 ? 25.999 142.813 75.525 1.00 148.16 523 LEU B O 1
ATOM 8134 N N . MET B 1 529 ? 23.921 143.059 74.689 1.00 152.14 524 MET B N 1
ATOM 8135 C CA . MET B 1 529 ? 24.361 143.709 73.461 1.00 154.06 524 MET B CA 1
ATOM 8136 C C . MET B 1 529 ? 25.231 144.914 73.791 1.00 155.85 524 MET B C 1
ATOM 8137 O O . MET B 1 529 ? 26.274 145.134 73.175 1.00 155.29 524 MET B O 1
ATOM 8142 N N . LYS B 1 530 ? 24.787 145.694 74.769 1.00 158.23 525 LYS B N 1
ATOM 8143 C CA . LYS B 1 530 ? 25.491 146.906 75.155 1.00 159.47 525 LYS B CA 1
ATOM 8144 C C . LYS B 1 530 ? 26.908 146.606 75.638 1.00 159.83 525 LYS B C 1
ATOM 8145 O O . LYS B 1 530 ? 27.874 147.143 75.099 1.00 159.11 525 LYS B O 1
ATOM 8151 N N . ASP B 1 531 ? 27.024 145.744 76.646 1.00 161.37 526 ASP B N 1
ATOM 8152 C CA . ASP B 1 531 ? 28.324 145.383 77.219 1.00 162.35 526 ASP B CA 1
ATOM 8153 C C . ASP B 1 531 ? 29.376 145.118 76.146 1.00 162.41 526 ASP B C 1
ATOM 8154 O O . ASP B 1 531 ? 30.567 145.353 76.354 1.00 161.89 526 ASP B O 1
ATOM 8159 N N . VAL B 1 532 ? 28.922 144.630 74.997 1.00 163.43 527 VAL B N 1
ATOM 8160 C CA . VAL B 1 532 ? 29.816 144.237 73.916 1.00 164.30 527 VAL B CA 1
ATOM 8161 C C . VAL B 1 532 ? 30.443 145.431 73.191 1.00 165.68 527 VAL B C 1
ATOM 8162 O O . VAL B 1 532 ? 31.668 145.519 73.072 1.00 165.44 527 VAL B O 1
ATOM 8166 N N . GLU B 1 533 ? 29.605 146.343 72.703 1.00 166.67 528 GLU B N 1
ATOM 8167 C CA . GLU B 1 533 ? 30.095 147.513 71.975 1.00 166.37 528 GLU B CA 1
ATOM 8168 C C . GLU B 1 533 ? 30.601 148.602 72.923 1.00 165.42 528 GLU B C 1
ATOM 8169 O O . GLU B 1 533 ? 29.935 149.616 73.143 1.00 166.03 528 GLU B O 1
ATOM 8175 N N . ARG B 1 534 ? 31.788 148.378 73.480 1.00 163.45 529 ARG B N 1
ATOM 8176 C CA . ARG B 1 534 ? 32.386 149.305 74.430 1.00 161.92 529 ARG B CA 1
ATOM 8177 C C . ARG B 1 534 ? 33.904 149.315 74.281 1.00 160.74 529 ARG B C 1
ATOM 8178 O O . ARG B 1 534 ? 34.551 148.269 74.354 1.00 160.06 529 ARG B O 1
#

Nearest PDB structures (foldseek):
  3en9-assembly1_A  TM=1.002E+00  e=0.000E+00  Methanocaldococcus jannaschii
  5jmv-assembly1_B  TM=9.828E-01  e=1.134E-54  Methanocaldococcus jannaschii DSM 2661
  5jmv-assembly1_A  TM=9.870E-01  e=4.464E-54  Methanocaldococcus jannaschii DSM 2661
  5jmv-assembly2_C-2  TM=9.812E-01  e=3.581E-53  Methanocaldococcus jannaschii DSM 2661
  9d85-assembly1_K  TM=9.839E-01  e=2.070E-53  Methanocaldococcus jannaschii

B-factor: mean 71.05, std 22.02, range [37.53, 192.33]

CATH classification: 3.30.420.40 (+3 more: 3.30.420.40, 3.30.200.20, 1.10.510.10)

Radius of gyration: 37.67 Å; Cα contacts (8 Å, |Δi|>4): 2225; chains: 2; bounding box: 61×122×76 Å